Protein AF-0000000083173539 (afdb_homodimer)

pLDDT: mean 79.81, std 21.85, range [19.94, 98.69]

Solvent-accessible surface area (backbone atoms only — not comparable to full-atom values): 77596 Å² total; per-residue (Å²): 113,65,66,59,51,49,50,50,47,49,51,50,47,49,40,50,50,48,42,50,52,50,52,50,51,52,52,49,38,51,60,70,51,43,45,54,23,61,86,67,49,66,32,37,44,67,61,43,60,57,42,42,48,60,46,34,45,69,61,50,52,51,42,48,46,44,49,28,58,72,67,73,41,65,73,86,47,41,65,55,41,50,49,38,33,76,70,43,31,38,59,55,52,53,30,45,66,74,31,22,73,89,51,40,68,67,38,54,46,53,49,56,54,58,53,64,56,63,75,68,78,88,72,77,62,83,71,91,42,47,84,61,59,79,65,49,63,68,54,29,37,67,76,30,69,69,51,11,68,44,32,44,66,48,37,31,34,67,44,43,49,61,46,34,52,75,35,79,40,78,25,52,78,77,51,50,61,29,44,66,45,33,49,38,72,43,81,74,46,73,56,97,79,33,43,31,28,42,32,30,36,39,42,42,29,42,28,26,82,90,72,38,28,23,24,74,44,67,40,67,30,29,35,39,38,20,51,62,94,46,68,46,60,53,24,49,50,49,45,49,53,54,67,67,32,62,53,45,50,73,30,48,62,60,63,45,24,34,40,34,55,64,65,36,29,34,40,30,29,79,59,55,71,43,31,39,42,37,58,45,58,26,69,77,51,72,83,63,72,45,54,83,46,72,66,53,40,44,54,54,52,49,48,52,32,49,41,30,43,35,50,20,41,38,44,64,65,33,51,50,98,70,58,46,56,25,26,41,30,48,78,64,56,42,44,74,33,22,34,25,31,53,69,96,45,96,75,44,46,54,25,43,46,78,46,61,70,36,45,77,40,59,30,43,96,78,66,72,49,66,57,68,40,73,52,72,66,76,60,79,83,78,68,86,75,68,76,81,70,73,86,59,76,72,74,67,74,58,79,61,32,40,54,32,65,42,77,76,38,80,84,21,58,46,39,58,44,38,37,30,23,10,46,35,49,47,52,53,42,50,54,30,23,47,68,46,13,32,64,32,31,48,51,52,50,53,58,28,46,71,40,93,80,33,56,36,61,52,42,70,57,96,86,41,57,37,60,24,66,63,57,56,52,49,49,52,52,52,37,55,52,27,63,69,42,92,48,86,58,43,26,58,48,47,40,56,51,51,48,44,32,56,66,29,32,40,32,48,51,59,92,67,31,52,52,41,55,55,50,22,54,51,48,33,58,52,52,45,57,74,71,60,74,77,70,77,68,72,64,74,68,61,61,66,52,70,66,76,47,93,78,79,68,77,82,72,76,68,62,58,66,79,72,92,54,69,71,76,44,72,50,64,13,71,69,54,45,30,38,36,40,30,27,55,45,36,36,35,39,36,46,43,69,52,49,71,65,38,86,89,60,62,54,69,46,30,36,35,76,43,88,92,50,39,55,51,37,68,26,36,18,61,42,31,31,39,42,28,32,54,48,75,20,28,37,36,30,39,28,67,52,65,81,58,80,73,64,76,65,58,44,70,70,81,55,51,59,33,76,37,79,86,62,10,16,47,64,40,54,44,43,34,40,73,32,54,36,34,34,34,34,24,34,54,58,87,83,56,93,82,50,44,32,32,40,40,41,43,44,37,62,62,52,57,61,58,38,70,56,83,74,80,67,78,71,77,67,76,62,48,50,71,56,46,85,115,66,68,60,52,48,49,52,47,48,52,49,47,50,39,51,49,48,43,51,52,49,52,48,51,52,52,50,38,51,61,71,51,42,46,53,22,62,86,68,49,66,32,37,44,68,61,42,60,59,43,43,48,60,45,34,45,68,62,50,52,51,43,46,47,46,49,26,58,73,67,72,40,65,74,86,48,40,65,54,40,51,50,38,32,74,71,43,31,39,58,54,52,52,30,45,65,72,32,22,74,90,51,40,67,65,39,54,45,52,50,57,54,57,52,64,57,62,75,68,78,89,73,78,62,83,70,90,41,48,84,59,58,77,64,49,62,67,53,28,36,67,77,30,70,68,50,10,67,45,33,41,68,48,38,29,36,67,44,42,49,60,47,34,53,74,35,80,41,77,24,52,77,78,52,49,62,28,44,65,45,33,49,39,72,45,82,74,45,75,56,100,79,32,43,31,28,40,33,31,35,40,43,42,29,43,30,28,80,91,72,38,27,24,23,75,45,66,41,67,30,28,36,37,37,23,52,63,92,44,67,44,61,53,24,49,51,50,45,48,54,54,66,66,31,63,54,43,50,74,29,49,62,59,62,45,26,33,38,34,56,63,65,37,29,33,41,30,29,82,59,55,71,42,30,39,43,36,60,44,57,26,68,76,51,72,84,62,74,42,54,84,46,74,67,52,40,44,54,56,52,49,49,52,32,49,42,30,44,35,50,20,41,37,45,64,66,33,51,52,97,69,57,44,55,24,25,39,30,47,78,65,54,42,43,76,33,22,35,25,30,53,69,95,45,96,74,43,46,54,25,44,44,78,48,62,70,37,45,76,38,59,29,44,96,80,65,71,49,64,58,68,40,73,54,72,66,77,62,77,82,76,68,84,76,68,78,81,67,74,87,60,78,70,72,69,71,61,76,60,33,38,53,32,66,42,76,75,39,82,84,22,58,46,40,57,43,37,36,30,23,9,48,35,49,46,51,51,42,50,54,30,22,47,69,47,14,32,62,34,30,49,51,53,49,55,58,29,48,71,38,94,82,33,56,36,61,51,41,70,58,95,85,42,57,35,61,23,66,62,56,55,51,49,50,51,52,53,38,55,52,27,62,70,41,92,47,85,57,43,28,60,48,46,41,54,50,51,50,46,33,57,66,29,34,41,32,48,51,61,92,68,30,51,52,41,54,53,50,21,53,51,47,34,58,52,52,44,58,75,69,59,74,75,69,75,68,73,63,73,66,63,62,66,51,70,67,72,49,95,75,73,70,76,83,74,71,62,54,59,66,79,72,93,54,71,71,78,44,72,49,63,14,73,70,55,46,29,40,38,41,31,29,55,44,36,35,35,38,37,48,43,68,54,49,71,64,40,87,90,60,62,54,69,46,30,37,36,76,44,88,90,49,39,53,50,37,67,27,36,19,60,42,30,31,39,42,28,32,56,49,77,20,28,36,34,30,38,29,67,53,67,81,60,81,75,64,76,66,58,45,70,69,81,53,51,61,33,77,38,78,85,61,10,16,47,64,41,55,44,43,33,41,74,32,53,36,34,35,35,32,24,32,54,59,86,82,54,92,80,48,43,31,30,40,38,46,42,44,37,63,62,51,58,58,57,40,71,55,82,74,79,68,76,69,76,66,79,65,49,50,71,63,49,94

Sequence (1450 aa):
MSLKDDAVFISVSMTDAAIGSLCERFAIRLKENSSTNSNRHRFFRNGTVKKVFESNQQDLRELLQCLCQANGTPLTRVPDVLRRTLTDLGLTFAILLFARGRQERDVLRQFVGLALETGADHVAPHQFTDIDLPISLELATTRFPLHGVEFYDKQFRFCAVTLMKREEVVYEEHRFQCPLPYLKETKIGEGAFGQVWKVRIEQHHFQSRSEHTANTEALELARKDFQLDGEGRGEQRILNEILDQPLRHKNIMVALASLQYGPTYSLFFPLASCNLWEYLNGVHSEDRFPPSTWEEKKDIYLRGVKLAGALAFLHHEFRDQKLEVLSCYHLDLKPHNILVFDAYSPSETWKITDFGLSRVKGRGLDGEADVELVMPIIGRGHGRQRRPKEPSTLNRRGEGTYLAPECSLPSGRVSSASDVWSFGCIISLVMSYIDSGYSGVVAFARQRRRQDHGDRFYTIRHGKPKLSPVVIAWYEKLKHRARASSFAMEHELVYRTLDFLQKSVLHPIRDQRVTSREVEVTLASISGVFHRRLSETRGKWRLRRPSFSSAYTPSYEKLPIETGVPILGTSFSPGGDVLLFQSQQKVQVFFLDEILSAQEQPPKPRVINIPRTSLECVASSSGFLCACLATGCFECVFYETTSSSESQGNSILQGSRIYYPHMGSIKKVAMSGDGLLTAFVIARNPGSSNSDAFLYLSTTQNLLNNASEGSLKPIKLSGILPRLRMSLKDDAVFISVSMTDAAIGSLCERFAIRLKENSSTNSNRHRFFRNGTVKKVFESNQQDLRELLQCLCQANGTPLTRVPDVLRRTLTDLGLTFAILLFARGRQERDVLRQFVGLALETGADHVAPHQFTDIDLPISLELATTRFPLHGVEFYDKQFRFCAVTLMKREEVVYEEHRFQCPLPYLKETKIGEGAFGQVWKVRIEQHHFQSRSEHTANTEALELARKDFQLDGEGRGEQRILNEILDQPLRHKNIMVALASLQYGPTYSLFFPLASCNLWEYLNGVHSEDRFPPSTWEEKKDIYLRGVKLAGALAFLHHEFRDQKLEVLSCYHLDLKPHNILVFDAYSPSETWKITDFGLSRVKGRGLDGEADVELVMPIIGRGHGRQRRPKEPSTLNRRGEGTYLAPECSLPSGRVSSASDVWSFGCIISLVMSYIDSGYSGVVAFARQRRRQDHGDRFYTIRHGKPKLSPVVIAWYEKLKHRARASSFAMEHELVYRTLDFLQKSVLHPIRDQRVTSREVEVTLASISGVFHRRLSETRGKWRLRRPSFSSAYTPSYEKLPIETGVPILGTSFSPGGDVLLFQSQQKVQVFFLDEILSAQEQPPKPRVINIPRTSLECVASSSGFLCACLATGCFECVFYETTSSSESQGNSILQGSRIYYPHMGSIKKVAMSGDGLLTAFVIARNPGSSNSDAFLYLSTTQNLLNNASEGSLKPIKLSGILPRLR

Nearest PDB structures (foldseek):
  5c03-assembly2_B  TM=6.423E-01  e=9.712E-09  Homo sapiens
  6nzr-assembly1_B  TM=6.337E-01  e=2.919E-08  Homo sapiens
  8tb6-assembly1_A  TM=6.439E-01  e=8.775E-08  Homo sapiens
  8tb6-assembly2_B  TM=6.206E-01  e=2.919E-08  Homo sapiens
  6hxf-assembly1_B  TM=5.355E-01  e=8.359E-09  Homo sapiens

Foldseek 3Di:
DVVVVVVVVVVLVVLVVLLVVLLVVLLVQQQVQWAAAPVRDIAGAPCSLLVSCVVPVVSVLSNLQSLCVNLVHDNVCSVQLSVQCNPFCSLVLNLLSVQCPPVNSVQNNLSVVLSPDDQDDDDRPDRDTNVCPPDDLVVQCVSRVDSSVSSNVSSLSHVAAAWEFPDEDEQDDSSLSRHHQFRDKDWDDDDPAFTKIWTWGAWQRYAYPVVGDTHHGTAIKIKTKDFQPDLVVVQLVVLNQQVPFPDHAPQAWHFGGWYHNDRMIMTIGHDFLAFQVCQQQCVSHVPDFFDDDLVSLLVLLVLLLSVLVVLLCQAFRGADPVRATKHKAQQDDARRQWGWHPPPDPPIHIHGHDSSVIDIGGDPPVSPDFPFDQDQLPPPDPPDPPDCDDPPPNVVPCVCQLFAPLNNPRRRTDGSLRVLSSSLVSVLSSLLRNQGGSVSSVVLQVQLCPDPVGNHQWDADPNAIDGDPSSVVSLVVSLVSQVVDPDPLSNVLSVQSSVCSRQARNGNDRVRHDGSVVVSVSSVVSSVSSVPDPPPPPPPPVCVPVCVPPDPDPPDADAPDDPPFPFPDWDAAPVRQWIWTDGFFKIWIDGVVQQVPDDPHGDHTQMEGRPPFTWQDWEDAPFWIKTFTFDQWGKIWIQTPPPPVPPPDSYSPDTQIFTARQQTGWNDWYADNHRQKIKTWHFHPVPDPPTFTWIAMDTPVVRRVVSPDPDNDPPPSPPTDDTPD/DVVVVVVVVVVLVVLVVLLVVLLVVLVVQQQVQWAAAPVRDIAGAPCSLLVSCVVPVVSVLSNLQSLCVNLVHDNVCSVQLSVQCNPFCSLVLNLLSVQCPPVNSVSNNLSVVLSPDDQDDDDRPDRDTNVCPPDDLVVQCVSRVDSSVSSNVSSLSHVAAAWEFPDEDEQDDSSLSRHHQFRDKDWDDDDPAFTKIWTWGAWQRYAYPVVGDTHHGTAIKIKTKDFQPDLVVVQLVVLVQQVPFPDHAPQAWHFGGWYHNDRMIMTIGHDFLAFQVCQQQCVSHVPDFFDDDLVSLLVLLVLLLSVLVVLLCQAFRGADPVRFTKHKAQQDDARRQWGWHPPPDPPIHIHGHDSSVIDIGGDPPVSPDFPFDQDQLPPPDPPDPDDPDDPPPNVVPCVCQLFAPLSNPRRRTDGSLRVLSSSLVSVLSSLLRNQGNSVSSVVLQVQLCPDPVGNHQWDADPNAIDGDPSSVVSLVVSLVSQVVDPDPLSNVLSVQSSVCSRQARNGNDRVRHDGSVCVSVSSVVSSVSSVPDPPPPPPPPVPVVVCVVVDPDPPDADAPDDPPFPFPDWDAFPVRQWIWTDGFFKIWIDGVVQQVPDDPHGDHTQMEGRPPFTWQEWEDAPFWIKTFTPDQWGKIWIQTPPPPVPPPDSHSPDTQIFTARQQTGWNDKYADNHRQKIKTWHFHPVPDPPGFTWIAMDTPVVRRVVSPDPDNDPPPRPPTDDGPD

Secondary structure (DSSP, 8-state):
-HHHHHHHHHHHHHHHHHHHHHHHHHHHHHHHTEEE-TT--EEEPTTHHHHHHHHTHHHHHHHHHHHHHHHT--GGGHHHHHHHHHHT-HHHHHHHHHH-TT-HHHHHHHHHHHHT----SSS------GGG-S--HHHHHHH-SSSHHHHHHHHGGGS---EETTSEEEE-GGGGGSPP-EEEEEEEEEETTEEEEEEEEPTT-EEETTTTEEESS-EEEEEEEEETTTTHHHHHHHHHHHHTSSEEETTB---SEEEEETTEEEEEEEPPSEEHHHHHTTSS-TTPPPP-SHHHHHHHHHHHHHHHHHHHHHHHSEE-TT--EEEEE-S---GGGEEEESTTSTT-EEEE---TT-EEEE--TTS-----EE------------------GGGGTTTTTT--GGGGSTTPEE-HHHHHHHHHHHHHHHHHHHHHHHHHHHHHHHHHHTSTTTT-SEEEETTEEEE-HHHHHHHHHHHHHHHT-SSTTHHHHHHHHHHHIIIIIT-SSGGGSPPHHHHHHHHHHHHGGGG-----S-S----------S-------------SS-EEEEEE-TTS-EEEEEESSEEEEEEHHHHHH-SSSPPPPEEEE--SS-EEEEEE-SSEEEEEE-SSSEEEEEEE----TT--SSB---EEEEEETTS-EEEEEEE-TTSSEEEEEEES-SSSSS--EEEEEEEHHHHHHTTSS--------TT-EEEE-/-HHHHHHHHHHHHHHHHHHHHHHHHHHHHHHHTEEE-TT--EEEPTTHHHHHHHHTHHHHHHHHHHHHHHHT--GGGHHHHHHHHHHT-HHHHHHHHHH-TT-HHHHHHHHHHHHT----SSS------GGG-S--HHHHHHH-STTHHHHHHHHGGGS---EETTSEEEE-GGGGGSPP-EEEEEEEEEETTEEEEEEEEPTT-EEETTTTEEESS-EEEEEEEEETTTTHHHHHHHHHHHHTSSEEETTB---SEEEEETTEEEEEEEPPSEEHHHHHTTSS-TTPPPP-SHHHHHHHHHHHHHHHHHHHHHHHSEE-TT--EEEEE-S---GGGEEEESTTSTT-EEEE---TT-EEEE--TTS-----EE------------------GGGGTTTTTT--GGGGSTTPEE-HHHHHHHHHHHHHHHHHHHHHHHHHHHHHHHHHHTSTTTT-SEEEETTEEEE-HHHHHHHHHHHHHHHT-SSTTHHHHHHHHHHHIIIIIT-SSGGGSPPHHHHHHHHHHHHGGGG-----TTS----------TT------------SS-EEEEEE-TTS-EEEEEESSEEEEEEHHHHHH-SSSPPPPEEEE--SS-EEEEEE-SSEEEEEE-SSSEEEEEEE----TT--SSB---EEEEEETTS-EEEEEEE-TTSSEEEEEEES-SSSSS--EEEEEEEHHHHHHHHHS--------TT-EEEE-

Structure (mmCIF, N/CA/C/O backbone):
data_AF-0000000083173539-model_v1
#
loop_
_entity.id
_entity.type
_entity.pdbx_description
1 polymer 'Kinase-like domain-containing protein'
#
loop_
_atom_site.group_PDB
_atom_site.id
_atom_site.type_symbol
_atom_site.label_atom_id
_atom_site.label_alt_id
_atom_site.label_comp_id
_atom_site.label_asym_id
_atom_site.label_entity_id
_atom_site.label_seq_id
_atom_site.pdbx_PDB_ins_code
_atom_site.Cartn_x
_atom_site.Cartn_y
_atom_site.Cartn_z
_atom_site.occupancy
_atom_site.B_iso_or_equiv
_atom_site.auth_seq_id
_atom_site.auth_comp_id
_atom_site.auth_asym_id
_atom_site.auth_atom_id
_atom_site.pdbx_PDB_model_num
ATOM 1 N N . MET A 1 1 ? 7.953 -51.375 -53.906 1 35.09 1 MET A N 1
ATOM 2 C CA . MET A 1 1 ? 7.395 -50.031 -53.844 1 35.09 1 MET A CA 1
ATOM 3 C C . MET A 1 1 ? 6.16 -50 -52.969 1 35.09 1 MET A C 1
ATOM 5 O O . MET A 1 1 ? 5.953 -49.031 -52.219 1 35.09 1 MET A O 1
ATOM 9 N N . SER A 1 2 ? 5.445 -51.156 -52.938 1 47.97 2 SER A N 1
ATOM 10 C CA . SER A 1 2 ? 4.168 -51.219 -52.25 1 47.97 2 SER A CA 1
ATOM 11 C C . SER A 1 2 ? 4.363 -51.438 -50.75 1 47.97 2 SER A C 1
ATOM 13 O O . SER A 1 2 ? 3.654 -50.844 -49.938 1 47.97 2 SER A O 1
ATOM 15 N N . LEU A 1 3 ? 5.418 -52.188 -50.438 1 47.88 3 LEU A N 1
ATOM 16 C CA . LEU A 1 3 ? 5.629 -52.438 -49.031 1 47.88 3 LEU A CA 1
ATOM 17 C C . LEU A 1 3 ? 6.199 -51.219 -48.312 1 47.88 3 LEU A C 1
ATOM 19 O O . LEU A 1 3 ? 5.984 -51.031 -47.125 1 47.88 3 LEU A O 1
ATOM 23 N N . LYS A 1 4 ? 6.996 -50.469 -49.156 1 57.88 4 LYS A N 1
ATOM 24 C CA . LYS A 1 4 ? 7.566 -49.25 -48.625 1 57.88 4 LYS A CA 1
ATOM 25 C C . LYS A 1 4 ? 6.492 -48.188 -48.406 1 57.88 4 LYS A C 1
ATOM 27 O O . LYS A 1 4 ? 6.52 -47.469 -47.406 1 57.88 4 LYS A O 1
ATOM 32 N N . ASP A 1 5 ? 5.621 -48.188 -49.188 1 50.34 5 ASP A N 1
ATOM 33 C CA . ASP A 1 5 ? 4.5 -47.281 -49.094 1 50.34 5 ASP A CA 1
ATOM 34 C C . ASP A 1 5 ? 3.59 -47.625 -47.906 1 50.34 5 ASP A C 1
ATOM 36 O O . ASP A 1 5 ? 3.092 -46.75 -47.219 1 50.34 5 ASP A O 1
ATOM 40 N N . ASP A 1 6 ? 3.402 -48.875 -47.625 1 52.59 6 ASP A N 1
ATOM 41 C CA . ASP A 1 6 ? 2.578 -49.344 -46.531 1 52.59 6 ASP A CA 1
ATOM 42 C C . ASP A 1 6 ? 3.25 -49.062 -45.188 1 52.59 6 ASP A C 1
ATOM 44 O O . ASP A 1 6 ? 2.582 -48.688 -44.219 1 52.59 6 ASP A O 1
ATOM 48 N N . ALA A 1 7 ? 4.574 -49.219 -45.125 1 55.25 7 ALA A N 1
ATOM 49 C CA . ALA A 1 7 ? 5.32 -48.938 -43.906 1 55.25 7 ALA A CA 1
ATOM 50 C C . ALA A 1 7 ? 5.301 -47.469 -43.531 1 55.25 7 ALA A C 1
ATOM 52 O O . ALA A 1 7 ? 5.16 -47.094 -42.375 1 55.25 7 ALA A O 1
ATOM 53 N N . VAL A 1 8 ? 5.48 -46.719 -44.531 1 53.88 8 VAL A N 1
ATOM 54 C CA . VAL A 1 8 ? 5.406 -45.281 -44.375 1 53.88 8 VAL A CA 1
ATOM 55 C C . VAL A 1 8 ? 3.998 -44.875 -43.938 1 53.88 8 VAL A C 1
ATOM 57 O O . VAL A 1 8 ? 3.828 -44.031 -43.062 1 53.88 8 VAL A O 1
ATOM 60 N N . PHE A 1 9 ? 3.064 -45.531 -44.469 1 55.16 9 PHE A N 1
ATOM 61 C CA . PHE A 1 9 ? 1.677 -45.25 -44.094 1 55.16 9 PHE A CA 1
ATOM 62 C C . PHE A 1 9 ? 1.401 -45.688 -42.656 1 55.16 9 PHE A C 1
ATOM 64 O O . PHE A 1 9 ? 0.707 -45 -41.938 1 55.16 9 PHE A O 1
ATOM 71 N N . ILE A 1 10 ? 1.915 -46.781 -42.281 1 57.28 10 ILE A N 1
ATOM 72 C CA . ILE A 1 10 ? 1.726 -47.281 -40.906 1 57.28 10 ILE A CA 1
ATOM 73 C C . ILE A 1 10 ? 2.451 -46.375 -39.938 1 57.28 10 ILE A C 1
ATOM 75 O O . ILE A 1 10 ? 1.919 -46.062 -38.875 1 57.28 10 ILE A O 1
ATOM 79 N N . SER A 1 11 ? 3.619 -46.031 -40.344 1 64.94 11 SER A N 1
ATOM 80 C CA . SER A 1 11 ? 4.391 -45.125 -39.469 1 64.94 11 SER A CA 1
ATOM 81 C C . SER A 1 11 ? 3.713 -43.781 -39.312 1 64.94 11 SER A C 1
ATOM 83 O O . SER A 1 11 ? 3.66 -43.219 -38.219 1 64.94 11 SER A O 1
ATOM 85 N N . VAL A 1 12 ? 3.186 -43.375 -40.469 1 69.38 12 VAL A N 1
ATOM 86 C CA . VAL A 1 12 ? 2.471 -42.094 -40.438 1 69.38 12 VAL A CA 1
ATOM 87 C C . VAL A 1 12 ? 1.191 -42.219 -39.625 1 69.38 12 VAL A C 1
ATOM 89 O O . VAL A 1 12 ? 0.839 -41.344 -38.844 1 69.38 12 VAL A O 1
ATOM 92 N N . SER A 1 13 ? 0.591 -43.344 -39.75 1 72.31 13 SER A N 1
ATOM 93 C CA . SER A 1 13 ? -0.642 -43.625 -39.031 1 72.31 13 SER A CA 1
ATOM 94 C C . SER A 1 13 ? -0.377 -43.719 -37.531 1 72.31 13 SER A C 1
ATOM 96 O O . SER A 1 13 ? -1.155 -43.219 -36.719 1 72.31 13 SER A O 1
ATOM 98 N N . MET A 1 14 ? 0.733 -44.25 -37.281 1 72.81 14 MET A N 1
ATOM 99 C CA . MET A 1 14 ? 1.1 -44.406 -35.875 1 72.81 14 MET A CA 1
ATOM 100 C C . MET A 1 14 ? 1.455 -43.062 -35.281 1 72.81 14 MET A C 1
ATOM 102 O O . MET A 1 14 ? 1.108 -42.781 -34.125 1 72.81 14 MET A O 1
ATOM 106 N N . THR A 1 15 ? 2.004 -42.312 -36.094 1 84.5 15 THR A N 1
ATOM 107 C CA . THR A 1 15 ? 2.365 -40.969 -35.656 1 84.5 15 THR A CA 1
ATOM 108 C C . THR A 1 15 ? 1.12 -40.094 -35.469 1 84.5 15 THR A C 1
ATOM 110 O O . THR A 1 15 ? 1.01 -39.375 -34.469 1 84.5 15 THR A O 1
ATOM 113 N N . ASP A 1 16 ? 0.17 -40.312 -36.344 1 87.12 16 ASP A N 1
ATOM 114 C CA . ASP A 1 16 ? -1.072 -39.562 -36.25 1 87.12 16 ASP A CA 1
ATOM 115 C C . ASP A 1 16 ? -1.881 -39.969 -35.031 1 87.12 16 ASP A C 1
ATOM 117 O O . ASP A 1 16 ? -2.498 -39.156 -34.375 1 87.12 16 ASP A O 1
ATOM 121 N N . ALA A 1 17 ? -1.805 -41.25 -34.812 1 89.62 17 ALA A N 1
ATOM 122 C CA . ALA A 1 17 ? -2.514 -41.75 -33.656 1 89.62 17 ALA A CA 1
ATOM 123 C C . ALA A 1 17 ? -1.879 -41.219 -32.344 1 89.62 17 ALA A C 1
ATOM 125 O O . ALA A 1 17 ? -2.582 -40.906 -31.391 1 89.62 17 ALA A O 1
ATOM 126 N N . ALA A 1 18 ? -0.626 -41.188 -32.438 1 91.44 18 ALA A N 1
ATOM 127 C CA . ALA A 1 18 ? 0.095 -40.688 -31.266 1 91.44 18 ALA A CA 1
ATOM 128 C C . ALA A 1 18 ? -0.208 -39.188 -31.031 1 91.44 18 ALA A C 1
ATOM 130 O O . ALA A 1 18 ? -0.413 -38.781 -29.891 1 91.44 18 ALA A O 1
ATOM 131 N N . ILE A 1 19 ? -0.207 -38.438 -32.125 1 93.38 19 ILE A N 1
ATOM 132 C CA . ILE A 1 19 ? -0.527 -37.031 -32.031 1 93.38 19 ILE A CA 1
ATOM 133 C C . ILE A 1 19 ? -1.937 -36.844 -31.484 1 93.38 19 ILE A C 1
ATOM 135 O O . ILE A 1 19 ? -2.145 -36.062 -30.547 1 93.38 19 ILE A O 1
ATOM 139 N N . GLY A 1 20 ? -2.863 -37.562 -31.969 1 93.38 20 GLY A N 1
ATOM 140 C CA . GLY A 1 20 ? -4.242 -37.469 -31.516 1 93.38 20 GLY A CA 1
ATOM 141 C C . GLY A 1 20 ? -4.41 -37.812 -30.047 1 93.38 20 GLY A C 1
ATOM 142 O O . GLY A 1 20 ? -5.125 -37.094 -29.328 1 93.38 20 GLY A O 1
ATOM 143 N N . SER A 1 21 ? -3.795 -38.875 -29.656 1 94.19 21 SER A N 1
ATOM 144 C CA . SER A 1 21 ? -3.889 -39.312 -28.266 1 94.19 21 SER A CA 1
ATOM 145 C C . SER A 1 21 ? -3.291 -38.281 -27.312 1 94.19 21 SER A C 1
ATOM 147 O O . SER A 1 21 ? -3.881 -37.969 -26.281 1 94.19 21 SER A O 1
ATOM 149 N N . LEU A 1 22 ? -2.131 -37.75 -27.641 1 94.88 22 LEU A N 1
ATOM 150 C CA . LEU A 1 22 ? -1.465 -36.75 -26.812 1 94.88 22 LEU A CA 1
ATOM 151 C C . LEU A 1 22 ? -2.264 -35.469 -26.766 1 94.88 22 LEU A C 1
ATOM 153 O O . LEU A 1 22 ? -2.406 -34.844 -25.703 1 94.88 22 LEU A O 1
ATOM 157 N N . CYS A 1 23 ? -2.752 -35.062 -27.922 1 95.81 23 CYS A N 1
ATOM 158 C CA . CYS A 1 23 ? -3.572 -33.844 -27.984 1 95.81 23 CYS A CA 1
ATOM 159 C C . CYS A 1 23 ? -4.812 -34 -27.109 1 95.81 23 CYS A C 1
ATOM 161 O O . CYS A 1 23 ? -5.176 -33.062 -26.391 1 95.81 23 CYS A O 1
ATOM 163 N N . GLU A 1 24 ? -5.43 -35.125 -27.156 1 95.06 24 GLU A N 1
ATOM 164 C CA . GLU A 1 24 ? -6.617 -35.375 -26.328 1 95.06 24 GLU A CA 1
ATOM 165 C C . GLU A 1 24 ? -6.277 -35.344 -24.844 1 95.06 24 GLU A C 1
ATOM 167 O O . GLU A 1 24 ? -7.051 -34.844 -24.031 1 95.06 24 GLU A O 1
ATOM 172 N N . ARG A 1 25 ? -5.188 -35.938 -24.516 1 94.81 25 ARG A N 1
ATOM 173 C CA . ARG A 1 25 ? -4.75 -35.906 -23.125 1 94.81 25 ARG A CA 1
ATOM 174 C C . ARG A 1 25 ? -4.562 -34.5 -22.625 1 94.81 25 ARG A C 1
ATOM 176 O O . ARG A 1 25 ? -4.992 -34.156 -21.516 1 94.81 25 ARG A O 1
ATOM 183 N N . PHE A 1 26 ? -3.9 -33.656 -23.406 1 96.69 26 PHE A N 1
ATOM 184 C CA . PHE A 1 26 ? -3.699 -32.281 -23.016 1 96.69 26 PHE A CA 1
ATOM 185 C C . PHE A 1 26 ? -5.031 -31.531 -22.938 1 96.69 26 PHE A C 1
ATOM 187 O O . PHE A 1 26 ? -5.242 -30.703 -22.047 1 96.69 26 PHE A O 1
ATOM 194 N N . ALA A 1 27 ? -5.91 -31.781 -23.875 1 95.81 27 ALA A N 1
ATOM 195 C CA . ALA A 1 27 ? -7.23 -31.156 -23.844 1 95.81 27 ALA A CA 1
ATOM 196 C C . ALA A 1 27 ? -7.98 -31.516 -22.562 1 95.81 27 ALA A C 1
ATOM 198 O O . ALA A 1 27 ? -8.602 -30.641 -21.938 1 95.81 27 ALA A O 1
ATOM 199 N N . ILE A 1 28 ? -7.895 -32.75 -22.188 1 95.12 28 ILE A N 1
ATOM 200 C CA . ILE A 1 28 ? -8.57 -33.219 -20.984 1 95.12 28 ILE A CA 1
ATOM 201 C C . ILE A 1 28 ? -7.949 -32.562 -19.75 1 95.12 28 ILE A C 1
ATOM 203 O O . ILE A 1 28 ? -8.664 -32.094 -18.875 1 95.12 28 ILE A O 1
ATOM 207 N N . ARG A 1 29 ? -6.652 -32.562 -19.672 1 95.94 29 ARG A N 1
ATOM 208 C CA . ARG A 1 29 ? -5.949 -31.922 -18.547 1 95.94 29 ARG A CA 1
ATOM 209 C C . ARG A 1 29 ? -6.328 -30.453 -18.406 1 95.94 29 ARG A C 1
ATOM 211 O O . ARG A 1 29 ? -6.508 -29.969 -17.297 1 95.94 29 ARG A O 1
ATOM 218 N N . LEU A 1 30 ? -6.43 -29.734 -19.531 1 96.94 30 LEU A N 1
ATOM 219 C CA . LEU A 1 30 ? -6.82 -28.328 -19.5 1 96.94 30 LEU A CA 1
ATOM 220 C C . LEU A 1 30 ? -8.273 -28.172 -19.062 1 96.94 30 LEU A C 1
ATOM 222 O O . LEU A 1 30 ? -8.578 -27.344 -18.203 1 96.94 30 LEU A O 1
ATOM 226 N N . LYS A 1 31 ? -9.156 -28.984 -19.547 1 95.31 31 LYS A N 1
ATOM 227 C CA . LYS A 1 31 ? -10.57 -28.906 -19.188 1 95.31 31 LYS A CA 1
ATOM 228 C C . LYS A 1 31 ? -10.781 -29.188 -17.703 1 95.31 31 LYS A C 1
ATOM 230 O O . LYS A 1 31 ? -11.633 -28.562 -17.062 1 95.31 31 LYS A O 1
ATOM 235 N N . GLU A 1 32 ? -9.969 -30.078 -17.188 1 92.19 32 GLU A N 1
ATOM 236 C CA . GLU A 1 32 ? -10.078 -30.422 -15.766 1 92.19 32 GLU A CA 1
ATOM 237 C C . GLU A 1 32 ? -9.617 -29.281 -14.875 1 92.19 32 GLU A C 1
ATOM 239 O O . GLU A 1 32 ? -9.93 -29.25 -13.68 1 92.19 32 GLU A O 1
ATOM 244 N N . ASN A 1 33 ? -8.914 -28.391 -15.438 1 93.56 33 ASN A N 1
ATOM 245 C CA . ASN A 1 33 ? -8.398 -27.25 -14.68 1 93.56 33 ASN A CA 1
ATOM 246 C C . ASN A 1 33 ? -9.078 -25.953 -15.102 1 93.56 33 ASN A C 1
ATOM 248 O O . ASN A 1 33 ? -8.516 -24.875 -14.93 1 93.56 33 ASN A O 1
ATOM 252 N N . SER A 1 34 ? -10.188 -26.016 -15.688 1 95.5 34 SER A N 1
ATOM 253 C CA . SER A 1 34 ? -10.945 -24.844 -16.109 1 95.5 34 SER A CA 1
ATOM 254 C C . SER A 1 34 ? -11.867 -24.344 -15.008 1 95.5 34 SER A C 1
ATOM 256 O O . SER A 1 34 ? -12.062 -25.031 -14 1 95.5 34 SER A O 1
ATOM 258 N N . SER A 1 35 ? -12.32 -23.156 -15.117 1 96.25 35 SER A N 1
ATOM 259 C CA . SER A 1 35 ? -13.281 -22.547 -14.203 1 96.25 35 SER A CA 1
ATOM 260 C C . SER A 1 35 ? -14.539 -22.109 -14.938 1 96.25 35 SER A C 1
ATOM 262 O O . SER A 1 35 ? -14.555 -22.031 -16.172 1 96.25 35 SER A O 1
ATOM 264 N N . THR A 1 36 ? -15.586 -21.953 -14.18 1 97.56 36 THR A N 1
ATOM 265 C CA . THR A 1 36 ? -16.844 -21.453 -14.711 1 97.56 36 THR A CA 1
ATOM 266 C C . THR A 1 36 ? -17.312 -20.219 -13.953 1 97.56 36 THR A C 1
ATOM 268 O O . THR A 1 36 ? -17.328 -20.219 -12.719 1 97.56 36 THR A O 1
ATOM 271 N N . ASN A 1 37 ? -17.656 -19.203 -14.656 1 97.25 37 ASN A N 1
ATOM 272 C CA . ASN A 1 37 ? -18.047 -17.969 -13.977 1 97.25 37 ASN A CA 1
ATOM 273 C C . ASN A 1 37 ? -19.531 -17.953 -13.656 1 97.25 37 ASN A C 1
ATOM 275 O O . ASN A 1 37 ? -20.234 -18.953 -13.875 1 97.25 37 ASN A O 1
ATOM 279 N N . SER A 1 38 ? -20 -16.875 -13.023 1 96.19 38 SER A N 1
ATOM 280 C CA . SER A 1 38 ? -21.375 -16.75 -12.539 1 96.19 38 SER A CA 1
ATOM 281 C C . SER A 1 38 ? -22.375 -16.844 -13.68 1 96.19 38 SER A C 1
ATOM 283 O O . SER A 1 38 ? -23.531 -17.234 -13.477 1 96.19 38 SER A O 1
ATOM 285 N N . ASN A 1 39 ? -22.031 -16.578 -14.93 1 94.44 39 ASN A N 1
ATOM 286 C CA . ASN A 1 39 ? -22.891 -16.656 -16.109 1 94.44 39 ASN A CA 1
ATOM 287 C C . ASN A 1 39 ? -22.75 -18.016 -16.812 1 94.44 39 ASN A C 1
ATOM 289 O O . ASN A 1 39 ? -23.188 -18.172 -17.953 1 94.44 39 ASN A O 1
ATOM 293 N N . ARG A 1 40 ? -21.969 -18.906 -16.266 1 94.69 40 ARG A N 1
ATOM 294 C CA . ARG A 1 40 ? -21.812 -20.281 -16.75 1 94.69 40 ARG A CA 1
ATOM 295 C C . ARG A 1 40 ? -20.906 -20.328 -17.984 1 94.69 40 ARG A C 1
ATOM 297 O O . ARG A 1 40 ? -21.094 -21.188 -18.844 1 94.69 40 ARG A O 1
ATOM 304 N N . HIS A 1 41 ? -20.172 -19.375 -18.141 1 95.81 41 HIS A N 1
ATOM 305 C CA . HIS A 1 41 ? -19.141 -19.422 -19.156 1 95.81 41 HIS A CA 1
ATOM 306 C C . HIS A 1 41 ? -17.875 -20.094 -18.641 1 95.81 41 HIS A C 1
ATOM 308 O O . HIS A 1 41 ? -17.328 -19.688 -17.609 1 95.81 41 HIS A O 1
ATOM 314 N N . ARG A 1 42 ? -17.422 -21.062 -19.359 1 96.56 42 ARG A N 1
ATOM 315 C CA . ARG A 1 42 ? -16.188 -21.75 -19 1 96.56 42 ARG A CA 1
ATOM 316 C C . ARG A 1 42 ? -14.969 -20.984 -19.5 1 96.56 42 ARG A C 1
ATOM 318 O O . ARG A 1 42 ? -14.977 -20.453 -20.609 1 96.56 42 ARG A O 1
ATOM 325 N N . PHE A 1 43 ? -13.961 -20.891 -18.719 1 98.12 43 PHE A N 1
ATOM 326 C CA . PHE A 1 43 ? -12.711 -20.25 -19.109 1 98.12 43 PHE A CA 1
ATOM 327 C C . PHE A 1 43 ? -11.523 -20.906 -18.391 1 98.12 43 PHE A C 1
ATOM 329 O O . PHE A 1 43 ? -11.703 -21.703 -17.469 1 98.12 43 PHE A O 1
ATOM 336 N N . PHE A 1 44 ? -10.344 -20.672 -18.906 1 98 44 PHE A N 1
ATOM 337 C CA . PHE A 1 44 ? -9.102 -21.141 -18.312 1 98 44 PHE A CA 1
ATOM 338 C C . PHE A 1 44 ? -8.406 -20.016 -17.547 1 98 44 PHE A C 1
ATOM 340 O O . PHE A 1 44 ? -8.125 -18.953 -18.109 1 98 44 PHE A O 1
ATOM 347 N N . ARG A 1 45 ? -8.125 -20.281 -16.297 1 96.06 45 ARG A N 1
ATOM 348 C CA . ARG A 1 45 ? -7.496 -19.281 -15.438 1 96.06 45 ARG A CA 1
ATOM 349 C C . ARG A 1 45 ? -6.109 -18.906 -15.953 1 96.06 45 ARG A C 1
ATOM 351 O O . ARG A 1 45 ? -5.434 -19.734 -16.578 1 96.06 45 ARG A O 1
ATOM 358 N N . ASN A 1 46 ? -5.746 -17.688 -15.539 1 96.69 46 ASN A N 1
ATOM 359 C CA . ASN A 1 46 ? -4.367 -17.297 -15.82 1 96.69 46 ASN A CA 1
ATOM 360 C C . ASN A 1 46 ? -3.375 -18.297 -15.242 1 96.69 46 ASN A C 1
ATOM 362 O O . ASN A 1 46 ? -3.504 -18.719 -14.086 1 96.69 46 ASN A O 1
ATOM 366 N N . GLY A 1 47 ? -2.482 -18.781 -16.094 1 94.62 47 GLY A N 1
ATOM 367 C CA . GLY A 1 47 ? -1.444 -19.688 -15.625 1 94.62 47 GLY A CA 1
ATOM 368 C C . GLY A 1 47 ? -1.794 -21.141 -15.828 1 94.62 47 GLY A C 1
ATOM 369 O O . GLY A 1 47 ? -0.937 -22.016 -15.688 1 94.62 47 GLY A O 1
ATOM 370 N N . THR A 1 48 ? -3.023 -21.516 -16.156 1 96.44 48 THR A N 1
ATOM 371 C CA . THR A 1 48 ? -3.469 -22.891 -16.297 1 96.44 48 THR A CA 1
ATOM 372 C C . THR A 1 48 ? -2.662 -23.609 -17.375 1 96.44 48 THR A C 1
ATOM 374 O O . THR A 1 48 ? -2.184 -24.734 -17.156 1 96.44 48 THR A O 1
ATOM 377 N N . VAL A 1 49 ? -2.498 -22.984 -18.516 1 97.56 49 VAL A N 1
ATOM 378 C CA . VAL A 1 49 ? -1.793 -23.594 -19.641 1 97.56 49 VAL A CA 1
ATOM 379 C C . VAL A 1 49 ? -0.335 -23.844 -19.25 1 97.56 49 VAL A C 1
ATOM 381 O O . VAL A 1 49 ? 0.197 -24.938 -19.484 1 97.56 49 VAL A O 1
ATOM 384 N N . LYS A 1 50 ? 0.248 -22.844 -18.688 1 94.88 50 LYS A N 1
ATOM 385 C CA . LYS A 1 50 ? 1.629 -23 -18.234 1 94.88 50 LYS A CA 1
ATOM 386 C C . LYS A 1 50 ? 1.761 -24.125 -17.219 1 94.88 50 LYS A C 1
ATOM 388 O O . LYS A 1 50 ? 2.691 -24.938 -17.297 1 94.88 50 LYS A O 1
ATOM 393 N N . LYS A 1 51 ? 0.852 -24.219 -16.312 1 94.12 51 LYS A N 1
ATOM 394 C CA . LYS A 1 51 ? 0.851 -25.25 -15.297 1 94.12 51 LYS A CA 1
ATOM 395 C C . LYS A 1 51 ? 0.755 -26.641 -15.922 1 94.12 51 LYS A C 1
ATOM 397 O O . LYS A 1 51 ? 1.509 -27.547 -15.555 1 94.12 51 LYS A O 1
ATOM 402 N N . VAL A 1 52 ? -0.099 -26.797 -16.828 1 96.56 52 VAL A N 1
ATOM 403 C CA . VAL A 1 52 ? -0.354 -28.094 -17.438 1 96.56 52 VAL A CA 1
ATOM 404 C C . VAL A 1 52 ? 0.85 -28.5 -18.281 1 96.56 52 VAL A C 1
ATOM 406 O O . VAL A 1 52 ? 1.309 -29.641 -18.188 1 96.56 52 VAL A O 1
ATOM 409 N N . PHE A 1 53 ? 1.409 -27.594 -19.047 1 96.81 53 PHE A N 1
ATOM 410 C CA . PHE A 1 53 ? 2.531 -27.922 -19.906 1 96.81 53 PHE A CA 1
ATOM 411 C C . PHE A 1 53 ? 3.793 -28.172 -19.094 1 96.81 53 PHE A C 1
ATOM 413 O O . PHE A 1 53 ? 4.535 -29.125 -19.359 1 96.81 53 PHE A O 1
ATOM 420 N N . GLU A 1 54 ? 3.984 -27.375 -18.078 1 93.81 54 GLU A N 1
ATOM 421 C CA . GLU A 1 54 ? 5.18 -27.531 -17.266 1 93.81 54 GLU A CA 1
ATOM 422 C C . GLU A 1 54 ? 5.125 -28.828 -16.453 1 93.81 54 GLU A C 1
ATOM 424 O O . GLU A 1 54 ? 6.156 -29.453 -16.203 1 93.81 54 GLU A O 1
ATOM 429 N N . SER A 1 55 ? 3.916 -29.219 -16.078 1 93.56 55 SER A N 1
ATOM 430 C CA . SER A 1 55 ? 3.766 -30.406 -15.266 1 93.56 55 SER A CA 1
ATOM 431 C C . SER A 1 55 ? 3.775 -31.672 -16.125 1 93.56 55 SER A C 1
ATOM 433 O O . SER A 1 55 ? 3.764 -32.781 -15.602 1 93.56 55 SER A O 1
ATOM 435 N N . ASN A 1 56 ? 3.762 -31.5 -17.406 1 95.31 56 ASN A N 1
ATOM 436 C CA . ASN A 1 56 ? 3.74 -32.625 -18.344 1 95.31 56 ASN A CA 1
ATOM 437 C C . ASN A 1 56 ? 4.715 -32.406 -19.5 1 95.31 56 ASN A C 1
ATOM 439 O O . ASN A 1 56 ? 4.344 -32.562 -20.656 1 95.31 56 ASN A O 1
ATOM 443 N N . GLN A 1 57 ? 5.871 -32.125 -19.188 1 93.5 57 GLN A N 1
ATOM 444 C CA . GLN A 1 57 ? 6.871 -31.75 -20.188 1 93.5 57 GLN A CA 1
ATOM 445 C C . GLN A 1 57 ? 7.242 -32.938 -21.062 1 93.5 57 GLN A C 1
ATOM 447 O O . GLN A 1 57 ? 7.5 -32.781 -22.266 1 93.5 57 GLN A O 1
ATOM 452 N N . GLN A 1 58 ? 7.293 -34.125 -20.484 1 92.81 58 GLN A N 1
ATOM 453 C CA . GLN A 1 58 ? 7.621 -35.312 -21.266 1 92.81 58 GLN A CA 1
ATOM 454 C C . GLN A 1 58 ? 6.594 -35.562 -22.359 1 92.81 58 GLN A C 1
ATOM 456 O O . GLN A 1 58 ? 6.953 -35.812 -23.516 1 92.81 58 GLN A O 1
ATOM 461 N N . ASP A 1 59 ? 5.344 -35.438 -21.969 1 94.81 59 ASP A N 1
ATOM 462 C CA . ASP A 1 59 ? 4.277 -35.594 -22.953 1 94.81 59 ASP A CA 1
ATOM 463 C C . ASP A 1 59 ? 4.352 -34.5 -24 1 94.81 59 ASP A C 1
ATOM 465 O O . ASP A 1 59 ? 4.098 -34.75 -25.188 1 94.81 59 ASP A O 1
ATOM 469 N N . LEU A 1 60 ? 4.66 -33.281 -23.578 1 96.38 60 LEU A N 1
ATOM 470 C CA . LEU A 1 60 ? 4.746 -32.156 -24.5 1 96.38 60 LEU A CA 1
ATOM 471 C C . LEU A 1 60 ? 5.891 -32.344 -25.5 1 96.38 60 LEU A C 1
ATOM 473 O O . LEU A 1 60 ? 5.727 -32.094 -26.688 1 96.38 60 LEU A O 1
ATOM 477 N N . ARG A 1 61 ? 7.035 -32.781 -25.031 1 95.81 61 ARG A N 1
ATOM 478 C CA . ARG A 1 61 ? 8.18 -33.062 -25.891 1 95.81 61 ARG A CA 1
ATOM 479 C C . ARG A 1 61 ? 7.852 -34.125 -26.922 1 95.81 61 ARG A C 1
ATOM 481 O O . ARG A 1 61 ? 8.203 -34 -28.094 1 95.81 61 ARG A O 1
ATOM 488 N N . GLU A 1 62 ? 7.211 -35.156 -26.438 1 96 62 GLU A N 1
ATOM 489 C CA . GLU A 1 62 ? 6.809 -36.25 -27.344 1 96 62 GLU A CA 1
ATOM 490 C C . GLU A 1 62 ? 5.852 -35.719 -28.422 1 96 62 GLU A C 1
ATOM 492 O O . GLU A 1 62 ? 5.988 -36.094 -29.594 1 96 62 GLU A O 1
ATOM 497 N N . LEU A 1 63 ? 4.922 -34.969 -28.016 1 96 63 LEU A N 1
ATOM 498 C CA . LEU A 1 63 ? 3.961 -34.406 -28.969 1 96 63 LEU A CA 1
ATOM 499 C C . LEU A 1 63 ? 4.664 -33.562 -30.016 1 96 63 LEU A C 1
ATOM 501 O O . LEU A 1 63 ? 4.41 -33.688 -31.203 1 96 63 LEU A O 1
ATOM 505 N N . LEU A 1 64 ? 5.535 -32.688 -29.594 1 96.06 64 LEU A N 1
ATOM 506 C CA . LEU A 1 64 ? 6.254 -31.797 -30.5 1 96.06 64 LEU A CA 1
ATOM 507 C C . LEU A 1 64 ? 7.18 -32.594 -31.406 1 96.06 64 LEU A C 1
ATOM 509 O O . LEU A 1 64 ? 7.371 -32.219 -32.562 1 96.06 64 LEU A O 1
ATOM 513 N N . GLN A 1 65 ? 7.75 -33.656 -30.891 1 95.69 65 GLN A N 1
ATOM 514 C CA . GLN A 1 65 ? 8.562 -34.562 -31.719 1 95.69 65 GLN A CA 1
ATOM 515 C C . GLN A 1 65 ? 7.734 -35.188 -32.844 1 95.69 65 GLN A C 1
ATOM 517 O O . GLN A 1 65 ? 8.156 -35.219 -34 1 95.69 65 GLN A O 1
ATOM 522 N N . CYS A 1 66 ? 6.566 -35.656 -32.438 1 94.94 66 CYS A N 1
ATOM 523 C CA . CYS A 1 66 ? 5.664 -36.281 -33.406 1 94.94 66 CYS A CA 1
ATOM 524 C C . CYS A 1 66 ? 5.242 -35.25 -34.469 1 94.94 66 CYS A C 1
ATOM 526 O O . CYS A 1 66 ? 5.164 -35.562 -35.656 1 94.94 66 CYS A O 1
ATOM 528 N N . LEU A 1 67 ? 5.031 -34.031 -34.062 1 93.88 67 LEU A N 1
ATOM 529 C CA . LEU A 1 67 ? 4.602 -33 -34.969 1 93.88 67 LEU A CA 1
ATOM 530 C C . LEU A 1 67 ? 5.727 -32.594 -35.938 1 93.88 67 LEU A C 1
ATOM 532 O O . LEU A 1 67 ? 5.492 -32.406 -37.125 1 93.88 67 LEU A O 1
ATOM 536 N N . CYS A 1 68 ? 6.895 -32.5 -35.469 1 93.19 68 CYS A N 1
ATOM 537 C CA . CYS A 1 68 ? 8.039 -32.188 -36.312 1 93.19 68 CYS A CA 1
ATOM 538 C C . CYS A 1 68 ? 8.273 -33.281 -37.312 1 93.19 68 CYS A C 1
ATOM 540 O O . CYS A 1 68 ? 8.531 -33 -38.5 1 93.19 68 CYS A O 1
ATOM 542 N N . GLN A 1 69 ? 8.172 -34.469 -36.844 1 91 69 GLN A N 1
ATOM 543 C CA . GLN A 1 69 ? 8.328 -35.594 -37.719 1 91 69 GLN A CA 1
ATOM 544 C C . GLN A 1 69 ? 7.277 -35.594 -38.844 1 91 69 GLN A C 1
ATOM 546 O O . GLN A 1 69 ? 7.594 -35.812 -40 1 91 69 GLN A O 1
ATOM 551 N N . ALA A 1 70 ? 6.152 -35.312 -38.406 1 88 70 ALA A N 1
ATOM 552 C CA . ALA A 1 70 ? 5.039 -35.312 -39.375 1 88 70 ALA A CA 1
ATOM 553 C C . ALA A 1 70 ? 5.188 -34.156 -40.375 1 88 70 ALA A C 1
ATOM 555 O O . ALA A 1 70 ? 4.734 -34.281 -41.5 1 88 70 ALA A O 1
ATOM 556 N N . ASN A 1 71 ? 5.828 -33.094 -40 1 85.5 71 ASN A N 1
ATOM 557 C CA . ASN A 1 71 ? 5.965 -31.891 -40.844 1 85.5 71 ASN A CA 1
ATOM 558 C C . ASN A 1 71 ? 7.293 -31.891 -41.594 1 85.5 71 ASN A C 1
ATOM 560 O O . ASN A 1 71 ? 7.594 -30.938 -42.312 1 85.5 71 ASN A O 1
ATOM 564 N N . GLY A 1 72 ? 8.125 -32.812 -41.406 1 87.88 72 GLY A N 1
ATOM 565 C CA . GLY A 1 72 ? 9.438 -32.844 -42.062 1 87.88 72 GLY A CA 1
ATOM 566 C C . GLY A 1 72 ? 10.422 -31.875 -41.438 1 87.88 72 GLY A C 1
ATOM 567 O O . GLY A 1 72 ? 11.391 -31.469 -42.062 1 87.88 72 GLY A O 1
ATOM 568 N N . THR A 1 73 ? 10.102 -31.406 -40.25 1 91.44 73 THR A N 1
ATOM 569 C CA . THR A 1 73 ? 11.008 -30.547 -39.5 1 91.44 73 THR A CA 1
ATOM 570 C C . THR A 1 73 ? 12.078 -31.375 -38.781 1 91.44 73 THR A C 1
ATOM 572 O O . THR A 1 73 ? 11.758 -32.344 -38.125 1 91.44 73 THR A O 1
ATOM 575 N N . PRO A 1 74 ? 13.336 -30.969 -38.969 1 93.31 74 PRO A N 1
ATOM 576 C CA . PRO A 1 74 ? 14.398 -31.719 -38.281 1 93.31 74 PRO A CA 1
ATOM 577 C C . PRO A 1 74 ? 14.18 -31.797 -36.75 1 93.31 74 PRO A C 1
ATOM 579 O O . PRO A 1 74 ? 13.828 -30.797 -36.125 1 93.31 74 PRO A O 1
ATOM 582 N N . LEU A 1 75 ? 14.422 -32.938 -36.188 1 94.44 75 LEU A N 1
ATOM 583 C CA . LEU A 1 75 ? 14.188 -33.188 -34.75 1 94.44 75 LEU A CA 1
ATOM 584 C C . LEU A 1 75 ? 15.148 -32.375 -33.906 1 94.44 75 LEU A C 1
ATOM 586 O O . LEU A 1 75 ? 14.906 -32.188 -32.719 1 94.44 75 LEU A O 1
ATOM 590 N N . THR A 1 76 ? 16.203 -31.828 -34.5 1 94.81 76 THR A N 1
ATOM 591 C CA . THR A 1 76 ? 17.156 -31 -33.75 1 94.81 76 THR A CA 1
ATOM 592 C C . THR A 1 76 ? 16.516 -29.672 -33.344 1 94.81 76 THR A C 1
ATOM 594 O O . THR A 1 76 ? 17.047 -28.969 -32.5 1 94.81 76 THR A O 1
ATOM 597 N N . ARG A 1 77 ? 15.375 -29.422 -33.906 1 94.81 77 ARG A N 1
ATOM 598 C CA . ARG A 1 77 ? 14.719 -28.141 -33.656 1 94.81 77 ARG A CA 1
ATOM 599 C C . ARG A 1 77 ? 13.695 -28.281 -32.531 1 94.81 77 ARG A C 1
ATOM 601 O O . ARG A 1 77 ? 13.156 -27.281 -32.031 1 94.81 77 ARG A O 1
ATOM 608 N N . VAL A 1 78 ? 13.453 -29.469 -32.062 1 95.69 78 VAL A N 1
ATOM 609 C CA . VAL A 1 78 ? 12.406 -29.734 -31.062 1 95.69 78 VAL A CA 1
ATOM 610 C C . VAL A 1 78 ? 12.695 -28.969 -29.781 1 95.69 78 VAL A C 1
ATOM 612 O O . VAL A 1 78 ? 11.781 -28.375 -29.188 1 95.69 78 VAL A O 1
ATOM 615 N N . PRO A 1 79 ? 13.945 -28.859 -29.328 1 95.56 79 PRO A N 1
ATOM 616 C CA . PRO A 1 79 ? 14.203 -28.094 -28.094 1 95.56 79 PRO A CA 1
ATOM 617 C C . PRO A 1 79 ? 13.836 -26.625 -28.234 1 95.56 79 PRO A C 1
ATOM 619 O O . PRO A 1 79 ? 13.359 -26.016 -27.266 1 95.56 79 PRO A O 1
ATOM 622 N N . ASP A 1 80 ? 13.984 -26.094 -29.344 1 94.81 80 ASP A N 1
ATOM 623 C CA . ASP A 1 80 ? 13.656 -24.703 -29.578 1 94.81 80 ASP A CA 1
ATOM 624 C C . ASP A 1 80 ? 12.148 -24.484 -29.562 1 94.81 80 ASP A C 1
ATOM 626 O O . ASP A 1 80 ? 11.664 -23.5 -28.984 1 94.81 80 ASP A O 1
ATOM 630 N N . VAL A 1 81 ? 11.453 -25.391 -30.219 1 95.81 81 VAL A N 1
ATOM 631 C CA . VAL A 1 81 ? 9.992 -25.297 -30.25 1 95.81 81 VAL A CA 1
ATOM 632 C C . VAL A 1 81 ? 9.438 -25.438 -28.828 1 95.81 81 VAL A C 1
ATOM 634 O O . VAL A 1 81 ? 8.508 -24.734 -28.438 1 95.81 81 VAL A O 1
ATOM 637 N N . LEU A 1 82 ? 10.008 -26.375 -28.125 1 96.69 82 LEU A N 1
ATOM 638 C CA . LEU A 1 82 ? 9.602 -26.594 -26.75 1 96.69 82 LEU A CA 1
ATOM 639 C C . LEU A 1 82 ? 9.836 -25.344 -25.906 1 96.69 82 LEU A C 1
ATOM 641 O O . LEU A 1 82 ? 8.953 -24.922 -25.141 1 96.69 82 LEU A O 1
ATOM 645 N N . ARG A 1 83 ? 10.969 -24.75 -26.047 1 95.75 83 ARG A N 1
ATOM 646 C CA . ARG A 1 83 ? 11.297 -23.547 -25.297 1 95.75 83 ARG A CA 1
ATOM 647 C C . ARG A 1 83 ? 10.305 -22.422 -25.609 1 95.75 83 ARG A C 1
ATOM 649 O O . ARG A 1 83 ? 9.797 -21.766 -24.6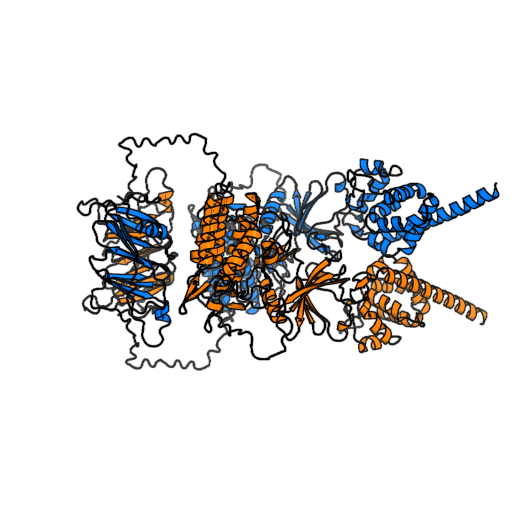88 1 95.75 83 ARG A O 1
ATOM 656 N N . ARG A 1 84 ? 10.016 -22.172 -26.781 1 95.38 84 ARG A N 1
ATOM 657 C CA . ARG A 1 84 ? 9.078 -21.125 -27.188 1 95.38 84 ARG A CA 1
ATOM 658 C C . ARG A 1 84 ? 7.68 -21.406 -26.641 1 95.38 84 ARG A C 1
ATOM 660 O O . ARG A 1 84 ? 6.973 -20.484 -26.234 1 95.38 84 ARG A O 1
ATOM 667 N N . THR A 1 85 ? 7.277 -22.703 -26.703 1 96.81 85 THR A N 1
ATOM 668 C CA . THR A 1 85 ? 5.969 -23.094 -26.188 1 96.81 85 THR A CA 1
ATOM 669 C C . THR A 1 85 ? 5.859 -22.797 -24.703 1 96.81 85 THR A C 1
ATOM 671 O O . THR A 1 85 ? 4.84 -22.281 -24.234 1 96.81 85 THR A O 1
ATOM 674 N N . LEU A 1 86 ? 6.906 -23.031 -24 1 95.06 86 LEU A N 1
ATOM 675 C CA . LEU A 1 86 ? 6.879 -22.891 -22.547 1 95.06 86 LEU A CA 1
ATOM 676 C C . LEU A 1 86 ? 7.066 -21.438 -22.141 1 95.06 86 LEU A C 1
ATOM 678 O O . LEU A 1 86 ? 6.648 -21.031 -21.047 1 95.06 86 LEU A O 1
ATOM 682 N N . THR A 1 87 ? 7.617 -20.578 -23.016 1 93.69 87 THR A N 1
ATOM 683 C CA . THR A 1 87 ? 7.98 -19.234 -22.609 1 93.69 87 THR A CA 1
ATOM 684 C C . THR A 1 87 ? 6.941 -18.219 -23.094 1 93.69 87 THR A C 1
ATOM 686 O O . THR A 1 87 ? 6.449 -17.406 -22.328 1 93.69 87 THR A O 1
ATOM 689 N N . ASP A 1 88 ? 6.559 -18.344 -24.422 1 94.5 88 ASP A N 1
ATOM 690 C CA . ASP A 1 88 ? 5.754 -17.219 -24.859 1 94.5 88 ASP A CA 1
ATOM 691 C C . ASP A 1 88 ? 4.715 -17.656 -25.891 1 94.5 88 ASP A C 1
ATOM 693 O O . ASP A 1 88 ? 4.062 -16.812 -26.516 1 94.5 88 ASP A O 1
ATOM 697 N N . LEU A 1 89 ? 4.52 -19 -26.094 1 97.25 89 LEU A N 1
ATOM 698 C CA . LEU A 1 89 ? 3.537 -19.422 -27.078 1 97.25 89 LEU A CA 1
ATOM 699 C C . LEU A 1 89 ? 2.633 -20.516 -26.531 1 97.25 89 LEU A C 1
ATOM 701 O O . LEU A 1 89 ? 1.958 -21.203 -27.281 1 97.25 89 LEU A O 1
ATOM 705 N N . GLY A 1 90 ? 2.674 -20.719 -25.266 1 98 90 GLY A N 1
ATOM 706 C CA . GLY A 1 90 ? 1.863 -21.75 -24.641 1 98 90 GLY A CA 1
ATOM 707 C C . GLY A 1 90 ? 0.376 -21.578 -24.891 1 98 90 GLY A C 1
ATOM 708 O O . GLY A 1 90 ? -0.329 -22.531 -25.203 1 98 90 GLY A O 1
ATOM 709 N N . LEU A 1 91 ? -0.125 -20.375 -24.719 1 98.31 91 LEU A N 1
ATOM 710 C CA . LEU A 1 91 ? -1.541 -20.094 -24.906 1 98.31 91 LEU A CA 1
ATOM 711 C C . LEU A 1 91 ? -1.948 -20.328 -26.359 1 98.31 91 LEU A C 1
ATOM 713 O O . LEU A 1 91 ? -2.984 -20.938 -26.625 1 98.31 91 LEU A O 1
ATOM 717 N N . THR A 1 92 ? -1.123 -19.812 -27.203 1 98.31 92 THR A N 1
ATOM 718 C CA . THR A 1 92 ? -1.393 -19.984 -28.625 1 98.31 92 THR A CA 1
ATOM 719 C C . THR A 1 92 ? -1.5 -21.469 -28.984 1 98.31 92 THR A C 1
ATOM 721 O O . THR A 1 92 ? -2.414 -21.875 -29.703 1 98.31 92 THR A O 1
ATOM 724 N N . PHE A 1 93 ? -0.559 -22.266 -28.5 1 98.12 93 PHE A N 1
ATOM 725 C CA . PHE A 1 93 ? -0.58 -23.703 -28.75 1 98.12 93 PHE A CA 1
ATOM 726 C C . PHE A 1 93 ? -1.858 -24.328 -28.219 1 98.12 93 PHE A C 1
ATOM 728 O O . PHE A 1 93 ? -2.492 -25.141 -28.891 1 98.12 93 PHE A O 1
ATOM 735 N N . ALA A 1 94 ? -2.221 -23.969 -26.984 1 98.31 94 ALA A N 1
ATOM 736 C CA . ALA A 1 94 ? -3.424 -24.516 -26.344 1 98.31 94 ALA A CA 1
ATOM 737 C C . ALA A 1 94 ? -4.668 -24.156 -27.156 1 98.31 94 ALA A C 1
ATOM 739 O O . ALA A 1 94 ? -5.57 -24.984 -27.312 1 98.31 94 ALA A O 1
ATOM 740 N N . ILE A 1 95 ? -4.738 -22.922 -27.609 1 98.5 95 ILE A N 1
ATOM 741 C CA . ILE A 1 95 ? -5.879 -22.484 -28.406 1 98.5 95 ILE A CA 1
ATOM 742 C C . ILE A 1 95 ? -5.965 -23.312 -29.688 1 98.5 95 ILE A C 1
ATOM 744 O O . ILE A 1 95 ? -7.047 -23.75 -30.078 1 98.5 95 ILE A O 1
ATOM 748 N N . LEU A 1 96 ? -4.848 -23.562 -30.344 1 97.62 96 LEU A N 1
ATOM 749 C CA . LEU A 1 96 ? -4.82 -24.375 -31.547 1 97.62 96 LEU A CA 1
ATOM 750 C C . LEU A 1 96 ? -5.223 -25.812 -31.25 1 97.62 96 LEU A C 1
ATOM 752 O O . LEU A 1 96 ? -5.848 -26.469 -32.094 1 97.62 96 LEU A O 1
ATOM 756 N N . LEU A 1 97 ? -4.816 -26.297 -30.078 1 96.75 97 LEU A N 1
ATOM 757 C CA . LEU A 1 97 ? -5.227 -27.625 -29.656 1 96.75 97 LEU A CA 1
ATOM 758 C C . LEU A 1 97 ? -6.746 -27.734 -29.625 1 96.75 97 LEU A C 1
ATOM 760 O O . LEU A 1 97 ? -7.301 -28.781 -29.969 1 96.75 97 LEU A O 1
ATOM 764 N N . PHE A 1 98 ? -7.375 -26.734 -29.219 1 96.88 98 PHE A N 1
ATOM 765 C CA . PHE A 1 98 ? -8.828 -26.734 -29.125 1 96.88 98 PHE A CA 1
ATOM 766 C C . PHE A 1 98 ? -9.461 -26.422 -30.484 1 96.88 98 PHE A C 1
ATOM 768 O O . PHE A 1 98 ? -10.602 -26.812 -30.75 1 96.88 98 PHE A O 1
ATOM 775 N N . ALA A 1 99 ? -8.719 -25.734 -31.344 1 96.62 99 ALA A N 1
ATOM 776 C CA . ALA A 1 99 ? -9.242 -25.328 -32.656 1 96.62 99 ALA A CA 1
ATOM 777 C C . ALA A 1 99 ? -8.977 -26.391 -33.688 1 96.62 99 ALA A C 1
ATOM 779 O O . ALA A 1 99 ? -9.484 -26.312 -34.812 1 96.62 99 ALA A O 1
ATOM 780 N N . ARG A 1 100 ? -8.258 -27.422 -33.469 1 93 100 ARG A N 1
ATOM 781 C CA . ARG A 1 100 ? -7.668 -28.344 -34.438 1 93 100 ARG A CA 1
ATOM 782 C C . ARG A 1 100 ? -8.75 -29.109 -35.188 1 93 100 ARG A C 1
ATOM 784 O O . ARG A 1 100 ? -8.555 -29.484 -36.344 1 93 100 ARG A O 1
ATOM 791 N N . GLY A 1 101 ? -9.828 -29.391 -34.594 1 89 101 GLY A N 1
ATOM 792 C CA . GLY A 1 101 ? -10.867 -30.156 -35.25 1 89 101 GLY A CA 1
ATOM 793 C C . GLY A 1 101 ? -10.383 -31.5 -35.781 1 89 101 GLY A C 1
ATOM 794 O O . GLY A 1 101 ? -9.641 -32.219 -35.094 1 89 101 GLY A O 1
ATOM 795 N N . ARG A 1 102 ? -10.781 -31.828 -37.062 1 87.12 102 ARG A N 1
ATOM 796 C CA . ARG A 1 102 ? -10.43 -33.125 -37.656 1 87.12 102 ARG A CA 1
ATOM 797 C C . ARG A 1 102 ? -9.078 -33.062 -38.344 1 87.12 102 ARG A C 1
ATOM 799 O O . ARG A 1 102 ? -8.43 -34.062 -38.562 1 87.12 102 ARG A O 1
ATOM 806 N N . GLN A 1 103 ? -8.688 -31.844 -38.719 1 87.38 103 GLN A N 1
ATOM 807 C CA . GLN A 1 103 ? -7.406 -31.656 -39.375 1 87.38 103 GLN A CA 1
ATOM 808 C C . GLN A 1 103 ? -6.305 -31.312 -38.375 1 87.38 103 GLN A C 1
ATOM 810 O O . GLN A 1 103 ? -5.59 -30.328 -38.531 1 87.38 103 GLN A O 1
ATOM 815 N N . GLU A 1 104 ? -6.113 -32.188 -37.438 1 89.25 104 GLU A N 1
ATOM 816 C CA . GLU A 1 104 ? -5.254 -31.922 -36.312 1 89.25 104 GLU A CA 1
ATOM 817 C C . GLU A 1 104 ? -3.814 -31.672 -36.75 1 89.25 104 GLU A C 1
ATOM 819 O O . GLU A 1 104 ? -3.195 -30.688 -36.344 1 89.25 104 GLU A O 1
ATOM 824 N N . ARG A 1 105 ? -3.33 -32.5 -37.594 1 89.25 105 ARG A N 1
ATOM 825 C CA . ARG A 1 105 ? -1.934 -32.406 -38.031 1 89.25 105 ARG A CA 1
ATOM 826 C C . ARG A 1 105 ? -1.651 -31.094 -38.75 1 89.25 105 ARG A C 1
ATOM 828 O O . ARG A 1 105 ? -0.678 -30.406 -38.438 1 89.25 105 ARG A O 1
ATOM 835 N N . ASP A 1 106 ? -2.527 -30.75 -39.625 1 91 106 ASP A N 1
ATOM 836 C CA . ASP A 1 106 ? -2.305 -29.562 -40.469 1 91 106 ASP A CA 1
ATOM 837 C C . ASP A 1 106 ? -2.43 -28.297 -39.625 1 91 106 ASP A C 1
ATOM 839 O O . ASP A 1 106 ? -1.67 -27.344 -39.844 1 91 106 ASP A O 1
ATOM 843 N N . VAL A 1 107 ? -3.355 -28.297 -38.75 1 93.69 107 VAL A N 1
ATOM 844 C CA . VAL A 1 107 ? -3.572 -27.125 -37.906 1 93.69 107 VAL A CA 1
ATOM 845 C C . VAL A 1 107 ? -2.373 -26.922 -37 1 93.69 107 VAL A C 1
ATOM 847 O O . VAL A 1 107 ? -1.855 -25.812 -36.875 1 93.69 107 VAL A O 1
ATOM 850 N N . LEU A 1 108 ? -1.849 -27.984 -36.406 1 94.56 108 LEU A N 1
ATOM 851 C CA . LEU A 1 108 ? -0.762 -27.891 -35.438 1 94.56 108 LEU A CA 1
ATOM 852 C C . LEU A 1 108 ? 0.573 -27.672 -36.125 1 94.56 108 LEU A C 1
ATOM 854 O O . LEU A 1 108 ? 1.526 -27.172 -35.531 1 94.56 108 LEU A O 1
ATOM 858 N N . ARG A 1 109 ? 0.586 -28.031 -37.438 1 92.06 109 ARG A N 1
ATOM 859 C CA . ARG A 1 109 ? 1.77 -27.719 -38.219 1 92.06 109 ARG A CA 1
ATOM 860 C C . ARG A 1 109 ? 2.012 -26.219 -38.312 1 92.06 109 ARG A C 1
ATOM 862 O O . ARG A 1 109 ? 3.158 -25.766 -38.312 1 92.06 109 ARG A O 1
ATOM 869 N N . GLN A 1 110 ? 0.918 -25.516 -38.344 1 93.75 110 GLN A N 1
ATOM 870 C CA . GLN A 1 110 ? 1.018 -24.062 -38.375 1 93.75 110 GLN A CA 1
ATOM 871 C C . GLN A 1 110 ? 1.734 -23.516 -37.156 1 93.75 110 GLN A C 1
ATOM 873 O O . GLN A 1 110 ? 2.459 -22.531 -37.219 1 93.75 110 GLN A O 1
ATOM 878 N N . PHE A 1 111 ? 1.531 -24.188 -36.062 1 95.25 111 PHE A N 1
ATOM 879 C CA . PHE A 1 111 ? 2.17 -23.766 -34.812 1 95.25 111 PHE A CA 1
ATOM 880 C C . PHE A 1 111 ? 3.68 -23.953 -34.906 1 95.25 111 PHE A C 1
ATOM 882 O O . PHE A 1 111 ? 4.441 -23.094 -34.469 1 95.25 111 PHE A O 1
ATOM 889 N N . VAL A 1 112 ? 4.105 -25.109 -35.375 1 94.38 112 VAL A N 1
ATOM 890 C CA . VAL A 1 112 ? 5.535 -25.391 -35.5 1 94.38 112 VAL A CA 1
ATOM 891 C C . VAL A 1 112 ? 6.211 -24.328 -36.344 1 94.38 112 VAL A C 1
ATOM 893 O O . VAL A 1 112 ? 7.301 -23.859 -36.031 1 94.38 112 VAL A O 1
ATOM 896 N N . GLY A 1 113 ? 5.531 -23.969 -37.406 1 91.12 113 GLY A N 1
ATOM 897 C CA . GLY A 1 113 ? 6.047 -22.906 -38.25 1 91.12 113 GLY A CA 1
ATOM 898 C C . GLY A 1 113 ? 6.188 -21.578 -37.5 1 91.12 113 GLY A C 1
ATOM 899 O O . GLY A 1 113 ? 7.199 -20.891 -37.656 1 91.12 113 GLY A O 1
ATOM 900 N N . LEU A 1 114 ? 5.18 -21.266 -36.75 1 93.12 114 LEU A N 1
ATOM 901 C CA . LEU A 1 114 ? 5.184 -20.031 -35.969 1 93.12 114 LEU A CA 1
ATOM 902 C C . LEU A 1 114 ? 6.309 -20.047 -34.938 1 93.12 114 LEU A C 1
ATOM 904 O O . LEU A 1 114 ? 7.004 -19.047 -34.75 1 93.12 114 LEU A O 1
ATOM 908 N N . ALA A 1 115 ? 6.516 -21.125 -34.219 1 94.19 115 ALA A N 1
ATOM 909 C CA . ALA A 1 115 ? 7.508 -21.25 -33.156 1 94.19 115 ALA A CA 1
ATOM 910 C C . ALA A 1 115 ? 8.922 -21.109 -33.719 1 94.19 115 ALA A C 1
ATOM 912 O O . ALA A 1 115 ? 9.836 -20.672 -33 1 94.19 115 ALA A O 1
ATOM 913 N N . LEU A 1 116 ? 9.109 -21.438 -34.938 1 91.5 116 LEU A N 1
ATOM 914 C CA . LEU A 1 116 ? 10.438 -21.422 -35.531 1 91.5 116 LEU A CA 1
ATOM 915 C C . LEU A 1 116 ? 10.695 -20.125 -36.281 1 91.5 116 LEU A C 1
ATOM 917 O O . LEU A 1 116 ? 11.789 -19.906 -36.812 1 91.5 116 LEU A O 1
ATOM 921 N N . GLU A 1 117 ? 9.695 -19.312 -36.344 1 85.69 117 GLU A N 1
ATOM 922 C CA . GLU A 1 117 ? 9.875 -18.016 -37 1 85.69 117 GLU A CA 1
ATOM 923 C C . GLU A 1 117 ? 10.953 -17.188 -36.281 1 85.69 117 GLU A C 1
ATOM 925 O O . GLU A 1 117 ? 10.992 -17.125 -35.062 1 85.69 117 GLU A O 1
ATOM 930 N N . THR A 1 118 ? 12.133 -17.094 -36.781 1 68.44 118 THR A N 1
ATOM 931 C CA . THR A 1 118 ? 13.195 -16.25 -36.25 1 68.44 118 THR A CA 1
ATOM 932 C C . THR A 1 118 ? 12.914 -14.781 -36.562 1 68.44 118 THR A C 1
ATOM 934 O O . THR A 1 118 ? 12.273 -14.461 -37.562 1 68.44 118 THR A O 1
ATOM 937 N N . GLY A 1 119 ? 12.758 -13.953 -35.562 1 55.56 119 GLY A N 1
ATOM 938 C CA . GLY A 1 119 ? 12.625 -12.531 -35.844 1 55.56 119 GLY A CA 1
ATOM 939 C C . GLY A 1 119 ? 13.438 -12.094 -37.062 1 55.56 119 GLY A C 1
ATOM 940 O O . GLY A 1 119 ? 14.656 -12.281 -37.094 1 55.56 119 GLY A O 1
ATOM 941 N N . ALA A 1 120 ? 13.008 -12.289 -38.25 1 44.62 120 ALA A N 1
ATOM 942 C CA . ALA A 1 120 ? 13.75 -11.836 -39.406 1 44.62 120 ALA A CA 1
ATOM 943 C C . ALA A 1 120 ? 14.625 -10.633 -39.062 1 44.62 120 ALA A C 1
ATOM 945 O O . ALA A 1 120 ? 14.422 -9.984 -38.031 1 44.62 120 ALA A O 1
ATOM 946 N N . ASP A 1 121 ? 15.312 -9.922 -40.312 1 42.25 121 ASP A N 1
ATOM 947 C CA . ASP A 1 121 ? 16.297 -8.859 -40.469 1 42.25 121 ASP A CA 1
ATOM 948 C C . ASP A 1 121 ? 16.016 -7.707 -39.5 1 42.25 121 ASP A C 1
ATOM 950 O O . ASP A 1 121 ? 14.945 -7.645 -38.906 1 42.25 121 ASP A O 1
ATOM 954 N N . HIS A 1 122 ? 16.5 -6.293 -40 1 43.03 122 HIS A N 1
ATOM 955 C CA . HIS A 1 122 ? 16.734 -4.949 -39.469 1 43.03 122 HIS A CA 1
ATOM 956 C C . HIS A 1 122 ? 15.531 -4.441 -38.688 1 43.03 122 HIS A C 1
ATOM 958 O O . HIS A 1 122 ? 15.648 -3.508 -37.906 1 43.03 122 HIS A O 1
ATOM 964 N N . VAL A 1 123 ? 14.391 -4.148 -39.5 1 41.44 123 VAL A N 1
ATOM 965 C CA . VAL A 1 123 ? 13.305 -3.383 -38.875 1 41.44 123 VAL A CA 1
ATOM 966 C C . VAL A 1 123 ? 12.602 -4.238 -37.812 1 41.44 123 VAL A C 1
ATOM 968 O O . VAL A 1 123 ? 12.148 -5.348 -38.125 1 41.44 123 VAL A O 1
ATOM 971 N N . ALA A 1 124 ? 12.789 -4.355 -36.625 1 44.34 124 ALA A N 1
ATOM 972 C CA . ALA A 1 124 ? 12.383 -5.055 -35.406 1 44.34 124 ALA A CA 1
ATOM 973 C C . ALA A 1 124 ? 10.953 -5.582 -35.531 1 44.34 124 ALA A C 1
ATOM 975 O O . ALA A 1 124 ? 9.992 -4.871 -35.188 1 44.34 124 ALA A O 1
ATOM 976 N N . PRO A 1 125 ? 10.555 -6.293 -36.531 1 52.78 125 PRO A N 1
ATOM 977 C CA . PRO A 1 125 ? 9.148 -6.684 -36.562 1 52.78 125 PRO A CA 1
ATOM 978 C C . PRO A 1 125 ? 8.688 -7.363 -35.281 1 52.78 125 PRO A C 1
ATOM 980 O O . PRO A 1 125 ? 9.453 -8.102 -34.656 1 52.78 125 PRO A O 1
ATOM 983 N N . HIS A 1 126 ? 7.777 -6.844 -34.656 1 67.25 126 HIS A N 1
ATOM 984 C CA . HIS A 1 126 ? 7.133 -7.344 -33.438 1 67.25 126 HIS A CA 1
ATOM 985 C C . HIS A 1 126 ? 6.809 -8.828 -33.562 1 67.25 126 HIS A C 1
ATOM 987 O O . HIS A 1 126 ? 6.059 -9.234 -34.469 1 67.25 126 HIS A O 1
ATOM 993 N N . GLN A 1 127 ? 7.672 -9.781 -33.062 1 84.94 127 GLN A N 1
ATOM 994 C CA . GLN A 1 127 ? 7.402 -11.219 -33 1 84.94 127 GLN A CA 1
ATOM 995 C C . GLN A 1 127 ? 6.125 -11.508 -32.219 1 84.94 127 GLN A C 1
ATOM 997 O O . GLN A 1 127 ? 5.934 -10.984 -31.109 1 84.94 127 GLN A O 1
ATOM 1002 N N . PHE A 1 128 ? 5.227 -12.336 -32.938 1 91.62 128 PHE A N 1
ATOM 1003 C CA . PHE A 1 128 ? 3.953 -12.703 -32.312 1 91.62 128 PHE A CA 1
ATOM 1004 C C . PHE A 1 128 ? 4.18 -13.57 -31.078 1 91.62 128 PHE A C 1
ATOM 1006 O O . PHE A 1 128 ? 4.945 -14.539 -31.125 1 91.62 128 PHE A O 1
ATOM 1013 N N . THR A 1 129 ? 3.662 -13.188 -29.969 1 95.44 129 THR A N 1
ATOM 1014 C CA . THR A 1 129 ? 3.693 -13.969 -28.734 1 95.44 129 THR A CA 1
ATOM 1015 C C . THR A 1 129 ? 2.33 -13.945 -28.047 1 95.44 129 THR A C 1
ATOM 1017 O O . THR A 1 129 ? 1.402 -13.281 -28.516 1 95.44 129 THR A O 1
ATOM 1020 N N . ASP A 1 130 ? 2.203 -14.68 -27.031 1 97.06 130 ASP A N 1
ATOM 1021 C CA . ASP A 1 130 ? 0.961 -14.781 -26.266 1 97.06 130 ASP A CA 1
ATOM 1022 C C . ASP A 1 130 ? 0.528 -13.422 -25.734 1 97.06 130 ASP A C 1
ATOM 1024 O O . ASP A 1 130 ? -0.641 -13.227 -25.391 1 97.06 130 ASP A O 1
ATOM 1028 N N . ILE A 1 131 ? 1.399 -12.43 -25.562 1 93.88 131 ILE A N 1
ATOM 1029 C CA . ILE A 1 131 ? 1.092 -11.102 -25.047 1 93.88 131 ILE A CA 1
ATOM 1030 C C . ILE A 1 131 ? 0.162 -10.375 -26.016 1 93.88 131 ILE A C 1
ATOM 1032 O O . ILE A 1 131 ? -0.569 -9.469 -25.609 1 93.88 131 ILE A O 1
ATOM 1036 N N . ASP A 1 132 ? 0.157 -10.773 -27.234 1 95.56 132 ASP A N 1
ATOM 1037 C CA . ASP A 1 132 ? -0.647 -10.141 -28.281 1 95.56 132 ASP A CA 1
ATOM 1038 C C . ASP A 1 132 ? -2.109 -10.57 -28.172 1 95.56 132 ASP A C 1
ATOM 1040 O O . ASP A 1 132 ? -2.986 -9.945 -28.781 1 95.56 132 ASP A O 1
ATOM 1044 N N . LEU A 1 133 ? -2.342 -11.68 -27.5 1 97.19 133 LEU A N 1
ATOM 1045 C CA . LEU A 1 133 ? -3.695 -12.219 -27.406 1 97.19 133 LEU A CA 1
ATOM 1046 C C . LEU A 1 133 ? -4.562 -11.352 -26.5 1 97.19 133 LEU A C 1
ATOM 1048 O O . LEU A 1 133 ? -4.062 -10.75 -25.547 1 97.19 133 LEU A O 1
ATOM 1052 N N . PRO A 1 134 ? -5.848 -11.273 -26.797 1 97.69 134 PRO A N 1
ATOM 1053 C CA . PRO A 1 134 ? -6.551 -11.828 -27.953 1 97.69 134 PRO A CA 1
ATOM 1054 C C . PRO A 1 134 ? -6.367 -10.984 -29.219 1 97.69 134 PRO A C 1
ATOM 1056 O O . PRO A 1 134 ? -6.156 -9.766 -29.125 1 97.69 134 PRO A O 1
ATOM 1059 N N . ILE A 1 135 ? -6.43 -11.617 -30.266 1 97.56 135 ILE A N 1
ATOM 1060 C CA . ILE A 1 135 ? -6.215 -10.906 -31.531 1 97.56 135 ILE A CA 1
ATOM 1061 C C . ILE A 1 135 ? -7.531 -10.82 -32.281 1 97.56 135 ILE A C 1
ATOM 1063 O O . ILE A 1 135 ? -8.484 -11.547 -32 1 97.56 135 ILE A O 1
ATOM 1067 N N . SER A 1 136 ? -7.586 -9.938 -33.281 1 97.25 136 SER A N 1
ATOM 1068 C CA . SER A 1 136 ? -8.773 -9.719 -34.094 1 97.25 136 SER A CA 1
ATOM 1069 C C . SER A 1 136 ? -9.008 -10.875 -35.062 1 97.25 136 SER A C 1
ATOM 1071 O O . SER A 1 136 ? -8.117 -11.703 -35.281 1 97.25 136 SER A O 1
ATOM 1073 N N . LEU A 1 137 ? -10.234 -10.969 -35.531 1 97.69 137 LEU A N 1
ATOM 1074 C CA . LEU A 1 137 ? -10.586 -12.008 -36.5 1 97.69 137 LEU A CA 1
ATOM 1075 C C . LEU A 1 137 ? -9.68 -11.938 -37.719 1 97.69 137 LEU A C 1
ATOM 1077 O O . LEU A 1 137 ? -9.242 -12.969 -38.25 1 97.69 137 LEU A O 1
ATOM 1081 N N . GLU A 1 138 ? -9.375 -10.719 -38.156 1 97.19 138 GLU A N 1
ATOM 1082 C CA . GLU A 1 138 ? -8.523 -10.516 -39.312 1 97.19 138 GLU A CA 1
ATOM 1083 C C . GLU A 1 138 ? -7.121 -11.07 -39.094 1 97.19 138 GLU A C 1
ATOM 1085 O O . GLU A 1 138 ? -6.582 -11.797 -39.906 1 97.19 138 GLU A O 1
ATOM 1090 N N . LEU A 1 139 ? -6.59 -10.789 -37.969 1 96.5 139 LEU A N 1
ATOM 1091 C CA . LEU A 1 139 ? -5.246 -11.25 -37.625 1 96.5 139 LEU A CA 1
ATOM 1092 C C . LEU A 1 139 ? -5.223 -12.766 -37.438 1 96.5 139 LEU A C 1
ATOM 1094 O O . LEU A 1 139 ? -4.258 -13.43 -37.812 1 96.5 139 LEU A O 1
ATOM 1098 N N . ALA A 1 140 ? -6.238 -13.312 -36.812 1 97.75 140 ALA A N 1
ATOM 1099 C CA . ALA A 1 140 ? -6.32 -14.75 -36.594 1 97.75 140 ALA A CA 1
ATOM 1100 C C . ALA A 1 140 ? -6.344 -15.516 -37.906 1 97.75 140 ALA A C 1
ATOM 1102 O O . ALA A 1 140 ? -5.656 -16.531 -38.062 1 97.75 140 ALA A O 1
ATOM 1103 N N . THR A 1 141 ? -7.098 -14.992 -38.875 1 97.38 141 THR A N 1
ATOM 1104 C CA . THR A 1 141 ? -7.23 -15.68 -40.156 1 97.38 141 THR A CA 1
ATOM 1105 C C . THR A 1 141 ? -5.973 -15.5 -41 1 97.38 141 THR A C 1
ATOM 1107 O O . THR A 1 141 ? -5.648 -16.359 -41.812 1 97.38 141 THR A O 1
ATOM 1110 N N . THR A 1 142 ? -5.297 -14.406 -40.719 1 95.69 142 THR A N 1
ATOM 1111 C CA . THR A 1 142 ? -4.047 -14.18 -41.438 1 95.69 142 THR A CA 1
ATOM 1112 C C . THR A 1 142 ? -2.926 -15.031 -40.875 1 95.69 142 THR A C 1
ATOM 1114 O O . THR A 1 142 ? -2.15 -15.633 -41.625 1 95.69 142 THR A O 1
ATOM 1117 N N . ARG A 1 143 ? -2.873 -15.141 -39.562 1 94.19 143 ARG A N 1
ATOM 1118 C CA . ARG A 1 143 ? -1.793 -15.844 -38.875 1 94.19 143 ARG A CA 1
ATOM 1119 C C . ARG A 1 143 ? -2.012 -17.359 -38.938 1 94.19 143 ARG A C 1
ATOM 1121 O O . ARG A 1 143 ? -1.05 -18.125 -39 1 94.19 143 ARG A O 1
ATOM 1128 N N . PHE A 1 144 ? -3.25 -17.719 -38.906 1 96.25 144 PHE A N 1
ATOM 1129 C CA . PHE A 1 144 ? -3.623 -19.141 -38.938 1 96.25 144 PHE A CA 1
ATOM 1130 C C . PHE A 1 144 ? -4.656 -19.391 -40.031 1 96.25 144 PHE A C 1
ATOM 1132 O O . PHE A 1 144 ? -5.836 -19.594 -39.75 1 96.25 144 PHE A O 1
ATOM 1139 N N . PRO A 1 145 ? -4.18 -19.547 -41.219 1 94.75 145 PRO A N 1
ATOM 1140 C CA . PRO A 1 145 ? -5.109 -19.672 -42.344 1 94.75 145 PRO A CA 1
ATOM 1141 C C . PRO A 1 145 ? -6.008 -20.906 -42.219 1 94.75 145 PRO A C 1
ATOM 1143 O O . PRO A 1 145 ? -7.156 -20.891 -42.688 1 94.75 145 PRO A O 1
ATOM 1146 N N . LEU A 1 146 ? -5.41 -22 -41.719 1 95.44 146 LEU A N 1
ATOM 1147 C CA . LEU A 1 146 ? -6.246 -23.156 -41.438 1 95.44 146 LEU A CA 1
ATOM 1148 C C . LEU A 1 146 ? -6.91 -23.062 -40.094 1 95.44 146 LEU A C 1
ATOM 1150 O O . LEU A 1 146 ? -6.234 -23.094 -39.062 1 95.44 146 LEU A O 1
ATOM 1154 N N . HIS A 1 147 ? -8.258 -22.891 -40 1 96.25 147 HIS A N 1
ATOM 1155 C CA . HIS A 1 147 ? -9.07 -22.828 -38.781 1 96.25 147 HIS A CA 1
ATOM 1156 C C . HIS A 1 147 ? -8.852 -21.516 -38.031 1 96.25 147 HIS A C 1
ATOM 1158 O O . HIS A 1 147 ? -8.875 -21.484 -36.812 1 96.25 147 HIS A O 1
ATOM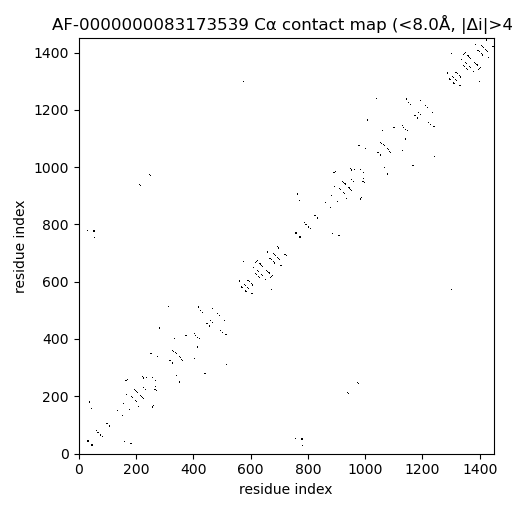 1164 N N . GLY A 1 148 ? -8.586 -20.484 -38.75 1 96.69 148 GLY A N 1
ATOM 1165 C CA . GLY A 1 148 ? -8.398 -19.172 -38.156 1 96.69 148 GLY A CA 1
ATOM 1166 C C . GLY A 1 148 ? -9.641 -18.656 -37.438 1 96.69 148 GLY A C 1
ATOM 1167 O O . GLY A 1 148 ? -9.539 -18.016 -36.406 1 96.69 148 GLY A O 1
ATOM 1168 N N . VAL A 1 149 ? -10.812 -18.922 -37.969 1 97.44 149 VAL A N 1
ATOM 1169 C CA . VAL A 1 149 ? -12.07 -18.516 -37.375 1 97.44 149 VAL A CA 1
ATOM 1170 C C . VAL A 1 149 ? -12.273 -19.266 -36.062 1 97.44 149 VAL A C 1
ATOM 1172 O O . VAL A 1 149 ? -12.703 -18.688 -35.062 1 97.44 149 VAL A O 1
ATOM 1175 N N . GLU A 1 150 ? -11.938 -20.562 -36.094 1 97.56 150 GLU A N 1
ATOM 1176 C CA . GLU A 1 150 ? -12.039 -21.344 -34.875 1 97.56 150 GLU A CA 1
ATOM 1177 C C . GLU A 1 150 ? -11.062 -20.859 -33.812 1 97.56 150 GLU A C 1
ATOM 1179 O O . GLU A 1 150 ? -11.406 -20.797 -32.625 1 97.56 150 GLU A O 1
ATOM 1184 N N . PHE A 1 151 ? -9.875 -20.547 -34.281 1 98.19 151 PHE A N 1
ATOM 1185 C CA . PHE A 1 151 ? -8.898 -19.969 -33.375 1 98.19 151 PHE A CA 1
ATOM 1186 C C . PHE A 1 151 ? -9.461 -18.703 -32.719 1 98.19 151 PHE A C 1
ATOM 1188 O O . PHE A 1 151 ? -9.375 -18.547 -31.5 1 98.19 151 PHE A O 1
ATOM 1195 N N . TYR A 1 152 ? -10.016 -17.844 -33.531 1 98.25 152 TYR A N 1
ATOM 1196 C CA . TYR A 1 152 ? -10.602 -16.609 -33.031 1 98.25 152 TYR A CA 1
ATOM 1197 C C . TYR A 1 152 ? -11.68 -16.875 -32 1 98.25 152 TYR A C 1
ATOM 1199 O O . TYR A 1 152 ? -11.703 -16.25 -30.938 1 98.25 152 TYR A O 1
ATOM 1207 N N . ASP A 1 153 ? -12.469 -17.812 -32.219 1 97.75 153 ASP A N 1
ATOM 1208 C CA . ASP A 1 153 ? -13.586 -18.109 -31.328 1 97.75 153 ASP A CA 1
ATOM 1209 C C . ASP A 1 153 ? -13.094 -18.719 -30.016 1 97.75 153 ASP A C 1
ATOM 1211 O O . ASP A 1 153 ? -13.625 -18.422 -28.953 1 97.75 153 ASP A O 1
ATOM 1215 N N . LYS A 1 154 ? -12.07 -19.578 -30.094 1 97.94 154 LYS A N 1
ATOM 1216 C CA . LYS A 1 154 ? -11.617 -20.328 -28.922 1 97.94 154 LYS A CA 1
ATOM 1217 C C . LYS A 1 154 ? -10.711 -19.484 -28.031 1 97.94 154 LYS A C 1
ATOM 1219 O O . LYS A 1 154 ? -10.625 -19.719 -26.828 1 97.94 154 LYS A O 1
ATOM 1224 N N . GLN A 1 155 ? -10.102 -18.453 -28.594 1 98.38 155 GLN A N 1
ATOM 1225 C CA . GLN A 1 155 ? -9.047 -17.75 -27.891 1 98.38 155 GLN A CA 1
ATOM 1226 C C . GLN A 1 155 ? -9.586 -17.062 -26.641 1 98.38 155 GLN A C 1
ATOM 1228 O O . GLN A 1 155 ? -8.875 -16.922 -25.641 1 98.38 155 GLN A O 1
ATOM 1233 N N . PHE A 1 156 ? -10.789 -16.656 -26.641 1 98.31 156 PHE A N 1
ATOM 1234 C CA . PHE A 1 156 ? -11.32 -15.82 -25.578 1 98.31 156 PHE A CA 1
ATOM 1235 C C . PHE A 1 156 ? -11.422 -16.594 -24.266 1 98.31 156 PHE A C 1
ATOM 1237 O O . PHE A 1 156 ? -11.281 -16.031 -23.188 1 98.31 156 PHE A O 1
ATOM 1244 N N . ARG A 1 157 ? -11.617 -17.875 -24.297 1 97.88 157 ARG A N 1
ATOM 1245 C CA . ARG A 1 157 ? -11.672 -18.703 -23.094 1 97.88 157 ARG A CA 1
ATOM 1246 C C . ARG A 1 157 ? -10.312 -18.734 -22.406 1 97.88 157 ARG A C 1
ATOM 1248 O O . ARG A 1 157 ? -10.227 -19.062 -21.219 1 97.88 157 ARG A O 1
ATOM 1255 N N . PHE A 1 158 ? -9.281 -18.438 -23.156 1 98.38 158 PHE A N 1
ATOM 1256 C CA . PHE A 1 158 ? -7.918 -18.453 -22.625 1 98.38 158 PHE A CA 1
ATOM 1257 C C . PHE A 1 158 ? -7.48 -17.047 -22.25 1 98.38 158 PHE A C 1
ATOM 1259 O O . PHE A 1 158 ? -6.344 -16.844 -21.812 1 98.38 158 PHE A O 1
ATOM 1266 N N . CYS A 1 159 ? -8.352 -16.031 -22.438 1 98.06 159 CYS A N 1
ATOM 1267 C CA . CYS A 1 159 ? -8.008 -14.633 -22.203 1 98.06 159 CYS A CA 1
ATOM 1268 C C . CYS A 1 159 ? -9.047 -13.969 -21.297 1 98.06 159 CYS A C 1
ATOM 1270 O O . CYS A 1 159 ? -9.492 -12.852 -21.578 1 98.06 159 CYS A O 1
ATOM 1272 N N . ALA A 1 160 ? -9.398 -14.664 -20.297 1 98.25 160 ALA A N 1
ATOM 1273 C CA . ALA A 1 160 ? -10.375 -14.078 -19.375 1 98.25 160 ALA A CA 1
ATOM 1274 C C . ALA A 1 160 ? -9.875 -12.742 -18.828 1 98.25 160 ALA A C 1
ATOM 1276 O O . ALA A 1 160 ? -8.672 -12.531 -18.703 1 98.25 160 ALA A O 1
ATOM 1277 N N . VAL A 1 161 ? -10.828 -11.875 -18.453 1 98.5 161 VAL A N 1
ATOM 1278 C CA . VAL A 1 161 ? -10.539 -10.539 -17.938 1 98.5 161 VAL A CA 1
ATOM 1279 C C . VAL A 1 161 ? -9.625 -10.641 -16.719 1 98.5 161 VAL A C 1
ATOM 1281 O O . VAL A 1 161 ? -9.82 -11.5 -15.859 1 98.5 161 VAL A O 1
ATOM 1284 N N . THR A 1 162 ? -8.617 -9.82 -16.672 1 98.5 162 THR A N 1
ATOM 1285 C CA . THR A 1 162 ? -7.711 -9.703 -15.539 1 98.5 162 THR A CA 1
ATOM 1286 C C . THR A 1 162 ? -7.734 -8.281 -14.977 1 98.5 162 THR A C 1
ATOM 1288 O O . THR A 1 162 ? -7.5 -7.316 -15.703 1 98.5 162 THR A O 1
ATOM 1291 N N . LEU A 1 163 ? -8.062 -8.148 -13.688 1 98.44 163 LEU A N 1
ATOM 1292 C CA . LEU A 1 163 ? -8 -6.863 -13.008 1 98.44 163 LEU A CA 1
ATOM 1293 C C . LEU A 1 163 ? -6.566 -6.52 -12.625 1 98.44 163 LEU A C 1
ATOM 1295 O O . LEU A 1 163 ? -5.812 -7.391 -12.18 1 98.44 163 LEU A O 1
ATOM 1299 N N . MET A 1 164 ? -6.219 -5.285 -12.883 1 97.94 164 MET A N 1
ATOM 1300 C CA . MET A 1 164 ? -4.883 -4.805 -12.555 1 97.94 164 MET A CA 1
ATOM 1301 C C . MET A 1 164 ? -4.93 -3.797 -11.406 1 97.94 164 MET A C 1
ATOM 1303 O O . MET A 1 164 ? -5.684 -2.824 -11.461 1 97.94 164 MET A O 1
ATOM 1307 N N . LYS A 1 165 ? -4.133 -4.082 -10.406 1 96.5 165 LYS A N 1
ATOM 1308 C CA . LYS A 1 165 ? -4.121 -3.23 -9.219 1 96.5 165 LYS A CA 1
ATOM 1309 C C . LYS A 1 165 ? -3.736 -1.797 -9.57 1 96.5 165 LYS A C 1
ATOM 1311 O O . LYS A 1 165 ? -2.684 -1.56 -10.164 1 96.5 165 LYS A O 1
ATOM 1316 N N . ARG A 1 166 ? -4.559 -0.813 -9.266 1 92.81 166 ARG A N 1
ATOM 1317 C CA . ARG A 1 166 ? -4.363 0.628 -9.383 1 92.81 166 ARG A CA 1
ATOM 1318 C C . ARG A 1 166 ? -4.203 1.042 -10.836 1 92.81 166 ARG A C 1
ATOM 1320 O O . ARG A 1 166 ? -3.551 2.045 -11.141 1 92.81 166 ARG A O 1
ATOM 1327 N N . GLU A 1 167 ? -4.664 0.223 -11.766 1 93.5 167 GLU A N 1
ATOM 1328 C CA . GLU A 1 167 ? -4.652 0.529 -13.195 1 93.5 167 GLU A CA 1
ATOM 1329 C C . GLU A 1 167 ? -6.023 0.295 -13.82 1 93.5 167 GLU A C 1
ATOM 1331 O O . GLU A 1 167 ? -6.762 -0.596 -13.391 1 93.5 167 GLU A O 1
ATOM 1336 N N . GLU A 1 168 ? -6.301 1.069 -14.773 1 92.69 168 GLU A N 1
ATOM 1337 C CA . GLU A 1 168 ? -7.527 0.868 -15.547 1 92.69 168 GLU A CA 1
ATOM 1338 C C . GLU A 1 168 ? -7.305 -0.121 -16.688 1 92.69 168 GLU A C 1
ATOM 1340 O O . GLU A 1 168 ? -6.32 -0.015 -17.422 1 92.69 168 GLU A O 1
ATOM 1345 N N . VAL A 1 169 ? -8.172 -1.082 -16.766 1 96.38 169 VAL A N 1
ATOM 1346 C CA . VAL A 1 169 ? -8.133 -2.023 -17.891 1 96.38 169 VAL A CA 1
ATOM 1347 C C . VAL A 1 169 ? -9.391 -1.865 -18.734 1 96.38 169 VAL A C 1
ATOM 1349 O O . VAL A 1 169 ? -10.484 -1.671 -18.203 1 96.38 169 VAL A O 1
ATOM 1352 N N . VAL A 1 170 ? -9.18 -1.868 -20.016 1 95.69 170 VAL A N 1
ATOM 1353 C CA . VAL A 1 170 ? -10.281 -1.609 -20.938 1 95.69 170 VAL A CA 1
ATOM 1354 C C . VAL A 1 170 ? -10.492 -2.822 -21.844 1 95.69 170 VAL A C 1
ATOM 1356 O O . VAL A 1 170 ? -9.562 -3.285 -22.5 1 95.69 170 VAL A O 1
ATOM 1359 N N . TYR A 1 171 ? -11.672 -3.375 -21.891 1 96.88 171 TYR A N 1
ATOM 1360 C CA . TYR A 1 171 ? -12.094 -4.449 -22.781 1 96.88 171 TYR A CA 1
ATOM 1361 C C . TYR A 1 171 ? -13.188 -3.979 -23.734 1 96.88 171 TYR A C 1
ATOM 1363 O O . TYR A 1 171 ? -14.367 -3.959 -23.375 1 96.88 171 TYR A O 1
ATOM 1371 N N . GLU A 1 172 ? -12.75 -3.627 -24.922 1 94.25 172 GLU A N 1
ATOM 1372 C CA . GLU A 1 172 ? -13.648 -3.162 -25.984 1 94.25 172 GLU A CA 1
ATOM 1373 C C . GLU A 1 172 ? -13.477 -3.98 -27.25 1 94.25 172 GLU A C 1
ATOM 1375 O O . GLU A 1 172 ? -12.594 -4.844 -27.328 1 94.25 172 GLU A O 1
ATOM 1380 N N . GLU A 1 173 ? -14.375 -3.824 -28.203 1 93.81 173 GLU A N 1
ATOM 1381 C CA . GLU A 1 173 ? -14.328 -4.535 -29.484 1 93.81 173 GLU A CA 1
ATOM 1382 C C . GLU A 1 173 ? -14.242 -6.043 -29.266 1 93.81 173 GLU A C 1
ATOM 1384 O O . GLU A 1 173 ? -15.023 -6.613 -28.516 1 93.81 173 GLU A O 1
ATOM 1389 N N . HIS A 1 174 ? -13.227 -6.691 -29.906 1 94.69 174 HIS A N 1
ATOM 1390 C CA . HIS A 1 174 ? -13.18 -8.141 -29.812 1 94.69 174 HIS A CA 1
ATOM 1391 C C . HIS A 1 174 ? -12.773 -8.586 -28.406 1 94.69 174 HIS A C 1
ATOM 1393 O O . HIS A 1 174 ? -13.109 -9.695 -27.984 1 94.69 174 HIS A O 1
ATOM 1399 N N . ARG A 1 175 ? -12.133 -7.723 -27.656 1 96.25 175 ARG A N 1
ATOM 1400 C CA . ARG A 1 175 ? -11.742 -8.062 -26.297 1 96.25 175 ARG A CA 1
ATOM 1401 C C . ARG A 1 175 ? -12.953 -8.164 -25.375 1 96.25 175 ARG A C 1
ATOM 1403 O O . ARG A 1 175 ? -12.883 -8.766 -24.297 1 96.25 175 ARG A O 1
ATOM 1410 N N . PHE A 1 176 ? -14.023 -7.484 -25.766 1 96.19 176 PHE A N 1
ATOM 1411 C CA . PHE A 1 176 ? -15.258 -7.527 -25 1 96.19 176 PHE A CA 1
ATOM 1412 C C . PHE A 1 176 ? -15.852 -8.93 -24.984 1 96.19 176 PHE A C 1
ATOM 1414 O O . PHE A 1 176 ? -16.766 -9.227 -24.219 1 96.19 176 PHE A O 1
ATOM 1421 N N . GLN A 1 177 ? -15.25 -9.844 -25.688 1 96.31 177 GLN A N 1
ATOM 1422 C CA . GLN A 1 177 ? -15.695 -11.234 -25.719 1 96.31 177 GLN A CA 1
ATOM 1423 C C . GLN A 1 177 ? -15 -12.055 -24.625 1 96.31 177 GLN A C 1
ATOM 1425 O O . GLN A 1 177 ? -15.383 -13.195 -24.359 1 96.31 177 GLN A O 1
ATOM 1430 N N . CYS A 1 178 ? -14.008 -11.516 -24 1 98.12 178 CYS A N 1
ATOM 1431 C CA . CYS A 1 178 ? -13.305 -12.211 -22.922 1 98.12 178 CYS A CA 1
ATOM 1432 C C . CYS A 1 178 ? -14.211 -12.414 -21.719 1 98.12 178 CYS A C 1
ATOM 1434 O O . CYS A 1 178 ? -14.883 -11.484 -21.281 1 98.12 178 CYS A O 1
ATOM 1436 N N . PRO A 1 179 ? -14.273 -13.586 -21.234 1 98 179 PRO A N 1
ATOM 1437 C CA . PRO A 1 179 ? -15.164 -13.844 -20.094 1 98 179 PRO A CA 1
ATOM 1438 C C . PRO A 1 179 ? -14.719 -13.125 -18.828 1 98 179 PRO A C 1
ATOM 1440 O O . PRO A 1 179 ? -13.523 -12.969 -18.578 1 98 179 PRO A O 1
ATOM 1443 N N . LEU A 1 180 ? -15.68 -12.695 -18.016 1 97.81 180 LEU A N 1
ATOM 1444 C CA . LEU A 1 180 ? -15.414 -12.117 -16.703 1 97.81 180 LEU A CA 1
ATOM 1445 C C . LEU A 1 180 ? -15.008 -13.203 -15.703 1 97.81 180 LEU A C 1
ATOM 1447 O O . LEU A 1 180 ? -15.578 -14.297 -15.703 1 97.81 180 LEU A O 1
ATOM 1451 N N . PRO A 1 181 ? -14.125 -12.938 -14.875 1 97.81 181 PRO A N 1
ATOM 1452 C CA . PRO A 1 181 ? -13.602 -13.961 -13.969 1 97.81 181 PRO A CA 1
ATOM 1453 C C . PRO A 1 181 ? -14.398 -14.055 -12.664 1 97.81 181 PRO A C 1
ATOM 1455 O O . PRO A 1 181 ? -13.852 -14.43 -11.625 1 97.81 181 PRO A O 1
ATOM 1458 N N . TYR A 1 182 ? -15.664 -13.648 -12.617 1 98.19 182 TYR A N 1
ATOM 1459 C CA . TYR A 1 182 ? -16.5 -13.672 -11.422 1 98.19 182 TYR A CA 1
ATOM 1460 C C . TYR A 1 182 ? -17.094 -15.062 -11.203 1 98.19 182 TYR A C 1
ATOM 1462 O O . TYR A 1 182 ? -17.984 -15.484 -11.945 1 98.19 182 TYR A O 1
ATOM 1470 N N . LEU A 1 183 ? -16.641 -15.703 -10.188 1 98.19 183 LEU A N 1
ATOM 1471 C CA . LEU A 1 183 ? -17.203 -17.016 -9.875 1 98.19 183 LEU A CA 1
ATOM 1472 C C . LEU A 1 183 ? -18.625 -16.875 -9.328 1 98.19 183 LEU A C 1
ATOM 1474 O O . LEU A 1 183 ? -19.453 -17.766 -9.508 1 98.19 183 LEU A O 1
ATOM 1478 N N . LYS A 1 184 ? -18.844 -15.844 -8.562 1 97.56 184 LYS A N 1
ATOM 1479 C CA . LYS A 1 184 ? -20.125 -15.484 -7.965 1 97.56 184 LYS A CA 1
ATOM 1480 C C . LYS A 1 184 ? -20.328 -13.977 -7.961 1 97.56 184 LYS A C 1
ATOM 1482 O O . LYS A 1 184 ? -19.359 -13.211 -7.887 1 97.56 184 LYS A O 1
ATOM 1487 N N . GLU A 1 185 ? -21.531 -13.539 -8.078 1 96.25 185 GLU A N 1
ATOM 1488 C CA . GLU A 1 185 ? -21.891 -12.133 -7.969 1 96.25 185 GLU A CA 1
ATOM 1489 C C . GLU A 1 185 ? -23.234 -11.953 -7.27 1 96.25 185 GLU A C 1
ATOM 1491 O O . GLU A 1 185 ? -24.203 -12.648 -7.598 1 96.25 185 GLU A O 1
ATOM 1496 N N . THR A 1 186 ? -23.266 -11.148 -6.273 1 95.69 186 THR A N 1
ATOM 1497 C CA . THR A 1 186 ? -24.484 -10.844 -5.535 1 95.69 186 THR A CA 1
ATOM 1498 C C . THR A 1 186 ? -24.641 -9.336 -5.359 1 95.69 186 THR A C 1
ATOM 1500 O O . THR A 1 186 ? -23.703 -8.656 -4.926 1 95.69 186 THR A O 1
ATOM 1503 N N . LYS A 1 187 ? -25.797 -8.859 -5.676 1 93.25 187 LYS A N 1
ATOM 1504 C CA . LYS A 1 187 ? -26.062 -7.434 -5.48 1 93.25 187 LYS A CA 1
ATOM 1505 C C . LYS A 1 187 ? -26.188 -7.094 -3.998 1 93.25 187 LYS A C 1
ATOM 1507 O O . LYS A 1 187 ? -26.922 -7.762 -3.262 1 93.25 187 LYS A O 1
ATOM 1512 N N . ILE A 1 188 ? -25.516 -6.109 -3.549 1 90.19 188 ILE A N 1
ATOM 1513 C CA . ILE A 1 188 ? -25.547 -5.801 -2.123 1 90.19 188 ILE A CA 1
ATOM 1514 C C . ILE A 1 188 ? -26.016 -4.367 -1.915 1 90.19 188 ILE A C 1
ATOM 1516 O O . ILE A 1 188 ? -26.234 -3.938 -0.779 1 90.19 188 ILE A O 1
ATOM 1520 N N . GLY A 1 189 ? -26.078 -3.613 -2.885 1 82.56 189 GLY A N 1
ATOM 1521 C CA . GLY A 1 189 ? -26.562 -2.25 -2.725 1 82.56 189 GLY A CA 1
ATOM 1522 C C . GLY A 1 189 ? -26.906 -1.582 -4.043 1 82.56 189 GLY A C 1
ATOM 1523 O O . GLY A 1 189 ? -26.484 -2.039 -5.105 1 82.56 189 GLY A O 1
ATOM 1524 N N . GLU A 1 190 ? -27.844 -0.648 -3.967 1 78.06 190 GLU A N 1
ATOM 1525 C CA . GLU A 1 190 ? -28.219 0.156 -5.129 1 78.06 190 GLU A CA 1
ATOM 1526 C C . GLU A 1 190 ? -28.531 1.593 -4.723 1 78.06 190 GLU A C 1
ATOM 1528 O O . GLU A 1 190 ? -29.125 1.83 -3.67 1 78.06 190 GLU A O 1
ATOM 1533 N N . GLY A 1 191 ? -27.844 2.521 -5.355 1 63.5 191 GLY A N 1
ATOM 1534 C CA . GLY A 1 191 ? -28.188 3.918 -5.129 1 63.5 191 GLY A CA 1
ATOM 1535 C C . GLY A 1 191 ? -28.141 4.754 -6.395 1 63.5 191 GLY A C 1
ATOM 1536 O O . GLY A 1 191 ? -28.094 4.211 -7.504 1 63.5 191 GLY A O 1
ATOM 1537 N N . ALA A 1 192 ? -28.328 6.051 -6.215 1 56.88 192 ALA A N 1
ATOM 1538 C CA . ALA A 1 192 ? -28.391 7.016 -7.309 1 56.88 192 ALA A CA 1
ATOM 1539 C C . ALA A 1 192 ? -27.109 6.977 -8.148 1 56.88 192 ALA A C 1
ATOM 1541 O O . ALA A 1 192 ? -27.141 7.262 -9.352 1 56.88 192 ALA A O 1
ATOM 1542 N N . PHE A 1 193 ? -26.078 6.492 -7.562 1 62.91 193 PHE A N 1
ATOM 1543 C CA . PHE A 1 193 ? -24.797 6.602 -8.266 1 62.91 193 PHE A CA 1
ATOM 1544 C C . PHE A 1 193 ? -24.359 5.246 -8.812 1 62.91 193 PHE A C 1
ATOM 1546 O O . PHE A 1 193 ? -23.266 5.117 -9.359 1 62.91 193 PHE A O 1
ATOM 1553 N N . GLY A 1 194 ? -25.156 4.266 -8.641 1 74.12 194 GLY A N 1
ATOM 1554 C CA . GLY A 1 194 ? -24.75 3.004 -9.25 1 74.12 194 GLY A CA 1
ATOM 1555 C C . GLY A 1 194 ? -25.141 1.795 -8.422 1 74.12 194 GLY A C 1
ATOM 1556 O O . GLY A 1 194 ? -25.906 1.913 -7.461 1 74.12 194 GLY A O 1
ATOM 1557 N N . GLN A 1 195 ? -24.844 0.687 -9.008 1 88 195 GLN A N 1
ATOM 1558 C CA . GLN A 1 195 ? -25.094 -0.59 -8.352 1 88 195 GLN A CA 1
ATOM 1559 C C . GLN A 1 195 ? -23.812 -1.14 -7.715 1 88 195 GLN A C 1
ATOM 1561 O O . GLN A 1 195 ? -22.734 -1.018 -8.281 1 88 195 GLN A O 1
ATOM 1566 N N . VAL A 1 196 ? -23.984 -1.642 -6.496 1 92.69 196 VAL A N 1
ATOM 1567 C CA . VAL A 1 196 ? -22.844 -2.229 -5.801 1 92.69 196 VAL A CA 1
ATOM 1568 C C . VAL A 1 196 ? -23.031 -3.74 -5.676 1 92.69 196 VAL A C 1
ATOM 1570 O O . VAL A 1 196 ? -24.109 -4.207 -5.289 1 92.69 196 VAL A O 1
ATOM 1573 N N . TRP A 1 197 ? -22.016 -4.469 -6.086 1 96.12 197 TRP A N 1
ATOM 1574 C CA . TRP A 1 197 ? -22.047 -5.926 -6.094 1 96.12 197 TRP A CA 1
ATOM 1575 C C . TRP A 1 197 ? -20.938 -6.5 -5.227 1 96.12 197 TRP A C 1
ATOM 1577 O O . TRP A 1 197 ? -19.859 -5.914 -5.121 1 96.12 197 TRP A O 1
ATOM 1587 N N . LYS A 1 198 ? -21.25 -7.59 -4.578 1 97.31 198 LYS A N 1
ATOM 1588 C CA . LYS A 1 198 ? -20.203 -8.484 -4.07 1 97.31 198 LYS A CA 1
ATOM 1589 C C . LYS A 1 198 ? -19.797 -9.508 -5.125 1 97.31 198 LYS A C 1
ATOM 1591 O O . LYS A 1 198 ? -20.641 -10.242 -5.652 1 97.31 198 LYS A O 1
ATOM 1596 N N . VAL A 1 199 ? -18.547 -9.547 -5.441 1 98.12 199 VAL A N 1
ATOM 1597 C CA . VAL A 1 199 ? -18.094 -10.469 -6.473 1 98.12 199 VAL A CA 1
ATOM 1598 C C . VAL A 1 199 ? -16.938 -11.305 -5.93 1 98.12 199 VAL A C 1
ATOM 1600 O O . VAL A 1 199 ? -16.156 -10.844 -5.09 1 98.12 199 VAL A O 1
ATOM 1603 N N . ARG A 1 200 ? -16.891 -12.523 -6.359 1 98.5 200 ARG A N 1
ATOM 1604 C CA . ARG A 1 200 ? -15.781 -13.422 -6.062 1 98.5 200 ARG A CA 1
ATOM 1605 C C . ARG A 1 200 ? -14.891 -13.617 -7.285 1 98.5 200 ARG A C 1
ATOM 1607 O O . ARG A 1 200 ? -15.273 -14.305 -8.234 1 98.5 200 ARG A O 1
ATOM 1614 N N . ILE A 1 201 ? -13.727 -13.008 -7.277 1 98.38 201 ILE A N 1
ATOM 1615 C CA . ILE A 1 201 ? -12.805 -13 -8.414 1 98.38 201 ILE A CA 1
ATOM 1616 C C . ILE A 1 201 ? -11.953 -14.266 -8.398 1 98.38 201 ILE A C 1
ATOM 1618 O O . ILE A 1 201 ? -11.344 -14.594 -7.379 1 98.38 201 ILE A O 1
ATOM 1622 N N . GLU A 1 202 ? -11.875 -14.914 -9.5 1 98.31 202 GLU A N 1
ATOM 1623 C CA . GLU A 1 202 ? -11.125 -16.156 -9.609 1 98.31 202 GLU A CA 1
ATOM 1624 C C . GLU A 1 202 ? -9.641 -15.945 -9.328 1 98.31 202 GLU A C 1
ATOM 1626 O O . GLU A 1 202 ? -9.133 -14.836 -9.492 1 98.31 202 GLU A O 1
ATOM 1631 N N . GLN A 1 203 ? -9.008 -17 -8.906 1 96.69 203 GLN A N 1
ATOM 1632 C CA . GLN A 1 203 ? -7.574 -17.016 -8.625 1 96.69 203 GLN A CA 1
ATOM 1633 C C . GLN A 1 203 ? -6.773 -16.531 -9.828 1 96.69 203 GLN A C 1
ATOM 1635 O O . GLN A 1 203 ? -7.102 -16.875 -10.969 1 96.69 203 GLN A O 1
ATOM 1640 N N . HIS A 1 204 ? -5.762 -15.609 -9.617 1 97.5 204 HIS A N 1
ATOM 1641 C CA . HIS A 1 204 ? -4.781 -15.125 -10.586 1 97.5 204 HIS A CA 1
ATOM 1642 C C . HIS A 1 204 ? -5.391 -14.07 -11.5 1 97.5 204 HIS A C 1
ATOM 1644 O O . HIS A 1 204 ? -4.785 -13.695 -12.508 1 97.5 204 HIS A O 1
ATOM 1650 N N . HIS A 1 205 ? -6.562 -13.641 -11.211 1 98.56 205 HIS A N 1
ATOM 1651 C CA . HIS A 1 205 ? -7.176 -12.672 -12.117 1 98.56 205 HIS A CA 1
ATOM 1652 C C . HIS A 1 205 ? -7.223 -11.281 -11.492 1 98.56 205 HIS A C 1
ATOM 1654 O O . HIS A 1 205 ? -7.816 -10.367 -12.062 1 98.56 205 HIS A O 1
ATOM 1660 N N . PHE A 1 206 ? -6.68 -11.117 -10.359 1 98.25 206 PHE A N 1
ATOM 1661 C CA . PHE A 1 206 ? -6.27 -9.844 -9.773 1 98.25 206 PHE A CA 1
ATOM 1662 C C . PHE A 1 206 ? -4.754 -9.766 -9.656 1 98.25 206 PHE A C 1
ATOM 1664 O O . PHE A 1 206 ? -4.152 -10.492 -8.859 1 98.25 206 PHE A O 1
ATOM 1671 N N . GLN A 1 207 ? -4.164 -8.828 -10.43 1 98.12 207 GLN A N 1
ATOM 1672 C CA . GLN A 1 207 ? -2.707 -8.812 -10.523 1 98.12 207 GLN A CA 1
ATOM 1673 C C . GLN A 1 207 ? -2.162 -7.398 -10.32 1 98.12 207 GLN A C 1
ATOM 1675 O O . GLN A 1 207 ? -2.908 -6.422 -10.414 1 98.12 207 GLN A O 1
ATOM 1680 N N . SER A 1 208 ? -0.924 -7.324 -9.93 1 96.94 208 SER A N 1
ATOM 1681 C CA . SER A 1 208 ? -0.19 -6.066 -9.852 1 96.94 208 SER A CA 1
ATOM 1682 C C . SER A 1 208 ? 1.065 -6.105 -10.719 1 96.94 208 SER A C 1
ATOM 1684 O O . SER A 1 208 ? 1.931 -6.961 -10.531 1 96.94 208 SER A O 1
ATOM 1686 N N . ARG A 1 209 ? 1.193 -5.207 -11.625 1 93.12 209 ARG A N 1
ATOM 1687 C CA . ARG A 1 209 ? 2.367 -5.133 -12.484 1 93.12 209 ARG A CA 1
ATOM 1688 C C . ARG A 1 209 ? 3.588 -4.648 -11.711 1 93.12 209 ARG A C 1
ATOM 1690 O O . ARG A 1 209 ? 4.688 -5.18 -11.883 1 93.12 209 ARG A O 1
ATOM 1697 N N . SER A 1 210 ? 3.416 -3.676 -10.891 1 89.25 210 SER A N 1
ATOM 1698 C CA . SER A 1 210 ? 4.516 -3.062 -10.156 1 89.25 210 SER A CA 1
ATOM 1699 C C . SER A 1 210 ? 5.062 -4.004 -9.086 1 89.25 210 SER A C 1
ATOM 1701 O O . SER A 1 210 ? 6.27 -4.035 -8.836 1 89.25 210 SER A O 1
ATOM 1703 N N . GLU A 1 211 ? 4.188 -4.773 -8.531 1 92.88 211 GLU A N 1
ATOM 1704 C CA . GLU A 1 211 ? 4.602 -5.652 -7.441 1 92.88 211 GLU A CA 1
ATOM 1705 C C . GLU A 1 211 ? 4.879 -7.066 -7.949 1 92.88 211 GLU A C 1
ATOM 1707 O O . GLU A 1 211 ? 5.43 -7.895 -7.223 1 92.88 211 GLU A O 1
ATOM 1712 N N . HIS A 1 212 ? 4.488 -7.383 -9.141 1 95.81 212 HIS A N 1
ATOM 1713 C CA . HIS A 1 212 ? 4.637 -8.711 -9.734 1 95.81 212 HIS A CA 1
ATOM 1714 C C . HIS A 1 212 ? 3.936 -9.766 -8.891 1 95.81 212 HIS A C 1
ATOM 1716 O O . HIS A 1 212 ? 4.527 -10.797 -8.555 1 95.81 212 HIS A O 1
ATOM 1722 N N . THR A 1 213 ? 2.705 -9.422 -8.516 1 97.31 213 THR A N 1
ATOM 1723 C CA . THR A 1 213 ? 1.945 -10.336 -7.676 1 97.31 213 THR A CA 1
ATOM 1724 C C . THR A 1 213 ? 0.579 -10.633 -8.289 1 97.31 213 THR A C 1
ATOM 1726 O O . THR A 1 213 ? 0.133 -9.922 -9.195 1 97.31 213 THR A O 1
ATOM 1729 N N . ALA A 1 214 ? -0.048 -11.68 -7.875 1 97.69 214 ALA A N 1
ATOM 1730 C CA . ALA A 1 214 ? -1.421 -12.07 -8.195 1 97.69 214 ALA A CA 1
ATOM 1731 C C . ALA A 1 214 ? -2.092 -12.742 -7 1 97.69 214 ALA A C 1
ATOM 1733 O O . ALA A 1 214 ? -1.413 -13.234 -6.094 1 97.69 214 ALA A O 1
ATOM 1734 N N . ASN A 1 215 ? -3.461 -12.664 -7.023 1 97.56 215 ASN A N 1
ATOM 1735 C CA . ASN A 1 215 ? -4.172 -13.344 -5.941 1 97.56 215 ASN A CA 1
ATOM 1736 C C . ASN A 1 215 ? -4.004 -14.859 -6.027 1 97.56 215 ASN A C 1
ATOM 1738 O O . ASN A 1 215 ? -4.098 -15.438 -7.109 1 97.56 215 ASN A O 1
ATOM 1742 N N . THR A 1 216 ? -3.785 -15.547 -4.891 1 95.62 216 THR A N 1
ATOM 1743 C CA . THR A 1 216 ? -3.492 -16.969 -4.836 1 95.62 216 THR A CA 1
ATOM 1744 C C . THR A 1 216 ? -4.77 -17.781 -4.625 1 95.62 216 THR A C 1
ATOM 1746 O O . THR A 1 216 ? -4.766 -19 -4.762 1 95.62 216 THR A O 1
ATOM 1749 N N . GLU A 1 217 ? -5.773 -17.188 -4.219 1 95.44 217 GLU A N 1
ATOM 1750 C CA . GLU A 1 217 ? -7.102 -17.766 -4.043 1 95.44 217 GLU A CA 1
ATOM 1751 C C . GLU A 1 217 ? -8.188 -16.812 -4.539 1 95.44 217 GLU A C 1
ATOM 1753 O O . GLU A 1 217 ? -7.906 -15.664 -4.867 1 95.44 217 GLU A O 1
ATOM 1758 N N . ALA A 1 218 ? -9.32 -17.375 -4.691 1 97.06 218 ALA A N 1
ATOM 1759 C CA . ALA A 1 218 ? -10.43 -16.5 -5.086 1 97.06 218 ALA A CA 1
ATOM 1760 C C . ALA A 1 218 ? -10.609 -15.359 -4.094 1 97.06 218 ALA A C 1
ATOM 1762 O O . ALA A 1 218 ? -10.5 -15.555 -2.879 1 97.06 218 ALA A O 1
ATOM 1763 N N . LEU A 1 219 ? -10.812 -14.188 -4.562 1 97.19 219 LEU A N 1
ATOM 1764 C CA . LEU A 1 219 ? -10.883 -12.977 -3.744 1 97.19 219 LEU A CA 1
ATOM 1765 C C . LEU A 1 219 ? -12.273 -12.367 -3.795 1 97.19 219 LEU A C 1
ATOM 1767 O O . LEU A 1 219 ? -12.844 -12.188 -4.875 1 97.19 219 LEU A O 1
ATOM 1771 N N . GLU A 1 220 ? -12.812 -12.078 -2.678 1 97.44 220 GLU A N 1
ATOM 1772 C CA . GLU A 1 220 ? -14.086 -11.375 -2.625 1 97.44 220 GLU A CA 1
ATOM 1773 C C . GLU A 1 220 ? -13.875 -9.859 -2.596 1 97.44 220 GLU A C 1
ATOM 1775 O O . GLU A 1 220 ? -13.125 -9.352 -1.762 1 97.44 220 GLU A O 1
ATOM 1780 N N . LEU A 1 221 ? -14.523 -9.125 -3.49 1 97.94 221 LEU A N 1
ATOM 1781 C CA . LEU A 1 221 ? -14.414 -7.676 -3.619 1 97.94 221 LEU A CA 1
ATOM 1782 C C . LEU A 1 221 ? -15.789 -7.039 -3.754 1 97.94 221 LEU A C 1
ATOM 1784 O O . LEU A 1 221 ? -16.766 -7.727 -4.055 1 97.94 221 LEU A O 1
ATOM 1788 N N . ALA A 1 222 ? -15.875 -5.77 -3.424 1 97.06 222 ALA A N 1
ATOM 1789 C CA . ALA A 1 222 ? -17.031 -4.949 -3.777 1 97.06 222 ALA A CA 1
ATOM 1790 C C . ALA A 1 222 ? -16.828 -4.273 -5.133 1 97.06 222 ALA A C 1
ATOM 1792 O O . ALA A 1 222 ? -15.781 -3.684 -5.391 1 97.06 222 ALA A O 1
ATOM 1793 N N . ARG A 1 223 ? -17.797 -4.406 -5.988 1 96.56 223 ARG A N 1
ATOM 1794 C CA . ARG A 1 223 ? -17.766 -3.793 -7.316 1 96.56 223 ARG A CA 1
ATOM 1795 C C . ARG A 1 223 ? -18.875 -2.75 -7.461 1 96.56 223 ARG A C 1
ATOM 1797 O O . ARG A 1 223 ? -20.047 -3.047 -7.234 1 96.56 223 ARG A O 1
ATOM 1804 N N . LYS A 1 224 ? -18.484 -1.567 -7.766 1 92.75 224 LYS A N 1
ATOM 1805 C CA . LYS A 1 224 ? -19.422 -0.496 -8.078 1 92.75 224 LYS A CA 1
ATOM 1806 C C . LYS A 1 224 ? -19.484 -0.234 -9.578 1 92.75 224 LYS A C 1
ATOM 1808 O O . LYS A 1 224 ? -18.453 0.044 -10.211 1 92.75 224 LYS A O 1
ATOM 1813 N N . ASP A 1 225 ? -20.672 -0.3 -10.133 1 92.5 225 ASP A N 1
ATOM 1814 C CA . ASP A 1 225 ? -20.844 -0.16 -11.57 1 92.5 225 ASP A CA 1
ATOM 1815 C C . ASP A 1 225 ? -21.422 1.208 -11.93 1 92.5 225 ASP A C 1
ATOM 1817 O O . ASP A 1 225 ? -22.297 1.723 -11.219 1 92.5 225 ASP A O 1
ATOM 1821 N N . PHE A 1 226 ? -20.875 1.688 -13.023 1 85.69 226 PHE A N 1
ATOM 1822 C CA . PHE A 1 226 ? -21.359 2.924 -13.625 1 85.69 226 PHE A CA 1
ATOM 1823 C C . PHE A 1 226 ? -21.594 2.748 -15.117 1 85.69 226 PHE A C 1
ATOM 1825 O O . PHE A 1 226 ? -21.016 1.86 -15.742 1 85.69 226 PHE A O 1
ATOM 1832 N N . GLN A 1 227 ? -22.469 3.637 -15.578 1 82.31 227 GLN A N 1
ATOM 1833 C CA . GLN A 1 227 ? -22.547 3.73 -17.031 1 82.31 227 GLN A CA 1
ATOM 1834 C C . GLN A 1 227 ? -21.438 4.617 -17.594 1 82.31 227 GLN A C 1
ATOM 1836 O O . GLN A 1 227 ? -21.078 5.629 -16.984 1 82.31 227 GLN A O 1
ATOM 1841 N N . LEU A 1 228 ? -20.766 4.227 -18.594 1 72.69 228 LEU A N 1
ATOM 1842 C CA . LEU A 1 228 ? -19.609 4.906 -19.172 1 72.69 228 LEU A CA 1
ATOM 1843 C C . LEU A 1 228 ? -19.891 6.398 -19.328 1 72.69 228 LEU A C 1
ATOM 1845 O O . LEU A 1 228 ? -19 7.227 -19.094 1 72.69 228 LEU A O 1
ATOM 1849 N N . ASP A 1 229 ? -20.922 6.844 -19.828 1 65.12 229 ASP A N 1
ATOM 1850 C CA . ASP A 1 229 ? -21.234 8.25 -20.062 1 65.12 229 ASP A CA 1
ATOM 1851 C C . ASP A 1 229 ? -21.719 8.922 -18.781 1 65.12 229 ASP A C 1
ATOM 1853 O O . ASP A 1 229 ? -22.047 10.109 -18.781 1 65.12 229 ASP A O 1
ATOM 1857 N N . GLY A 1 230 ? -21.5 8.219 -17.703 1 62.56 230 GLY A N 1
ATOM 1858 C CA . GLY A 1 230 ? -22.094 8.75 -16.484 1 62.56 230 GLY A CA 1
ATOM 1859 C C . GLY A 1 230 ? -21.047 9.266 -15.508 1 62.56 230 GLY A C 1
ATOM 1860 O O . GLY A 1 230 ? -19.969 9.711 -15.914 1 62.56 230 GLY A O 1
ATOM 1861 N N . GLU A 1 231 ? -21.422 9.375 -14.219 1 62.53 231 GLU A N 1
ATOM 1862 C CA . GLU A 1 231 ? -20.75 9.953 -13.055 1 62.53 231 GLU A CA 1
ATOM 1863 C C . GLU A 1 231 ? -19.547 9.117 -12.633 1 62.53 231 GLU A C 1
ATOM 1865 O O . GLU A 1 231 ? -18.719 9.57 -11.844 1 62.53 231 GLU A O 1
ATOM 1870 N N . GLY A 1 232 ? -19.297 7.945 -13.242 1 68.62 232 GLY A N 1
ATOM 1871 C CA . GLY A 1 232 ? -18.25 7.039 -12.805 1 68.62 232 GLY A CA 1
ATOM 1872 C C . GLY A 1 232 ? -16.859 7.582 -13.047 1 68.62 232 GLY A C 1
ATOM 1873 O O . GLY A 1 232 ? -15.969 7.434 -12.203 1 68.62 232 GLY A O 1
ATOM 1874 N N . ARG A 1 233 ? -16.719 8.289 -14.023 1 76.25 233 ARG A N 1
ATOM 1875 C CA . ARG A 1 233 ? -15.406 8.828 -14.367 1 76.25 233 ARG A CA 1
ATOM 1876 C C . ARG A 1 233 ? -15.008 9.953 -13.422 1 76.25 233 ARG A C 1
ATOM 1878 O O . ARG A 1 233 ? -13.828 10.148 -13.133 1 76.25 233 ARG A O 1
ATOM 1885 N N . GLY A 1 234 ? -16.047 10.562 -12.891 1 78.5 234 GLY A N 1
ATOM 1886 C CA . GLY A 1 234 ? -15.766 11.617 -11.922 1 78.5 234 GLY A CA 1
ATOM 1887 C C . GLY A 1 234 ? -15.203 11.094 -10.617 1 78.5 234 GLY A C 1
ATOM 1888 O O . GLY A 1 234 ? -14.211 11.625 -10.109 1 78.5 234 GLY A O 1
ATOM 1889 N N . GLU A 1 235 ? -15.805 10.016 -10.141 1 83.38 235 GLU A N 1
ATOM 1890 C CA . GLU A 1 235 ? -15.32 9.422 -8.898 1 83.38 235 GLU A CA 1
ATOM 1891 C C . GLU A 1 235 ? -13.922 8.844 -9.07 1 83.38 235 GLU A C 1
ATOM 1893 O O . GLU A 1 235 ? -13.062 9.008 -8.203 1 83.38 235 GLU A O 1
ATOM 1898 N N . GLN A 1 236 ? -13.734 8.203 -10.211 1 83.94 236 GLN A N 1
ATOM 1899 C CA . GLN A 1 236 ? -12.414 7.652 -10.5 1 83.94 236 GLN A CA 1
ATOM 1900 C C . GLN A 1 236 ? -11.352 8.742 -10.508 1 83.94 236 GLN A C 1
ATOM 1902 O O . GLN A 1 236 ? -10.234 8.531 -10.031 1 83.94 236 GLN A O 1
ATOM 1907 N N . ARG A 1 237 ? -11.695 9.82 -11.062 1 85.12 237 ARG A N 1
ATOM 1908 C CA . ARG A 1 237 ? -10.75 10.93 -11.125 1 85.12 237 ARG A CA 1
ATOM 1909 C C . ARG A 1 237 ? -10.336 11.375 -9.727 1 85.12 237 ARG A C 1
ATOM 1911 O O . ARG A 1 237 ? -9.148 11.586 -9.461 1 85.12 237 ARG A O 1
ATOM 1918 N N . ILE A 1 238 ? -11.305 11.492 -8.859 1 85.62 238 ILE A N 1
ATOM 1919 C CA . ILE A 1 238 ? -11.023 11.906 -7.488 1 85.62 238 ILE A CA 1
ATOM 1920 C C . ILE A 1 238 ? -10.156 10.852 -6.797 1 85.62 238 ILE A C 1
ATOM 1922 O O . ILE A 1 238 ? -9.188 11.188 -6.109 1 85.62 238 ILE A O 1
ATOM 1926 N N . LEU A 1 239 ? -10.547 9.633 -6.973 1 88.62 239 LEU A N 1
ATOM 1927 C CA . LEU A 1 239 ? -9.797 8.547 -6.352 1 88.62 239 LEU A CA 1
ATOM 1928 C C . LEU A 1 239 ? -8.359 8.516 -6.859 1 88.62 239 LEU A C 1
ATOM 1930 O O . LEU A 1 239 ? -7.43 8.266 -6.09 1 88.62 239 LEU A O 1
ATOM 1934 N N . ASN A 1 240 ? -8.172 8.789 -8.133 1 86.88 240 ASN A N 1
ATOM 1935 C CA . ASN A 1 240 ? -6.828 8.875 -8.688 1 86.88 240 ASN A CA 1
ATOM 1936 C C . ASN A 1 240 ? -6.051 10.047 -8.086 1 86.88 240 ASN A C 1
ATOM 1938 O O . ASN A 1 240 ? -4.848 9.938 -7.84 1 86.88 240 ASN A O 1
ATOM 1942 N N . GLU A 1 241 ? -6.727 11.109 -7.902 1 86.94 241 GLU A N 1
ATOM 1943 C CA . GLU A 1 241 ? -6.086 12.258 -7.258 1 86.94 241 GLU A CA 1
ATOM 1944 C C . GLU A 1 241 ? -5.629 11.906 -5.844 1 86.94 241 GLU A C 1
ATOM 1946 O O . GLU A 1 241 ? -4.555 12.328 -5.414 1 86.94 241 GLU A O 1
ATOM 1951 N N . ILE A 1 242 ? -6.469 11.203 -5.172 1 87.88 242 ILE A N 1
ATOM 1952 C CA . ILE A 1 242 ? -6.113 10.75 -3.832 1 87.88 242 ILE A CA 1
ATOM 1953 C C . ILE A 1 242 ? -4.871 9.867 -3.895 1 87.88 242 ILE A C 1
ATOM 1955 O O . ILE A 1 242 ? -3.928 10.055 -3.121 1 87.88 242 ILE A O 1
ATOM 1959 N N . LEU A 1 243 ? -4.824 8.961 -4.84 1 86.19 243 LEU A N 1
ATOM 1960 C CA . LEU 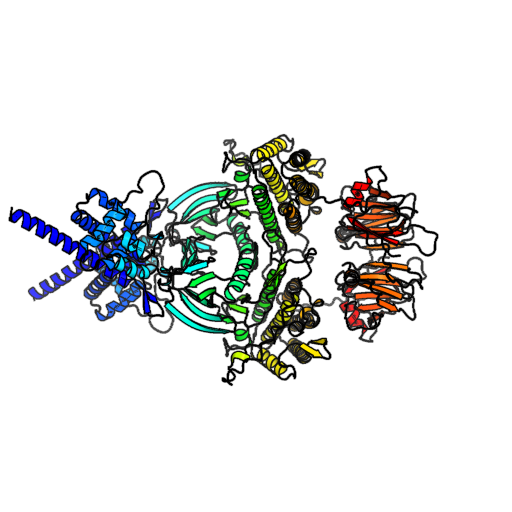A 1 243 ? -3.734 7.996 -4.98 1 86.19 243 LEU A CA 1
ATOM 1961 C C . LEU A 1 243 ? -2.445 8.695 -5.402 1 86.19 243 LEU A C 1
ATOM 1963 O O . LEU A 1 243 ? -1.349 8.203 -5.117 1 86.19 243 LEU A O 1
ATOM 1967 N N . ASP A 1 244 ? -2.574 9.781 -6.043 1 85.69 244 ASP A N 1
ATOM 1968 C CA . ASP A 1 244 ? -1.413 10.477 -6.594 1 85.69 244 ASP A CA 1
ATOM 1969 C C . ASP A 1 244 ? -0.749 11.352 -5.535 1 85.69 244 ASP A C 1
ATOM 1971 O O . ASP A 1 244 ? 0.339 11.883 -5.758 1 85.69 244 ASP A O 1
ATOM 1975 N N . GLN A 1 245 ? -1.385 11.438 -4.43 1 87.44 245 GLN A N 1
ATOM 1976 C CA . GLN A 1 245 ? -0.793 12.234 -3.363 1 87.44 245 GLN A CA 1
ATOM 1977 C C . GLN A 1 245 ? 0.447 11.562 -2.789 1 87.44 245 GLN A C 1
ATOM 1979 O O . GLN A 1 245 ? 0.526 10.328 -2.746 1 87.44 245 GLN A O 1
ATOM 1984 N N . PRO A 1 246 ? 1.434 12.367 -2.316 1 86.12 246 PRO A N 1
ATOM 1985 C CA . PRO A 1 246 ? 2.602 11.766 -1.662 1 86.12 246 PRO A CA 1
ATOM 1986 C C . PRO A 1 246 ? 2.25 11.07 -0.35 1 86.12 246 PRO A C 1
ATOM 1988 O O . PRO A 1 246 ? 2.914 10.109 0.037 1 86.12 246 PRO A O 1
ATOM 1991 N N . LEU A 1 247 ? 1.25 11.586 0.275 1 90.62 247 LEU A N 1
ATOM 1992 C CA . LEU A 1 247 ? 0.767 11.008 1.523 1 90.62 247 LEU A CA 1
ATOM 1993 C C . LEU A 1 247 ? -0.467 10.148 1.282 1 90.62 247 LEU A C 1
ATOM 1995 O O . LEU A 1 247 ? -1.272 10.438 0.396 1 90.62 247 LEU A O 1
ATOM 1999 N N . ARG A 1 248 ? -0.527 9.109 2.055 1 91.69 248 ARG A N 1
ATOM 2000 C CA . ARG A 1 248 ? -1.706 8.242 2.055 1 91.69 248 ARG A CA 1
ATOM 2001 C C . ARG A 1 248 ? -2.266 8.086 3.465 1 91.69 248 ARG A C 1
ATOM 2003 O O . ARG A 1 248 ? -1.511 8.062 4.438 1 91.69 248 ARG A O 1
ATOM 2010 N N . HIS A 1 249 ? -3.584 8 3.533 1 93.94 249 HIS A N 1
ATOM 2011 C CA . HIS A 1 249 ? -4.219 7.816 4.832 1 93.94 249 HIS A CA 1
ATOM 2012 C C . HIS A 1 249 ? -4.949 6.477 4.906 1 93.94 249 HIS A C 1
ATOM 2014 O O . HIS A 1 249 ? -5.773 6.168 4.047 1 93.94 249 HIS A O 1
ATOM 2020 N N . LYS A 1 250 ? -4.77 5.734 5.949 1 93.56 250 LYS A N 1
ATOM 2021 C CA . LYS A 1 250 ? -5.273 4.371 6.109 1 93.56 250 LYS A CA 1
ATOM 2022 C C . LYS A 1 250 ? -6.797 4.352 6.176 1 93.56 250 LYS A C 1
ATOM 2024 O O . LYS A 1 250 ? -7.426 3.336 5.871 1 93.56 250 LYS A O 1
ATOM 2029 N N . ASN A 1 251 ? -7.461 5.434 6.609 1 96.94 251 ASN A N 1
ATOM 2030 C CA . ASN A 1 251 ? -8.898 5.465 6.832 1 96.94 251 ASN A CA 1
ATOM 2031 C C . ASN A 1 251 ? -9.641 6.086 5.652 1 96.94 251 ASN A C 1
ATOM 2033 O O . ASN A 1 251 ? -10.766 6.559 5.797 1 96.94 251 ASN A O 1
ATOM 2037 N N . ILE A 1 252 ? -8.969 6.176 4.516 1 96.56 252 ILE A N 1
ATOM 2038 C CA . ILE A 1 252 ? -9.578 6.578 3.254 1 96.56 252 ILE A CA 1
ATOM 2039 C C . ILE A 1 252 ? -9.609 5.391 2.295 1 96.56 252 ILE A C 1
ATOM 2041 O O . ILE A 1 252 ? -8.586 4.746 2.055 1 96.56 252 ILE A O 1
ATOM 2045 N N . MET A 1 253 ? -10.766 5.121 1.802 1 95.12 253 MET A N 1
ATOM 2046 C CA . MET A 1 253 ? -10.922 4.012 0.865 1 95.12 253 MET A CA 1
ATOM 2047 C C . MET A 1 253 ? -10.477 4.414 -0.536 1 95.12 253 MET A C 1
ATOM 2049 O O . MET A 1 253 ? -10.852 5.477 -1.03 1 95.12 253 MET A O 1
ATOM 2053 N N . VAL A 1 254 ? -9.688 3.623 -1.133 1 93.25 254 VAL A N 1
ATOM 2054 C CA . VAL A 1 254 ? -9.297 3.838 -2.523 1 93.25 254 VAL A CA 1
ATOM 2055 C C . VAL A 1 254 ? -9.625 2.596 -3.35 1 93.25 254 VAL A C 1
ATOM 2057 O O . VAL A 1 254 ? -9.719 1.489 -2.811 1 93.25 254 VAL A O 1
ATOM 2060 N N . ALA A 1 255 ? -9.82 2.842 -4.629 1 94.5 255 ALA A N 1
ATOM 2061 C CA . ALA A 1 255 ? -10.133 1.725 -5.516 1 94.5 255 ALA A CA 1
ATOM 2062 C C . ALA A 1 255 ? -8.914 0.825 -5.711 1 94.5 255 ALA A C 1
ATOM 2064 O O . ALA A 1 255 ? -7.789 1.312 -5.828 1 94.5 255 ALA A O 1
ATOM 2065 N N . LEU A 1 256 ? -9.164 -0.464 -5.766 1 96.25 256 LEU A N 1
ATOM 2066 C CA . LEU A 1 256 ? -8.102 -1.436 -6.031 1 96.25 256 LEU A CA 1
ATOM 2067 C C . LEU A 1 256 ? -7.84 -1.555 -7.527 1 96.25 256 LEU A C 1
ATOM 2069 O O . LEU A 1 256 ? -6.711 -1.833 -7.941 1 96.25 256 LEU A O 1
ATOM 2073 N N . ALA A 1 257 ? -8.938 -1.432 -8.266 1 96.56 257 ALA A N 1
ATOM 2074 C CA . ALA A 1 257 ? -8.859 -1.601 -9.711 1 96.56 257 ALA A CA 1
ATOM 2075 C C . ALA A 1 257 ? -10.062 -0.963 -10.398 1 96.56 257 ALA A C 1
ATOM 2077 O O . ALA A 1 257 ? -11.07 -0.653 -9.75 1 96.56 257 ALA A O 1
ATOM 2078 N N . SER A 1 258 ? -9.938 -0.667 -11.672 1 95.12 258 SER A N 1
ATOM 2079 C CA . SER A 1 258 ? -11.039 -0.199 -12.516 1 95.12 258 SER A CA 1
ATOM 2080 C C . SER A 1 258 ? -11.109 -0.975 -13.82 1 95.12 258 SER A C 1
ATOM 2082 O O . SER A 1 258 ? -10.078 -1.376 -14.367 1 95.12 258 SER A O 1
ATOM 2084 N N . LEU A 1 259 ? -12.312 -1.256 -14.258 1 96.69 259 LEU A N 1
ATOM 2085 C CA . LEU A 1 259 ? -12.547 -2.057 -15.461 1 96.69 259 LEU A CA 1
ATOM 2086 C C . LEU A 1 259 ? -13.625 -1.422 -16.328 1 96.69 259 LEU A C 1
ATOM 2088 O O . LEU A 1 259 ? -14.727 -1.133 -15.859 1 96.69 259 LEU A O 1
ATOM 2092 N N . GLN A 1 260 ? -13.219 -1.075 -17.516 1 94.94 260 GLN A N 1
ATOM 2093 C CA . GLN A 1 260 ? -14.234 -0.809 -18.531 1 94.94 260 GLN A CA 1
ATOM 2094 C C . GLN A 1 260 ? -14.547 -2.064 -19.344 1 94.94 260 GLN A C 1
ATOM 2096 O O . GLN A 1 260 ? -13.688 -2.574 -20.062 1 94.94 260 GLN A O 1
ATOM 2101 N N . TYR A 1 261 ? -15.672 -2.576 -19.234 1 96.25 261 TYR A N 1
ATOM 2102 C CA . TYR A 1 261 ? -16.125 -3.76 -19.953 1 96.25 261 TYR A CA 1
ATOM 2103 C C . TYR A 1 261 ? -17.344 -3.439 -20.812 1 96.25 261 TYR A C 1
ATOM 2105 O O . TYR A 1 261 ? -18.484 -3.504 -20.328 1 96.25 261 TYR A O 1
ATOM 2113 N N . GLY A 1 262 ? -17.047 -3.107 -22.078 1 93.25 262 GLY A N 1
ATOM 2114 C CA . GLY A 1 262 ? -18.109 -2.582 -22.922 1 93.25 262 GLY A CA 1
ATOM 2115 C C . GLY A 1 262 ? -18.656 -1.254 -22.438 1 93.25 262 GLY A C 1
ATOM 2116 O O . GLY A 1 262 ? -17.906 -0.296 -22.25 1 93.25 262 GLY A O 1
ATOM 2117 N N . PRO A 1 263 ? -19.938 -1.205 -22.188 1 89.19 263 PRO A N 1
ATOM 2118 C CA . PRO A 1 263 ? -20.547 0.052 -21.75 1 89.19 263 PRO A CA 1
ATOM 2119 C C . PRO A 1 263 ? -20.516 0.239 -20.234 1 89.19 263 PRO A C 1
ATOM 2121 O O . PRO A 1 263 ? -20.969 1.269 -19.734 1 89.19 263 PRO A O 1
ATOM 2124 N N . THR A 1 264 ? -20.016 -0.715 -19.578 1 91.19 264 THR A N 1
ATOM 2125 C CA . THR A 1 264 ? -20.031 -0.666 -18.125 1 91.19 264 THR A CA 1
ATOM 2126 C C . THR A 1 264 ? -18.641 -0.3 -17.578 1 91.19 264 THR A C 1
ATOM 2128 O O . THR A 1 264 ? -17.641 -0.847 -18.031 1 91.19 264 THR A O 1
ATOM 2131 N N . TYR A 1 265 ? -18.641 0.673 -16.719 1 91.94 265 TYR A N 1
ATOM 2132 C CA . TYR A 1 265 ? -17.453 1.041 -15.977 1 91.94 265 TYR A CA 1
ATOM 2133 C C . TYR A 1 265 ? -17.562 0.626 -14.516 1 91.94 265 TYR A C 1
ATOM 2135 O O . TYR A 1 265 ? -18.547 0.941 -13.852 1 91.94 265 TYR A O 1
ATOM 2143 N N . SER A 1 266 ? -16.531 -0.126 -14.086 1 94.56 266 SER A N 1
ATOM 2144 C CA . SER A 1 266 ? -16.609 -0.674 -12.734 1 94.56 266 SER A CA 1
ATOM 2145 C C . SER A 1 266 ? -15.391 -0.268 -11.914 1 94.56 266 SER A C 1
ATOM 2147 O O . SER A 1 266 ? -14.273 -0.226 -12.422 1 94.56 266 SER A O 1
ATOM 2149 N N . LEU A 1 267 ? -15.625 0.091 -10.656 1 93.94 267 LEU A N 1
ATOM 2150 C CA . LEU A 1 267 ? -14.594 0.26 -9.648 1 93.94 267 LEU A CA 1
ATOM 2151 C C . LEU A 1 267 ? -14.625 -0.881 -8.633 1 93.94 267 LEU A C 1
ATOM 2153 O O . LEU A 1 267 ? -15.703 -1.322 -8.234 1 93.94 267 LEU A O 1
ATOM 2157 N N . PHE A 1 268 ? -13.477 -1.386 -8.25 1 96.94 268 PHE A N 1
ATOM 2158 C CA . PHE A 1 268 ? -13.391 -2.5 -7.312 1 96.94 268 PHE A CA 1
ATOM 2159 C C . PHE A 1 268 ? -12.766 -2.051 -5.996 1 96.94 268 PHE A C 1
ATOM 2161 O O . PHE A 1 268 ? -11.773 -1.315 -5.992 1 96.94 268 PHE A O 1
ATOM 2168 N N . PHE A 1 269 ? -13.328 -2.52 -4.879 1 96.62 269 PHE A N 1
ATOM 2169 C CA . PHE A 1 269 ? -12.891 -2.166 -3.533 1 96.62 269 PHE A CA 1
ATOM 2170 C C . PHE A 1 269 ? -12.805 -3.404 -2.65 1 96.62 269 PHE A C 1
ATOM 2172 O O . PHE A 1 269 ? -13.438 -4.422 -2.936 1 96.62 269 PHE A O 1
ATOM 2179 N N . PRO A 1 270 ? -11.945 -3.322 -1.592 1 96.44 270 PRO A N 1
ATOM 2180 C CA . PRO A 1 270 ? -12.086 -4.367 -0.576 1 96.44 270 PRO A CA 1
ATOM 2181 C C . PRO A 1 270 ? -13.508 -4.488 -0.04 1 96.44 270 PRO A C 1
ATOM 2183 O O . PRO A 1 270 ? -14.211 -3.48 0.09 1 96.44 270 PRO A O 1
ATOM 2186 N N . LEU A 1 271 ? -13.875 -5.664 0.303 1 96.75 271 LEU A N 1
ATOM 2187 C CA . LEU A 1 271 ? -15.219 -5.891 0.821 1 96.75 271 LEU A CA 1
ATOM 2188 C C . LEU A 1 271 ? -15.273 -5.609 2.318 1 96.75 271 LEU A C 1
ATOM 2190 O O . LEU A 1 271 ? -14.562 -6.242 3.104 1 96.75 271 LEU A O 1
ATOM 2194 N N . ALA A 1 272 ? -16.109 -4.68 2.717 1 96.75 272 ALA A N 1
ATOM 2195 C CA . ALA A 1 272 ? -16.281 -4.316 4.121 1 96.75 272 ALA A CA 1
ATOM 2196 C C . ALA A 1 272 ? -17.297 -5.238 4.801 1 96.75 272 ALA A C 1
ATOM 2198 O O . ALA A 1 272 ? -18.062 -5.918 4.129 1 96.75 272 ALA A O 1
ATOM 2199 N N . SER A 1 273 ? -17.25 -5.309 6.125 1 96.38 273 SER A N 1
ATOM 2200 C CA . SER A 1 273 ? -18.266 -6.012 6.895 1 96.38 273 SER A CA 1
ATOM 2201 C C . SER A 1 273 ? -19.641 -5.348 6.746 1 96.38 273 SER A C 1
ATOM 2203 O O . SER A 1 273 ? -20.641 -6.031 6.566 1 96.38 273 SER A O 1
ATOM 2205 N N . CYS A 1 274 ? -19.688 -4.117 6.848 1 95.81 274 CYS A N 1
ATOM 2206 C CA . CYS A 1 274 ? -20.891 -3.297 6.73 1 95.81 274 CYS A CA 1
ATOM 2207 C C . CYS A 1 274 ? -20.531 -1.817 6.648 1 95.81 274 CYS A C 1
ATOM 2209 O O . CYS A 1 274 ? -19.344 -1.461 6.59 1 95.81 274 CYS A O 1
ATOM 2211 N N . ASN A 1 275 ? -21.5 -0.972 6.418 1 94.94 275 ASN A N 1
ATOM 2212 C CA . ASN A 1 275 ? -21.281 0.459 6.586 1 94.94 275 ASN A CA 1
ATOM 2213 C C . ASN A 1 275 ? -21.594 0.917 8.008 1 94.94 275 ASN A C 1
ATOM 2215 O O . ASN A 1 275 ? -22.156 0.157 8.797 1 94.94 275 ASN A O 1
ATOM 2219 N N . LEU A 1 276 ? -21.203 2.123 8.336 1 97.69 276 LEU A N 1
ATOM 2220 C CA . LEU A 1 276 ? -21.281 2.605 9.711 1 97.69 276 LEU A CA 1
ATOM 2221 C C . LEU A 1 276 ? -22.75 2.793 10.133 1 97.69 276 LEU A C 1
ATOM 2223 O O . LEU A 1 276 ? -23.078 2.641 11.312 1 97.69 276 LEU A O 1
ATOM 2227 N N . TRP A 1 277 ? -23.672 3.135 9.188 1 96.38 277 TRP A N 1
ATOM 2228 C CA . TRP A 1 277 ? -25.078 3.234 9.531 1 96.38 277 TRP A CA 1
ATOM 2229 C C . TRP A 1 277 ? -25.625 1.894 10.016 1 96.38 277 TRP A C 1
ATOM 2231 O O . TRP A 1 277 ? -26.281 1.824 11.055 1 96.38 277 TRP A O 1
ATOM 2241 N N . GLU A 1 278 ? -25.312 0.833 9.305 1 95.56 278 GLU A N 1
ATOM 2242 C CA . GLU A 1 278 ? -25.734 -0.509 9.695 1 95.56 278 GLU A CA 1
ATOM 2243 C C . GLU A 1 278 ? -25.141 -0.896 11.055 1 95.56 278 GLU A C 1
ATOM 2245 O O . GLU A 1 278 ? -25.812 -1.522 11.875 1 95.56 278 GLU A O 1
ATOM 2250 N N . TYR A 1 279 ? -23.859 -0.571 11.211 1 96.62 279 TYR A N 1
ATOM 2251 C CA . TYR A 1 279 ? -23.141 -0.845 12.445 1 96.62 279 TYR A CA 1
ATOM 2252 C C . TYR A 1 279 ? -23.797 -0.16 13.633 1 96.62 279 TYR A C 1
ATOM 2254 O O . TYR A 1 279 ? -24.094 -0.802 14.641 1 96.62 279 TYR A O 1
ATOM 2262 N N . LEU A 1 280 ? -24.156 1.123 13.508 1 97.06 280 LEU A N 1
ATOM 2263 C CA . LEU A 1 280 ? -24.656 1.938 14.609 1 97.06 280 LEU A CA 1
ATOM 2264 C C . LEU A 1 280 ? -26.141 1.646 14.875 1 97.06 280 LEU A C 1
ATOM 2266 O O . LEU A 1 280 ? -26.609 1.797 16 1 97.06 280 LEU A O 1
ATOM 2270 N N . ASN A 1 281 ? -26.875 1.185 13.891 1 94.69 281 ASN A N 1
ATOM 2271 C CA . ASN A 1 281 ? -28.312 0.978 14.031 1 94.69 281 ASN A CA 1
ATOM 2272 C C . ASN A 1 281 ? -28.641 -0.489 14.289 1 94.69 281 ASN A C 1
ATOM 2274 O O . ASN A 1 281 ? -29.812 -0.875 14.281 1 94.69 281 ASN A O 1
ATOM 2278 N N . GLY A 1 282 ? -27.688 -1.334 14.406 1 91.56 282 GLY A N 1
ATOM 2279 C CA . GLY A 1 282 ? -27.875 -2.721 14.797 1 91.56 282 GLY A CA 1
ATOM 2280 C C . GLY A 1 282 ? -28.328 -3.605 13.648 1 91.56 282 GLY A C 1
ATOM 2281 O O . GLY A 1 282 ? -28.875 -4.684 13.867 1 91.56 282 GLY A O 1
ATOM 2282 N N . VAL A 1 283 ? -28.125 -3.178 12.5 1 87.38 283 VAL A N 1
ATOM 2283 C CA . VAL A 1 283 ? -28.531 -3.949 11.336 1 87.38 283 VAL A CA 1
ATOM 2284 C C . VAL A 1 283 ? -27.547 -5.078 11.078 1 87.38 283 VAL A C 1
ATOM 2286 O O . VAL A 1 283 ? -27.938 -6.195 10.742 1 87.38 283 VAL A O 1
ATOM 2289 N N . HIS A 1 284 ? -26.25 -4.836 11.289 1 86.25 284 HIS A N 1
ATOM 2290 C CA . HIS A 1 284 ? -25.203 -5.828 11.062 1 86.25 284 HIS A CA 1
ATOM 2291 C C . HIS A 1 284 ? -25.203 -6.887 12.164 1 86.25 284 HIS A C 1
ATOM 2293 O O . HIS A 1 284 ? -24.891 -8.047 11.906 1 86.25 284 HIS A O 1
ATOM 2299 N N . SER A 1 285 ? -25.5 -6.477 13.367 1 84.81 285 SER A N 1
ATOM 2300 C CA . SER A 1 285 ? -25.594 -7.375 14.516 1 84.81 285 SER A CA 1
ATOM 2301 C C . SER A 1 285 ? -26.656 -6.91 15.492 1 84.81 285 SER A C 1
ATOM 2303 O O . SER A 1 285 ? -26.422 -6.016 16.297 1 84.81 285 SER A O 1
ATOM 2305 N N . GLU A 1 286 ? -27.781 -7.594 15.516 1 78.06 286 GLU A N 1
ATOM 2306 C CA . GLU A 1 286 ? -28.938 -7.176 16.297 1 78.06 286 GLU A CA 1
ATOM 2307 C C . GLU A 1 286 ? -28.797 -7.59 17.766 1 78.06 286 GLU A C 1
ATOM 2309 O O . GLU A 1 286 ? -29.375 -6.977 18.656 1 78.06 286 GLU A O 1
ATOM 2314 N N . ASP A 1 287 ? -27.984 -8.516 18 1 83.56 287 ASP A N 1
ATOM 2315 C CA . ASP A 1 287 ? -27.922 -9.078 19.359 1 83.56 287 ASP A CA 1
ATOM 2316 C C . ASP A 1 287 ? -26.734 -8.539 20.125 1 83.56 287 ASP A C 1
ATOM 2318 O O . ASP A 1 287 ? -26.422 -9.039 21.219 1 83.56 287 ASP A O 1
ATOM 2322 N N . ARG A 1 288 ? -26.234 -7.473 19.656 1 87.31 288 ARG A N 1
ATOM 2323 C CA . ARG A 1 288 ? -25.031 -6.984 20.344 1 87.31 288 ARG A CA 1
ATOM 2324 C C . ARG A 1 288 ? -25.406 -6.066 21.5 1 87.31 288 ARG A C 1
ATOM 2326 O O . ARG A 1 288 ? -26.281 -5.199 21.359 1 87.31 288 ARG A O 1
ATOM 2333 N N . PHE A 1 289 ? -24.781 -6.23 22.578 1 89.69 289 PHE A N 1
ATOM 2334 C CA . PHE A 1 289 ? -24.984 -5.383 23.734 1 89.69 289 PHE A CA 1
ATOM 2335 C C . PHE A 1 289 ? -24.234 -4.062 23.578 1 89.69 289 PHE A C 1
ATOM 2337 O O . PHE A 1 289 ? -23.25 -3.982 22.844 1 89.69 289 PHE A O 1
ATOM 2344 N N . PRO A 1 290 ? -24.75 -3.043 24.312 1 91.81 290 PRO A N 1
ATOM 2345 C CA . PRO A 1 290 ? -24 -1.788 24.312 1 91.81 290 PRO A CA 1
ATOM 2346 C C . PRO A 1 290 ? -22.562 -1.955 24.828 1 91.81 290 PRO A C 1
ATOM 2348 O O . PRO A 1 290 ? -22.281 -2.891 25.578 1 91.81 290 PRO A O 1
ATOM 2351 N N . PRO A 1 291 ? -21.688 -1.051 24.328 1 93.31 291 PRO A N 1
ATOM 2352 C CA . PRO A 1 291 ? -20.344 -1.123 24.891 1 93.31 291 PRO A CA 1
ATOM 2353 C C . PRO A 1 291 ? -20.312 -1.067 26.406 1 93.31 291 PRO A C 1
ATOM 2355 O O . PRO A 1 291 ? -20.906 -0.158 27.016 1 93.31 291 PRO A O 1
ATOM 2358 N N . SER A 1 292 ? -19.609 -2.07 27.047 1 89 292 SER A N 1
ATOM 2359 C CA . SER A 1 292 ? -19.75 -2.225 28.484 1 89 292 SER A CA 1
ATOM 2360 C C . SER A 1 292 ? -18.406 -1.993 29.188 1 89 292 SER A C 1
ATOM 2362 O O . SER A 1 292 ? -18.375 -1.76 30.391 1 89 292 SER A O 1
ATOM 2364 N N . THR A 1 293 ? -17.312 -2.057 28.469 1 92.38 293 THR A N 1
ATOM 2365 C CA . THR A 1 293 ? -16.016 -1.857 29.094 1 92.38 293 THR A CA 1
ATOM 2366 C C . THR A 1 293 ? -15.398 -0.525 28.672 1 92.38 293 THR A C 1
ATOM 2368 O O . THR A 1 293 ? -15.766 0.023 27.625 1 92.38 293 THR A O 1
ATOM 2371 N N . TRP A 1 294 ? -14.578 0.001 29.531 1 93.25 294 TRP A N 1
ATOM 2372 C CA . TRP A 1 294 ? -13.867 1.246 29.25 1 93.25 294 TRP A CA 1
ATOM 2373 C C . TRP A 1 294 ? -13.008 1.109 28 1 93.25 294 TRP A C 1
ATOM 2375 O O . TRP A 1 294 ? -12.922 2.035 27.188 1 93.25 294 TRP A O 1
ATOM 2385 N N . GLU A 1 295 ? -12.438 -0.104 27.797 1 93.25 295 GLU A N 1
ATOM 2386 C CA . GLU A 1 295 ? -11.586 -0.385 26.656 1 93.25 295 GLU A CA 1
ATOM 2387 C C . GLU A 1 295 ? -12.398 -0.398 25.359 1 93.25 295 GLU A C 1
ATOM 2389 O O . GLU A 1 295 ? -11.938 0.099 24.328 1 93.25 295 GLU A O 1
ATOM 2394 N N . GLU A 1 296 ? -13.531 -0.932 25.422 1 94.5 296 GLU A N 1
ATOM 2395 C CA . GLU A 1 296 ? -14.414 -0.953 24.25 1 94.5 296 GLU A CA 1
ATOM 2396 C C . GLU A 1 296 ? -14.836 0.458 23.859 1 94.5 296 GLU A C 1
ATOM 2398 O O . GLU A 1 296 ? -14.836 0.8 22.672 1 94.5 296 GLU A O 1
ATOM 2403 N N . LYS A 1 297 ? -15.266 1.248 24.844 1 96.12 297 LYS A N 1
ATOM 2404 C CA . LYS A 1 297 ? -15.641 2.637 24.594 1 96.12 297 LYS A CA 1
ATOM 2405 C C . LYS A 1 297 ? -14.484 3.43 24 1 96.12 297 LYS A C 1
ATOM 2407 O O . LYS A 1 297 ? -14.672 4.215 23.078 1 96.12 297 LYS A O 1
ATOM 2412 N N . LYS A 1 298 ? -13.305 3.16 24.531 1 95.81 298 LYS A N 1
ATOM 2413 C CA . LYS A 1 298 ? -12.086 3.793 24.031 1 95.81 298 LYS A CA 1
ATOM 2414 C C . LYS A 1 298 ? -11.859 3.463 22.562 1 95.81 298 LYS A C 1
ATOM 2416 O O . LYS A 1 298 ? -11.633 4.359 21.75 1 95.81 298 LYS A O 1
ATOM 2421 N N . ASP A 1 299 ? -11.922 2.217 22.234 1 95.94 299 ASP A N 1
ATOM 2422 C CA . ASP A 1 299 ? -11.648 1.769 20.859 1 95.94 299 ASP A CA 1
ATOM 2423 C C . ASP A 1 299 ? -12.609 2.424 19.875 1 95.94 299 ASP A C 1
ATOM 2425 O O . ASP A 1 299 ? -12.188 2.865 18.797 1 95.94 299 ASP A O 1
ATOM 2429 N N . ILE A 1 300 ? -13.82 2.494 20.234 1 97.56 300 ILE A N 1
ATOM 2430 C CA . ILE A 1 300 ? -14.828 3.078 19.359 1 97.56 300 ILE A CA 1
ATOM 2431 C C . ILE A 1 300 ? -14.562 4.574 19.203 1 97.56 300 ILE A C 1
ATOM 2433 O O . ILE A 1 300 ? -14.609 5.105 18.094 1 97.56 300 ILE A O 1
ATOM 2437 N N . TYR A 1 301 ? -14.336 5.262 20.297 1 97.56 301 TYR A N 1
ATOM 2438 C CA . TYR A 1 301 ? -14.047 6.691 20.266 1 97.56 301 TYR A CA 1
ATOM 2439 C C . TYR A 1 301 ? -12.844 6.984 19.375 1 97.56 301 TYR A C 1
ATOM 2441 O O . TYR A 1 301 ? -12.875 7.91 18.562 1 97.56 301 TYR A O 1
ATOM 2449 N N . LEU A 1 302 ? -11.797 6.168 19.547 1 96.19 302 LEU A N 1
ATOM 2450 C CA . LEU A 1 302 ? -10.562 6.375 18.797 1 96.19 302 LEU A CA 1
ATOM 2451 C C . LEU A 1 302 ? -10.789 6.164 17.297 1 96.19 302 LEU A C 1
ATOM 2453 O O . LEU A 1 302 ? -10.148 6.82 16.469 1 96.19 302 LEU A O 1
ATOM 2457 N N . ARG A 1 303 ? -11.656 5.301 16.922 1 97 303 ARG A N 1
ATOM 2458 C CA . ARG A 1 303 ? -12 5.141 15.516 1 97 303 ARG A CA 1
ATOM 2459 C C . ARG A 1 303 ? -12.617 6.414 14.953 1 97 303 ARG A C 1
ATOM 2461 O O . ARG A 1 303 ? -12.391 6.762 13.797 1 97 303 ARG A O 1
ATOM 2468 N N . GLY A 1 304 ? -13.375 7.082 15.781 1 97.69 304 GLY A N 1
ATOM 2469 C CA . GLY A 1 304 ? -13.891 8.391 15.398 1 97.69 304 GLY A CA 1
ATOM 2470 C C . GLY A 1 304 ? -12.797 9.422 15.195 1 97.69 304 GLY A C 1
ATOM 2471 O O . GLY A 1 304 ? -12.844 10.203 14.242 1 97.69 304 GLY A O 1
ATOM 2472 N N . VAL A 1 305 ? -11.875 9.398 16.094 1 96.94 305 VAL A N 1
ATOM 2473 C CA . VAL A 1 305 ? -10.758 10.328 15.992 1 96.94 305 VAL A CA 1
ATOM 2474 C C . VAL A 1 305 ? -9.977 10.062 14.711 1 96.94 305 VAL A C 1
ATOM 2476 O O . VAL A 1 305 ? -9.602 11 14 1 96.94 305 VAL A O 1
ATOM 2479 N N . LYS A 1 306 ? -9.742 8.812 14.43 1 95.69 306 LYS A N 1
ATOM 2480 C CA . LYS A 1 306 ? -9.023 8.445 13.219 1 95.69 306 LYS A CA 1
ATOM 2481 C C . LYS A 1 306 ? -9.781 8.891 11.969 1 95.69 306 LYS A C 1
ATOM 2483 O O . LYS A 1 306 ? -9.172 9.297 10.977 1 95.69 306 LYS A O 1
ATOM 2488 N N . LEU A 1 307 ? -11.055 8.844 12.023 1 97.62 307 LEU A N 1
ATOM 2489 C CA . LEU A 1 307 ? -11.875 9.352 10.93 1 97.62 307 LEU A CA 1
ATOM 2490 C C . LEU A 1 307 ? -11.695 10.859 10.766 1 97.62 307 LEU A C 1
ATOM 2492 O O . LEU A 1 307 ? -11.695 11.367 9.648 1 97.62 307 LEU A O 1
ATOM 2496 N N . ALA A 1 308 ? -11.68 11.531 11.891 1 97.94 308 ALA A N 1
ATOM 2497 C CA . ALA A 1 308 ? -11.406 12.961 11.836 1 97.94 308 ALA A CA 1
ATOM 2498 C C . ALA A 1 308 ? -10.078 13.242 11.141 1 97.94 308 ALA A C 1
ATOM 2500 O O . ALA A 1 308 ? -9.969 14.188 10.352 1 97.94 308 ALA A O 1
ATOM 2501 N N . GLY A 1 309 ? -9.133 12.422 11.469 1 96.06 309 GLY A N 1
ATOM 2502 C CA . GLY A 1 309 ? -7.844 12.539 10.805 1 96.06 309 GLY A CA 1
ATOM 2503 C C . GLY A 1 309 ? -7.926 12.328 9.305 1 96.06 309 GLY A C 1
ATOM 2504 O O . GLY A 1 309 ? -7.254 13.023 8.539 1 96.06 309 GLY A O 1
ATOM 2505 N N . ALA A 1 310 ? -8.703 11.422 8.875 1 97.25 310 ALA A N 1
ATOM 2506 C CA . ALA A 1 310 ? -8.914 11.172 7.449 1 97.25 310 ALA A CA 1
ATOM 2507 C C . ALA A 1 310 ? -9.531 12.391 6.766 1 97.25 310 ALA A C 1
ATOM 2509 O O . ALA A 1 310 ? -9.133 12.758 5.66 1 97.25 310 ALA A O 1
ATOM 2510 N N . LEU A 1 311 ? -10.484 12.938 7.422 1 97.44 311 LEU A N 1
ATOM 2511 C CA . LEU A 1 311 ? -11.125 14.133 6.883 1 97.44 311 LEU A CA 1
ATOM 2512 C C . LEU A 1 311 ? -10.125 15.281 6.777 1 97.44 311 LEU A C 1
ATOM 2514 O O . LEU A 1 311 ? -10.109 16 5.781 1 97.44 311 LEU A O 1
ATOM 2518 N N . ALA A 1 312 ? -9.352 15.461 7.824 1 96 312 ALA A N 1
ATOM 2519 C CA . ALA A 1 312 ? -8.312 16.5 7.82 1 96 312 ALA A CA 1
ATOM 2520 C C . ALA A 1 312 ? -7.332 16.281 6.672 1 96 312 ALA A C 1
ATOM 2522 O O . ALA A 1 312 ? -6.91 17.234 6.02 1 96 312 ALA A O 1
ATOM 2523 N N . PHE A 1 313 ? -6.996 15.125 6.406 1 94.44 313 PHE A N 1
ATOM 2524 C CA . PHE A 1 313 ? -6.121 14.781 5.297 1 94.44 313 PHE A CA 1
ATOM 2525 C C . PHE A 1 313 ? -6.715 15.242 3.971 1 94.44 313 PHE A C 1
ATOM 2527 O O . PHE A 1 313 ? -6.035 15.891 3.17 1 94.44 313 PHE A O 1
ATOM 2534 N N . LEU A 1 314 ? -7.938 14.898 3.771 1 95.06 314 LEU A N 1
ATOM 2535 C CA . LEU A 1 314 ? -8.609 15.281 2.539 1 95.06 314 LEU A CA 1
ATOM 2536 C C . LEU A 1 314 ? -8.617 16.797 2.375 1 95.06 314 LEU A C 1
ATOM 2538 O O . LEU A 1 314 ? -8.398 17.312 1.274 1 95.06 314 LEU A O 1
ATOM 2542 N N . HIS A 1 315 ? -8.797 17.453 3.428 1 94.31 315 HIS A N 1
ATOM 2543 C CA . HIS A 1 315 ? -9.031 18.891 3.369 1 94.31 315 HIS A CA 1
ATOM 2544 C C . HIS A 1 315 ? -7.715 19.672 3.289 1 94.31 315 HIS A C 1
ATOM 2546 O O . HIS A 1 315 ? -7.668 20.766 2.744 1 94.31 315 HIS A O 1
ATOM 2552 N N . HIS A 1 316 ? -6.594 19.016 3.812 1 91.12 316 HIS A N 1
ATOM 2553 C CA . HIS A 1 316 ? -5.453 19.891 4.055 1 91.12 316 HIS A CA 1
ATOM 2554 C C . HIS A 1 316 ? -4.18 19.312 3.449 1 91.12 316 HIS A C 1
ATOM 2556 O O . HIS A 1 316 ? -3.148 19.984 3.4 1 91.12 316 HIS A O 1
ATOM 2562 N N . GLU A 1 317 ? -4.203 18.109 2.979 1 88.44 317 GLU A N 1
ATOM 2563 C CA . GLU A 1 317 ? -2.932 17.484 2.648 1 88.44 317 GLU A CA 1
ATOM 2564 C C . GLU A 1 317 ? -2.803 17.25 1.146 1 88.44 317 GLU A C 1
ATOM 2566 O O . GLU A 1 317 ? -1.811 16.688 0.68 1 88.44 317 GLU A O 1
ATOM 2571 N N . PHE A 1 318 ? -3.732 17.688 0.359 1 87.25 318 PHE A N 1
ATOM 2572 C CA . PHE A 1 318 ? -3.697 17.469 -1.084 1 87.25 318 PHE A CA 1
ATOM 2573 C C . PHE A 1 318 ? -2.771 18.484 -1.755 1 87.25 318 PHE A C 1
ATOM 2575 O O . PHE A 1 318 ? -2.771 19.656 -1.403 1 87.25 318 PHE A O 1
ATOM 2582 N N . ARG A 1 319 ? -1.96 17.891 -2.674 1 85.25 319 ARG A N 1
ATOM 2583 C CA . ARG A 1 319 ? -1.085 18.719 -3.49 1 85.25 319 ARG A CA 1
ATOM 2584 C C . ARG A 1 319 ? -1.251 18.406 -4.973 1 85.25 319 ARG A C 1
ATOM 2586 O O . ARG A 1 319 ? -1.505 17.25 -5.344 1 85.25 319 ARG A O 1
ATOM 2593 N N . ASP A 1 320 ? -1.125 19.406 -5.824 1 82.06 320 ASP A N 1
ATOM 2594 C CA . ASP A 1 320 ? -1.114 19.141 -7.262 1 82.06 320 ASP A CA 1
ATOM 2595 C C . ASP A 1 320 ? 0.309 18.922 -7.77 1 82.06 320 ASP A C 1
ATOM 2597 O O . ASP A 1 320 ? 1.24 18.766 -6.977 1 82.06 320 ASP A O 1
ATOM 2601 N N . GLN A 1 321 ? 0.447 18.844 -9.047 1 75.56 321 GLN A N 1
ATOM 2602 C CA . GLN A 1 321 ? 1.738 18.578 -9.672 1 75.56 321 GLN A CA 1
ATOM 2603 C C . GLN A 1 321 ? 2.709 19.719 -9.438 1 75.56 321 GLN A C 1
ATOM 2605 O O . GLN A 1 321 ? 3.928 19.531 -9.453 1 75.56 321 GLN A O 1
ATOM 2610 N N . LYS A 1 322 ? 2.139 20.938 -9.18 1 74.38 322 LYS A N 1
ATOM 2611 C CA . LYS A 1 322 ? 2.959 22.109 -8.914 1 74.38 322 LYS A CA 1
ATOM 2612 C C . LYS A 1 322 ? 3.201 22.281 -7.422 1 74.38 322 LYS A C 1
ATOM 2614 O O . LYS A 1 322 ? 3.773 23.297 -6.992 1 74.38 322 LYS A O 1
ATOM 2619 N N . LEU A 1 323 ? 2.703 21.281 -6.598 1 77.56 323 LEU A N 1
ATOM 2620 C CA . LEU A 1 323 ? 2.863 21.219 -5.148 1 77.56 323 LEU A CA 1
ATOM 2621 C C . LEU A 1 323 ? 2.064 22.312 -4.457 1 77.56 323 LEU A C 1
ATOM 2623 O O . LEU A 1 323 ? 2.377 22.688 -3.326 1 77.56 323 LEU A O 1
ATOM 2627 N N . GLU A 1 324 ? 1.079 22.797 -5.25 1 79.44 324 GLU A N 1
ATOM 2628 C CA . GLU A 1 324 ? 0.136 23.719 -4.617 1 79.44 324 GLU A CA 1
ATOM 2629 C C . GLU A 1 324 ? -0.854 22.969 -3.73 1 79.44 324 GLU A C 1
ATOM 2631 O O . GLU A 1 324 ? -1.246 21.844 -4.047 1 79.44 324 GLU A O 1
ATOM 2636 N N . VAL A 1 325 ? -1.201 23.625 -2.67 1 80.88 325 VAL A N 1
ATOM 2637 C CA . VAL A 1 325 ? -2.096 22.984 -1.713 1 80.88 325 VAL A CA 1
ATOM 2638 C C . VAL A 1 325 ? -3.521 22.984 -2.262 1 80.88 325 VAL A C 1
ATOM 2640 O O . VAL A 1 325 ? -4.02 24 -2.732 1 80.88 325 VAL A O 1
ATOM 2643 N N . LEU A 1 326 ? -4.129 21.844 -2.301 1 85.19 326 LEU A N 1
ATOM 2644 C CA . LEU A 1 326 ? -5.516 21.641 -2.707 1 85.19 326 LEU A CA 1
ATOM 2645 C C . LEU A 1 326 ? -6.352 21.125 -1.545 1 85.19 326 LEU A C 1
ATOM 2647 O O . LEU A 1 326 ? -5.809 20.734 -0.507 1 85.19 326 LEU A O 1
ATOM 2651 N N . SER A 1 327 ? -7.664 21.281 -1.661 1 89.44 327 SER A N 1
ATOM 2652 C CA . SER A 1 327 ? -8.617 20.703 -0.721 1 89.44 327 SER A CA 1
ATOM 2653 C C . SER A 1 327 ? -9.625 19.812 -1.437 1 89.44 327 SER A C 1
ATOM 2655 O O . SER A 1 327 ? -10.141 20.172 -2.498 1 89.44 327 SER A O 1
ATOM 2657 N N . CYS A 1 328 ? -9.789 18.688 -0.902 1 91.56 328 CYS A N 1
ATOM 2658 C CA . CYS A 1 328 ? -10.805 17.781 -1.415 1 91.56 328 CYS A CA 1
ATOM 2659 C C . CYS A 1 328 ? -12.039 17.781 -0.518 1 91.56 328 CYS A C 1
ATOM 2661 O O . CYS A 1 328 ? -11.969 17.344 0.633 1 91.56 328 CYS A O 1
ATOM 2663 N N . TYR A 1 329 ? -13.148 18.281 -1.02 1 91.5 329 TYR A N 1
ATOM 2664 C CA . TYR A 1 329 ? -14.422 18.25 -0.307 1 91.5 329 TYR A CA 1
ATOM 2665 C C . TYR A 1 329 ? -15.195 16.984 -0.625 1 91.5 329 TYR A C 1
ATOM 2667 O O . TYR A 1 329 ? -15.398 16.641 -1.795 1 91.5 329 TYR A O 1
ATOM 2675 N N . HIS A 1 330 ? -15.57 16.25 0.384 1 92.94 330 HIS A N 1
ATOM 2676 C CA . HIS A 1 330 ? -16.359 15.055 0.154 1 92.94 330 HIS A CA 1
ATOM 2677 C C . HIS A 1 330 ? -17.781 15.398 -0.315 1 92.94 330 HIS A C 1
ATOM 2679 O O . HIS A 1 330 ? -18.25 14.875 -1.325 1 92.94 330 HIS A O 1
ATOM 2685 N N . LEU A 1 331 ? -18.516 16.234 0.484 1 89.25 331 LEU A N 1
ATOM 2686 C CA . LEU A 1 331 ? -19.781 16.891 0.179 1 89.25 331 LEU A CA 1
ATOM 2687 C C . LEU A 1 331 ? -20.953 15.93 0.355 1 89.25 331 LEU A C 1
ATOM 2689 O O . LEU A 1 331 ? -22.109 16.328 0.216 1 89.25 331 LEU A O 1
ATOM 2693 N N . ASP A 1 332 ? -20.688 14.688 0.735 1 89.19 332 ASP A N 1
ATOM 2694 C CA . ASP A 1 332 ? -21.75 13.727 1.038 1 89.19 332 ASP A CA 1
ATOM 2695 C C . ASP A 1 332 ? -21.344 12.789 2.172 1 89.19 332 ASP A C 1
ATOM 2697 O O . ASP A 1 332 ? -21.562 11.586 2.098 1 89.19 332 ASP A O 1
ATOM 2701 N N . LEU A 1 333 ? -20.688 13.32 3.129 1 95.12 333 LEU A N 1
ATOM 2702 C CA . LEU A 1 333 ? -20.266 12.531 4.277 1 95.12 333 LEU A CA 1
ATOM 2703 C C . LEU A 1 333 ? -21.469 12.148 5.148 1 95.12 333 LEU A C 1
ATOM 2705 O O . LEU A 1 333 ? -22.234 13.016 5.562 1 95.12 333 LEU A O 1
ATOM 2709 N N . LYS A 1 334 ? -21.703 10.906 5.297 1 95.5 334 LYS A N 1
ATOM 2710 C CA . LYS A 1 334 ? -22.766 10.305 6.094 1 95.5 334 LYS A CA 1
ATOM 2711 C C . LYS A 1 334 ? -22.391 8.898 6.543 1 95.5 334 LYS A C 1
ATOM 2713 O O . LYS A 1 334 ? -21.453 8.305 6.016 1 95.5 334 LYS A O 1
ATOM 2718 N N . PRO A 1 335 ? -23.031 8.375 7.539 1 97.06 335 PRO A N 1
ATOM 2719 C CA . PRO A 1 335 ? -22.656 7.047 8.047 1 97.06 335 PRO A CA 1
ATOM 2720 C C . PRO A 1 335 ? -22.672 5.973 6.961 1 97.06 335 PRO A C 1
ATOM 2722 O O . PRO A 1 335 ? -21.875 5.039 6.996 1 97.06 335 PRO A O 1
ATOM 2725 N N . HIS A 1 336 ? -23.547 6.133 5.957 1 93.56 336 HIS A N 1
ATOM 2726 C CA . HIS A 1 336 ? -23.641 5.168 4.867 1 93.56 336 HIS A CA 1
ATOM 2727 C C . HIS A 1 336 ? -22.359 5.156 4.031 1 93.56 336 HIS A C 1
ATOM 2729 O O . HIS A 1 336 ? -22.062 4.172 3.354 1 93.56 336 HIS A O 1
ATOM 2735 N N . ASN A 1 337 ? -21.625 6.258 4.062 1 94.38 337 ASN A N 1
ATOM 2736 C CA . ASN A 1 337 ? -20.406 6.402 3.256 1 94.38 337 ASN A CA 1
ATOM 2737 C C . ASN A 1 337 ? -19.156 6.211 4.094 1 94.38 337 ASN A C 1
ATOM 2739 O O . ASN A 1 337 ? -18.078 6.703 3.73 1 94.38 337 ASN A O 1
ATOM 2743 N N . ILE A 1 338 ? -19.297 5.59 5.211 1 97.88 338 ILE A N 1
ATOM 2744 C CA . ILE A 1 338 ? -18.188 5.094 6.031 1 97.88 338 ILE A CA 1
ATOM 2745 C C . ILE A 1 338 ? -18.281 3.574 6.152 1 97.88 338 ILE A C 1
ATOM 2747 O O . ILE A 1 338 ? -19.266 3.043 6.664 1 97.88 338 ILE A O 1
ATOM 2751 N N . LEU A 1 339 ? -17.281 2.893 5.691 1 97.62 339 LEU A N 1
ATOM 2752 C CA . LEU A 1 339 ? -17.281 1.434 5.719 1 97.62 339 LEU A CA 1
ATOM 2753 C C . LEU A 1 339 ? -16.547 0.911 6.953 1 97.62 339 LEU A C 1
ATOM 2755 O O . LEU A 1 339 ? -15.539 1.474 7.371 1 97.62 339 LEU A O 1
ATOM 2759 N N . VAL A 1 340 ? -17.078 -0.11 7.516 1 98.19 340 VAL A N 1
ATOM 2760 C CA . VAL A 1 340 ? -16.5 -0.763 8.688 1 98.19 340 VAL A CA 1
ATOM 2761 C C . VAL A 1 340 ? -15.844 -2.08 8.281 1 98.19 340 VAL A C 1
ATOM 2763 O O . VAL A 1 340 ? -16.5 -2.973 7.75 1 98.19 340 VAL A O 1
ATOM 2766 N N . PHE A 1 341 ? -14.578 -2.158 8.57 1 97.25 341 PHE A N 1
ATOM 2767 C CA . PHE A 1 341 ? -13.836 -3.377 8.266 1 97.25 341 PHE A CA 1
ATOM 2768 C C . PHE A 1 341 ? -13.547 -4.164 9.539 1 97.25 341 PHE A C 1
ATOM 2770 O O . PHE A 1 341 ? -13.234 -3.58 10.586 1 97.25 341 PHE A O 1
ATOM 2777 N N . ASP A 1 342 ? -13.656 -5.535 9.445 1 95.94 342 ASP A N 1
ATOM 2778 C CA . ASP A 1 342 ? -13.391 -6.426 10.57 1 95.94 342 ASP A CA 1
ATOM 2779 C C . ASP A 1 342 ? -14.203 -6.023 11.797 1 95.94 342 ASP A C 1
ATOM 2781 O O . ASP A 1 342 ? -13.656 -5.867 12.891 1 95.94 342 ASP A O 1
ATOM 2785 N N . ALA A 1 343 ? -15.477 -5.812 11.586 1 96.12 343 ALA A N 1
ATOM 2786 C CA . ALA A 1 343 ? -16.375 -5.301 12.609 1 96.12 343 ALA A CA 1
ATOM 2787 C C . ALA A 1 343 ? -16.281 -6.141 13.883 1 96.12 343 ALA A C 1
ATOM 2789 O O . ALA A 1 343 ? -16.219 -7.371 13.82 1 96.12 343 ALA A O 1
ATOM 2790 N N . TYR A 1 344 ? -16.141 -5.5 15.023 1 92.44 344 TYR A N 1
ATOM 2791 C CA . TYR A 1 344 ? -16.234 -6.043 16.375 1 92.44 344 TYR A CA 1
ATOM 2792 C C . TYR A 1 344 ? -15.023 -6.902 16.703 1 92.44 344 TYR A C 1
ATOM 2794 O O . TYR A 1 344 ? -15.086 -7.773 17.578 1 92.44 344 TYR A O 1
ATOM 2802 N N . SER A 1 345 ? -13.992 -6.77 15.93 1 92.25 345 SER A N 1
ATOM 2803 C CA . SER A 1 345 ? -12.711 -7.406 16.203 1 92.25 345 SER A CA 1
ATOM 2804 C C . SER A 1 345 ? -11.656 -6.379 16.609 1 92.25 345 SER A C 1
ATOM 2806 O O . SER A 1 345 ? -11.883 -5.172 16.484 1 92.25 345 SER A O 1
ATOM 2808 N N . PRO A 1 346 ? -10.523 -6.855 17.109 1 90 346 PRO A N 1
ATOM 2809 C CA . PRO A 1 346 ? -9.461 -5.922 17.484 1 90 346 PRO A CA 1
ATOM 2810 C C . PRO A 1 346 ? -8.891 -5.16 16.297 1 90 346 PRO A C 1
ATOM 2812 O O . PRO A 1 346 ? -8.312 -4.086 16.453 1 90 346 PRO A O 1
ATOM 2815 N N . SER A 1 347 ? -9.094 -5.656 15.102 1 92.19 347 SER A N 1
ATOM 2816 C CA . SER A 1 347 ? -8.539 -5.031 13.906 1 92.19 347 SER A CA 1
ATOM 2817 C C . SER A 1 347 ? -9.57 -4.156 13.203 1 92.19 347 SER A C 1
ATOM 2819 O O . SER A 1 347 ? -9.359 -3.713 12.078 1 92.19 347 SER A O 1
ATOM 2821 N N . GLU A 1 348 ? -10.664 -3.896 13.867 1 96.31 348 GLU A N 1
ATOM 2822 C CA . GLU A 1 348 ? -11.734 -3.098 13.281 1 96.31 348 GLU A CA 1
ATOM 2823 C C . GLU A 1 348 ? -11.227 -1.731 12.836 1 96.31 348 GLU A C 1
ATOM 2825 O O . GLU A 1 348 ? -10.469 -1.079 13.562 1 96.31 348 GLU A O 1
ATOM 2830 N N . THR A 1 349 ? -11.594 -1.288 11.625 1 96.31 349 THR A N 1
ATOM 2831 C CA . THR A 1 349 ? -11.227 0.02 11.094 1 96.31 349 THR A CA 1
ATOM 2832 C C . THR A 1 349 ? -12.391 0.628 10.312 1 96.31 349 THR A C 1
ATOM 2834 O O . THR A 1 349 ? -13.164 -0.092 9.68 1 96.31 349 THR A O 1
ATOM 2837 N N . TRP A 1 350 ? -12.531 1.927 10.406 1 98.44 350 TRP A N 1
ATOM 2838 C CA . TRP A 1 350 ? -13.531 2.684 9.664 1 98.44 350 TRP A CA 1
ATOM 2839 C C . TRP A 1 350 ? -12.891 3.488 8.539 1 98.44 350 TRP A C 1
ATOM 2841 O O . TRP A 1 350 ? -11.859 4.137 8.75 1 98.44 350 TRP A O 1
ATOM 2851 N N . LYS A 1 351 ? -13.469 3.447 7.332 1 98.25 351 LYS A N 1
ATOM 2852 C CA . LYS A 1 351 ? -12.883 4.156 6.199 1 98.25 351 LYS A CA 1
ATOM 2853 C C . LYS A 1 351 ? -13.93 4.996 5.469 1 98.25 351 LYS A C 1
ATOM 2855 O O . LYS A 1 351 ? -15.062 4.547 5.262 1 98.25 351 LYS A O 1
ATOM 2860 N N . ILE A 1 352 ? -13.539 6.223 5.094 1 97.81 352 ILE A N 1
ATOM 2861 C CA . ILE A 1 352 ? -14.398 7.094 4.293 1 97.81 352 ILE A CA 1
ATOM 2862 C C . ILE A 1 352 ? -14.406 6.613 2.844 1 97.81 352 ILE A C 1
ATOM 2864 O O . ILE A 1 352 ? -13.367 6.254 2.293 1 97.81 352 ILE A O 1
ATOM 2868 N N . THR A 1 353 ? -15.562 6.512 2.262 1 94.88 353 THR A N 1
ATOM 2869 C CA . THR A 1 353 ? -15.711 6.082 0.875 1 94.88 353 THR A CA 1
ATOM 2870 C C . THR A 1 353 ? -16.719 6.957 0.139 1 94.88 353 THR A C 1
ATOM 2872 O O . THR A 1 353 ? -17.172 7.973 0.669 1 94.88 353 THR A O 1
ATOM 2875 N N . ASP A 1 354 ? -17.016 6.656 -1.179 1 89.56 354 ASP A N 1
ATOM 2876 C CA . ASP A 1 354 ? -18.016 7.273 -2.047 1 89.56 354 ASP A CA 1
ATOM 2877 C C . ASP A 1 354 ? -17.688 8.742 -2.305 1 89.56 354 ASP A C 1
ATOM 2879 O O . ASP A 1 354 ? -18.406 9.633 -1.836 1 89.56 354 ASP A O 1
ATOM 2883 N N . PHE A 1 355 ? -16.734 8.977 -3.15 1 89.75 355 PHE A N 1
ATOM 2884 C CA . PHE A 1 355 ? -16.25 10.305 -3.502 1 89.75 355 PHE A CA 1
ATOM 2885 C C . PHE A 1 355 ? -16.922 10.805 -4.777 1 89.75 355 PHE A C 1
ATOM 2887 O O . PHE A 1 355 ? -16.328 11.609 -5.512 1 89.75 355 PHE A O 1
ATOM 2894 N N . GLY A 1 356 ? -18.078 10.359 -5.086 1 81.81 356 GLY A N 1
ATOM 2895 C CA . GLY A 1 356 ? -18.797 10.688 -6.316 1 81.81 356 GLY A CA 1
ATOM 2896 C C . GLY A 1 356 ? -19.109 12.164 -6.441 1 81.81 356 GLY A C 1
ATOM 2897 O O . GLY A 1 356 ? -19.125 12.711 -7.547 1 81.81 356 GLY A O 1
ATOM 2898 N N . LEU A 1 357 ? -19.344 12.82 -5.324 1 75.94 357 LEU A N 1
ATOM 2899 C CA . LEU A 1 357 ? -19.703 14.234 -5.34 1 75.94 357 LEU A CA 1
ATOM 2900 C C . LEU A 1 357 ? -18.531 15.109 -4.938 1 75.94 357 LEU A C 1
ATOM 2902 O O . LEU A 1 357 ? -18.656 16.328 -4.863 1 75.94 357 LEU A O 1
ATOM 2906 N N . SER A 1 358 ? -17.453 14.422 -4.719 1 83.56 358 SER A N 1
ATOM 2907 C CA . SER A 1 358 ? -16.297 15.141 -4.184 1 83.56 358 SER A CA 1
ATOM 2908 C C . SER A 1 358 ? -15.727 16.109 -5.211 1 83.56 358 SER A C 1
ATOM 2910 O O . SER A 1 358 ? -15.891 15.914 -6.418 1 83.56 358 SER A O 1
ATOM 2912 N N . ARG A 1 359 ? -15.125 17.109 -4.711 1 79.62 359 ARG A N 1
ATOM 2913 C CA . ARG A 1 359 ? -14.477 18.125 -5.527 1 79.62 359 ARG A CA 1
ATOM 2914 C C . ARG A 1 359 ? -13.117 18.5 -4.953 1 79.62 359 ARG A C 1
ATOM 2916 O O . ARG A 1 359 ? -12.953 18.578 -3.732 1 79.62 359 ARG A O 1
ATOM 2923 N N . VAL A 1 360 ? -12.227 18.672 -5.883 1 81.19 360 VAL A N 1
ATOM 2924 C CA . VAL A 1 360 ? -10.906 19.141 -5.492 1 81.19 360 VAL A CA 1
ATOM 2925 C C . VAL A 1 360 ? -10.719 20.594 -5.945 1 81.19 360 VAL A C 1
ATOM 2927 O O . VAL A 1 360 ? -10.93 20.906 -7.121 1 81.19 360 VAL A O 1
ATOM 2930 N N . LYS A 1 361 ? -10.367 21.406 -5.082 1 78.31 361 LYS A N 1
ATOM 2931 C CA . LYS A 1 361 ? -10.25 22.828 -5.387 1 78.31 361 LYS A CA 1
ATOM 2932 C C . LYS A 1 361 ? -8.945 23.391 -4.824 1 78.31 361 LYS A C 1
ATOM 2934 O O . LYS A 1 361 ? -8.398 22.875 -3.857 1 78.31 361 LYS A O 1
ATOM 2939 N N . GLY A 1 362 ? -8.375 24.359 -5.621 1 74.19 362 GLY A N 1
ATOM 2940 C CA . GLY A 1 362 ? -7.207 25.062 -5.133 1 74.19 362 GLY A CA 1
ATOM 2941 C C . GLY A 1 362 ? -7.504 25.938 -3.92 1 74.19 362 GLY A C 1
ATOM 2942 O O . GLY A 1 362 ? -8.625 26.406 -3.744 1 74.19 362 GLY A O 1
ATOM 2943 N N . ARG A 1 363 ? -6.605 25.844 -3.062 1 61.59 363 ARG A N 1
ATOM 2944 C CA . ARG A 1 363 ? -6.77 26.734 -1.92 1 61.59 363 ARG A CA 1
ATOM 2945 C C . ARG A 1 363 ? -6.285 28.141 -2.252 1 61.59 363 ARG A C 1
ATOM 2947 O O . ARG A 1 363 ? -5.348 28.312 -3.035 1 61.59 363 ARG A O 1
ATOM 2954 N N . GLY A 1 364 ? -7.184 29.031 -2.508 1 48.16 364 GLY A N 1
ATOM 2955 C CA . GLY A 1 364 ? -6.773 30.391 -2.826 1 48.16 364 GLY A CA 1
ATOM 2956 C C . GLY A 1 364 ? -5.426 30.75 -2.24 1 48.16 364 GLY A C 1
ATOM 2957 O O . GLY A 1 364 ? -4.871 30.016 -1.429 1 48.16 364 GLY A O 1
ATOM 2958 N N . LEU A 1 365 ? -4.668 31.672 -2.965 1 39.53 365 LEU A N 1
ATOM 2959 C CA . LEU A 1 365 ? -3.334 32.188 -2.668 1 39.53 365 LEU A CA 1
ATOM 2960 C C . LEU A 1 365 ? -3.053 32.125 -1.17 1 39.53 365 LEU A C 1
ATOM 2962 O O . LEU A 1 365 ? -1.894 32.125 -0.75 1 39.53 365 LEU A O 1
ATOM 2966 N N . ASP A 1 366 ? -4.043 32.438 -0.351 1 34.81 366 ASP A N 1
ATOM 2967 C CA . ASP A 1 366 ? -3.711 32.5 1.068 1 34.81 366 ASP A CA 1
ATOM 2968 C C . ASP A 1 366 ? -3.762 31.125 1.707 1 34.81 366 ASP A C 1
ATOM 2970 O O . ASP A 1 366 ? -3.512 30.984 2.906 1 34.81 366 ASP A O 1
ATOM 2974 N N . GLY A 1 367 ? -3.783 30.031 0.994 1 40.44 367 GLY A N 1
ATOM 2975 C CA . GLY A 1 367 ? -3.693 28.641 1.441 1 40.44 367 GLY A CA 1
ATOM 2976 C C . GLY A 1 367 ? -4.914 28.188 2.219 1 40.44 367 GLY A C 1
ATOM 2977 O O . GLY A 1 367 ? -5.031 27.016 2.564 1 40.44 367 GLY A O 1
ATOM 2978 N N . GLU A 1 368 ? -5.582 29.078 2.945 1 40.22 368 GLU A N 1
ATOM 2979 C CA . GLU A 1 368 ? -6.598 28.812 3.955 1 40.22 368 GLU A CA 1
ATOM 2980 C C . GLU A 1 368 ? -7.992 28.75 3.334 1 40.22 368 GLU A C 1
ATOM 2982 O O . GLU A 1 368 ? -8.898 28.141 3.896 1 40.22 368 GLU A O 1
ATOM 2987 N N . ALA A 1 369 ? -8.328 29.625 2.295 1 42.78 369 ALA A N 1
ATOM 2988 C CA . ALA A 1 369 ? -9.75 29.844 2.031 1 42.78 369 ALA A CA 1
ATOM 2989 C C . ALA A 1 369 ? -10.289 28.797 1.064 1 42.78 369 ALA A C 1
ATOM 2991 O O . ALA A 1 369 ? -9.695 28.531 0.016 1 42.78 369 ALA A O 1
ATOM 2992 N N . ASP A 1 370 ? -11.148 27.969 1.509 1 51.19 370 ASP A N 1
ATOM 2993 C CA . ASP A 1 370 ? -11.984 27.031 0.748 1 51.19 370 ASP A CA 1
ATOM 2994 C C . ASP A 1 370 ? -12.633 27.734 -0.444 1 51.19 370 ASP A C 1
ATOM 2996 O O . ASP A 1 370 ? -13.094 28.875 -0.326 1 51.19 370 ASP A O 1
ATOM 3000 N N . VAL A 1 371 ? -12.25 27.375 -1.724 1 42.97 371 VAL A N 1
ATOM 3001 C CA . VAL A 1 371 ? -13.047 27.844 -2.85 1 42.97 371 VAL A CA 1
ATOM 3002 C C . VAL A 1 371 ? -14.5 27.406 -2.68 1 42.97 371 VAL A C 1
ATOM 3004 O O . VAL A 1 371 ? -14.766 26.219 -2.484 1 42.97 371 VAL A O 1
ATOM 3007 N N . GLU A 1 372 ? -15.297 28.5 -2.449 1 44.06 372 GLU A N 1
ATOM 3008 C CA . GLU A 1 372 ? -16.719 28.25 -2.293 1 44.06 372 GLU A CA 1
ATOM 3009 C C . GLU A 1 372 ? -17.344 27.75 -3.594 1 44.06 372 GLU A C 1
ATOM 3011 O O . GLU A 1 372 ? -16.969 28.188 -4.68 1 44.06 372 GLU A O 1
ATOM 3016 N N . LEU A 1 373 ? -17.812 26.547 -3.572 1 45.75 373 LEU A N 1
ATOM 3017 C CA . LEU A 1 373 ? -18.531 26.016 -4.73 1 45.75 373 LEU A CA 1
ATOM 3018 C C . LEU A 1 373 ? -20.031 26.234 -4.59 1 45.75 373 LEU A C 1
ATOM 3020 O O . LEU A 1 373 ? -20.594 26.047 -3.508 1 45.75 373 LEU A O 1
ATOM 3024 N N . VAL A 1 374 ? -20.641 27.109 -5.57 1 36.84 374 VAL A N 1
ATOM 3025 C CA . VAL A 1 374 ? -22.094 27.172 -5.633 1 36.84 374 VAL A CA 1
ATOM 3026 C C . VAL A 1 374 ? -22.656 25.844 -6.125 1 36.84 374 VAL A C 1
ATOM 3028 O O . VAL A 1 374 ? -22.25 25.344 -7.172 1 36.84 374 VAL A O 1
ATOM 3031 N N . MET A 1 375 ? -22.953 25.094 -5.402 1 39.81 375 MET A N 1
ATOM 3032 C CA . MET A 1 375 ? -23.641 23.875 -5.859 1 39.81 375 MET A CA 1
ATOM 3033 C C . MET A 1 375 ? -25.016 24.203 -6.414 1 39.81 375 MET A C 1
ATOM 3035 O O . MET A 1 375 ? -25.797 24.906 -5.766 1 39.81 375 MET A O 1
ATOM 3039 N N . PRO A 1 376 ? -25.266 24.25 -7.766 1 36.16 376 PRO A N 1
ATOM 3040 C CA . PRO A 1 376 ? -26.688 24.375 -8.117 1 36.16 376 PRO A CA 1
ATOM 3041 C C . PRO A 1 376 ? -27.594 23.578 -7.184 1 36.16 376 PRO A C 1
ATOM 3043 O O . PRO A 1 376 ? -27.156 22.594 -6.59 1 36.16 376 PRO A O 1
ATOM 3046 N N . ILE A 1 377 ? -28.562 24.203 -6.797 1 33.25 377 ILE A N 1
ATOM 3047 C CA . ILE A 1 377 ? -29.609 23.516 -6.055 1 33.25 377 ILE A CA 1
ATOM 3048 C C . ILE A 1 377 ? -29.844 22.125 -6.648 1 33.25 377 ILE A C 1
ATOM 3050 O O . ILE A 1 377 ? -30.219 22 -7.812 1 33.25 377 ILE A O 1
ATOM 3054 N N . ILE A 1 378 ? -29.078 21.281 -6.617 1 34.16 378 ILE A N 1
ATOM 3055 C CA . ILE A 1 378 ? -29.625 19.984 -6.969 1 34.16 378 ILE A CA 1
ATOM 3056 C C . ILE A 1 378 ? -31.078 19.891 -6.531 1 34.16 378 ILE A C 1
ATOM 3058 O O . ILE A 1 378 ? -31.375 19.719 -5.344 1 34.16 378 ILE A O 1
ATOM 3062 N N . GLY A 1 379 ? -31.906 20.828 -6.801 1 30.86 379 GLY A N 1
ATOM 3063 C CA . GLY A 1 379 ? -33.312 20.469 -6.738 1 30.86 379 GLY A CA 1
ATOM 3064 C C . GLY A 1 379 ? -33.625 19.125 -7.371 1 30.86 379 GLY A C 1
ATOM 3065 O O . GLY A 1 379 ? -33.188 18.859 -8.5 1 30.86 379 GLY A O 1
ATOM 3066 N N . ARG A 1 380 ? -33.844 18.125 -6.699 1 31.47 380 ARG A N 1
ATOM 3067 C CA . ARG A 1 380 ? -34.562 16.969 -7.211 1 31.47 380 ARG A CA 1
ATOM 3068 C C . ARG A 1 380 ? -35.656 17.391 -8.172 1 31.47 380 ARG A C 1
ATOM 3070 O O . ARG A 1 380 ? -36.5 18.219 -7.832 1 31.47 380 ARG A O 1
ATOM 3077 N N . GLY A 1 381 ? -35.531 17.562 -9.445 1 29.09 381 GLY A N 1
ATOM 3078 C CA . GLY A 1 381 ? -36.594 17.688 -10.453 1 29.09 381 GLY A CA 1
ATOM 3079 C C . GLY A 1 381 ? -37.906 17.031 -10.039 1 29.09 381 GLY A C 1
ATOM 3080 O O . GLY A 1 381 ? -37.938 15.828 -9.781 1 29.09 381 GLY A O 1
ATOM 3081 N N . HIS A 1 382 ? -38.969 17.703 -9.594 1 26.81 382 HIS A N 1
ATOM 3082 C CA . HIS A 1 382 ? -40.406 17.438 -9.57 1 26.81 382 HIS A CA 1
ATOM 3083 C C . HIS A 1 382 ? -40.906 17.016 -10.953 1 26.81 382 HIS A C 1
ATOM 3085 O O . HIS A 1 382 ? -42.094 16.75 -11.133 1 26.81 382 HIS A O 1
ATOM 3091 N N . GLY A 1 383 ? -40.594 17.516 -12.164 1 27.83 383 GLY A N 1
ATOM 3092 C CA . GLY A 1 383 ? -41.531 17.406 -13.25 1 27.83 383 GLY A CA 1
ATOM 3093 C C . GLY A 1 383 ? -41.844 15.969 -13.641 1 27.83 383 GLY A C 1
ATOM 3094 O O . GLY A 1 383 ? -42.906 15.664 -14.141 1 27.83 383 GLY A O 1
ATOM 3095 N N . ARG A 1 384 ? -41.156 15.156 -14.375 1 26.89 384 ARG A N 1
ATOM 3096 C CA . ARG A 1 384 ? -41.969 14.141 -15.047 1 26.89 384 ARG A CA 1
ATOM 3097 C C . ARG A 1 384 ? -42.656 13.227 -14.039 1 26.89 384 ARG A C 1
ATOM 3099 O O . ARG A 1 384 ? -42.031 12.797 -13.062 1 26.89 384 ARG A O 1
ATOM 3106 N N . GLN A 1 385 ? -44.094 13.234 -14 1 26.61 385 GLN A N 1
ATOM 3107 C CA . GLN A 1 385 ? -45.125 12.328 -13.484 1 26.61 385 GLN A CA 1
ATOM 3108 C C . GLN A 1 385 ? -44.656 10.875 -13.609 1 26.61 385 GLN A C 1
ATOM 3110 O O . GLN A 1 385 ? -44.906 10.227 -14.633 1 26.61 385 GLN A O 1
ATOM 3115 N N . ARG A 1 386 ? -43.594 10.32 -13.766 1 25.86 386 ARG A N 1
ATOM 3116 C CA . ARG A 1 386 ? -43.844 8.883 -13.859 1 25.86 386 ARG A CA 1
ATOM 3117 C C . ARG A 1 386 ? -44.812 8.422 -12.766 1 25.86 386 ARG A C 1
ATOM 3119 O O . ARG A 1 386 ? -44.906 9.055 -11.711 1 25.86 386 ARG A O 1
ATOM 3126 N N . ARG A 1 387 ? -45.812 7.5 -13.117 1 26.72 387 ARG A N 1
ATOM 3127 C CA . ARG A 1 387 ? -46.812 6.84 -12.281 1 26.72 387 ARG A CA 1
ATOM 3128 C C . ARG A 1 387 ? -46.281 6.605 -10.867 1 26.72 387 ARG A C 1
ATOM 3130 O O . ARG A 1 387 ? -45.062 6.496 -10.672 1 26.72 387 ARG A O 1
ATOM 3137 N N . PRO A 1 388 ? -47.219 6.543 -9.82 1 26.58 388 PRO A N 1
ATOM 3138 C CA . PRO A 1 388 ? -47.156 6.227 -8.391 1 26.58 388 PRO A CA 1
ATOM 3139 C C . PRO A 1 388 ? -46.188 5.082 -8.102 1 26.58 388 PRO A C 1
ATOM 3141 O O . PRO A 1 388 ? -46.312 4.391 -7.09 1 26.58 388 PRO A O 1
ATOM 3144 N N . LYS A 1 389 ? -45.281 4.762 -8.977 1 24.3 389 LYS A N 1
ATOM 3145 C CA . LYS A 1 389 ? -44.844 3.473 -8.453 1 24.3 389 LYS A CA 1
ATOM 3146 C C . LYS A 1 389 ? -44.594 3.545 -6.953 1 24.3 389 LYS A C 1
ATOM 3148 O O . LYS A 1 389 ? -44.312 4.621 -6.414 1 24.3 389 LYS A O 1
ATOM 3153 N N . GLU A 1 390 ? -44.719 2.404 -6.152 1 25.72 390 GLU A N 1
ATOM 3154 C CA . GLU A 1 390 ? -44.719 2.131 -4.719 1 25.72 390 GLU A CA 1
ATOM 3155 C C . GLU A 1 390 ? -43.562 2.852 -4.023 1 25.72 390 GLU A C 1
ATOM 3157 O O . GLU A 1 390 ? -42.531 3.111 -4.637 1 25.72 390 GLU A O 1
ATOM 3162 N N . PRO A 1 391 ? -43.844 3.582 -2.84 1 28.09 391 PRO A N 1
ATOM 3163 C CA . PRO A 1 391 ? -42.938 4.215 -1.868 1 28.09 391 PRO A CA 1
ATOM 3164 C C . PRO A 1 391 ? -41.625 3.48 -1.726 1 28.09 391 PRO A C 1
ATOM 3166 O O . PRO A 1 391 ? -41.594 2.367 -1.197 1 28.09 391 PRO A O 1
ATOM 3169 N N . SER A 1 392 ? -41.062 3.17 -2.777 1 25.41 392 SER A N 1
ATOM 3170 C CA . SER A 1 392 ? -39.875 2.357 -2.611 1 25.41 392 SER A CA 1
ATOM 3171 C C . SER A 1 392 ? -39 2.871 -1.464 1 25.41 392 SER A C 1
ATOM 3173 O O . SER A 1 392 ? -39 4.066 -1.171 1 25.41 392 SER A O 1
ATOM 3175 N N . THR A 1 393 ? -38.688 2 -0.446 1 28.3 393 THR A N 1
ATOM 3176 C CA . THR A 1 393 ? -37.844 2.021 0.743 1 28.3 393 THR A CA 1
ATOM 3177 C C . THR A 1 393 ? -36.594 2.859 0.502 1 28.3 393 THR A C 1
ATOM 3179 O O . THR A 1 393 ? -35.75 2.969 1.38 1 28.3 393 THR A O 1
ATOM 3182 N N . LEU A 1 394 ? -36.375 3.338 -0.575 1 29.67 394 LEU A N 1
ATOM 3183 C CA . LEU A 1 394 ? -35.125 4.02 -0.94 1 29.67 394 LEU A CA 1
ATOM 3184 C C . LEU A 1 394 ? -35.094 5.41 -0.315 1 29.67 394 LEU A C 1
ATOM 3186 O O . LEU A 1 394 ? -34.094 6.145 -0.517 1 29.67 394 LEU A O 1
ATOM 3190 N N . ASN A 1 395 ? -36.188 6.012 0.058 1 32.91 395 ASN A N 1
ATOM 3191 C CA . ASN A 1 395 ? -36.25 7.293 0.752 1 32.91 395 ASN A CA 1
ATOM 3192 C C . ASN A 1 395 ? -35.5 7.258 2.084 1 32.91 395 ASN A C 1
ATOM 3194 O O . ASN A 1 395 ? -35.375 8.289 2.742 1 32.91 395 ASN A O 1
ATOM 3198 N N . ARG A 1 396 ? -35.406 6.09 2.645 1 33.53 396 ARG A N 1
ATOM 3199 C CA . ARG A 1 396 ? -34.875 5.879 3.994 1 33.53 396 ARG A CA 1
ATOM 3200 C C . ARG A 1 396 ? -33.375 6.145 4.059 1 33.53 396 ARG A C 1
ATOM 3202 O O . ARG A 1 396 ? -32.781 6.027 5.121 1 33.53 396 ARG A O 1
ATOM 3209 N N . ARG A 1 397 ? -32.719 6.133 3.037 1 37.38 397 ARG A N 1
ATOM 3210 C CA . ARG A 1 397 ? -31.266 6.227 3.137 1 37.38 397 ARG A CA 1
ATOM 3211 C C . ARG A 1 397 ? -30.828 7.621 3.572 1 37.38 397 ARG A C 1
ATOM 3213 O O . ARG A 1 397 ? -29.844 8.156 3.064 1 37.38 397 ARG A O 1
ATOM 3220 N N . GLY A 1 398 ? -31.578 8.359 4.57 1 45 398 GLY A N 1
ATOM 3221 C CA . GLY A 1 398 ? -31.109 9.531 5.301 1 45 398 GLY A CA 1
ATOM 3222 C C . GLY A 1 398 ? -30.719 10.68 4.398 1 45 398 GLY A C 1
ATOM 3223 O O . GLY A 1 398 ? -29.641 11.281 4.578 1 45 398 GLY A O 1
ATOM 3224 N N . GLU A 1 399 ? -31.547 10.945 3.408 1 58.47 399 GLU A N 1
ATOM 3225 C CA . GLU A 1 399 ? -31.281 12.016 2.461 1 58.47 399 GLU A CA 1
ATOM 3226 C C . GLU A 1 399 ? -31.312 13.383 3.148 1 58.47 399 GLU A C 1
ATOM 3228 O O . GLU A 1 399 ? -32.312 13.758 3.744 1 58.47 399 GLU A O 1
ATOM 3233 N N . GLY A 1 400 ? -30.344 13.93 3.418 1 80.88 400 GLY A N 1
ATOM 3234 C CA . GLY A 1 400 ? -30.047 15.297 3.816 1 80.88 400 GLY A CA 1
ATOM 3235 C C . GLY A 1 400 ? -29.875 15.453 5.316 1 80.88 400 GLY A C 1
ATOM 3236 O O . GLY A 1 400 ? -29.594 16.562 5.801 1 80.88 400 GLY A O 1
ATOM 3237 N N . THR A 1 401 ? -30.156 14.266 6.098 1 90.62 401 THR A N 1
ATOM 3238 C CA . THR A 1 401 ? -30.109 14.297 7.559 1 90.62 401 THR A CA 1
ATOM 3239 C C . THR A 1 401 ? -28.797 14.891 8.047 1 90.62 401 THR A C 1
ATOM 3241 O O . THR A 1 401 ? -28.781 15.68 9 1 90.62 401 THR A O 1
ATOM 3244 N N . TYR A 1 402 ? -27.781 14.578 7.387 1 95 402 TYR A N 1
ATOM 3245 C CA . TYR A 1 402 ? -26.469 14.891 7.926 1 95 402 TYR A CA 1
ATOM 3246 C C . TYR A 1 402 ? -25.828 16.047 7.172 1 95 402 TYR A C 1
ATOM 3248 O O . TYR A 1 402 ? -24.672 16.391 7.414 1 95 402 TYR A O 1
ATOM 3256 N N . LEU A 1 403 ? -26.594 16.672 6.277 1 92.44 403 LEU A N 1
ATOM 3257 C CA . LEU A 1 403 ? -26.078 17.781 5.488 1 92.44 403 LEU A CA 1
ATOM 3258 C C . LEU A 1 403 ? -26.094 19.078 6.301 1 92.44 403 LEU A C 1
ATOM 3260 O O . LEU A 1 403 ? -26.969 19.281 7.129 1 92.44 403 LEU A O 1
ATOM 3264 N N . ALA A 1 404 ? -25.141 19.859 5.984 1 93.75 404 ALA A N 1
ATOM 3265 C CA . ALA A 1 404 ? -25.031 21.156 6.652 1 93.75 404 ALA A CA 1
ATOM 3266 C C . ALA A 1 404 ? -26.156 22.094 6.238 1 93.75 404 ALA A C 1
ATOM 3268 O O . ALA A 1 404 ? -26.75 21.938 5.168 1 93.75 404 ALA A O 1
ATOM 3269 N N . PRO A 1 405 ? -26.484 23.062 7.055 1 90.88 405 PRO A N 1
ATOM 3270 C CA . PRO A 1 405 ? -27.578 23.984 6.762 1 90.88 405 PRO A CA 1
ATOM 3271 C C . PRO A 1 405 ? -27.406 24.703 5.43 1 90.88 405 PRO A C 1
ATOM 3273 O O . PRO A 1 405 ? -28.391 24.953 4.723 1 90.88 405 PRO A O 1
ATOM 3276 N N . GLU A 1 406 ? -26.188 25.062 5.004 1 86.88 406 GLU A N 1
ATOM 3277 C CA . GLU A 1 406 ? -25.953 25.828 3.783 1 86.88 406 GLU A CA 1
ATOM 3278 C C . GLU A 1 406 ? -26.266 25 2.541 1 86.88 406 GLU A C 1
ATOM 3280 O O . GLU A 1 406 ? -26.438 25.547 1.449 1 86.88 406 GLU A O 1
ATOM 3285 N N . CYS A 1 407 ? -26.297 23.719 2.729 1 83.06 407 CYS A N 1
ATOM 3286 C CA . CYS A 1 407 ? -26.625 22.844 1.598 1 83.06 407 CYS A CA 1
ATOM 3287 C C . CYS A 1 407 ? -28.078 23 1.204 1 83.06 407 CYS A C 1
ATOM 3289 O O . CYS A 1 407 ? -28.469 22.609 0.1 1 83.06 407 CYS A O 1
ATOM 3291 N N . SER A 1 408 ? -28.938 23.453 2.07 1 75 408 SER A N 1
ATOM 3292 C CA . SER A 1 408 ? -30.375 23.578 1.814 1 75 408 SER A CA 1
ATOM 3293 C C . SER A 1 408 ? -30.719 25 1.389 1 75 408 SER A C 1
ATOM 3295 O O . SER A 1 408 ? -31.875 25.281 1.019 1 75 408 SER A O 1
ATOM 3297 N N . LEU A 1 409 ? -29.75 25.828 1.424 1 71.5 409 LEU A N 1
ATOM 3298 C CA . LEU A 1 409 ? -30.031 27.219 1.07 1 71.5 409 LEU A CA 1
ATOM 3299 C C . LEU A 1 409 ? -29.75 27.469 -0.407 1 71.5 409 LEU A C 1
ATOM 3301 O O . LEU A 1 409 ? -28.766 26.953 -0.952 1 71.5 409 LEU A O 1
ATOM 3305 N N . PRO A 1 410 ? -30.688 28.047 -1.133 1 60.25 410 PRO A N 1
ATOM 3306 C CA . PRO A 1 410 ? -30.516 28.297 -2.566 1 60.25 410 PRO A CA 1
ATOM 3307 C C . PRO A 1 410 ? -29.172 28.922 -2.908 1 60.25 410 PRO A C 1
ATOM 3309 O O . PRO A 1 410 ? -28.562 28.594 -3.932 1 60.25 410 PRO A O 1
ATOM 3312 N N . SER A 1 411 ? -28.578 29.812 -2.131 1 61.28 411 SER A N 1
ATOM 3313 C CA . SER A 1 411 ? -27.312 30.469 -2.395 1 61.28 411 SER A CA 1
ATOM 3314 C C . SER A 1 411 ? -26.219 29.938 -1.478 1 61.28 411 SER A C 1
ATOM 3316 O O . SER A 1 411 ? -25.188 30.609 -1.273 1 61.28 411 SER A O 1
ATOM 3318 N N . GLY A 1 412 ? -26.484 28.734 -1.086 1 67.62 412 GLY A N 1
ATOM 3319 C CA . GLY A 1 412 ? -25.516 28.266 -0.104 1 67.62 412 GLY A CA 1
ATOM 3320 C C . GLY A 1 412 ? -24.219 27.797 -0.723 1 67.62 412 GLY A C 1
ATOM 3321 O O . GLY A 1 412 ? -24.219 27.141 -1.766 1 67.62 412 GLY A O 1
ATOM 3322 N N . ARG A 1 413 ? -23.141 28.266 -0.201 1 78.44 413 ARG A N 1
ATOM 3323 C CA . ARG A 1 413 ? -21.797 27.891 -0.62 1 78.44 413 ARG A CA 1
ATOM 3324 C C . ARG A 1 413 ? -21.25 26.75 0.239 1 78.44 413 ARG A C 1
ATOM 3326 O O . ARG A 1 413 ? -21.297 26.828 1.47 1 78.44 413 ARG A O 1
ATOM 3333 N N . VAL A 1 414 ? -20.906 25.656 -0.449 1 82.44 414 VAL A N 1
ATOM 3334 C CA . VAL A 1 414 ? -20.406 24.5 0.285 1 82.44 414 VAL A CA 1
ATOM 3335 C C . VAL A 1 414 ? -18.891 24.516 0.29 1 82.44 414 VAL A C 1
ATOM 3337 O O . VAL A 1 414 ? -18.266 25.078 -0.607 1 82.44 414 VAL A O 1
ATOM 3340 N N . SER A 1 415 ? -18.266 24.016 1.377 1 86.75 415 SER A N 1
ATOM 3341 C CA . SER A 1 415 ? -16.828 23.938 1.569 1 86.75 415 SER A CA 1
ATOM 3342 C C . SER A 1 415 ? -16.453 22.781 2.486 1 86.75 415 SER A C 1
ATOM 3344 O O . SER A 1 415 ? -17.281 21.906 2.764 1 86.75 415 SER A O 1
ATOM 3346 N N . SER A 1 416 ? -15.242 22.781 2.932 1 91.56 416 SER A N 1
ATOM 3347 C CA . SER A 1 416 ? -14.781 21.797 3.904 1 91.56 416 SER A CA 1
ATOM 3348 C C . SER A 1 416 ? -15.586 21.891 5.199 1 91.56 416 SER A C 1
ATOM 3350 O O . SER A 1 416 ? -15.781 20.875 5.879 1 91.56 416 SER A O 1
ATOM 3352 N N . ALA A 1 417 ? -16.109 23.078 5.434 1 93.56 417 ALA A N 1
ATOM 3353 C CA . ALA A 1 417 ? -16.906 23.281 6.645 1 93.56 417 ALA A CA 1
ATOM 3354 C C . ALA A 1 417 ? -18.188 22.453 6.605 1 93.56 417 ALA A C 1
ATOM 3356 O O . ALA A 1 417 ? -18.703 22.047 7.648 1 93.56 417 ALA A O 1
ATOM 3357 N N . SER A 1 418 ? -18.703 22.281 5.418 1 94.12 418 SER A N 1
ATOM 3358 C CA . SER A 1 418 ? -19.891 21.453 5.266 1 94.12 418 SER A CA 1
ATOM 3359 C C . SER A 1 418 ? -19.625 20 5.648 1 94.12 418 SER A C 1
ATOM 3361 O O . SER A 1 418 ? -20.453 19.344 6.273 1 94.12 418 SER A O 1
ATOM 3363 N N . ASP A 1 419 ? -18.438 19.516 5.27 1 96.06 419 ASP A N 1
ATOM 3364 C CA . ASP A 1 419 ? -18.016 18.172 5.668 1 96.06 419 ASP A CA 1
ATOM 3365 C C . ASP A 1 419 ? -17.859 18.078 7.184 1 96.06 419 ASP A C 1
ATOM 3367 O O . ASP A 1 419 ? -18.172 17.047 7.781 1 96.06 419 ASP A O 1
ATOM 3371 N N . VAL A 1 420 ? -17.375 19.109 7.762 1 97.94 420 VAL A N 1
ATOM 3372 C CA . VAL A 1 420 ? -17.156 19.156 9.203 1 97.94 420 VAL A CA 1
ATOM 3373 C C . VAL A 1 420 ? -18.484 19.016 9.93 1 97.94 420 VAL A C 1
ATOM 3375 O O . VAL A 1 420 ? -18.578 18.312 10.938 1 97.94 420 VAL A O 1
ATOM 3378 N N . TRP A 1 421 ? -19.484 19.719 9.422 1 97.38 421 TRP A N 1
ATOM 3379 C CA . TRP A 1 421 ? -20.828 19.578 9.984 1 97.38 421 TRP A CA 1
ATOM 3380 C C . TRP A 1 421 ? -21.281 18.125 9.93 1 97.38 421 TRP A C 1
ATOM 3382 O O . TRP A 1 421 ? -21.703 17.547 10.938 1 97.38 421 TRP A O 1
ATOM 3392 N N . SER A 1 422 ? -21.203 17.562 8.734 1 97.62 422 SER A N 1
ATOM 3393 C CA . SER A 1 422 ? -21.609 16.172 8.555 1 97.62 422 SER A CA 1
ATOM 3394 C C . SER A 1 422 ? -20.859 15.242 9.5 1 97.62 422 SER A C 1
ATOM 3396 O O . SER A 1 422 ? -21.453 14.32 10.07 1 97.62 422 SER A O 1
ATOM 3398 N N . PHE A 1 423 ? -19.594 15.492 9.648 1 98.5 423 PHE A N 1
ATOM 3399 C CA . PHE A 1 423 ? -18.781 14.711 10.57 1 98.5 423 PHE A CA 1
ATOM 3400 C C . PHE A 1 423 ? -19.281 14.852 12 1 98.5 423 PHE A C 1
ATOM 3402 O O . PHE A 1 423 ? -19.344 13.867 12.734 1 98.5 423 PHE A O 1
ATOM 3409 N N . GLY A 1 424 ? -19.594 16.031 12.391 1 98.69 424 GLY A N 1
ATOM 3410 C CA . GLY A 1 424 ? -20.172 16.25 13.711 1 98.69 424 GLY A CA 1
ATOM 3411 C C . GLY A 1 424 ? -21.422 15.438 13.969 1 98.69 424 GLY A C 1
ATOM 3412 O O . GLY A 1 424 ? -21.609 14.906 15.062 1 98.69 424 GLY A O 1
ATOM 3413 N N . CYS A 1 425 ? -22.25 15.391 12.953 1 98.38 425 CYS A N 1
ATOM 3414 C CA . CYS A 1 425 ? -23.453 14.562 13.055 1 98.38 425 CYS A CA 1
ATOM 3415 C C . CYS A 1 425 ? -23.094 13.102 13.289 1 98.38 425 CYS A C 1
ATOM 3417 O O . CYS A 1 425 ? -23.703 12.438 14.133 1 98.38 425 CYS A O 1
ATOM 3419 N N . ILE A 1 426 ? -22.156 12.633 12.578 1 98.62 426 ILE A N 1
ATOM 3420 C CA . ILE A 1 426 ? -21.734 11.242 12.672 1 98.62 426 ILE A CA 1
ATOM 3421 C C . ILE A 1 426 ? -21.203 10.953 14.07 1 98.62 426 ILE A C 1
ATOM 3423 O O . ILE A 1 426 ? -21.547 9.945 14.688 1 98.62 426 ILE A O 1
ATOM 3427 N N . ILE A 1 427 ? -20.281 11.836 14.602 1 98.69 427 ILE A N 1
ATOM 3428 C CA . ILE A 1 427 ? -19.688 11.633 15.914 1 98.69 427 ILE A CA 1
ATOM 3429 C C . ILE A 1 427 ? -20.781 11.688 16.984 1 98.69 427 ILE A C 1
ATOM 3431 O O . ILE A 1 427 ? -20.703 11 18 1 98.69 427 ILE A O 1
ATOM 3435 N N . SER A 1 428 ? -21.875 12.453 16.75 1 98.62 428 SER A N 1
ATOM 3436 C CA . SER A 1 428 ? -23.016 12.469 17.656 1 98.62 428 SER A CA 1
ATOM 3437 C C . SER A 1 428 ? -23.656 11.086 17.75 1 98.62 428 SER A C 1
ATOM 3439 O O . SER A 1 428 ? -24.031 10.648 18.844 1 98.62 428 SER A O 1
ATOM 3441 N N . LEU A 1 429 ? -23.781 10.484 16.625 1 98.5 429 LEU A N 1
ATOM 3442 C CA . LEU A 1 429 ? -24.328 9.125 16.625 1 98.5 429 LEU A CA 1
ATOM 3443 C C . LEU A 1 429 ? -23.391 8.164 17.328 1 98.5 429 LEU A C 1
ATOM 3445 O O . LEU A 1 429 ? -23.828 7.289 18.078 1 98.5 429 LEU A O 1
ATOM 3449 N N . VAL A 1 430 ? -22.109 8.312 17.094 1 98.69 430 VAL A N 1
ATOM 3450 C CA . VAL A 1 430 ? -21.109 7.449 17.703 1 98.69 430 VAL A CA 1
ATOM 3451 C C . VAL A 1 430 ? -21.172 7.582 19.219 1 98.69 430 VAL A C 1
ATOM 3453 O O . VAL A 1 430 ? -21.109 6.582 19.938 1 98.69 430 VAL A O 1
ATOM 3456 N N . MET A 1 431 ? -21.312 8.805 19.734 1 98.31 431 MET A N 1
ATOM 3457 C CA . MET A 1 431 ? -21.391 9.039 21.172 1 98.31 431 MET A CA 1
ATOM 3458 C C . MET A 1 431 ? -22.656 8.406 21.75 1 98.31 431 MET A C 1
ATOM 3460 O O . MET A 1 431 ? -22.641 7.91 22.875 1 98.31 431 MET A O 1
ATOM 3464 N N . SER A 1 432 ? -23.734 8.461 20.984 1 98.12 432 SER A N 1
ATOM 3465 C CA . SER A 1 432 ? -24.953 7.793 21.406 1 98.12 432 SER A CA 1
ATOM 3466 C C . SER A 1 432 ? -24.766 6.281 21.484 1 98.12 432 SER A C 1
ATOM 3468 O O . SER A 1 432 ? -25.281 5.633 22.391 1 98.12 432 SER A O 1
ATOM 3470 N N . TYR A 1 433 ? -24.047 5.754 20.531 1 97.88 433 TYR A N 1
ATOM 3471 C CA . TYR A 1 433 ? -23.75 4.324 20.5 1 97.88 433 TYR A CA 1
ATOM 3472 C C . TYR A 1 433 ? -22.875 3.918 21.672 1 97.88 433 TYR A C 1
ATOM 3474 O O . TYR A 1 433 ? -23.094 2.867 22.281 1 97.88 433 TYR A O 1
ATOM 3482 N N . ILE A 1 434 ? -21.875 4.73 21.953 1 97.31 434 ILE A N 1
ATOM 3483 C CA . ILE A 1 434 ? -20.969 4.465 23.078 1 97.31 434 ILE A CA 1
ATOM 3484 C C . ILE A 1 434 ? -21.781 4.398 24.375 1 97.31 434 ILE A C 1
ATOM 3486 O O . ILE A 1 434 ? -21.5 3.57 25.234 1 97.31 434 ILE A O 1
ATOM 3490 N N . ASP A 1 435 ? -22.766 5.215 24.469 1 95.69 435 ASP A N 1
ATOM 3491 C CA . ASP A 1 435 ? -23.578 5.305 25.688 1 95.69 435 ASP A CA 1
ATOM 3492 C C . ASP A 1 435 ? -24.516 4.109 25.812 1 95.69 435 ASP A C 1
ATOM 3494 O O . ASP A 1 435 ? -24.531 3.43 26.844 1 95.69 435 ASP A O 1
ATOM 3498 N N . SER A 1 436 ? -25.359 3.807 24.734 1 93.94 436 SER A N 1
ATOM 3499 C CA . SER A 1 436 ? -26.453 2.857 24.906 1 93.94 436 SER A CA 1
ATOM 3500 C C . SER A 1 436 ? -26.516 1.876 23.734 1 93.94 436 SER A C 1
ATOM 3502 O O . SER A 1 436 ? -27.531 1.2 23.547 1 93.94 436 SER A O 1
ATOM 3504 N N . GLY A 1 437 ? -25.469 1.85 22.906 1 95.06 437 GLY A N 1
ATOM 3505 C CA . GLY A 1 437 ? -25.516 0.947 21.766 1 95.06 437 GLY A CA 1
ATOM 3506 C C . GLY A 1 437 ? -26.516 1.36 20.719 1 95.06 437 GLY A C 1
ATOM 3507 O O . GLY A 1 437 ? -26.812 2.547 20.562 1 95.06 437 GLY A O 1
ATOM 3508 N N . TYR A 1 438 ? -27.016 0.435 19.906 1 94.88 438 TYR A N 1
ATOM 3509 C CA . TYR A 1 438 ? -27.875 0.771 18.781 1 94.88 438 TYR A CA 1
ATOM 3510 C C . TYR A 1 438 ? -29.203 1.349 19.281 1 94.88 438 TYR A C 1
ATOM 3512 O O . TYR A 1 438 ? -29.812 2.172 18.594 1 94.88 438 TYR A O 1
ATOM 3520 N N . SER A 1 439 ? -29.625 0.896 20.453 1 93.44 439 SER A N 1
ATOM 3521 C CA . SER A 1 439 ? -30.875 1.431 21 1 93.44 439 SER A CA 1
ATOM 3522 C C . SER A 1 439 ? -30.781 2.941 21.188 1 93.44 439 SER A C 1
ATOM 3524 O O . SER A 1 439 ? -31.781 3.652 20.984 1 93.44 439 SER A O 1
ATOM 3526 N N . GLY A 1 440 ? -29.594 3.432 21.656 1 95.5 440 GLY A N 1
ATOM 3527 C CA . GLY A 1 440 ? -29.406 4.863 21.812 1 95.5 440 GLY A CA 1
ATOM 3528 C C . GLY A 1 440 ? -29.453 5.617 20.5 1 95.5 440 GLY A C 1
ATOM 3529 O O . GLY A 1 440 ? -30.031 6.699 20.422 1 95.5 440 GLY A O 1
ATOM 3530 N N . VAL A 1 441 ? -28.859 5.09 19.469 1 97.12 441 VAL A N 1
ATOM 3531 C CA . VAL A 1 441 ? -28.828 5.711 18.141 1 97.12 441 VAL A CA 1
ATOM 3532 C C . VAL A 1 441 ? -30.234 5.777 17.562 1 97.12 441 VAL A C 1
ATOM 3534 O O . VAL A 1 441 ? -30.641 6.809 17.016 1 97.12 441 VAL A O 1
ATOM 3537 N N . VAL A 1 442 ? -31 4.695 17.719 1 94.88 442 VAL A N 1
ATOM 3538 C CA . VAL A 1 442 ? -32.375 4.617 17.219 1 94.88 442 VAL A CA 1
ATOM 3539 C C . VAL A 1 442 ? -33.25 5.605 17.969 1 94.88 442 VAL A C 1
ATOM 3541 O O . VAL A 1 442 ? -34.094 6.289 17.375 1 94.88 442 VAL A O 1
ATOM 3544 N N . ALA A 1 443 ? -33.094 5.645 19.266 1 95.38 443 ALA A N 1
ATOM 3545 C CA . ALA A 1 443 ? -33.875 6.586 20.078 1 95.38 443 ALA A CA 1
ATOM 3546 C C . ALA A 1 443 ? -33.594 8.023 19.656 1 95.38 443 ALA A C 1
ATOM 3548 O O . ALA A 1 443 ? -34.5 8.852 19.594 1 95.38 443 ALA A O 1
ATOM 3549 N N . PHE A 1 444 ? -32.312 8.336 19.484 1 97.56 444 PHE A N 1
ATOM 3550 C CA . PHE A 1 444 ? -31.922 9.664 19.031 1 97.56 444 PHE A CA 1
ATOM 3551 C C . PHE A 1 444 ? -32.594 10.008 17.703 1 97.56 444 PHE A C 1
ATOM 3553 O O . PHE A 1 444 ? -33.125 11.109 17.531 1 97.56 444 PHE A O 1
ATOM 3560 N N . ALA A 1 445 ? -32.562 9.109 16.75 1 95.69 445 ALA A N 1
ATOM 3561 C CA . ALA A 1 445 ? -33.188 9.297 15.445 1 95.69 445 ALA A CA 1
ATOM 3562 C C . ALA A 1 445 ? -34.688 9.5 15.586 1 95.69 445 ALA A C 1
ATOM 3564 O O . ALA A 1 445 ? -35.281 10.344 14.898 1 95.69 445 ALA A O 1
ATOM 3565 N N . ARG A 1 446 ? -35.312 8.703 16.406 1 94.38 446 ARG A N 1
ATOM 3566 C CA . ARG A 1 446 ? -36.75 8.805 16.641 1 94.38 446 ARG A CA 1
ATOM 3567 C C . ARG A 1 446 ? -37.094 10.195 17.172 1 94.38 446 ARG A C 1
ATOM 3569 O O . ARG A 1 446 ? -38.094 10.781 16.734 1 94.38 446 ARG A O 1
ATOM 3576 N N . GLN A 1 447 ? -36.312 10.68 18.078 1 95.31 447 GLN A N 1
ATOM 3577 C CA . GLN A 1 447 ? -36.562 12.008 18.641 1 95.31 447 GLN A CA 1
ATOM 3578 C C . GLN A 1 447 ? -36.438 13.086 17.562 1 95.31 447 GLN A C 1
ATOM 3580 O O . GLN A 1 447 ? -37.219 14.023 17.516 1 95.31 447 GLN A O 1
ATOM 3585 N N . ARG A 1 448 ? -35.438 12.984 16.734 1 94.88 448 ARG A N 1
ATOM 3586 C CA . ARG A 1 448 ? -35.25 13.953 15.664 1 94.88 448 ARG A CA 1
ATOM 3587 C C . ARG A 1 448 ? -36.375 13.898 14.648 1 94.88 448 ARG A C 1
ATOM 3589 O O . ARG A 1 448 ? -36.844 14.938 14.156 1 94.88 448 ARG A O 1
ATOM 3596 N N . ARG A 1 449 ? -36.906 12.758 14.352 1 92.25 449 ARG A N 1
ATOM 3597 C CA . ARG A 1 449 ? -37.938 12.578 13.352 1 92.25 449 ARG A CA 1
ATOM 3598 C C . ARG A 1 449 ? -39.25 13.211 13.812 1 92.25 449 ARG A C 1
ATOM 3600 O O . ARG A 1 449 ? -40.125 13.5 12.992 1 92.25 449 ARG A O 1
ATOM 3607 N N . ARG A 1 450 ? -39.438 13.391 15.023 1 90.69 450 ARG A N 1
ATOM 3608 C CA . ARG A 1 450 ? -40.625 13.977 15.578 1 90.69 450 ARG A CA 1
ATOM 3609 C C . ARG A 1 450 ? -40.656 15.484 15.344 1 90.69 450 ARG A C 1
ATOM 3611 O O . ARG A 1 450 ? -41.719 16.125 15.523 1 90.69 450 ARG A O 1
ATOM 3618 N N . GLN A 1 451 ? -39.531 15.977 14.898 1 89.81 451 GLN A N 1
ATOM 3619 C CA . GLN A 1 451 ? -39.438 17.406 14.617 1 89.81 451 GLN A CA 1
ATOM 3620 C C . GLN A 1 451 ? -40.281 17.766 13.375 1 89.81 451 GLN A C 1
ATOM 3622 O O . GLN A 1 451 ? -40.438 16.938 12.477 1 89.81 451 GLN A O 1
ATOM 3627 N N . ASP A 1 452 ? -40.719 19 13.281 1 83.62 452 ASP A N 1
ATOM 3628 C CA . ASP A 1 452 ? -41.5 19.469 12.133 1 83.62 452 ASP A CA 1
ATOM 3629 C C . ASP A 1 452 ? -40.625 19.469 10.867 1 83.62 452 ASP A C 1
ATOM 3631 O O . ASP A 1 452 ? -41.156 19.25 9.766 1 83.62 452 ASP A O 1
ATOM 3635 N N . HIS A 1 453 ? -39.375 19.719 11.086 1 80.81 453 HIS A N 1
ATOM 3636 C CA . HIS A 1 453 ? -38.469 19.844 9.938 1 80.81 453 HIS A CA 1
ATOM 3637 C C . HIS A 1 453 ? -37.781 18.516 9.656 1 80.81 453 HIS A C 1
ATOM 3639 O O . HIS A 1 453 ? -36.75 18.484 8.945 1 80.81 453 HIS A O 1
ATOM 3645 N N . GLY A 1 454 ? -38.281 17.422 10.297 1 87.12 454 GLY A N 1
ATOM 3646 C CA . GLY A 1 454 ? -37.75 16.109 10 1 87.12 454 GLY A CA 1
ATOM 3647 C C . GLY A 1 454 ? -36.594 15.727 10.891 1 87.12 454 GLY A C 1
ATOM 3648 O O . GLY A 1 454 ? -36.531 16.109 12.062 1 87.12 454 GLY A O 1
ATOM 3649 N N . ASP A 1 455 ? -35.625 14.93 10.297 1 92.06 455 ASP A N 1
ATOM 3650 C CA . ASP A 1 455 ? -34.562 14.312 11.109 1 92.06 455 ASP A CA 1
ATOM 3651 C C . ASP A 1 455 ? -33.281 15.094 11.023 1 92.06 455 ASP A C 1
ATOM 3653 O O . ASP A 1 455 ? -32.219 14.594 11.406 1 92.06 455 ASP A O 1
ATOM 3657 N N . ARG A 1 456 ? -33.375 16.344 10.516 1 93.19 456 ARG A N 1
ATOM 3658 C CA . ARG A 1 456 ? -32.188 17.172 10.352 1 93.19 456 ARG A CA 1
ATOM 3659 C C . ARG A 1 456 ? -31.641 17.625 11.703 1 93.19 456 ARG A C 1
ATOM 3661 O O . ARG A 1 456 ? -32.406 17.766 12.664 1 93.19 456 ARG A O 1
ATOM 3668 N N . PHE A 1 457 ? -30.359 17.875 11.742 1 96.75 457 PHE A N 1
ATOM 3669 C CA . PHE A 1 457 ? -29.703 18.281 12.984 1 96.75 457 PHE A CA 1
ATOM 3670 C C . PHE A 1 457 ? -29.859 19.781 13.219 1 96.75 457 PHE A C 1
ATOM 3672 O O . PHE A 1 457 ? -29.422 20.297 14.242 1 96.75 457 PHE A O 1
ATOM 3679 N N . TYR A 1 458 ? -30.484 20.484 12.281 1 94.69 458 TYR A N 1
ATOM 3680 C CA . TYR A 1 458 ? -30.641 21.922 12.375 1 94.69 458 TYR A CA 1
ATOM 3681 C C . TYR A 1 458 ? -32.062 22.328 12.07 1 94.69 458 TYR A C 1
ATOM 3683 O O . TYR A 1 458 ? -32.844 21.531 11.547 1 94.69 458 TYR A O 1
ATOM 3691 N N . THR A 1 459 ? -32.469 23.484 12.5 1 90.75 459 THR A N 1
ATOM 3692 C CA . THR A 1 459 ? -33.719 24.156 12.141 1 90.75 459 THR A CA 1
ATOM 3693 C C . THR A 1 459 ? -33.469 25.531 11.547 1 90.75 459 THR A C 1
ATOM 3695 O O . THR A 1 459 ? -32.406 26.109 11.766 1 90.75 459 THR A O 1
ATOM 3698 N N . ILE A 1 460 ? -34.188 25.875 10.641 1 86.69 460 ILE A N 1
ATOM 3699 C CA . ILE A 1 460 ? -34.094 27.203 10.062 1 86.69 460 ILE A CA 1
ATOM 3700 C C . ILE A 1 460 ? -35.281 28.062 10.484 1 86.69 460 ILE A C 1
ATOM 3702 O O . ILE A 1 460 ? -36.438 27.703 10.211 1 86.69 460 ILE A O 1
ATOM 3706 N N . ARG A 1 461 ? -35.031 29.016 11.227 1 81.06 461 ARG A N 1
ATOM 3707 C CA . ARG A 1 461 ? -36.062 29.953 11.633 1 81.06 461 ARG A CA 1
ATOM 3708 C C . ARG A 1 461 ? -35.781 31.359 11.094 1 81.06 461 ARG A C 1
ATOM 3710 O O . ARG A 1 461 ? -34.719 31.906 11.336 1 81.06 461 ARG A O 1
ATOM 3717 N N . HIS A 1 462 ? -36.656 31.891 10.297 1 80.06 462 HIS A N 1
ATOM 3718 C CA . HIS A 1 462 ? -36.531 33.219 9.688 1 80.06 462 HIS A CA 1
ATOM 3719 C C . HIS A 1 462 ? -35.25 33.312 8.859 1 80.06 462 HIS A C 1
ATOM 3721 O O . HIS A 1 462 ? -34.5 34.281 8.977 1 80.06 462 HIS A O 1
ATOM 3727 N N . GLY A 1 463 ? -34.906 32.219 8.281 1 76.25 463 GLY A N 1
ATOM 3728 C CA . GLY A 1 463 ? -33.781 32.219 7.359 1 76.25 463 GLY A CA 1
ATOM 3729 C C . GLY A 1 463 ? -32.438 31.953 8.047 1 76.25 463 GLY A C 1
ATOM 3730 O O . GLY A 1 463 ? -31.406 31.875 7.387 1 76.25 463 GLY A O 1
ATOM 3731 N N . LYS A 1 464 ? -32.469 31.891 9.32 1 83 464 LYS A N 1
ATOM 3732 C CA . LYS A 1 464 ? -31.234 31.672 10.07 1 83 464 LYS A CA 1
ATOM 3733 C C . LYS A 1 464 ? -31.172 30.25 10.617 1 83 464 LYS A C 1
ATOM 3735 O O . LYS A 1 464 ? -32.062 29.828 11.352 1 83 464 LYS A O 1
ATOM 3740 N N . PRO A 1 465 ? -30.172 29.609 10.281 1 91 465 PRO A N 1
ATOM 3741 C CA . PRO A 1 465 ? -30.047 28.234 10.789 1 91 465 PRO A CA 1
ATOM 3742 C C . PRO A 1 465 ? -29.609 28.188 12.25 1 91 465 PRO A C 1
ATOM 3744 O O . PRO A 1 465 ? -28.797 29 12.688 1 91 465 PRO A O 1
ATOM 3747 N N . LYS A 1 466 ? -30.141 27.281 13.016 1 92.62 466 LYS A N 1
ATOM 3748 C CA . LYS A 1 466 ? -29.766 26.984 14.398 1 92.62 466 LYS A CA 1
ATOM 3749 C C . LYS A 1 466 ? -29.672 25.469 14.633 1 92.62 466 LYS A C 1
ATOM 3751 O O . LYS A 1 466 ? -30.297 24.688 13.922 1 92.62 466 LYS A O 1
ATOM 3756 N N . LEU A 1 467 ? -28.812 25.141 15.555 1 96.19 467 LEU A N 1
ATOM 3757 C CA . LEU A 1 467 ? -28.812 23.734 15.953 1 96.19 467 LEU A CA 1
ATOM 3758 C C . LEU A 1 467 ? -30.156 23.328 16.531 1 96.19 467 LEU A C 1
ATOM 3760 O O . LEU A 1 467 ? -30.766 24.094 17.297 1 96.19 467 LEU A O 1
ATOM 3764 N N . SER A 1 468 ? -30.641 22.188 16.188 1 95.5 468 SER A N 1
ATOM 3765 C CA . SER A 1 468 ? -31.953 21.719 16.625 1 95.5 468 SER A CA 1
ATOM 3766 C C . SER A 1 468 ? -32.031 21.625 18.141 1 95.5 468 SER A C 1
ATOM 3768 O O . SER A 1 468 ? -31.109 21.062 18.781 1 95.5 468 SER A O 1
ATOM 3770 N N . PRO A 1 469 ? -33.062 22.094 18.734 1 93.81 469 PRO A N 1
ATOM 3771 C CA . PRO A 1 469 ? -33.25 21.938 20.172 1 93.81 469 PRO A CA 1
ATOM 3772 C C . PRO A 1 469 ? -33.281 20.484 20.625 1 93.81 469 PRO A C 1
ATOM 3774 O O . PRO A 1 469 ? -32.844 20.156 21.734 1 93.81 469 PRO A O 1
ATOM 3777 N N . VAL A 1 470 ? -33.75 19.656 19.781 1 95.5 470 VAL A N 1
ATOM 3778 C CA . VAL A 1 470 ? -33.812 18.234 20.094 1 95.5 470 VAL A CA 1
ATOM 3779 C C . VAL A 1 470 ? -32.406 17.672 20.234 1 95.5 470 VAL A C 1
ATOM 3781 O O . VAL A 1 470 ? -32.156 16.844 21.109 1 95.5 470 VAL A O 1
ATOM 3784 N N . VAL A 1 471 ? -31.5 18.094 19.344 1 97.81 471 VAL A N 1
ATOM 3785 C CA . VAL A 1 471 ? -30.109 17.656 19.406 1 97.81 471 VAL A CA 1
ATOM 3786 C C . VAL A 1 471 ? -29.469 18.141 20.703 1 97.81 471 VAL A C 1
ATOM 3788 O O . VAL A 1 471 ? -28.781 17.375 21.391 1 97.81 471 VAL A O 1
ATOM 3791 N N . ILE A 1 472 ? -29.719 19.375 21.062 1 97.06 472 ILE A N 1
ATOM 3792 C CA . ILE A 1 472 ? -29.172 19.953 22.281 1 97.06 472 ILE A CA 1
ATOM 3793 C C . ILE A 1 472 ? -29.688 19.188 23.5 1 97.06 472 ILE A C 1
ATOM 3795 O O . ILE A 1 472 ? -28.922 18.844 24.391 1 97.06 472 ILE A O 1
ATOM 3799 N N . ALA A 1 473 ? -30.984 18.906 23.469 1 96.12 473 ALA A N 1
ATOM 3800 C CA . ALA A 1 473 ? -31.594 18.156 24.562 1 96.12 473 ALA A CA 1
ATOM 3801 C C . ALA A 1 473 ? -31 16.766 24.672 1 96.12 473 ALA A C 1
ATOM 3803 O O . ALA A 1 473 ? -30.797 16.25 25.781 1 96.12 473 ALA A O 1
ATOM 3804 N N . TRP A 1 474 ? -30.797 16.141 23.609 1 97.69 474 TRP A N 1
ATOM 3805 C CA . TRP A 1 474 ? -30.203 14.812 23.594 1 97.69 474 TRP A CA 1
ATOM 3806 C C . TRP A 1 474 ? -28.797 14.836 24.172 1 97.69 474 TRP A C 1
ATOM 3808 O O . TRP A 1 474 ? -28.422 13.938 24.938 1 97.69 474 TRP A O 1
ATOM 3818 N N . TYR A 1 475 ? -27.984 15.828 23.828 1 98.06 475 TYR A N 1
ATOM 3819 C CA . TYR A 1 475 ? -26.641 15.977 24.375 1 98.06 475 TYR A CA 1
ATOM 3820 C C . TYR A 1 475 ? -26.688 16.094 25.891 1 98.06 475 TYR A C 1
ATOM 3822 O O . TYR A 1 475 ? -25.875 15.484 26.594 1 98.06 475 TYR A O 1
ATOM 3830 N N . GLU A 1 476 ? -27.641 16.828 26.328 1 96.5 476 GLU A N 1
ATOM 3831 C CA . GLU A 1 476 ? -27.797 16.969 27.781 1 96.5 476 GLU A CA 1
ATOM 3832 C C . GLU A 1 476 ? -28.141 15.641 28.438 1 96.5 476 GLU A C 1
ATOM 3834 O O . GLU A 1 476 ? -27.641 15.336 29.531 1 96.5 476 GLU A O 1
ATOM 3839 N N . LYS A 1 477 ? -28.953 14.93 27.812 1 96.06 477 LYS A N 1
ATOM 3840 C CA . LYS A 1 477 ? -29.312 13.602 28.312 1 96.06 477 LYS A CA 1
ATOM 3841 C C . LYS A 1 477 ? -28.078 12.711 28.406 1 96.06 477 LYS A C 1
ATOM 3843 O O . LYS A 1 477 ? -27.875 12.008 29.406 1 96.06 477 LYS A O 1
ATOM 3848 N N . LEU A 1 478 ? -27.266 12.711 27.375 1 97.44 478 LEU A N 1
ATOM 3849 C CA . LEU A 1 478 ? -26.062 11.906 27.359 1 97.44 478 LEU A CA 1
ATOM 3850 C C . LEU A 1 478 ? -25.109 12.344 28.469 1 97.44 478 LEU A C 1
ATOM 3852 O O . LEU A 1 478 ? -24.5 11.508 29.141 1 97.44 478 LEU A O 1
ATOM 3856 N N . LYS A 1 479 ? -24.953 13.664 28.641 1 95.75 479 LYS A N 1
ATOM 3857 C CA . LYS A 1 479 ? -24.109 14.195 29.703 1 95.75 479 LYS A CA 1
ATOM 3858 C C . LYS A 1 479 ? -24.594 13.758 31.078 1 95.75 479 LYS A C 1
ATOM 3860 O O . LYS A 1 479 ? -23.797 13.375 31.922 1 95.75 479 LYS A O 1
ATOM 3865 N N . HIS A 1 480 ? -25.859 13.789 31.25 1 93 480 HIS A N 1
ATOM 3866 C CA . HIS A 1 480 ? -26.453 13.398 32.531 1 93 480 HIS A CA 1
ATOM 3867 C C . HIS A 1 480 ? -26.219 11.914 32.812 1 93 480 HIS A C 1
ATOM 3869 O O . HIS A 1 480 ? -25.875 11.547 33.938 1 93 480 HIS A O 1
ATOM 3875 N N . ARG A 1 481 ? -26.359 11.125 31.844 1 93.19 481 ARG A N 1
ATOM 3876 C CA . ARG A 1 481 ? -26.156 9.695 32 1 93.19 481 ARG A CA 1
ATOM 3877 C C . ARG A 1 481 ? -24.688 9.375 32.281 1 93.19 481 ARG A C 1
ATOM 3879 O O . ARG A 1 481 ? -24.391 8.461 33.062 1 93.19 481 ARG A O 1
ATOM 3886 N N . ALA A 1 482 ? -23.859 10.102 31.656 1 93.75 482 ALA A N 1
ATOM 3887 C CA . ALA A 1 482 ? -22.438 9.891 31.844 1 93.75 482 ALA A CA 1
ATOM 3888 C C . ALA A 1 482 ? -22.016 10.203 33.281 1 93.75 482 ALA A C 1
ATOM 3890 O O . ALA A 1 482 ? -21.062 9.625 33.812 1 93.75 482 ALA A O 1
ATOM 3891 N N . ARG A 1 483 ? -22.719 11.055 33.906 1 88.19 483 ARG A N 1
ATOM 3892 C CA . ARG A 1 483 ? -22.453 11.398 35.312 1 88.19 483 ARG A CA 1
ATOM 3893 C C . ARG A 1 483 ? -22.719 10.211 36.219 1 88.19 483 ARG A C 1
ATOM 3895 O O . ARG A 1 483 ? -22.062 10.047 37.25 1 88.19 483 ARG A O 1
ATOM 3902 N N . ALA A 1 484 ? -23.641 9.461 35.844 1 86.31 484 ALA A N 1
ATOM 3903 C CA . ALA A 1 484 ? -24.031 8.305 36.625 1 86.31 484 ALA A CA 1
ATOM 3904 C C . ALA A 1 484 ? -23.25 7.066 36.219 1 86.31 484 ALA A C 1
ATOM 3906 O O . ALA A 1 484 ? -23.5 5.969 36.75 1 86.31 484 ALA A O 1
ATOM 3907 N N . SER A 1 485 ? -22.359 7.23 35.375 1 87.69 485 SER A N 1
ATOM 3908 C CA . SER A 1 485 ? -21.609 6.098 34.844 1 87.69 485 SER A CA 1
ATOM 3909 C C . SER A 1 485 ? -20.672 5.52 35.906 1 87.69 485 SER A C 1
ATOM 3911 O O . SER A 1 485 ? -20.234 6.23 36.812 1 87.69 485 SER A O 1
ATOM 3913 N N . SER A 1 486 ? -20.375 4.23 35.812 1 84.19 486 SER A N 1
ATOM 3914 C CA . SER A 1 486 ? -19.438 3.559 36.688 1 84.19 486 SER A CA 1
ATOM 3915 C C . SER A 1 486 ? -18 3.924 36.344 1 84.19 486 SER A C 1
ATOM 3917 O O . SER A 1 486 ? -17.094 3.674 37.156 1 84.19 486 SER A O 1
ATOM 3919 N N . PHE A 1 487 ? -17.828 4.508 35.219 1 89.06 487 PHE A N 1
ATOM 3920 C CA . PHE A 1 487 ? -16.484 4.934 34.812 1 89.06 487 PHE A CA 1
ATOM 3921 C C . PHE A 1 487 ? -16.234 6.375 35.25 1 89.06 487 PHE A C 1
ATOM 3923 O O . PHE A 1 487 ? -16.906 7.293 34.781 1 89.06 487 PHE A O 1
ATOM 3930 N N . ALA A 1 488 ? -15.281 6.543 36.062 1 79.88 488 ALA A N 1
ATOM 3931 C CA . ALA A 1 488 ? -15.023 7.816 36.719 1 79.88 488 ALA A CA 1
ATOM 3932 C C . ALA A 1 488 ? -14.781 8.93 35.688 1 79.88 488 ALA A C 1
ATOM 3934 O O . ALA A 1 488 ? -15.195 10.07 35.906 1 79.88 488 ALA A O 1
ATOM 3935 N N . MET A 1 489 ? -14.156 8.625 34.562 1 89.88 489 MET A N 1
ATOM 3936 C CA . MET A 1 489 ? -13.734 9.672 33.656 1 89.88 489 MET A CA 1
ATOM 3937 C C . MET A 1 489 ? -14.727 9.828 32.5 1 89.88 489 MET A C 1
ATOM 3939 O O . MET A 1 489 ? -14.547 10.672 31.625 1 89.88 489 MET A O 1
ATOM 3943 N N . GLU A 1 490 ? -15.758 9.102 32.5 1 92.88 490 GLU A N 1
ATOM 3944 C CA . GLU A 1 490 ? -16.672 9.086 31.359 1 92.88 490 GLU A CA 1
ATOM 3945 C C . GLU A 1 490 ? -17.422 10.406 31.234 1 92.88 490 GLU A C 1
ATOM 3947 O O . GLU A 1 490 ? -17.703 10.867 30.125 1 92.88 490 GLU A O 1
ATOM 3952 N N . HIS A 1 491 ? -17.797 10.914 32.406 1 92.12 491 HIS A N 1
ATOM 3953 C CA . HIS A 1 491 ? -18.5 12.195 32.375 1 92.12 491 HIS A CA 1
ATOM 3954 C C . HIS A 1 491 ? -17.656 13.273 31.688 1 92.12 491 HIS A C 1
ATOM 3956 O O . HIS A 1 491 ? -18.156 14.039 30.875 1 92.12 491 HIS A O 1
ATOM 3962 N N . GLU A 1 492 ? -16.406 13.367 32.062 1 92.5 492 GLU A N 1
ATOM 3963 C CA . GLU A 1 492 ? -15.516 14.352 31.438 1 92.5 492 GLU A CA 1
ATOM 3964 C C . GLU A 1 492 ? -15.406 14.141 29.938 1 92.5 492 GLU A C 1
ATOM 3966 O O . GLU A 1 492 ? -15.477 15.094 29.156 1 92.5 492 GLU A O 1
ATOM 3971 N N . LEU A 1 493 ? -15.211 12.938 29.547 1 95.69 493 LEU A N 1
ATOM 3972 C CA . LEU A 1 493 ? -15.102 12.578 28.141 1 95.69 493 LEU A CA 1
ATOM 3973 C C . LEU A 1 493 ? -16.328 13.031 27.359 1 95.69 493 LEU A C 1
ATOM 3975 O O . LEU A 1 493 ? -16.203 13.672 26.328 1 95.69 493 LEU A O 1
ATOM 3979 N N . VAL A 1 494 ? -17.469 12.688 27.844 1 97.12 494 VAL A N 1
ATOM 3980 C CA . VAL A 1 494 ? -18.734 12.953 27.172 1 97.12 494 VAL A CA 1
ATOM 3981 C C . VAL A 1 494 ? -19.016 14.453 27.156 1 97.12 494 VAL A C 1
ATOM 3983 O O . VAL A 1 494 ? -19.391 15.008 26.109 1 97.12 494 VAL A O 1
ATOM 3986 N N . TYR A 1 495 ? -18.812 15.039 28.25 1 95.25 495 TYR A N 1
ATOM 3987 C CA . TYR A 1 495 ? -19.062 16.469 28.359 1 95.25 495 TYR A CA 1
ATOM 3988 C C . TYR A 1 495 ? -18.172 17.266 27.406 1 95.25 495 TYR A C 1
ATOM 3990 O O . TYR A 1 495 ? -18.672 18.094 26.625 1 95.25 495 TYR A O 1
ATOM 3998 N N . ARG A 1 496 ? -16.906 17.047 27.406 1 96.88 496 ARG A N 1
ATOM 3999 C CA . ARG A 1 496 ? -15.969 17.781 26.562 1 96.88 496 ARG A CA 1
ATOM 4000 C C . ARG A 1 496 ? -16.266 17.531 25.094 1 96.88 496 ARG A C 1
ATOM 4002 O O . ARG A 1 496 ? -16.203 18.453 24.281 1 96.88 496 ARG A O 1
ATOM 4009 N N . THR A 1 497 ? -16.531 16.328 24.75 1 98.44 497 THR A N 1
ATOM 4010 C CA . THR A 1 497 ? -16.781 15.984 23.359 1 98.44 497 THR A CA 1
ATOM 4011 C C . THR A 1 497 ? -18.047 16.688 22.859 1 98.44 497 THR A C 1
ATOM 4013 O O . THR A 1 497 ? -18.016 17.359 21.828 1 98.44 497 THR A O 1
ATOM 4016 N N . LEU A 1 498 ? -19.172 16.547 23.625 1 98.31 498 LEU A N 1
ATOM 4017 C CA . LEU A 1 498 ? -20.469 17.062 23.172 1 98.31 498 LEU A CA 1
ATOM 4018 C C . LEU A 1 498 ? -20.484 18.594 23.203 1 98.31 498 LEU A C 1
ATOM 4020 O O . LEU A 1 498 ? -21.109 19.234 22.359 1 98.31 498 LEU A O 1
ATOM 4024 N N . ASP A 1 499 ? -19.766 19.125 24.156 1 96.69 499 ASP A N 1
ATOM 4025 C CA . ASP A 1 499 ? -19.641 20.578 24.203 1 96.69 499 ASP A CA 1
ATOM 4026 C C . ASP A 1 499 ? -18.891 21.094 22.969 1 96.69 499 ASP A C 1
ATOM 4028 O O . ASP A 1 499 ? -19.297 22.078 22.359 1 96.69 499 ASP A O 1
ATOM 4032 N N . PHE A 1 500 ? -17.812 20.5 22.656 1 97.94 500 PHE A N 1
ATOM 4033 C CA . PHE A 1 500 ? -17.031 20.844 21.484 1 97.94 500 PHE A CA 1
ATOM 4034 C C . PHE A 1 500 ? -17.875 20.719 20.219 1 97.94 500 PHE A C 1
ATOM 4036 O O . PHE A 1 500 ? -17.828 21.594 19.344 1 97.94 500 PHE A O 1
ATOM 4043 N N . LEU A 1 501 ? -18.625 19.609 20.078 1 98.56 501 LEU A N 1
ATOM 4044 C CA . LEU A 1 501 ? -19.469 19.406 18.906 1 98.56 501 LEU A CA 1
ATOM 4045 C C . LEU A 1 501 ? -20.5 20.531 18.797 1 98.56 501 LEU A C 1
ATOM 4047 O O . LEU A 1 501 ? -20.672 21.109 17.719 1 98.56 501 LEU A O 1
ATOM 4051 N N . GLN A 1 502 ? -21.156 20.766 19.859 1 96.94 502 GLN A N 1
ATOM 4052 C CA . GLN A 1 502 ? -22.266 21.719 19.875 1 96.94 502 GLN A CA 1
ATOM 4053 C C . GLN A 1 502 ? -21.766 23.125 19.547 1 96.94 502 GLN A C 1
ATOM 4055 O O . GLN A 1 502 ? -22.375 23.828 18.75 1 96.94 502 GLN A O 1
ATOM 4060 N N . LYS A 1 503 ? -20.641 23.484 20.062 1 95.25 503 LYS A N 1
ATOM 4061 C CA . LYS A 1 503 ? -20.188 24.875 20.016 1 95.25 503 LYS A CA 1
ATOM 4062 C C . LYS A 1 503 ? -19.344 25.141 18.766 1 95.25 503 LYS A C 1
ATOM 4064 O O . LYS A 1 503 ? -19.344 26.25 18.234 1 95.25 503 LYS A O 1
ATOM 4069 N N . SER A 1 504 ? -18.625 24.125 18.312 1 97.31 504 SER A N 1
ATOM 4070 C CA . SER A 1 504 ? -17.594 24.391 17.328 1 97.31 504 SER A CA 1
ATOM 4071 C C . SER A 1 504 ? -17.828 23.609 16.047 1 97.31 504 SER A C 1
ATOM 4073 O O . SER A 1 504 ? -17.75 24.172 14.945 1 97.31 504 SER A O 1
ATOM 4075 N N . VAL A 1 505 ? -18.172 22.406 16.125 1 98.38 505 VAL A N 1
ATOM 4076 C CA . VAL A 1 505 ? -18.234 21.547 14.953 1 98.38 505 VAL A CA 1
ATOM 4077 C C . VAL A 1 505 ? -19.594 21.703 14.273 1 98.38 505 VAL A C 1
ATOM 4079 O O . VAL A 1 505 ? -19.672 21.781 13.047 1 98.38 505 VAL A O 1
ATOM 4082 N N . LEU A 1 506 ? -20.656 21.734 15.086 1 98.19 506 LEU A N 1
ATOM 4083 C CA . LEU A 1 506 ? -22.016 21.844 14.57 1 98.19 506 LEU A CA 1
ATOM 4084 C C . LEU A 1 506 ? -22.516 23.281 14.688 1 98.19 506 LEU A C 1
ATOM 4086 O O . LEU A 1 506 ? -23.703 23.5 14.961 1 98.19 506 LEU A O 1
ATOM 4090 N N . HIS A 1 507 ? -21.625 24.203 14.562 1 96.19 507 HIS A N 1
ATOM 4091 C CA . HIS A 1 507 ? -22.062 25.594 14.5 1 96.19 507 HIS A CA 1
ATOM 4092 C C . HIS A 1 507 ? -22.906 25.844 13.258 1 96.19 507 HIS A C 1
ATOM 4094 O O . HIS A 1 507 ? -22.5 25.516 12.148 1 96.19 507 HIS A O 1
ATOM 4100 N N . PRO A 1 508 ? -24.047 26.422 13.367 1 93 508 PRO A N 1
ATOM 4101 C CA . PRO A 1 508 ? -24.969 26.547 12.242 1 93 508 PRO A CA 1
ATOM 4102 C C . PRO A 1 508 ? -24.438 27.453 11.133 1 93 508 PRO A C 1
ATOM 4104 O O . PRO A 1 508 ? -24.797 27.281 9.969 1 93 508 PRO A O 1
ATOM 4107 N N . ILE A 1 509 ? -23.594 28.406 11.508 1 88.69 509 ILE A N 1
ATOM 4108 C CA . ILE A 1 509 ? -22.984 29.297 10.531 1 88.69 509 ILE A CA 1
ATOM 4109 C C . ILE A 1 509 ? -21.703 28.672 9.984 1 88.69 509 ILE A C 1
ATOM 4111 O O . ILE A 1 509 ? -20.766 28.391 10.734 1 88.69 509 ILE A O 1
ATOM 4115 N N . ARG A 1 510 ? -21.625 28.547 8.781 1 89.81 510 ARG A N 1
ATOM 4116 C CA . ARG A 1 510 ? -20.578 27.812 8.078 1 89.81 510 ARG A CA 1
ATOM 4117 C C . ARG A 1 510 ? -19.188 28.344 8.438 1 89.81 510 ARG A C 1
ATOM 4119 O O . ARG A 1 510 ? -18.312 27.594 8.836 1 89.81 510 ARG A O 1
ATOM 4126 N N . ASP A 1 511 ? -18.969 29.625 8.32 1 86.75 511 ASP A N 1
ATOM 4127 C CA . ASP A 1 511 ? -17.656 30.25 8.43 1 86.75 511 ASP A CA 1
ATOM 4128 C C . ASP A 1 511 ? -17.203 30.312 9.883 1 86.75 511 ASP A C 1
ATOM 4130 O O . ASP A 1 511 ? -16.062 30.703 10.164 1 86.75 511 ASP A O 1
ATOM 4134 N N . GLN A 1 512 ? -18.094 29.875 10.797 1 90.19 512 GLN A N 1
ATOM 4135 C CA . GLN A 1 512 ? -17.734 29.875 12.211 1 90.19 512 GLN A CA 1
ATOM 4136 C C . GLN A 1 512 ? -17.391 28.469 12.695 1 90.19 512 GLN A C 1
ATOM 4138 O O . GLN A 1 512 ? -17 28.281 13.852 1 90.19 512 GLN A O 1
ATOM 4143 N N . ARG A 1 513 ? -17.422 27.531 11.852 1 94.75 513 ARG A N 1
ATOM 4144 C CA . ARG A 1 513 ? -17.078 26.172 12.211 1 94.75 513 ARG A CA 1
ATOM 4145 C C . ARG A 1 513 ? -15.562 25.969 12.203 1 94.75 513 ARG A C 1
ATOM 4147 O O . ARG A 1 513 ? -14.852 26.578 11.406 1 94.75 513 ARG A O 1
ATOM 4154 N N . VAL A 1 514 ? -15.078 25.156 13.078 1 95.5 514 VAL A N 1
ATOM 4155 C CA . VAL A 1 514 ? -13.656 24.828 13.148 1 95.5 514 VAL A CA 1
ATOM 4156 C C . VAL A 1 514 ? -13.266 23.984 11.93 1 95.5 514 VAL A C 1
ATOM 4158 O O . VAL A 1 514 ? -14.125 23.469 11.227 1 95.5 514 VAL A O 1
ATOM 4161 N N . THR A 1 515 ? -11.984 23.922 11.625 1 94.69 515 THR A N 1
ATOM 4162 C CA . THR A 1 515 ? -11.469 23.109 10.531 1 94.69 515 THR A CA 1
ATOM 4163 C C . THR A 1 515 ? -11.445 21.625 10.922 1 94.69 515 THR A C 1
ATOM 4165 O O . THR A 1 515 ? -11.508 21.297 12.102 1 94.69 515 THR A O 1
ATOM 4168 N N . SER A 1 516 ? -11.391 20.812 9.938 1 96.75 516 SER A N 1
ATOM 4169 C CA . SER A 1 516 ? -11.289 19.375 10.203 1 96.75 516 SER A CA 1
ATOM 4170 C C . SER A 1 516 ? -10.016 19.047 10.977 1 96.75 516 SER A C 1
ATOM 4172 O O . SER A 1 516 ? -10 18.125 11.789 1 96.75 516 SER A O 1
ATOM 4174 N N . ARG A 1 517 ? -8.938 19.781 10.766 1 93.81 517 ARG A N 1
ATOM 4175 C CA . ARG A 1 517 ? -7.707 19.594 11.516 1 93.81 517 ARG A CA 1
ATOM 4176 C C . ARG A 1 517 ? -7.922 19.859 13 1 93.81 517 ARG A C 1
ATOM 4178 O O . ARG A 1 517 ? -7.473 19.094 13.852 1 93.81 517 ARG A O 1
ATOM 4185 N N . GLU A 1 518 ? -8.602 20.891 13.266 1 94.38 518 GLU A N 1
ATOM 4186 C CA . GLU A 1 518 ? -8.906 21.219 14.656 1 94.38 518 GLU A CA 1
ATOM 4187 C C . GLU A 1 518 ? -9.797 20.156 15.281 1 94.38 518 GLU A C 1
ATOM 4189 O O . GLU A 1 518 ? -9.648 19.844 16.469 1 94.38 518 GLU A O 1
ATOM 4194 N N . VAL A 1 519 ? -10.719 19.672 14.5 1 97.5 519 VAL A N 1
ATOM 4195 C CA . VAL A 1 519 ? -11.57 18.594 14.992 1 97.5 519 VAL A CA 1
ATOM 4196 C C . VAL A 1 519 ? -10.703 17.406 15.398 1 97.5 519 VAL A C 1
ATOM 4198 O O . VAL A 1 519 ? -10.867 16.859 16.484 1 97.5 519 VAL A O 1
ATOM 4201 N N . GLU A 1 520 ? -9.797 17.031 14.547 1 95.69 520 GLU A N 1
ATOM 4202 C CA . GLU A 1 520 ? -8.906 15.898 14.812 1 95.69 520 GLU A CA 1
ATOM 4203 C C . GLU A 1 520 ? -8.094 16.125 16.078 1 95.69 520 GLU A C 1
ATOM 4205 O O . GLU A 1 520 ? -8.047 15.266 16.969 1 95.69 520 GLU A O 1
ATOM 4210 N N . VAL A 1 521 ? -7.488 17.266 16.219 1 92.69 521 VAL A N 1
ATOM 4211 C CA . VAL A 1 521 ? -6.586 17.578 17.312 1 92.69 521 VAL A CA 1
ATOM 4212 C C . VAL A 1 521 ? -7.367 17.609 18.625 1 92.69 521 VAL A C 1
ATOM 4214 O O . VAL A 1 521 ? -6.922 17.047 19.641 1 92.69 521 VAL A O 1
ATOM 4217 N N . THR A 1 522 ? -8.531 18.234 18.578 1 95.19 522 THR A N 1
ATOM 4218 C CA . THR A 1 522 ? -9.32 18.391 19.797 1 95.19 522 THR A CA 1
ATOM 4219 C C . THR A 1 522 ? -9.859 17.047 20.266 1 95.19 522 THR A C 1
ATOM 4221 O O . THR A 1 522 ? -9.742 16.703 21.438 1 95.19 522 THR A O 1
ATOM 4224 N N . LEU A 1 523 ? -10.398 16.266 19.359 1 97 523 LEU A N 1
ATOM 4225 C CA . LEU A 1 523 ? -10.898 14.945 19.75 1 97 523 LEU A CA 1
ATOM 4226 C C . LEU A 1 523 ? -9.766 14.055 20.25 1 97 523 LEU A C 1
ATOM 4228 O O . LEU A 1 523 ? -9.945 13.266 21.172 1 97 523 LEU A O 1
ATOM 4232 N N . ALA A 1 524 ? -8.625 14.156 19.594 1 93.81 524 ALA A N 1
ATOM 4233 C CA . ALA A 1 524 ? -7.461 13.398 20.047 1 93.81 524 ALA A CA 1
ATOM 4234 C C . ALA A 1 524 ? -7.055 13.805 21.453 1 93.81 524 ALA A C 1
ATOM 4236 O O . ALA A 1 524 ? -6.719 12.953 22.281 1 93.81 524 ALA A O 1
ATOM 4237 N N . SER A 1 525 ? -7.07 15.07 21.672 1 91.12 525 SER A N 1
ATOM 4238 C CA . SER A 1 525 ? -6.746 15.57 23 1 91.12 525 SER A CA 1
ATOM 4239 C C . SER A 1 525 ? -7.719 15.039 24.047 1 91.12 525 SER A C 1
ATOM 4241 O O . SER A 1 525 ? -7.305 14.602 25.125 1 91.12 525 SER A O 1
ATOM 4243 N N . ILE A 1 526 ? -8.984 15.039 23.75 1 94.69 526 ILE A N 1
ATOM 4244 C CA . ILE A 1 526 ? -10.008 14.539 24.656 1 94.69 526 ILE A CA 1
ATOM 4245 C C . ILE A 1 526 ? -9.789 13.055 24.906 1 94.69 526 ILE A C 1
ATOM 4247 O O . ILE A 1 526 ? -9.969 12.57 26.031 1 94.69 526 ILE A O 1
ATOM 4251 N N . SER A 1 527 ? -9.398 12.328 23.891 1 94.25 527 SER A N 1
ATOM 4252 C CA . SER A 1 527 ? -9.219 10.891 24.016 1 94.25 527 SER A CA 1
ATOM 4253 C C . SER A 1 527 ? -8.156 10.555 25.047 1 94.25 527 SER A C 1
ATOM 4255 O O . SER A 1 527 ? -8.094 9.422 25.531 1 94.25 527 SER A O 1
ATOM 4257 N N . GLY A 1 528 ? -7.285 11.469 25.375 1 88.38 528 GLY A N 1
ATOM 4258 C CA . GLY A 1 528 ? -6.309 11.266 26.438 1 88.38 528 GLY A CA 1
ATOM 4259 C C . GLY A 1 528 ? -6.938 10.867 27.75 1 88.38 528 GLY A C 1
ATOM 4260 O O . GLY A 1 528 ? -6.285 10.25 28.594 1 88.38 528 GLY A O 1
ATOM 4261 N N . VAL A 1 529 ? -8.18 11.219 27.906 1 89 529 VAL A N 1
ATOM 4262 C CA . VAL A 1 529 ? -8.93 10.922 29.125 1 89 529 VAL A CA 1
ATOM 4263 C C . VAL A 1 529 ? -8.992 9.406 29.344 1 89 529 VAL A C 1
ATOM 4265 O O . VAL A 1 529 ? -8.969 8.93 30.484 1 89 529 VAL A O 1
ATOM 4268 N N . PHE A 1 530 ? -8.992 8.617 28.297 1 91.06 530 PHE A N 1
ATOM 4269 C CA . PHE A 1 530 ? -9.078 7.168 28.406 1 91.06 530 PHE A CA 1
ATOM 4270 C C . PHE A 1 530 ? -7.836 6.598 29.078 1 91.06 530 PHE A C 1
ATOM 4272 O O . PHE A 1 530 ? -7.871 5.496 29.625 1 91.06 530 PHE A O 1
ATOM 4279 N N . HIS A 1 531 ? -6.738 7.238 29 1 82.12 531 HIS A N 1
ATOM 4280 C CA . HIS A 1 531 ? -5.465 6.699 29.469 1 82.12 531 HIS A CA 1
ATOM 4281 C C . HIS A 1 531 ? -5.094 7.281 30.828 1 82.12 531 HIS A C 1
ATOM 4283 O O . HIS A 1 531 ? -4.062 6.918 31.406 1 82.12 531 HIS A O 1
ATOM 4289 N N . ARG A 1 532 ? -5.891 8.047 31.375 1 71.69 532 ARG A N 1
ATOM 4290 C CA . ARG A 1 532 ? -5.609 8.633 32.688 1 71.69 532 ARG A CA 1
ATOM 4291 C C . ARG A 1 532 ? -5.906 7.637 33.812 1 71.69 532 ARG A C 1
ATOM 4293 O O . ARG A 1 532 ? -6.926 6.949 33.781 1 71.69 532 ARG A O 1
ATOM 4300 N N . ARG A 1 533 ? -4.832 6.766 34.375 1 53.09 533 ARG A N 1
ATOM 4301 C CA . ARG A 1 533 ? -4.961 5.848 35.5 1 53.09 533 ARG A CA 1
ATOM 4302 C C . ARG A 1 533 ? -5.688 6.512 36.656 1 53.09 533 ARG A C 1
ATOM 4304 O O . ARG A 1 533 ? -5.5 7.703 36.906 1 53.09 533 ARG A O 1
ATOM 4311 N N . LEU A 1 534 ? -6.77 5.805 37.219 1 42.59 534 LEU A N 1
ATOM 4312 C CA . LEU A 1 534 ? -7.375 6.16 38.5 1 42.59 534 LEU A CA 1
ATOM 4313 C C . LEU A 1 534 ? -6.316 6.25 39.594 1 42.59 534 LEU A C 1
ATOM 4315 O O . LEU A 1 534 ? -5.605 5.277 39.844 1 42.59 534 LEU A O 1
ATOM 4319 N N . SER A 1 535 ? -5.605 7.039 39.844 1 35 535 SER A N 1
ATOM 4320 C CA . SER A 1 535 ? -5 7.09 41.156 1 35 535 SER A CA 1
ATOM 4321 C C . SER A 1 535 ? -5.969 6.59 42.25 1 35 535 SER A C 1
ATOM 4323 O O . SER A 1 535 ? -7.152 6.93 42.219 1 35 535 SER A O 1
ATOM 4325 N N . GLU A 1 536 ? -5.965 5.27 42.688 1 33.47 536 GLU A N 1
ATOM 4326 C CA . GLU A 1 536 ? -6.406 4.996 44.062 1 33.47 536 GLU A CA 1
ATOM 4327 C C . GLU A 1 536 ? -6.281 6.234 44.938 1 33.47 536 GLU A C 1
ATOM 4329 O O . GLU A 1 536 ? -5.18 6.742 45.156 1 33.47 536 GLU A O 1
ATOM 4334 N N . THR A 1 537 ? -7.164 6.949 45.062 1 30.86 537 THR A N 1
ATOM 4335 C CA . THR A 1 537 ? -7.336 8.078 45.969 1 30.86 537 THR A CA 1
ATOM 4336 C C . THR A 1 537 ? -7.066 7.668 47.406 1 30.86 537 THR A C 1
ATOM 4338 O O . THR A 1 537 ? -7.195 8.477 48.344 1 30.86 537 THR A O 1
ATOM 4341 N N . ARG A 1 538 ? -7.105 6.336 47.844 1 28.34 538 ARG A N 1
ATOM 4342 C CA . ARG A 1 538 ? -7.039 6.328 49.312 1 28.34 538 ARG A CA 1
ATOM 4343 C C . ARG A 1 538 ? -5.656 6.758 49.812 1 28.34 538 ARG A C 1
ATOM 4345 O O . ARG A 1 538 ? -5.332 6.598 50.969 1 28.34 538 ARG A O 1
ATOM 4352 N N . GLY A 1 539 ? -4.711 6.391 49.219 1 25.31 539 GLY A N 1
ATOM 4353 C CA . GLY A 1 539 ? -3.674 7 50.031 1 25.31 539 GLY A CA 1
ATOM 4354 C C . GLY A 1 539 ? -3.945 8.461 50.344 1 25.31 539 GLY A C 1
ATOM 4355 O O . GLY A 1 539 ? -4.707 9.125 49.625 1 25.31 539 GLY A O 1
ATOM 4356 N N . LYS A 1 540 ? -3.83 8.758 51.781 1 23.83 540 LYS A N 1
ATOM 4357 C CA . LYS A 1 540 ? -3.93 10.031 52.469 1 23.83 540 LYS A CA 1
ATOM 4358 C C . LYS A 1 540 ? -3.365 11.172 51.625 1 23.83 540 LYS A C 1
ATOM 4360 O O . LYS A 1 540 ? -2.152 11.25 51.438 1 23.83 540 LYS A O 1
ATOM 4365 N N . TRP A 1 541 ? -3.734 11.188 50.594 1 20.14 541 TRP A N 1
ATOM 4366 C CA . TRP A 1 541 ? -3.41 12.594 50.406 1 20.14 541 TRP A CA 1
ATOM 4367 C C . TRP A 1 541 ? -3.811 13.43 51.625 1 20.14 541 TRP A C 1
ATOM 4369 O O . TRP A 1 541 ? -5 13.578 51.906 1 20.14 541 TRP A O 1
ATOM 4379 N N . ARG A 1 542 ? -3.312 12.867 52.812 1 19.94 542 ARG A N 1
ATOM 4380 C CA . ARG A 1 542 ? -3.131 13.984 53.75 1 19.94 542 ARG A CA 1
ATOM 4381 C C . ARG A 1 542 ? -2.939 15.297 52.969 1 19.94 542 ARG A C 1
ATOM 4383 O O . ARG A 1 542 ? -2.018 15.422 52.188 1 19.94 542 ARG A O 1
ATOM 4390 N N . LEU A 1 543 ? -3.977 15.594 52.594 1 21.62 543 LEU A N 1
ATOM 4391 C CA . LEU A 1 543 ? -4.152 17.031 52.375 1 21.62 543 LEU A CA 1
ATOM 4392 C C . LEU A 1 543 ? -3.154 17.828 53.188 1 21.62 543 LEU A C 1
ATOM 4394 O O . LEU A 1 543 ? -3.348 18.031 54.406 1 21.62 543 LEU A O 1
ATOM 4398 N N . ARG A 1 544 ? -1.956 17.219 53.344 1 21.22 544 ARG A N 1
ATOM 4399 C CA . ARG A 1 544 ? -1.381 18.266 54.188 1 21.22 544 ARG A CA 1
ATOM 4400 C C . ARG A 1 544 ? -1.918 19.641 53.781 1 21.22 544 ARG A C 1
ATOM 4402 O O . ARG A 1 544 ? -1.879 20.016 52.594 1 21.22 544 ARG A O 1
ATOM 4409 N N . ARG A 1 545 ? -2.92 19.984 54.406 1 22.08 545 ARG A N 1
ATOM 4410 C CA . ARG A 1 545 ? -3.324 21.359 54.656 1 22.08 545 ARG A CA 1
ATOM 4411 C C . ARG A 1 545 ? -2.162 22.312 54.406 1 22.08 545 ARG A C 1
ATOM 4413 O O . ARG A 1 545 ? -1.105 22.188 55.031 1 22.08 545 ARG A O 1
ATOM 4420 N N . PRO A 1 546 ? -1.708 22.609 53.219 1 23.05 546 PRO A N 1
ATOM 4421 C CA . PRO A 1 546 ? -0.791 23.562 53.812 1 23.05 546 PRO A CA 1
ATOM 4422 C C . PRO A 1 546 ? -1.374 24.219 55.062 1 23.05 546 PRO A C 1
ATOM 4424 O O . PRO A 1 546 ? -2.57 24.516 55.125 1 23.05 546 PRO A O 1
ATOM 4427 N N . SER A 1 547 ? -1.312 23.562 56.062 1 22.58 547 SER A N 1
ATOM 4428 C CA . SER A 1 547 ? -1.639 24.422 57.188 1 22.58 547 SER A CA 1
ATOM 4429 C C . SER A 1 547 ? -1.551 25.891 56.812 1 22.58 547 SER A C 1
ATOM 4431 O O . SER A 1 547 ? -0.481 26.391 56.438 1 22.58 547 SER A O 1
ATOM 4433 N N . PHE A 1 548 ? -2.574 26.297 56.031 1 23.06 548 PHE A N 1
ATOM 4434 C CA . PHE A 1 548 ? -2.695 27.75 56.156 1 23.06 548 PHE A CA 1
ATOM 4435 C C . PHE A 1 548 ? -2.359 28.219 57.562 1 23.06 548 PHE A C 1
ATOM 4437 O O . PHE A 1 548 ? -3.236 28.266 58.438 1 23.06 548 PHE A O 1
ATOM 4444 N N . SER A 1 549 ? -1.374 27.516 58.125 1 25.23 549 SER A N 1
ATOM 4445 C CA . SER A 1 549 ? -1.256 28.266 59.375 1 25.23 549 SER A CA 1
ATOM 4446 C C . SER A 1 549 ? -1.555 29.75 59.156 1 25.23 549 SER A C 1
ATOM 4448 O O . SER A 1 549 ? -1.587 30.219 58.031 1 25.23 549 SER A O 1
ATOM 4450 N N . SER A 1 550 ? -1.385 30.578 59.844 1 26.25 550 SER A N 1
ATOM 4451 C CA . SER A 1 550 ? -1.415 32.031 59.688 1 26.25 550 SER A CA 1
ATOM 4452 C C . SER A 1 550 ? -0.868 32.406 58.312 1 26.25 550 SER A C 1
ATOM 4454 O O . SER A 1 550 ? -1.539 33.125 57.531 1 26.25 550 SER A O 1
ATOM 4456 N N . ALA A 1 551 ? 0.537 32.75 58.094 1 24.41 551 ALA A N 1
ATOM 4457 C CA . ALA A 1 551 ? 1.372 33.688 57.312 1 24.41 551 ALA A CA 1
ATOM 4458 C C . ALA A 1 551 ? 1.908 33 56.062 1 24.41 551 ALA A C 1
ATOM 4460 O O . ALA A 1 551 ? 3.047 32.531 56.031 1 24.41 551 ALA A O 1
ATOM 4461 N N . TYR A 1 552 ? 1.541 32.156 55.562 1 24.92 552 TYR A N 1
ATOM 4462 C CA . TYR A 1 552 ? 2.406 31.594 54.531 1 24.92 552 TYR A CA 1
ATOM 4463 C C . TYR A 1 552 ? 2.621 32.594 53.406 1 24.92 552 TYR A C 1
ATOM 4465 O O . TYR A 1 552 ? 1.69 32.906 52.656 1 24.92 552 TYR A O 1
ATOM 4473 N N . THR A 1 553 ? 3.57 33.344 53.312 1 26.88 553 THR A N 1
ATOM 4474 C CA . THR A 1 553 ? 4.012 34.406 52.438 1 26.88 553 THR A CA 1
ATOM 4475 C C . THR A 1 553 ? 4.539 33.875 51.125 1 26.88 553 THR A C 1
ATOM 4477 O O . THR A 1 553 ? 5.465 33.062 51.125 1 26.88 553 THR A O 1
ATOM 4480 N N . PRO A 1 554 ? 3.699 33.531 50.125 1 28.59 554 PRO A N 1
ATOM 4481 C CA . PRO A 1 554 ? 4.195 33.219 48.781 1 28.59 554 PRO A CA 1
ATOM 4482 C C . PRO A 1 554 ? 5.617 33.719 48.562 1 28.59 554 PRO A C 1
ATOM 4484 O O . PRO A 1 554 ? 5.961 34.844 48.938 1 28.59 554 PRO A O 1
ATOM 4487 N N . SER A 1 555 ? 6.504 32.906 48.406 1 30.97 555 SER A N 1
ATOM 4488 C CA . SER A 1 555 ? 7.832 33.469 48.219 1 30.97 555 SER A CA 1
ATOM 4489 C C . SER A 1 555 ? 7.977 34.062 46.844 1 30.97 555 SER A C 1
ATOM 4491 O O . SER A 1 555 ? 7.629 33.438 45.844 1 30.97 555 SER A O 1
ATOM 4493 N N . TYR A 1 556 ? 7.566 35.188 46.406 1 33.81 556 TYR A N 1
ATOM 4494 C CA . TYR A 1 556 ? 7.758 36.031 45.25 1 33.81 556 TYR A CA 1
ATOM 4495 C C . TYR A 1 556 ? 9.242 36.281 44.969 1 33.81 556 TYR A C 1
ATOM 4497 O O . TYR A 1 556 ? 10.023 36.469 45.906 1 33.81 556 TYR A O 1
ATOM 4505 N N . GLU A 1 557 ? 9.508 35.531 43.844 1 45.81 557 GLU A N 1
ATOM 4506 C CA . GLU A 1 557 ? 10.828 36.062 43.562 1 45.81 557 GLU A CA 1
ATOM 4507 C C . GLU A 1 557 ? 10.75 37.281 42.656 1 45.81 557 GLU A C 1
ATOM 4509 O O . GLU A 1 557 ? 9.961 37.312 41.719 1 45.81 557 GLU A O 1
ATOM 4514 N N . LYS A 1 558 ? 11.086 38.281 42.812 1 52 558 LYS A N 1
ATOM 4515 C CA . LYS A 1 558 ? 11.078 39.562 42.125 1 52 558 LYS A CA 1
ATOM 4516 C C . LYS A 1 558 ? 12.008 39.531 40.906 1 52 558 LYS A C 1
ATOM 4518 O O . LYS A 1 558 ? 13.156 39.094 41 1 52 558 LYS A O 1
ATOM 4523 N N . LEU A 1 559 ? 11.391 39.594 39.625 1 63.28 559 LEU A N 1
ATOM 4524 C CA . LEU A 1 559 ? 12.281 39.812 38.469 1 63.28 559 LEU A CA 1
ATOM 4525 C C . LEU A 1 559 ? 13.141 41.062 38.688 1 63.28 559 LEU A C 1
ATOM 4527 O O . LEU A 1 559 ? 12.656 42.094 39.188 1 63.28 559 LEU A O 1
ATOM 4531 N N . PRO A 1 560 ? 14.203 40.875 38.469 1 69.88 560 PRO A N 1
ATOM 4532 C CA . PRO A 1 560 ? 15.086 42.031 38.656 1 69.88 560 PRO A CA 1
ATOM 4533 C C . PRO A 1 560 ? 14.93 43.094 37.594 1 69.88 560 PRO A C 1
ATOM 4535 O O . PRO A 1 560 ? 15.805 43.25 36.75 1 69.88 560 PRO A O 1
ATOM 4538 N N . ILE A 1 561 ? 13.797 43.688 37.594 1 71.12 561 ILE A N 1
ATOM 4539 C CA . ILE A 1 561 ? 13.555 44.781 36.656 1 71.12 561 ILE A CA 1
ATOM 4540 C C . ILE A 1 561 ? 14.227 46.062 37.188 1 71.12 561 ILE A C 1
ATOM 4542 O O . ILE A 1 561 ? 14.141 46.375 38.375 1 71.12 561 ILE A O 1
ATOM 4546 N N . GLU A 1 562 ? 14.867 46.656 36.406 1 74.56 562 GLU A N 1
ATOM 4547 C CA . GLU A 1 562 ? 15.445 47.938 36.812 1 74.56 562 GLU A CA 1
ATOM 4548 C C . GLU A 1 562 ? 14.367 49 36.969 1 74.56 562 GLU A C 1
ATOM 4550 O O . GLU A 1 562 ? 13.672 49.344 36 1 74.56 562 GLU A O 1
ATOM 4555 N N . THR A 1 563 ? 14.008 49.469 38.062 1 66.5 563 THR A N 1
ATOM 4556 C CA . THR A 1 563 ? 12.898 50.375 38.344 1 66.5 563 THR A CA 1
ATOM 4557 C C . THR A 1 563 ? 13.391 51.812 38.469 1 66.5 563 THR A C 1
ATOM 4559 O O . THR A 1 563 ? 12.641 52.688 38.906 1 66.5 563 THR A O 1
ATOM 4562 N N . GLY A 1 564 ? 14.656 52.094 38.25 1 67.69 564 GLY A N 1
ATOM 4563 C CA . GLY A 1 564 ? 15.172 53.469 38.344 1 67.69 564 GLY A CA 1
ATOM 4564 C C . GLY A 1 564 ? 14.531 54.406 37.375 1 67.69 564 GLY A C 1
ATOM 4565 O O . GLY A 1 564 ? 14.586 55.625 37.562 1 67.69 564 GLY A O 1
ATOM 4566 N N . VAL A 1 565 ? 13.953 53.906 36.219 1 72.69 565 VAL A N 1
ATOM 4567 C CA . VAL A 1 565 ? 13.258 54.719 35.25 1 72.69 565 VAL A CA 1
ATOM 4568 C C . VAL A 1 565 ? 11.812 54.219 35.094 1 72.69 565 VAL A C 1
ATOM 4570 O O . VAL A 1 565 ? 11.539 53.031 35.219 1 72.69 565 VAL A O 1
ATOM 4573 N N . PRO A 1 566 ? 10.93 55.188 34.969 1 74.31 566 PRO A N 1
ATOM 4574 C CA . PRO A 1 566 ? 9.523 54.812 34.844 1 74.31 566 PRO A CA 1
ATOM 4575 C C . PRO A 1 566 ? 9.281 53.844 33.688 1 74.31 566 PRO A C 1
ATOM 4577 O O . PRO A 1 566 ? 9.812 54.031 32.594 1 74.31 566 PRO A O 1
ATOM 4580 N N . ILE A 1 567 ? 8.625 52.75 33.875 1 73.81 567 ILE A N 1
ATOM 4581 C CA . ILE A 1 567 ? 8.219 51.781 32.875 1 73.81 567 ILE A CA 1
ATOM 4582 C C . ILE A 1 567 ? 6.945 52.25 32.156 1 73.81 567 ILE A C 1
ATOM 4584 O O . ILE A 1 567 ? 5.918 52.438 32.812 1 73.81 567 ILE A O 1
ATOM 4588 N N . LEU A 1 568 ? 6.973 52.5 30.938 1 72.12 568 LEU A N 1
ATOM 4589 C CA . LEU A 1 568 ? 5.867 53.062 30.172 1 72.12 568 LEU A CA 1
ATOM 4590 C C . LEU A 1 568 ? 4.969 51.969 29.609 1 72.12 568 LEU A C 1
ATOM 4592 O O . LEU A 1 568 ? 3.793 52.219 29.328 1 72.12 568 LEU A O 1
ATOM 4596 N N . GLY A 1 569 ? 5.559 50.812 29.406 1 72.5 569 GLY A N 1
ATOM 4597 C CA . GLY A 1 569 ? 4.758 49.75 28.844 1 72.5 569 GLY A CA 1
ATOM 4598 C C . GLY A 1 569 ? 5.438 48.375 28.922 1 72.5 569 GLY A C 1
ATOM 4599 O O . GLY A 1 569 ? 6.652 48.312 29.125 1 72.5 569 GLY A O 1
ATOM 4600 N N . THR A 1 570 ? 4.637 47.312 28.922 1 71.12 570 THR A N 1
ATOM 4601 C CA . THR A 1 570 ? 5.098 45.938 28.844 1 71.12 570 THR A CA 1
ATOM 4602 C C . THR A 1 570 ? 4.418 45.219 27.688 1 71.12 570 THR A C 1
ATOM 4604 O O . THR A 1 570 ? 3.287 45.531 27.328 1 71.12 570 THR A O 1
ATOM 4607 N N . SER A 1 571 ? 5.207 44.406 27.016 1 72.06 571 SER A N 1
ATOM 4608 C CA . SER A 1 571 ? 4.617 43.625 25.938 1 72.06 571 SER A CA 1
ATOM 4609 C C . SER A 1 571 ? 5.312 42.281 25.781 1 72.06 571 SER A C 1
ATOM 4611 O O . SER A 1 571 ? 6.5 42.156 26.078 1 72.06 571 SER A O 1
ATOM 4613 N N . PHE A 1 572 ? 4.523 41.25 25.359 1 70.12 572 PHE A N 1
ATOM 4614 C CA . PHE A 1 572 ? 5.062 40 24.922 1 70.12 572 PHE A CA 1
ATOM 4615 C C . PHE A 1 572 ? 5.168 39.938 23.391 1 70.12 572 PHE A C 1
ATOM 4617 O O . PHE A 1 572 ? 4.352 40.531 22.688 1 70.12 572 PHE A O 1
ATOM 4624 N N . SER A 1 573 ? 6.074 39.25 22.969 1 71.75 573 SER A N 1
ATOM 4625 C CA . SER A 1 573 ? 6.086 38.906 21.547 1 71.75 573 SER A CA 1
ATOM 4626 C C . SER A 1 573 ? 4.902 38 21.188 1 71.75 573 SER A C 1
ATOM 4628 O O . SER A 1 573 ? 4.375 37.281 22.047 1 71.75 573 SER A O 1
ATOM 4630 N N . PRO A 1 574 ? 4.496 38.031 19.906 1 64 574 PRO A N 1
ATOM 4631 C CA . PRO A 1 574 ? 3.357 37.219 19.5 1 64 574 PRO A CA 1
ATOM 4632 C C . PRO A 1 574 ? 3.57 35.719 19.812 1 64 574 PRO A C 1
ATOM 4634 O O . PRO A 1 574 ? 2.619 35.031 20.156 1 64 574 PRO A O 1
ATOM 4637 N N . GLY A 1 575 ? 4.715 35.25 19.906 1 58.94 575 GLY A N 1
ATOM 4638 C CA . GLY A 1 575 ? 5.031 33.875 20.25 1 58.94 575 GLY A CA 1
ATOM 4639 C C . GLY A 1 575 ? 5.266 33.656 21.734 1 58.94 575 GLY A C 1
ATOM 4640 O O . GLY A 1 575 ? 5.535 32.531 22.172 1 58.94 575 GLY A O 1
ATOM 4641 N N . GLY A 1 576 ? 5.27 34.719 22.469 1 61.06 576 GLY A N 1
ATOM 4642 C CA . GLY A 1 576 ? 5.461 34.656 23.906 1 61.06 576 GLY A CA 1
ATOM 4643 C C . GLY A 1 576 ? 6.906 34.469 24.312 1 61.06 576 GLY A C 1
ATOM 4644 O O . GLY A 1 576 ? 7.203 34.219 25.484 1 61.06 576 GLY A O 1
ATOM 4645 N N . ASP A 1 577 ? 7.738 34.656 23.547 1 67.19 577 ASP A N 1
ATOM 4646 C CA . ASP A 1 577 ? 9.133 34.281 23.797 1 67.19 577 ASP A CA 1
ATOM 4647 C C . ASP A 1 577 ? 9.867 35.438 24.516 1 67.19 577 ASP A C 1
ATOM 4649 O O . ASP A 1 577 ? 10.875 35.188 25.188 1 67.19 577 ASP A O 1
ATOM 4653 N N . VAL A 1 578 ? 9.289 36.594 24.281 1 75.56 578 VAL A N 1
ATOM 4654 C CA . VAL A 1 578 ? 10.023 37.75 24.766 1 75.56 578 VAL A CA 1
ATOM 4655 C C . VAL A 1 578 ? 9.086 38.656 25.562 1 75.56 578 VAL A C 1
ATOM 4657 O O . VAL A 1 578 ? 7.961 38.906 25.125 1 75.56 578 VAL A O 1
ATOM 4660 N N . LEU A 1 579 ? 9.531 39 26.656 1 78.12 579 LEU A N 1
ATOM 4661 C CA . LEU A 1 579 ? 8.836 39.969 27.484 1 78.12 579 LEU A CA 1
ATOM 4662 C C . LEU A 1 579 ? 9.602 41.281 27.547 1 78.12 579 LEU A C 1
ATOM 4664 O O . LEU A 1 579 ? 10.789 41.312 27.875 1 78.12 579 LEU A O 1
ATOM 4668 N N . LEU A 1 580 ? 8.898 42.312 27.203 1 80.94 580 LEU A N 1
ATOM 4669 C CA . LEU A 1 580 ? 9.562 43.625 27.125 1 80.94 580 LEU A CA 1
ATOM 4670 C C . LEU A 1 580 ? 9.023 44.562 28.203 1 80.94 580 LEU A C 1
ATOM 4672 O O . LEU A 1 580 ? 7.82 44.562 28.469 1 80.94 580 LEU A O 1
ATOM 4676 N N . PHE A 1 581 ? 9.906 45.281 28.844 1 79.94 581 PHE A N 1
ATOM 4677 C CA . PHE A 1 581 ? 9.586 46.438 29.656 1 79.94 581 PHE A CA 1
ATOM 4678 C C . PHE A 1 581 ? 10.141 47.719 29.047 1 79.94 581 PHE A C 1
ATOM 4680 O O . PHE A 1 581 ? 11.359 47.844 28.875 1 79.94 581 PHE A O 1
ATOM 4687 N N . GLN A 1 582 ? 9.211 48.562 28.656 1 81.69 582 GLN A N 1
ATOM 4688 C CA . GLN A 1 582 ? 9.633 49.75 27.922 1 81.69 582 GLN A CA 1
ATOM 4689 C C . GLN A 1 582 ? 9.68 50.969 28.844 1 81.69 582 GLN A C 1
ATOM 4691 O O . GLN A 1 582 ? 8.758 51.188 29.625 1 81.69 582 GLN A O 1
ATOM 4696 N N . SER A 1 583 ? 10.797 51.719 28.844 1 80.81 583 SER A N 1
ATOM 4697 C CA . SER A 1 583 ? 10.953 53.031 29.422 1 80.81 583 SER A CA 1
ATOM 4698 C C . SER A 1 583 ? 11.258 54.062 28.359 1 80.81 583 SER A C 1
ATOM 4700 O O . SER A 1 583 ? 11.344 53.75 27.172 1 80.81 583 SER A O 1
ATOM 4702 N N . GLN A 1 584 ? 11.305 55.312 28.781 1 80.19 584 GLN A N 1
ATOM 4703 C CA . GLN A 1 584 ? 11.539 56.406 27.828 1 80.19 584 GLN A CA 1
ATOM 4704 C C . GLN A 1 584 ? 12.859 56.188 27.078 1 80.19 584 GLN A C 1
ATOM 4706 O O . GLN A 1 584 ? 12.945 56.469 25.875 1 80.19 584 GLN A O 1
ATOM 4711 N N . GLN A 1 585 ? 13.82 55.75 27.75 1 81.56 585 GLN A N 1
ATOM 4712 C CA . GLN A 1 585 ? 15.141 55.688 27.125 1 81.56 585 GLN A CA 1
ATOM 4713 C C . GLN A 1 585 ? 15.727 54.281 27.25 1 81.56 585 GLN A C 1
ATOM 4715 O O . GLN A 1 585 ? 16.906 54.062 26.969 1 81.56 585 GLN A O 1
ATOM 4720 N N . LYS A 1 586 ? 14.945 53.281 27.672 1 82.5 586 LYS A N 1
ATOM 4721 C CA . LYS A 1 586 ? 15.445 51.938 27.859 1 82.5 586 LYS A CA 1
ATOM 4722 C C . LYS A 1 586 ? 14.359 50.906 27.578 1 82.5 586 LYS A C 1
ATOM 4724 O O . LYS A 1 586 ? 13.18 51.156 27.844 1 82.5 586 LYS A O 1
ATOM 4729 N N . VAL A 1 587 ? 14.805 49.781 27 1 85.5 587 VAL A N 1
ATOM 4730 C CA . VAL A 1 587 ? 13.953 48.594 26.875 1 85.5 587 VAL A CA 1
ATOM 4731 C C . VAL A 1 587 ? 14.602 47.406 27.578 1 85.5 587 VAL A C 1
ATOM 4733 O O . VAL A 1 587 ? 15.766 47.094 27.328 1 85.5 587 VAL A O 1
ATOM 4736 N N . GLN A 1 588 ? 13.93 46.875 28.531 1 82.25 588 GLN A N 1
ATOM 4737 C CA . GLN A 1 588 ? 14.375 45.656 29.203 1 82.25 588 GLN A CA 1
ATOM 4738 C C . GLN A 1 588 ? 13.734 44.438 28.578 1 82.25 588 GLN A C 1
ATOM 4740 O O . GLN A 1 588 ? 12.516 44.375 28.406 1 82.25 588 GLN A O 1
ATOM 4745 N N . VAL A 1 589 ? 14.578 43.562 28.25 1 82 589 VAL A N 1
ATOM 4746 C CA . VAL A 1 589 ? 14.141 42.375 27.516 1 82 589 VAL A CA 1
ATOM 4747 C C . VAL A 1 589 ? 14.344 41.125 28.375 1 82 589 VAL A C 1
ATOM 4749 O O . VAL A 1 589 ? 15.453 40.875 28.844 1 82 589 VAL A O 1
ATOM 4752 N N . PHE A 1 590 ? 13.297 40.438 28.578 1 77.94 590 PHE A N 1
ATOM 4753 C CA . PHE A 1 590 ? 13.344 39.125 29.234 1 77.94 590 PHE A CA 1
ATOM 4754 C C . PHE A 1 590 ? 13 38 28.234 1 77.94 590 PHE A C 1
ATOM 4756 O O . PHE A 1 590 ? 12.008 38.125 27.516 1 77.94 590 PHE A O 1
ATOM 4763 N N . PHE A 1 591 ? 13.812 37.125 28.281 1 72.38 591 PHE A N 1
ATOM 4764 C CA . PHE A 1 591 ? 13.508 35.938 27.5 1 72.38 591 PHE A CA 1
ATOM 4765 C C . PHE A 1 591 ? 12.844 34.875 28.375 1 72.38 591 PHE A C 1
ATOM 4767 O O . PHE A 1 591 ? 13.391 34.469 29.406 1 72.38 591 PHE A O 1
ATOM 4774 N N . LEU A 1 592 ? 11.75 34.406 27.938 1 67.25 592 LEU A N 1
ATOM 4775 C CA . LEU A 1 592 ? 10.961 33.5 28.766 1 67.25 592 LEU A CA 1
ATOM 4776 C C . LEU A 1 592 ? 11.703 32.188 28.984 1 67.25 592 LEU A C 1
ATOM 4778 O O . LEU A 1 592 ? 11.664 31.625 30.094 1 67.25 592 LEU A O 1
ATOM 4782 N N . ASP A 1 593 ? 12.344 31.766 28.094 1 63.66 593 ASP A N 1
ATOM 4783 C CA . ASP A 1 593 ? 13.109 30.531 28.234 1 63.66 593 ASP A CA 1
ATOM 4784 C C . ASP A 1 593 ? 14.156 30.656 29.344 1 63.66 593 ASP A C 1
ATOM 4786 O O . ASP A 1 593 ? 14.398 29.703 30.078 1 63.66 593 ASP A O 1
ATOM 4790 N N . GLU A 1 594 ? 14.664 31.797 29.438 1 67.69 594 GLU A N 1
ATOM 4791 C CA . GLU A 1 594 ? 15.672 32.062 30.469 1 67.69 594 GLU A CA 1
ATOM 4792 C C . GLU A 1 594 ? 15.039 32.125 31.844 1 67.69 594 GLU A C 1
ATOM 4794 O O . GLU A 1 594 ? 15.648 31.703 32.844 1 67.69 594 GLU A O 1
ATOM 4799 N N . ILE A 1 595 ? 13.93 32.594 31.859 1 64.75 595 ILE A N 1
ATOM 4800 C CA . ILE A 1 595 ? 13.211 32.688 33.125 1 64.75 595 ILE A CA 1
ATOM 4801 C C . ILE A 1 595 ? 12.82 31.297 33.594 1 64.75 595 ILE A C 1
ATOM 4803 O O . ILE A 1 595 ? 13.008 30.953 34.781 1 64.75 595 ILE A O 1
ATOM 4807 N N . LEU A 1 596 ? 12.461 30.578 32.688 1 59.81 596 LEU A N 1
ATOM 4808 C CA . LEU A 1 596 ? 11.945 29.266 33.031 1 59.81 596 LEU A CA 1
ATOM 4809 C C . LEU A 1 596 ? 13.086 28.312 33.406 1 59.81 596 LEU A C 1
ATOM 4811 O O . LEU A 1 596 ? 12.906 27.422 34.219 1 59.81 596 LEU A O 1
ATOM 4815 N N . SER A 1 597 ? 14.172 28.609 32.906 1 57.62 597 SER A N 1
ATOM 4816 C CA . SER A 1 597 ? 15.32 27.75 33.156 1 57.62 597 SER A CA 1
ATOM 4817 C C . SER A 1 597 ? 16.109 28.219 34.375 1 57.62 597 SER A C 1
ATOM 4819 O O . SER A 1 597 ? 17.031 27.531 34.812 1 57.62 597 SER A O 1
ATOM 4821 N N . ALA A 1 598 ? 15.719 29.25 34.906 1 56.34 598 ALA A N 1
ATOM 4822 C CA . ALA A 1 598 ? 16.5 29.797 36 1 56.34 598 ALA A CA 1
ATOM 4823 C C . ALA A 1 598 ? 16.203 29.047 37.312 1 56.34 598 ALA A C 1
ATOM 4825 O O . ALA A 1 598 ? 15.047 28.828 37.656 1 56.34 598 ALA A O 1
ATOM 4826 N N . GLN A 1 599 ? 17.078 28.344 37.938 1 55.31 599 GLN A N 1
ATOM 4827 C CA . GLN A 1 599 ? 16.922 27.516 39.125 1 55.31 599 GLN A CA 1
ATOM 4828 C C . GLN A 1 599 ? 16.734 28.359 40.375 1 55.31 599 GLN A C 1
ATOM 4830 O O . GLN A 1 599 ? 15.898 28.047 41.219 1 55.31 599 GLN A O 1
ATOM 4835 N N . GLU A 1 600 ? 17.719 29.328 40.688 1 60.12 600 GLU A N 1
ATOM 4836 C CA . GLU A 1 600 ? 17.703 29.984 42 1 60.12 600 GLU A CA 1
ATOM 4837 C C . GLU A 1 600 ? 17.297 31.453 41.875 1 60.12 600 GLU A C 1
ATOM 4839 O O . GLU A 1 600 ? 16.516 31.953 42.688 1 60.12 600 GLU A O 1
ATOM 4844 N N . GLN A 1 601 ? 17.969 32.312 40.938 1 63.88 601 GLN A N 1
ATOM 4845 C CA . GLN A 1 601 ? 17.688 33.719 40.781 1 63.88 601 GLN A CA 1
ATOM 4846 C C . GLN A 1 601 ? 17.203 34.031 39.344 1 63.88 601 GLN A C 1
ATOM 4848 O O . GLN A 1 601 ? 17.734 33.469 38.375 1 63.88 601 GLN A O 1
ATOM 4853 N N . PRO A 1 602 ? 16.141 34.719 39.312 1 65.25 602 PRO A N 1
ATOM 4854 C CA . PRO A 1 602 ? 15.695 35.094 37.938 1 65.25 602 PRO A CA 1
ATOM 4855 C C . PRO A 1 602 ? 16.781 35.844 37.156 1 65.25 602 PRO A C 1
ATOM 4857 O O . PRO A 1 602 ? 17.594 36.562 37.75 1 65.25 602 PRO A O 1
ATOM 4860 N N . PRO A 1 603 ? 16.797 35.594 35.969 1 74.19 603 PRO A N 1
ATOM 4861 C CA . PRO A 1 603 ? 17.828 36.219 35.156 1 74.19 603 PRO A CA 1
ATOM 4862 C C . PRO A 1 603 ? 17.625 37.75 35.062 1 74.19 603 PRO A C 1
ATOM 4864 O O . PRO A 1 603 ? 16.5 38.219 35.125 1 74.19 603 PRO A O 1
ATOM 4867 N N . LYS A 1 604 ? 18.672 38.438 34.969 1 76.94 604 LYS A N 1
ATOM 4868 C CA . LYS A 1 604 ? 18.609 39.875 34.719 1 76.94 604 LYS A CA 1
ATOM 4869 C C . LYS A 1 604 ? 18.172 40.188 33.281 1 76.94 604 LYS A C 1
ATOM 4871 O O . LYS A 1 604 ? 18.484 39.438 32.375 1 76.94 604 LYS A O 1
ATOM 4876 N N . PRO A 1 605 ? 17.422 41.156 33.094 1 77.56 605 PRO A N 1
ATOM 4877 C CA . PRO A 1 605 ? 17.016 41.531 31.734 1 77.56 605 PRO A CA 1
ATOM 4878 C C . PRO A 1 605 ? 18.188 42.031 30.875 1 77.56 605 PRO A C 1
ATOM 4880 O O . PRO A 1 605 ? 19.141 42.594 31.406 1 77.56 605 PRO A O 1
ATOM 4883 N N . ARG A 1 606 ? 18.062 41.812 29.672 1 81.06 606 ARG A N 1
ATOM 4884 C CA . ARG A 1 606 ? 18.922 42.5 28.719 1 81.06 606 ARG A CA 1
ATOM 4885 C C . ARG A 1 606 ? 18.422 43.906 28.438 1 81.06 606 ARG A C 1
ATOM 4887 O O . ARG A 1 606 ? 17.203 44.094 28.266 1 81.06 606 ARG A O 1
ATOM 4894 N N . VAL A 1 607 ? 19.297 44.875 28.453 1 80.06 607 VAL A N 1
ATOM 4895 C CA . VAL A 1 607 ? 18.859 46.25 28.375 1 80.06 607 VAL A CA 1
ATOM 4896 C C . VAL A 1 607 ? 19.281 46.844 27.031 1 80.06 607 VAL A C 1
ATOM 4898 O O . VAL A 1 607 ? 20.422 46.688 26.609 1 80.06 607 VAL A O 1
ATOM 4901 N N . ILE A 1 608 ? 18.375 47.375 26.312 1 80.81 608 ILE A N 1
ATOM 4902 C CA . ILE A 1 608 ? 18.625 48.219 25.156 1 80.81 608 ILE A CA 1
ATOM 4903 C C . ILE A 1 608 ? 18.516 49.688 25.531 1 80.81 608 ILE A C 1
ATOM 4905 O O . ILE A 1 608 ? 17.469 50.156 25.969 1 80.81 608 ILE A O 1
ATOM 4909 N N . ASN A 1 609 ? 19.641 50.344 25.391 1 78.44 609 ASN A N 1
ATOM 4910 C CA . ASN A 1 609 ? 19.641 51.781 25.656 1 78.44 609 ASN A CA 1
ATOM 4911 C C . ASN A 1 609 ? 19.359 52.594 24.406 1 78.44 609 ASN A C 1
ATOM 4913 O O . ASN A 1 609 ? 19.906 52.312 23.344 1 78.44 609 ASN A O 1
ATOM 4917 N N . ILE A 1 610 ? 18.453 53.469 24.516 1 73.88 610 ILE A N 1
ATOM 4918 C CA . ILE A 1 610 ? 18.125 54.375 23.438 1 73.88 610 ILE A CA 1
ATOM 4919 C C . ILE A 1 610 ? 18.75 55.75 23.719 1 73.88 610 ILE A C 1
ATOM 4921 O O . ILE A 1 610 ? 18.219 56.531 24.484 1 73.88 610 ILE A O 1
ATOM 4925 N N . PRO A 1 611 ? 20.016 56.094 23.453 1 64.62 611 PRO A N 1
ATOM 4926 C CA . PRO A 1 611 ? 20.812 57.219 23.938 1 64.62 611 PRO A CA 1
ATOM 4927 C C . PRO A 1 611 ? 20.188 58.594 23.625 1 64.62 611 PRO A C 1
ATOM 4929 O O . PRO A 1 611 ? 20.234 59.5 24.453 1 64.62 611 PRO A O 1
ATOM 4932 N N . ARG A 1 612 ? 19.875 59.062 22.438 1 66.5 612 ARG A N 1
ATOM 4933 C CA . ARG A 1 612 ? 19.688 60.469 22.047 1 66.5 612 ARG A CA 1
ATOM 4934 C C . ARG A 1 612 ? 18.219 60.781 21.844 1 66.5 612 ARG A C 1
ATOM 4936 O O . ARG A 1 612 ? 17.859 61.969 21.672 1 66.5 612 ARG A O 1
ATOM 4943 N N . THR A 1 613 ? 17.297 59.875 21.875 1 77.12 613 THR A N 1
ATOM 4944 C CA . THR A 1 613 ? 15.883 60.156 21.641 1 77.12 613 THR A CA 1
ATOM 4945 C C . THR A 1 613 ? 15 59.281 22.531 1 77.12 613 THR A C 1
ATOM 4947 O O . THR A 1 613 ? 15.508 58.531 23.359 1 77.12 613 THR A O 1
ATOM 4950 N N . SER A 1 614 ? 13.758 59.719 22.594 1 81.88 614 SER A N 1
ATOM 4951 C CA . SER A 1 614 ? 12.805 58.938 23.359 1 81.88 614 SER A CA 1
ATOM 4952 C C . SER A 1 614 ? 12.18 57.844 22.5 1 81.88 614 SER A C 1
ATOM 4954 O O . SER A 1 614 ? 12.125 57.969 21.266 1 81.88 614 SER A O 1
ATOM 4956 N N . LEU A 1 615 ? 11.898 56.781 23.094 1 84.62 615 LEU A N 1
ATOM 4957 C CA . LEU A 1 615 ? 11.227 55.656 22.469 1 84.62 615 LEU A CA 1
ATOM 4958 C C . LEU A 1 615 ? 9.75 55.969 22.219 1 84.62 615 LEU A C 1
ATOM 4960 O O . LEU A 1 615 ? 9.07 56.469 23.109 1 84.62 615 LEU A O 1
ATOM 4964 N N . GLU A 1 616 ? 9.25 55.812 21 1 83.12 616 GLU A N 1
ATOM 4965 C CA . GLU A 1 616 ? 7.84 56 20.672 1 83.12 616 GLU A CA 1
ATOM 4966 C C . GLU A 1 616 ? 7.066 54.688 20.906 1 83.12 616 GLU A C 1
ATOM 4968 O O . GLU A 1 616 ? 6.008 54.719 21.547 1 83.12 616 GLU A O 1
ATOM 4973 N N . CYS A 1 617 ? 7.547 53.656 20.312 1 82.69 617 CYS A N 1
ATOM 4974 C CA . CYS A 1 617 ? 6.926 52.344 20.453 1 82.69 617 CYS A CA 1
ATOM 4975 C C . CYS A 1 617 ? 7.926 51.25 20.141 1 82.69 617 CYS A C 1
ATOM 4977 O O . CYS A 1 617 ? 8.992 51.5 19.594 1 82.69 617 CYS A O 1
ATOM 4979 N N . VAL A 1 618 ? 7.629 50.031 20.641 1 84.38 618 VAL A N 1
ATOM 4980 C CA . VAL A 1 618 ? 8.477 48.844 20.438 1 84.38 618 VAL A CA 1
ATOM 4981 C C . VAL A 1 618 ? 7.617 47.656 20.062 1 84.38 618 VAL A C 1
ATOM 4983 O O . VAL A 1 618 ? 6.484 47.5 20.531 1 84.38 618 VAL A O 1
ATOM 4986 N N . ALA A 1 619 ? 8.133 46.875 19.172 1 83.12 619 ALA A N 1
ATOM 4987 C CA . ALA A 1 619 ? 7.555 45.594 18.828 1 83.12 619 ALA A CA 1
ATOM 4988 C C . ALA A 1 619 ? 8.609 44.5 18.875 1 83.12 619 ALA A C 1
ATOM 4990 O O . ALA A 1 619 ? 9.797 44.75 18.672 1 83.12 619 ALA A O 1
ATOM 4991 N N . SER A 1 620 ? 8.102 43.312 19.25 1 81.94 620 SER A N 1
ATOM 4992 C CA . SER A 1 620 ? 9.039 42.188 19.297 1 81.94 620 SER A CA 1
ATOM 4993 C C . SER A 1 620 ? 8.461 40.969 18.625 1 81.94 620 SER A C 1
ATOM 4995 O O . SER A 1 620 ? 7.25 40.844 18.438 1 81.94 620 SER A O 1
ATOM 4997 N N . SER A 1 621 ? 9.305 40.188 18.234 1 75.81 621 SER A N 1
ATOM 4998 C CA . SER A 1 621 ? 9.062 38.875 17.688 1 75.81 621 SER A CA 1
ATOM 4999 C C . SER A 1 621 ? 10.023 37.844 18.266 1 75.81 621 SER A C 1
ATOM 5001 O O . SER A 1 621 ? 10.797 38.156 19.172 1 75.81 621 SER A O 1
ATOM 5003 N N . SER A 1 622 ? 9.938 36.594 17.75 1 70.19 622 SER A N 1
ATOM 5004 C CA . SER A 1 622 ? 10.867 35.562 18.203 1 70.19 622 SER A CA 1
ATOM 5005 C C . SER A 1 622 ? 12.289 35.875 17.766 1 70.19 622 SER A C 1
ATOM 5007 O O . SER A 1 622 ? 13.25 35.469 18.422 1 70.19 622 SER A O 1
ATOM 5009 N N . GLY A 1 623 ? 12.43 36.719 16.781 1 71.88 623 GLY A N 1
ATOM 5010 C CA . GLY A 1 623 ? 13.758 36.906 16.219 1 71.88 623 GLY A CA 1
ATOM 5011 C C . GLY A 1 623 ? 14.211 38.344 16.25 1 71.88 623 GLY A C 1
ATOM 5012 O O . GLY A 1 623 ? 15.406 38.625 16.141 1 71.88 623 GLY A O 1
ATOM 5013 N N . PHE A 1 624 ? 13.25 39.25 16.297 1 78.19 624 PHE A N 1
ATOM 5014 C CA . PHE A 1 624 ? 13.641 40.625 16.188 1 78.19 624 PHE A CA 1
ATOM 5015 C C . PHE A 1 624 ? 12.875 41.469 17.219 1 78.19 624 PHE A C 1
ATOM 5017 O O . PHE A 1 624 ? 11.766 41.125 17.609 1 78.19 624 PHE A O 1
ATOM 5024 N N . LEU A 1 625 ? 13.523 42.469 17.562 1 84.5 625 LEU A N 1
ATOM 5025 C CA . LEU A 1 625 ? 12.906 43.562 18.297 1 84.5 625 LEU A CA 1
ATOM 5026 C C . LEU A 1 625 ? 13.055 44.875 17.531 1 84.5 625 LEU A C 1
ATOM 5028 O O . LEU A 1 625 ? 14.133 45.188 17 1 84.5 625 LEU A O 1
ATOM 5032 N N . CYS A 1 626 ? 11.969 45.531 17.344 1 85.38 626 CYS A N 1
ATOM 5033 C CA . CYS A 1 626 ? 11.992 46.812 16.672 1 85.38 626 CYS A CA 1
ATOM 5034 C C . CYS A 1 626 ? 11.695 47.969 17.641 1 85.38 626 CYS A C 1
ATOM 5036 O O . CYS A 1 626 ? 10.602 48.031 18.203 1 85.38 626 CYS A O 1
ATOM 5038 N N . ALA A 1 627 ? 12.633 48.812 17.797 1 85.56 627 ALA A N 1
ATOM 5039 C CA . ALA A 1 627 ? 12.469 50 18.641 1 85.56 627 ALA A CA 1
ATOM 5040 C C . ALA A 1 627 ? 12.281 51.25 17.781 1 85.56 627 ALA A C 1
ATOM 5042 O O . ALA A 1 627 ? 13.188 51.625 17.047 1 85.56 627 ALA A O 1
ATOM 5043 N N . CYS A 1 628 ? 11.125 51.75 17.828 1 85.81 628 CYS A N 1
ATOM 5044 C CA . CYS A 1 628 ? 10.836 52.969 17.062 1 85.81 628 CYS A CA 1
ATOM 5045 C C . CYS A 1 628 ? 11.102 54.219 17.906 1 85.81 628 CYS A C 1
ATOM 5047 O O . CYS A 1 628 ? 10.656 54.312 19.047 1 85.81 628 CYS A O 1
ATOM 5049 N N . LEU A 1 629 ? 11.797 55.156 17.328 1 84.19 629 LEU A N 1
ATOM 5050 C CA . LEU A 1 629 ? 12.242 56.344 18.062 1 84.19 629 LEU A CA 1
ATOM 5051 C C . LEU A 1 629 ? 11.266 57.5 17.859 1 84.19 629 LEU A C 1
ATOM 5053 O O . LEU A 1 629 ? 10.641 57.625 16.812 1 84.19 629 LEU A O 1
ATOM 5057 N N . ALA A 1 630 ? 11.117 58.312 18.906 1 84.19 630 ALA A N 1
ATOM 5058 C CA . ALA A 1 630 ? 10.242 59.469 18.859 1 84.19 630 ALA A CA 1
ATOM 5059 C C . ALA A 1 630 ? 10.922 60.656 18.156 1 84.19 630 ALA A C 1
ATOM 5061 O O . ALA A 1 630 ? 11.406 61.562 18.797 1 84.19 630 ALA A O 1
ATOM 5062 N N . THR A 1 631 ? 11.094 60.594 16.906 1 81.31 631 THR A N 1
ATOM 5063 C CA . THR A 1 631 ? 11.656 61.625 16.062 1 81.31 631 THR A CA 1
ATOM 5064 C C . THR A 1 631 ? 10.633 62.125 15.031 1 81.31 631 THR A C 1
ATOM 5066 O O . THR A 1 631 ? 9.547 61.531 14.922 1 81.31 631 THR A O 1
ATOM 5069 N N . GLY A 1 632 ? 10.82 63.156 14.422 1 77.75 632 GLY A N 1
ATOM 5070 C CA . GLY A 1 632 ? 9.945 63.719 13.406 1 77.75 632 GLY A CA 1
ATOM 5071 C C . GLY A 1 632 ? 10.008 62.969 12.086 1 77.75 632 GLY A C 1
ATOM 5072 O O . GLY A 1 632 ? 9.297 63.312 11.141 1 77.75 632 GLY A O 1
ATOM 5073 N N . CYS A 1 633 ? 10.852 62 11.992 1 80.12 633 CYS A N 1
ATOM 5074 C CA . CYS A 1 633 ? 11.008 61.219 10.773 1 80.12 633 CYS A CA 1
ATOM 5075 C C . CYS A 1 633 ? 10.875 59.719 11.078 1 80.12 633 CYS A C 1
ATOM 5077 O O . CYS A 1 633 ? 10.68 59.344 12.227 1 80.12 633 CYS A O 1
ATOM 5079 N N . PHE A 1 634 ? 10.852 58.906 10.039 1 81 634 PHE A N 1
ATOM 5080 C CA . PHE A 1 634 ? 10.844 57.469 10.156 1 81 634 PHE A CA 1
ATOM 5081 C C . PHE A 1 634 ? 12.195 56.938 10.641 1 81 634 PHE A C 1
ATOM 5083 O O . PHE A 1 634 ? 13.18 56.969 9.898 1 81 634 PHE A O 1
ATOM 5090 N N . GLU A 1 635 ? 12.188 56.625 11.93 1 83.75 635 GLU A N 1
ATOM 5091 C CA . GLU A 1 635 ? 13.422 56.125 12.508 1 83.75 635 GLU A CA 1
ATOM 5092 C C . GLU A 1 635 ? 13.148 54.969 13.484 1 83.75 635 GLU A C 1
ATOM 5094 O O . GLU A 1 635 ? 12.375 55.125 14.43 1 83.75 635 GLU A O 1
ATOM 5099 N N . CYS A 1 636 ? 13.703 53.844 13.156 1 85.56 636 CYS A N 1
ATOM 5100 C CA . CYS A 1 636 ? 13.602 52.688 14.07 1 85.56 636 CYS A CA 1
ATOM 5101 C C . CYS A 1 636 ? 14.883 51.875 14.039 1 85.56 636 CYS A C 1
ATOM 5103 O O . CYS A 1 636 ? 15.703 52.031 13.141 1 85.56 636 CYS A O 1
ATOM 5105 N N . VAL A 1 637 ? 15.086 51.094 15.055 1 82.75 637 VAL A N 1
ATOM 5106 C CA . VAL A 1 637 ? 16.234 50.219 15.172 1 82.75 637 VAL A CA 1
ATOM 5107 C C . VAL A 1 637 ? 15.773 48.781 15.383 1 82.75 637 VAL A C 1
ATOM 5109 O O . VAL A 1 637 ? 14.953 48.5 16.266 1 82.75 637 VAL A O 1
ATOM 5112 N N . PHE A 1 638 ? 16.25 47.969 14.57 1 82.31 638 PHE A N 1
ATOM 5113 C CA . PHE A 1 638 ? 15.953 46.562 14.703 1 82.31 638 PHE A CA 1
ATOM 5114 C C . PHE A 1 638 ? 17.078 45.844 15.453 1 82.31 638 PHE A C 1
ATOM 5116 O O . PHE A 1 638 ? 18.25 46.062 15.164 1 82.31 638 PHE A O 1
ATOM 5123 N N . TYR A 1 639 ? 16.672 45.125 16.438 1 80.31 639 TYR A N 1
ATOM 5124 C CA . TYR A 1 639 ? 17.594 44.312 17.203 1 80.31 639 TYR A CA 1
ATOM 5125 C C . TYR A 1 639 ? 17.312 42.812 16.984 1 80.31 639 TYR A C 1
ATOM 5127 O O . TYR A 1 639 ? 16.156 42.406 16.953 1 80.31 639 TYR A O 1
ATOM 5135 N N . GLU A 1 640 ? 18.266 42.156 16.781 1 71.75 640 GLU A N 1
ATOM 5136 C CA . GLU A 1 640 ? 18.109 40.719 16.703 1 71.75 640 GLU A CA 1
ATOM 5137 C C . GLU A 1 640 ? 18.047 40.094 18.094 1 71.75 640 GLU A C 1
ATOM 5139 O O . GLU A 1 640 ? 18.875 40.406 18.969 1 71.75 640 GLU A O 1
ATOM 5144 N N . THR A 1 641 ? 17 39.406 18.438 1 65.62 641 THR A N 1
ATOM 5145 C CA . THR A 1 641 ? 16.781 38.844 19.766 1 65.62 641 THR A CA 1
ATOM 5146 C C . THR A 1 641 ? 17.391 37.438 19.875 1 65.62 641 THR A C 1
ATOM 5148 O O . THR A 1 641 ? 17.172 36.75 20.859 1 65.62 641 THR A O 1
ATOM 5151 N N . THR A 1 642 ? 18.094 36.875 19.109 1 53.12 642 THR A N 1
ATOM 5152 C CA . THR A 1 642 ? 18.609 35.5 19.25 1 53.12 642 THR A CA 1
ATOM 5153 C C . THR A 1 642 ? 19.484 35.406 20.484 1 53.12 642 THR A C 1
ATOM 5155 O O . THR A 1 642 ? 20.234 36.312 20.812 1 53.12 642 THR A O 1
ATOM 5158 N N . SER A 1 643 ? 19.172 34.469 21.391 1 43.59 643 SER A N 1
ATOM 5159 C CA . SER A 1 643 ? 19.906 34.156 22.609 1 43.59 643 SER A CA 1
ATOM 5160 C C . SER A 1 643 ? 21.391 33.969 22.328 1 43.59 643 SER A C 1
ATOM 5162 O O . SER A 1 643 ? 21.812 32.906 21.875 1 43.59 643 SER A O 1
ATOM 5164 N N . SER A 1 644 ? 22.062 34.562 21.578 1 37.62 644 SER A N 1
ATOM 5165 C CA . SER A 1 644 ? 23.469 34.219 21.562 1 37.62 644 SER A CA 1
ATOM 5166 C C . SER A 1 644 ? 24.062 34.25 22.953 1 37.62 644 SER A C 1
ATOM 5168 O O . SER A 1 644 ? 23.875 35.219 23.703 1 37.62 644 SER A O 1
ATOM 5170 N N . SER A 1 645 ? 24.344 33.031 23.516 1 36.75 645 SER A N 1
ATOM 5171 C CA . SER A 1 645 ? 25.125 32.844 24.719 1 36.75 645 SER A CA 1
ATOM 5172 C C . SER A 1 645 ? 26.234 33.875 24.844 1 36.75 645 SER A C 1
ATOM 5174 O O . SER A 1 645 ? 26.828 34.062 25.906 1 36.75 645 SER A O 1
ATOM 5176 N N . GLU A 1 646 ? 26.953 34.062 23.734 1 36.16 646 GLU A N 1
ATOM 5177 C CA . GLU A 1 646 ? 28.234 34.75 24 1 36.16 646 GLU A CA 1
ATOM 5178 C C . GLU A 1 646 ? 28.016 36.188 24.406 1 36.16 646 GLU A C 1
ATOM 5180 O O . GLU A 1 646 ? 28.984 36.938 24.562 1 36.16 646 GLU A O 1
ATOM 5185 N N . SER A 1 647 ? 26.906 36.844 24.031 1 36.09 647 SER A N 1
ATOM 5186 C CA . SER A 1 647 ? 27.094 38.25 24.453 1 36.09 647 SER A CA 1
ATOM 5187 C C . SER A 1 647 ? 27.125 38.344 25.969 1 36.09 647 SER A C 1
ATOM 5189 O O . SER A 1 647 ? 26.156 38 26.656 1 36.09 647 SER A O 1
ATOM 5191 N N . GLN A 1 648 ? 28.203 38.125 26.5 1 37.69 648 GLN A N 1
ATOM 5192 C CA . GLN A 1 648 ? 28.531 38.438 27.891 1 37.69 648 GLN A CA 1
ATOM 5193 C C . GLN A 1 648 ? 27.641 39.562 28.422 1 37.69 648 GLN A C 1
ATOM 5195 O O . GLN A 1 648 ? 27.391 39.656 29.625 1 37.69 648 GLN A O 1
ATOM 5200 N N . GLY A 1 649 ? 27.891 40.844 27.844 1 37.62 649 GLY A N 1
ATOM 5201 C CA . GLY A 1 649 ? 27.312 42 28.531 1 37.62 649 GLY A CA 1
ATOM 5202 C C . GLY A 1 649 ? 25.812 42.094 28.375 1 37.62 649 GLY A C 1
ATOM 5203 O O . GLY A 1 649 ? 25.219 41.469 27.516 1 37.62 649 GLY A O 1
ATOM 5204 N N . ASN A 1 650 ? 25 42.469 29.469 1 42.88 650 ASN A N 1
ATOM 5205 C CA . ASN A 1 650 ? 23.609 42.75 29.781 1 42.88 650 ASN A CA 1
ATOM 5206 C C . ASN A 1 650 ? 22.891 43.469 28.641 1 42.88 650 ASN A C 1
ATOM 5208 O O . ASN A 1 650 ? 21.75 43.906 28.781 1 42.88 650 ASN A O 1
ATOM 5212 N N . SER A 1 651 ? 23.531 44.062 27.578 1 46.78 651 SER A N 1
ATOM 5213 C CA . SER A 1 651 ? 22.859 44.938 26.641 1 46.78 651 SER A CA 1
ATOM 5214 C C . SER A 1 651 ? 22.672 44.281 25.281 1 46.78 651 SER A C 1
ATOM 5216 O O . SER A 1 651 ? 23.531 43.5 24.828 1 46.78 651 SER A O 1
ATOM 5218 N N . ILE A 1 652 ? 21.609 43.938 24.719 1 53.25 652 ILE A N 1
ATOM 5219 C CA . ILE A 1 652 ? 21.266 43.562 23.359 1 53.25 652 ILE A CA 1
ATOM 5220 C C . ILE A 1 652 ? 21.906 44.562 22.375 1 53.25 652 ILE A C 1
ATOM 5222 O O . ILE A 1 652 ? 21.562 45.75 22.359 1 53.25 652 ILE A O 1
ATOM 5226 N N . LEU A 1 653 ? 23.266 44.719 22.172 1 50.34 653 LEU A N 1
ATOM 5227 C CA . LEU A 1 653 ? 24.062 45.812 21.625 1 50.34 653 LEU A CA 1
ATOM 5228 C C . LEU A 1 653 ? 23.703 46.062 20.172 1 50.34 653 LEU A C 1
ATOM 5230 O O . LEU A 1 653 ? 23.672 47.219 19.734 1 50.34 653 LEU A O 1
ATOM 5234 N N . GLN A 1 654 ? 23.859 45.125 19.109 1 59.06 654 GLN A N 1
ATOM 5235 C CA . GLN A 1 654 ? 24.047 45.719 17.781 1 59.06 654 GLN A CA 1
ATOM 5236 C C . GLN A 1 654 ? 22.703 45.812 17.047 1 59.06 654 GLN A C 1
ATOM 5238 O O . GLN A 1 654 ? 22.031 44.812 16.812 1 59.06 654 GLN A O 1
ATOM 5243 N N . GLY A 1 655 ? 22.016 46.969 16.969 1 68.5 655 GLY A N 1
ATOM 5244 C CA . GLY A 1 655 ? 20.766 47.25 16.281 1 68.5 655 GLY A CA 1
ATOM 5245 C C . GLY A 1 655 ? 20.969 47.844 14.898 1 68.5 655 GLY A C 1
ATOM 5246 O O . GLY A 1 655 ? 22.016 48.438 14.617 1 68.5 655 GLY A O 1
ATOM 5247 N N . SER A 1 656 ? 20.234 47.469 13.922 1 76.44 656 SER A N 1
ATOM 5248 C CA . SER A 1 656 ? 20.203 48.094 12.602 1 76.44 656 SER A CA 1
ATOM 5249 C C . SER A 1 656 ? 19.219 49.25 12.562 1 76.44 656 SER A C 1
ATOM 5251 O O . SER A 1 656 ? 18.016 49.062 12.766 1 76.44 656 SER A O 1
ATOM 5253 N N . ARG A 1 657 ? 19.812 50.406 12.258 1 79.62 657 ARG A N 1
ATOM 5254 C CA . ARG A 1 657 ? 19.016 51.625 12.211 1 79.62 657 ARG A CA 1
ATOM 5255 C C . ARG A 1 657 ? 18.375 51.812 10.836 1 79.62 657 ARG A C 1
ATOM 5257 O O . ARG A 1 657 ? 19.047 51.688 9.812 1 79.62 657 ARG A O 1
ATOM 5264 N N . ILE A 1 658 ? 17.156 52 10.852 1 79.25 658 ILE A N 1
ATOM 5265 C CA . ILE A 1 658 ? 16.422 52.344 9.648 1 79.25 658 ILE A CA 1
ATOM 5266 C C . ILE A 1 658 ? 15.898 53.781 9.75 1 79.25 658 ILE A C 1
ATOM 5268 O O . ILE A 1 658 ? 15.188 54.125 10.703 1 79.25 658 ILE A O 1
ATOM 5272 N N . TYR A 1 659 ? 16.281 54.594 8.75 1 79.06 659 TYR A N 1
ATOM 5273 C CA . TYR A 1 659 ? 15.984 56.031 8.805 1 79.06 659 TYR A CA 1
ATOM 5274 C C . TYR A 1 659 ? 15.492 56.531 7.453 1 79.06 659 TYR A C 1
ATOM 5276 O O . TYR A 1 659 ? 16.156 56.375 6.434 1 79.06 659 TYR A O 1
ATOM 5284 N N . TYR A 1 660 ? 14.305 57.062 7.449 1 75.38 660 TYR A N 1
ATOM 5285 C CA . TYR A 1 660 ? 13.742 57.719 6.289 1 75.38 660 TYR A CA 1
ATOM 5286 C C . TYR A 1 660 ? 13.266 59.125 6.656 1 75.38 660 TYR A C 1
ATOM 5288 O O . TYR A 1 660 ? 12.18 59.312 7.219 1 75.38 660 TYR A O 1
ATOM 5296 N N . PRO A 1 661 ? 13.977 60.125 6.34 1 73.19 661 PRO A N 1
ATOM 5297 C CA . PRO A 1 661 ? 13.672 61.5 6.773 1 73.19 661 PRO A CA 1
ATOM 5298 C C . PRO A 1 661 ? 12.391 62.031 6.145 1 73.19 661 PRO A C 1
ATOM 5300 O O . PRO A 1 661 ? 11.766 62.969 6.691 1 73.19 661 PRO A O 1
ATOM 5303 N N . HIS A 1 662 ? 11.961 61.5 5.027 1 69.69 662 HIS A N 1
ATOM 5304 C CA . HIS A 1 662 ? 10.828 62.094 4.324 1 69.69 662 HIS A CA 1
ATOM 5305 C C . HIS A 1 662 ? 9.547 61.312 4.586 1 69.69 662 HIS A C 1
ATOM 5307 O O . HIS A 1 662 ? 8.5 61.625 4.008 1 69.69 662 HIS A O 1
ATOM 5313 N N . MET A 1 663 ? 9.477 60.281 5.426 1 71.44 663 MET A N 1
ATOM 5314 C CA . MET A 1 663 ? 8.312 59.406 5.562 1 71.44 663 MET A CA 1
ATOM 5315 C C . MET A 1 663 ? 7.484 59.812 6.781 1 71.44 663 MET A C 1
ATOM 5317 O O . MET A 1 663 ? 6.418 59.219 7.02 1 71.44 663 MET A O 1
ATOM 5321 N N . GLY A 1 664 ? 7.824 60.75 7.504 1 76.5 664 GLY A N 1
ATOM 5322 C CA . GLY A 1 664 ? 7.125 61.125 8.727 1 76.5 664 GLY A CA 1
ATOM 5323 C C . GLY A 1 664 ? 7.574 60.344 9.938 1 76.5 664 GLY A C 1
ATOM 5324 O O . GLY A 1 664 ? 8.523 59.562 9.859 1 76.5 664 GLY A O 1
ATOM 5325 N N . SER A 1 665 ? 6.711 60.5 11 1 80.62 665 SER A N 1
ATOM 5326 C CA . SER A 1 665 ? 7.105 59.875 12.258 1 80.62 665 SER A CA 1
ATOM 5327 C C . SER A 1 665 ? 6.336 58.562 12.492 1 80.62 665 SER A C 1
ATOM 5329 O O . SER A 1 665 ? 5.152 58.469 12.172 1 80.62 665 SER A O 1
ATOM 5331 N N . ILE A 1 666 ? 7.023 57.594 13.086 1 81.62 666 ILE A N 1
ATOM 5332 C CA . ILE A 1 666 ? 6.391 56.312 13.438 1 81.62 666 ILE A CA 1
ATOM 5333 C C . ILE A 1 666 ? 5.574 56.5 14.719 1 81.62 666 ILE A C 1
ATOM 5335 O O . ILE A 1 666 ? 6.078 57 15.719 1 81.62 666 ILE A O 1
ATOM 5339 N N . LYS A 1 667 ? 4.367 55.969 14.672 1 77.25 667 LYS A N 1
ATOM 5340 C CA . LYS A 1 667 ? 3.527 56.094 15.859 1 77.25 667 LYS A CA 1
ATOM 5341 C C . LYS A 1 667 ? 3.277 54.719 16.469 1 77.25 667 LYS A C 1
ATOM 5343 O O . LYS A 1 667 ? 3.117 54.594 17.688 1 77.25 667 LYS A O 1
ATOM 5348 N N . LYS A 1 668 ? 3.205 53.75 15.531 1 77.19 668 LYS A N 1
ATOM 5349 C CA . LYS A 1 668 ? 3.006 52.375 15.992 1 77.19 668 LYS A CA 1
ATOM 5350 C C . LYS A 1 668 ? 3.762 51.375 15.109 1 77.19 668 LYS A C 1
ATOM 5352 O O . LYS A 1 668 ? 3.98 51.656 13.922 1 77.19 668 LYS A O 1
ATOM 5357 N N . VAL A 1 669 ? 4.191 50.25 15.781 1 80.38 669 VAL A N 1
ATOM 5358 C CA . VAL A 1 669 ? 4.844 49.188 15.047 1 80.38 669 VAL A CA 1
ATOM 5359 C C . VAL A 1 669 ? 4.277 47.844 15.508 1 80.38 669 VAL A C 1
ATOM 5361 O O . VAL A 1 669 ? 3.902 47.688 16.672 1 80.38 669 VAL A O 1
ATOM 5364 N N . ALA A 1 670 ? 4.172 46.938 14.523 1 75.19 670 ALA A N 1
ATOM 5365 C CA . ALA A 1 670 ? 3.812 45.562 14.82 1 75.19 670 ALA A CA 1
ATOM 5366 C C . ALA A 1 670 ? 4.66 44.594 13.992 1 75.19 670 ALA A C 1
ATOM 5368 O O . ALA A 1 670 ? 5.023 44.875 12.859 1 75.19 670 ALA A O 1
ATOM 5369 N N . MET A 1 671 ? 4.988 43.469 14.664 1 74.69 671 MET A N 1
ATOM 5370 C CA . MET A 1 671 ? 5.75 42.438 13.984 1 74.69 671 MET A CA 1
ATOM 5371 C C . MET A 1 671 ? 5.012 41.094 14.031 1 74.69 671 MET A C 1
ATOM 5373 O O . MET A 1 671 ? 4.312 40.812 15.008 1 74.69 671 MET A O 1
ATOM 5377 N N . SER A 1 672 ? 5.254 40.375 12.93 1 67.88 672 SER A N 1
ATOM 5378 C CA . SER A 1 672 ? 4.75 39 12.938 1 67.88 672 SER A CA 1
ATOM 5379 C C . SER A 1 672 ? 5.5 38.125 13.953 1 67.88 672 SER A C 1
ATOM 5381 O O . SER A 1 672 ? 6.621 38.469 14.344 1 67.88 672 SER A O 1
ATOM 5383 N N . GLY A 1 673 ? 4.82 37.094 14.375 1 65.62 673 GLY A N 1
ATOM 5384 C CA . GLY A 1 673 ? 5.434 36.219 15.367 1 65.62 673 GLY A CA 1
ATOM 5385 C C . GLY A 1 673 ? 6.812 35.719 14.969 1 65.62 673 GLY A C 1
ATOM 5386 O O . GLY A 1 673 ? 7.715 35.656 15.805 1 65.62 673 GLY A O 1
ATOM 5387 N N . ASP A 1 674 ? 6.879 35.5 13.82 1 61.22 674 ASP A N 1
ATOM 5388 C CA . ASP A 1 674 ? 8.148 34.969 13.32 1 61.22 674 ASP A CA 1
ATOM 5389 C C . ASP A 1 674 ? 9.094 36.125 12.961 1 61.22 674 ASP A C 1
ATOM 5391 O O . ASP A 1 674 ? 10.25 35.875 12.609 1 61.22 674 ASP A O 1
ATOM 5395 N N . GLY A 1 675 ? 8.672 37.25 12.969 1 64.75 675 GLY A N 1
ATOM 5396 C CA . GLY A 1 675 ? 9.484 38.438 12.695 1 64.75 675 GLY A CA 1
ATOM 5397 C C . GLY A 1 675 ? 9.656 38.719 11.211 1 64.75 675 GLY A C 1
ATOM 5398 O O . GLY A 1 675 ? 10.453 39.562 10.82 1 64.75 675 GLY A O 1
ATOM 5399 N N . LEU A 1 676 ? 8.906 38.062 10.406 1 66.19 676 LEU A N 1
ATOM 5400 C CA . LEU A 1 676 ? 9.109 38.219 8.969 1 66.19 676 LEU A CA 1
ATOM 5401 C C . LEU A 1 676 ? 8.453 39.5 8.461 1 66.19 676 LEU A C 1
ATOM 5403 O O . LEU A 1 676 ? 8.969 40.125 7.531 1 66.19 676 LEU A O 1
ATOM 5407 N N . LEU A 1 677 ? 7.387 39.812 9.102 1 67.62 677 LEU A N 1
ATOM 5408 C CA . LEU A 1 677 ? 6.656 40.969 8.672 1 67.62 677 LEU A CA 1
ATOM 5409 C C . LEU A 1 677 ? 6.656 42.062 9.758 1 67.62 677 LEU A C 1
ATOM 5411 O O . LEU A 1 677 ? 6.547 41.719 10.945 1 67.62 677 LEU A O 1
ATOM 5415 N N . THR A 1 678 ? 6.848 43.25 9.281 1 74.62 678 THR A N 1
ATOM 5416 C CA . THR A 1 678 ? 6.746 44.406 10.172 1 74.62 678 THR A CA 1
ATOM 5417 C C . THR A 1 678 ? 5.82 45.469 9.57 1 74.62 678 THR A C 1
ATOM 5419 O O . THR A 1 678 ? 5.922 45.781 8.391 1 74.62 678 THR A O 1
ATOM 5422 N N . ALA A 1 679 ? 4.926 45.906 10.344 1 75.62 679 ALA A N 1
ATOM 5423 C CA . ALA A 1 679 ? 4.012 46.969 9.945 1 75.62 679 ALA A CA 1
ATOM 5424 C C . ALA A 1 679 ? 4.223 48.219 10.789 1 75.62 679 ALA A C 1
ATOM 5426 O O . ALA A 1 679 ? 4.488 48.125 11.992 1 75.62 679 ALA A O 1
ATOM 5427 N N . PHE A 1 680 ? 4.109 49.438 10.094 1 76.31 680 PHE A N 1
ATOM 5428 C CA . PHE A 1 680 ? 4.277 50.719 10.773 1 76.31 680 PHE A CA 1
ATOM 5429 C C . PHE A 1 680 ? 3.076 51.625 10.531 1 76.31 680 PHE A C 1
ATOM 5431 O O . PHE A 1 680 ? 2.523 51.656 9.43 1 76.31 680 PHE A O 1
ATOM 5438 N N . VAL A 1 681 ? 2.654 52.281 11.547 1 73.38 681 VAL A N 1
ATOM 5439 C CA . VAL A 1 681 ? 1.784 53.438 11.398 1 73.38 681 VAL A CA 1
ATOM 5440 C C . VAL A 1 681 ? 2.621 54.719 11.398 1 73.38 681 VAL A C 1
ATOM 5442 O O . VAL A 1 681 ? 3.336 55 12.367 1 73.38 681 VAL A O 1
ATOM 5445 N N . ILE A 1 682 ? 2.586 55.5 10.305 1 74.31 682 ILE A N 1
ATOM 5446 C CA . ILE A 1 682 ? 3.422 56.688 10.125 1 74.31 682 ILE A CA 1
ATOM 5447 C C . ILE A 1 682 ? 2.543 57.906 10.055 1 74.31 682 ILE A C 1
ATOM 5449 O O . ILE A 1 682 ? 1.516 57.938 9.375 1 74.31 682 ILE A O 1
ATOM 5453 N N . ALA A 1 683 ? 2.887 58.969 10.82 1 73.25 683 ALA A N 1
ATOM 5454 C CA . ALA A 1 683 ? 2.191 60.25 10.789 1 73.25 683 ALA A CA 1
ATOM 5455 C C . ALA A 1 683 ? 3.047 61.312 10.117 1 73.25 683 ALA A C 1
ATOM 5457 O O . ALA A 1 683 ? 4.234 61.469 10.422 1 73.25 683 ALA A O 1
ATOM 5458 N N . ARG A 1 684 ? 2.785 61.938 9.102 1 61.41 684 ARG A N 1
ATOM 5459 C CA . ARG A 1 684 ? 3.574 62.969 8.422 1 61.41 684 ARG A CA 1
ATOM 5460 C C . ARG A 1 684 ? 3.65 64.25 9.258 1 61.41 684 ARG A C 1
ATOM 5462 O O . ARG A 1 684 ? 4.73 64.812 9.43 1 61.41 684 ARG A O 1
ATOM 5469 N N . ASN A 1 685 ? 2.572 65.25 9.18 1 52.47 685 ASN A N 1
ATOM 5470 C CA . ASN A 1 685 ? 2.729 66.625 9.742 1 52.47 685 ASN A CA 1
ATOM 5471 C C . ASN A 1 685 ? 2.32 66.625 11.211 1 52.47 685 ASN A C 1
ATOM 5473 O O . ASN A 1 685 ? 1.164 66.375 11.547 1 52.47 685 ASN A O 1
ATOM 5477 N N . PRO A 1 686 ? 3.207 66.562 12.18 1 46.22 686 PRO A N 1
ATOM 5478 C CA . PRO A 1 686 ? 2.828 66.5 13.594 1 46.22 686 PRO A CA 1
ATOM 5479 C C . PRO A 1 686 ? 1.822 67.625 13.961 1 46.22 686 PRO A C 1
ATOM 5481 O O . PRO A 1 686 ? 1.146 67.5 14.984 1 46.22 686 PRO A O 1
ATOM 5484 N N . GLY A 1 687 ? 1.971 68.875 13.57 1 41.5 687 GLY A N 1
ATOM 5485 C CA . GLY A 1 687 ? 1.22 70 14.086 1 41.5 687 GLY A CA 1
ATOM 5486 C C . GLY A 1 687 ? -0.251 69.938 13.719 1 41.5 687 GLY A C 1
ATOM 5487 O O . GLY A 1 687 ? -1.038 70.75 14.188 1 41.5 687 GLY A O 1
ATOM 5488 N N . SER A 1 688 ? -0.649 69.75 12.398 1 40.22 688 SER A N 1
ATOM 5489 C CA . SER A 1 688 ? -2.025 70.062 12.031 1 40.22 688 SER A CA 1
ATOM 5490 C C . SER A 1 688 ? -2.977 68.938 12.461 1 40.22 688 SER A C 1
ATOM 5492 O O . SER A 1 688 ? -2.561 67.812 12.625 1 40.22 688 SER A O 1
ATOM 5494 N N . SER A 1 689 ? -4.238 69.312 13.031 1 40.94 689 SER A N 1
ATOM 5495 C CA . SER A 1 689 ? -5.336 68.5 13.547 1 40.94 689 SER A CA 1
ATOM 5496 C C . SER A 1 689 ? -5.512 67.188 12.742 1 40.94 689 SER A C 1
ATOM 5498 O O . SER A 1 689 ? -6.086 66.25 13.227 1 40.94 689 SER A O 1
ATOM 5500 N N . ASN A 1 690 ? -5.582 67.25 11.383 1 39.72 690 ASN A N 1
ATOM 5501 C CA . ASN A 1 690 ? -5.93 66.188 10.484 1 39.72 690 ASN A CA 1
ATOM 5502 C C . ASN A 1 690 ? -4.734 65.25 10.227 1 39.72 690 ASN A C 1
ATOM 5504 O O . ASN A 1 690 ? -4.023 65.438 9.234 1 39.72 690 ASN A O 1
ATOM 5508 N N . SER A 1 691 ? -3.912 64.812 11.031 1 44.75 691 SER A N 1
ATOM 5509 C CA . SER A 1 691 ? -2.678 64.062 10.844 1 44.75 691 SER A CA 1
ATOM 5510 C C . SER A 1 691 ? -2.943 62.75 10.141 1 44.75 691 SER A C 1
ATOM 5512 O O . SER A 1 691 ? -3.754 61.938 10.609 1 44.75 691 SER A O 1
ATOM 5514 N N . ASP A 1 692 ? -2.846 62.75 8.867 1 54.06 692 ASP A N 1
ATOM 5515 C CA . ASP A 1 692 ? -2.955 61.562 8.031 1 54.06 692 ASP A CA 1
ATOM 5516 C C . ASP A 1 692 ? -1.963 60.5 8.477 1 54.06 692 ASP A C 1
ATOM 5518 O O . ASP A 1 692 ? -0.8 60.781 8.75 1 54.06 692 ASP A O 1
ATOM 5522 N N . ALA A 1 693 ? -2.398 59.375 9.062 1 59.22 693 ALA A N 1
ATOM 5523 C CA . ALA A 1 693 ? -1.575 58.219 9.406 1 59.22 693 ALA A CA 1
ATOM 5524 C C . ALA A 1 693 ? -1.564 57.188 8.266 1 59.22 693 ALA A C 1
ATOM 5526 O O . ALA A 1 693 ? -2.572 57 7.582 1 59.22 693 ALA A O 1
ATOM 5527 N N . PHE A 1 694 ? -0.39 56.812 7.875 1 62.47 694 PHE A N 1
ATOM 5528 C CA . PHE A 1 694 ? -0.201 55.781 6.863 1 62.47 694 PHE A CA 1
ATOM 5529 C C . PHE A 1 694 ? 0.198 54.469 7.512 1 62.47 694 PHE A C 1
ATOM 5531 O O . PHE A 1 694 ? 0.942 54.438 8.492 1 62.47 694 PHE A O 1
ATOM 5538 N N . LEU A 1 695 ? -0.415 53.406 7.004 1 63.03 695 LEU A N 1
ATOM 5539 C CA . LEU A 1 695 ? 0.001 52.062 7.402 1 63.03 695 LEU A CA 1
ATOM 5540 C C . LEU A 1 695 ? 0.996 51.469 6.402 1 63.03 695 LEU A C 1
ATOM 5542 O O . LEU A 1 695 ? 0.72 51.438 5.199 1 63.03 695 LEU A O 1
ATOM 5546 N N . TYR A 1 696 ? 2.109 51.094 6.867 1 66.31 696 TYR A N 1
ATOM 5547 C CA . TYR A 1 696 ? 3.174 50.5 6.066 1 66.31 696 TYR A CA 1
ATOM 5548 C C . TYR A 1 696 ? 3.457 49.094 6.516 1 66.31 696 TYR A C 1
ATOM 5550 O O . TYR A 1 696 ? 3.662 48.812 7.703 1 66.31 696 TYR A O 1
ATOM 5558 N N . LEU A 1 697 ? 3.377 48.156 5.559 1 65.94 697 LEU A N 1
ATOM 5559 C CA . LEU A 1 697 ? 3.715 46.781 5.812 1 65.94 697 LEU A CA 1
ATOM 5560 C C . LEU A 1 697 ? 4.906 46.344 4.965 1 65.94 697 LEU A C 1
ATOM 5562 O O . LEU A 1 697 ? 4.949 46.625 3.764 1 65.94 697 LEU A O 1
ATOM 5566 N N . SER A 1 698 ? 5.91 45.75 5.551 1 67.5 698 SER A N 1
ATOM 5567 C CA . SER A 1 698 ? 7.086 45.25 4.852 1 67.5 698 SER A CA 1
ATOM 5568 C C . SER A 1 698 ? 7.621 43.969 5.512 1 67.5 698 SER A C 1
ATOM 5570 O O . SER A 1 698 ? 7.324 43.719 6.676 1 67.5 698 SER A O 1
ATOM 5572 N N . THR A 1 699 ? 8.344 43.312 4.73 1 67.62 699 THR A N 1
ATOM 5573 C CA . THR A 1 699 ? 9.125 42.281 5.375 1 67.62 699 THR A CA 1
ATOM 5574 C C . THR A 1 699 ? 10.266 42.875 6.199 1 67.62 699 THR A C 1
ATOM 5576 O O . THR A 1 699 ? 10.844 43.875 5.816 1 67.62 699 THR A O 1
ATOM 5579 N N . THR A 1 700 ? 10.578 42.25 7.176 1 73 700 THR A N 1
ATOM 5580 C CA . THR A 1 700 ? 11.641 42.75 8.055 1 73 700 THR A CA 1
ATOM 5581 C C . THR A 1 700 ? 12.984 42.75 7.332 1 73 700 THR A C 1
ATOM 5583 O O . THR A 1 700 ? 13.766 43.688 7.473 1 73 700 THR A O 1
ATOM 5586 N N . GLN A 1 701 ? 13.141 41.812 6.555 1 68 701 GLN A N 1
ATOM 5587 C CA . GLN A 1 701 ? 14.398 41.688 5.824 1 68 701 GLN A CA 1
ATOM 5588 C C . GLN A 1 701 ? 14.555 42.844 4.828 1 68 701 GLN A C 1
ATOM 5590 O O . GLN A 1 701 ? 15.641 43.406 4.676 1 68 701 GLN A O 1
ATOM 5595 N N . ASN A 1 702 ? 13.477 43.125 4.168 1 66.62 702 ASN A N 1
ATOM 5596 C CA . ASN A 1 702 ? 13.523 44.281 3.25 1 66.62 702 ASN A CA 1
ATOM 5597 C C . ASN A 1 702 ? 13.867 45.562 3.977 1 66.62 702 ASN A C 1
ATOM 5599 O O . ASN A 1 702 ? 14.609 46.406 3.453 1 66.62 702 ASN A O 1
ATOM 5603 N N . LEU A 1 703 ? 13.438 45.688 5.078 1 69.81 703 LEU A N 1
ATOM 5604 C CA . LEU A 1 703 ? 13.727 46.875 5.879 1 69.81 703 LEU A CA 1
ATOM 5605 C C . LEU A 1 703 ? 15.188 46.906 6.312 1 69.81 703 LEU A C 1
ATOM 5607 O O . LEU A 1 703 ? 15.836 47.938 6.242 1 69.81 703 LEU A O 1
ATOM 5611 N N . LEU A 1 704 ? 15.695 45.812 6.598 1 71.81 704 LEU A N 1
ATOM 5612 C CA . LEU A 1 704 ? 17.062 45.719 7.082 1 71.81 704 LEU A CA 1
ATOM 5613 C C . LEU A 1 704 ? 18.062 45.875 5.938 1 71.81 704 LEU A C 1
ATOM 5615 O O . LEU A 1 704 ? 19.125 46.469 6.117 1 71.81 704 LEU A O 1
ATOM 5619 N N . ASN A 1 705 ? 17.828 45.375 4.797 1 63.22 705 ASN A N 1
ATOM 5620 C CA . ASN A 1 705 ? 18.719 45.469 3.641 1 63.22 705 ASN A CA 1
ATOM 5621 C C . ASN A 1 705 ? 18.766 46.906 3.094 1 63.22 705 ASN A C 1
ATOM 5623 O O . ASN A 1 705 ? 19.812 47.344 2.605 1 63.22 705 ASN A O 1
ATOM 5627 N N . ASN A 1 706 ? 17.781 47.5 3.094 1 53.34 706 ASN A N 1
ATOM 5628 C CA . ASN A 1 706 ? 17.766 48.875 2.566 1 53.34 706 ASN A CA 1
ATOM 5629 C C . ASN A 1 706 ? 18.328 49.875 3.572 1 53.34 706 ASN A C 1
ATOM 5631 O O . ASN A 1 706 ? 18.516 51.031 3.248 1 53.34 706 ASN A O 1
ATOM 5635 N N . ALA A 1 707 ? 18.438 49.5 4.688 1 50.81 707 ALA A N 1
ATOM 5636 C CA . ALA A 1 707 ? 19.031 50.344 5.707 1 50.81 707 ALA A CA 1
ATOM 5637 C C . ALA A 1 707 ? 20.516 50.625 5.418 1 50.81 707 ALA A C 1
ATOM 5639 O O . ALA A 1 707 ? 21.031 51.688 5.719 1 50.81 707 ALA A O 1
ATOM 5640 N N . SER A 1 708 ? 21.328 49.719 4.918 1 42.28 708 SER A N 1
ATOM 5641 C CA . SER A 1 708 ? 22.75 49.938 4.707 1 42.28 708 SER A CA 1
ATOM 5642 C C . SER A 1 708 ? 23 50.875 3.527 1 42.28 708 SER A C 1
ATOM 5644 O O . SER A 1 708 ? 24.125 51.312 3.309 1 42.28 708 SER A O 1
ATOM 5646 N N . GLU A 1 709 ? 22.344 50.719 2.279 1 37.28 709 GLU A N 1
ATOM 5647 C CA . GLU A 1 709 ? 22.781 51.625 1.22 1 37.28 709 GLU A CA 1
ATOM 5648 C C . GLU A 1 709 ? 22.438 53.062 1.554 1 37.28 709 GLU A C 1
ATOM 5650 O O . GLU A 1 709 ? 21.375 53.344 2.104 1 37.28 709 GLU A O 1
ATOM 5655 N N . GLY A 1 710 ? 23.328 54.031 1.872 1 32.69 710 GLY A N 1
ATOM 5656 C CA . GLY A 1 710 ? 23.281 55.469 2.016 1 32.69 710 GLY A CA 1
ATOM 5657 C C . GLY A 1 710 ? 22.109 56.094 1.306 1 32.69 710 GLY A C 1
ATOM 5658 O O . GLY A 1 710 ? 21.906 57.312 1.381 1 32.69 710 GLY A O 1
ATOM 5659 N N . SER A 1 711 ? 21.984 55.812 -0.136 1 30.55 711 SER A N 1
ATOM 5660 C CA . SER A 1 711 ? 21.141 56.625 -1.021 1 30.55 711 SER A CA 1
ATOM 5661 C C . SER A 1 711 ? 19.672 56.5 -0.628 1 30.55 711 SER A C 1
ATOM 5663 O O . SER A 1 711 ? 19.203 55.438 -0.261 1 30.55 711 SER A O 1
ATOM 5665 N N . LEU A 1 712 ? 19.031 57.625 -0.226 1 30.28 712 LEU A N 1
ATOM 5666 C CA . LEU A 1 712 ? 17.734 58.188 0.164 1 30.28 712 LEU A CA 1
ATOM 5667 C C . LEU A 1 712 ? 16.609 57.625 -0.697 1 30.28 712 LEU A C 1
ATOM 5669 O O . LEU A 1 712 ? 15.562 58.25 -0.841 1 30.28 712 LEU A O 1
ATOM 5673 N N . LYS A 1 713 ? 16.984 56.75 -1.651 1 30.47 713 LYS A N 1
ATOM 5674 C CA . LYS A 1 713 ? 15.852 56.594 -2.557 1 30.47 713 LYS A CA 1
ATOM 5675 C C . LYS A 1 713 ? 14.656 55.969 -1.845 1 30.47 713 LYS A C 1
ATOM 5677 O O . LYS A 1 713 ? 14.82 55.062 -1.036 1 30.47 713 LYS A O 1
ATOM 5682 N N . PRO A 1 714 ? 13.492 56.656 -1.86 1 28.59 714 PRO A N 1
ATOM 5683 C CA . PRO A 1 714 ? 12.234 56.25 -1.23 1 28.59 714 PRO A CA 1
ATOM 5684 C C . PRO A 1 714 ? 11.852 54.812 -1.557 1 28.59 714 PRO A C 1
ATOM 5686 O O . PRO A 1 714 ? 12.008 54.344 -2.697 1 28.59 714 PRO A O 1
ATOM 5689 N N . ILE A 1 715 ? 12.297 53.875 -0.848 1 31.25 715 ILE A N 1
ATOM 5690 C CA . ILE A 1 715 ? 11.875 52.5 -0.997 1 31.25 715 ILE A CA 1
ATOM 5691 C C . ILE A 1 715 ? 10.367 52.438 -1.245 1 31.25 715 ILE A C 1
ATOM 5693 O O . ILE A 1 715 ? 9.586 53 -0.479 1 31.25 715 ILE A O 1
ATOM 5697 N N . LYS A 1 716 ? 10.031 52.312 -2.439 1 29.67 716 LYS A N 1
ATOM 5698 C CA . LYS A 1 716 ? 8.617 52.156 -2.752 1 29.67 716 LYS A CA 1
ATOM 5699 C C . LYS A 1 716 ? 8.016 50.969 -1.992 1 29.67 716 LYS A C 1
ATOM 5701 O O . LYS A 1 716 ? 8.484 49.844 -2.121 1 29.67 716 LYS A O 1
ATOM 5706 N N . LEU A 1 717 ? 7.781 51.156 -0.623 1 29.53 717 LEU A 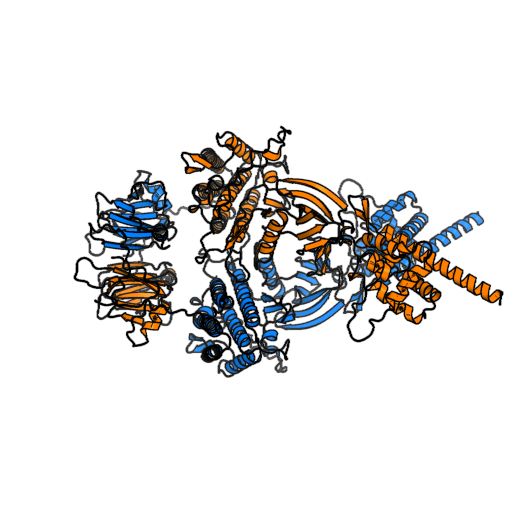N 1
ATOM 5707 C CA . LEU A 1 717 ? 7.023 50.219 0.201 1 29.53 717 LEU A CA 1
ATOM 5708 C C . LEU A 1 717 ? 5.844 49.656 -0.576 1 29.53 717 LEU A C 1
ATOM 5710 O O . LEU A 1 717 ? 4.938 50.375 -0.973 1 29.53 717 LEU A O 1
ATOM 5714 N N . SER A 1 718 ? 6.016 48.875 -1.418 1 27.27 718 SER A 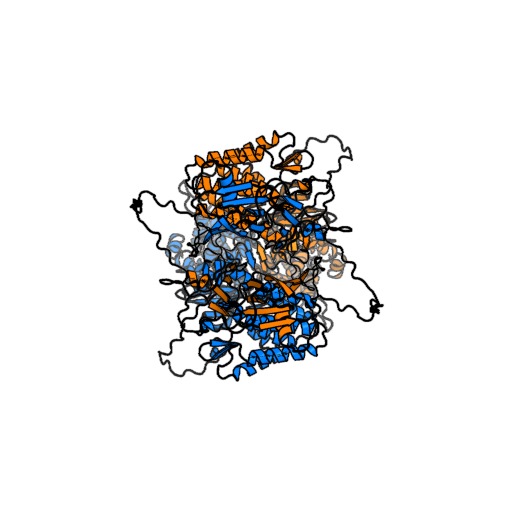N 1
ATOM 5715 C CA . SER A 1 718 ? 5.07 48.062 -2.174 1 27.27 718 SER A CA 1
ATOM 5716 C C . SER A 1 718 ? 4.316 47.094 -1.261 1 27.27 718 SER A C 1
ATOM 5718 O O . SER A 1 718 ? 4.93 46.344 -0.51 1 27.27 718 SER A O 1
ATOM 5720 N N . GLY A 1 719 ? 2.91 47.594 -0.71 1 31.59 719 GLY A N 1
ATOM 5721 C CA . GLY A 1 719 ? 1.851 47.031 0.118 1 31.59 719 GLY A CA 1
ATOM 5722 C C . GLY A 1 719 ? 1.312 48.031 1.135 1 31.59 719 GLY A C 1
ATOM 5723 O O . GLY A 1 719 ? 0.814 47.625 2.191 1 31.59 719 GLY A O 1
ATOM 5724 N N . ILE A 1 720 ? 1.623 49.188 0.996 1 31.17 720 ILE A N 1
ATOM 5725 C CA . ILE A 1 720 ? 1.096 50.281 1.817 1 31.17 720 ILE A CA 1
ATOM 5726 C C . ILE A 1 720 ? -0.431 50.25 1.78 1 31.17 720 ILE A C 1
ATOM 5728 O O . ILE A 1 720 ? -1.033 50.312 0.706 1 31.17 720 ILE A O 1
ATOM 5732 N N . LEU A 1 721 ? -1.008 49.656 2.723 1 30.94 721 LEU A N 1
ATOM 5733 C CA . LEU A 1 721 ? -2.441 49.906 2.779 1 30.94 721 LEU A CA 1
ATOM 5734 C C . LEU A 1 721 ? -2.721 51.406 2.846 1 30.94 721 LEU A C 1
ATOM 5736 O O . LEU A 1 721 ? -1.913 52.156 3.379 1 30.94 721 LEU A O 1
ATOM 5740 N N . PRO A 1 722 ? -3.6 51.875 1.97 1 26.41 722 PRO A N 1
ATOM 5741 C CA . PRO A 1 722 ? -3.922 53.281 1.811 1 26.41 722 PRO A CA 1
ATOM 5742 C C . PRO A 1 722 ? -3.906 54.062 3.135 1 26.41 722 PRO A C 1
ATOM 5744 O O . PRO A 1 722 ? -4.047 53.438 4.199 1 26.41 722 PRO A O 1
ATOM 5747 N N . ARG A 1 723 ? -3.57 55.438 3.043 1 25.3 723 ARG A N 1
ATOM 5748 C CA . ARG A 1 723 ? -3.557 56.5 4.023 1 25.3 723 ARG A CA 1
ATOM 5749 C C . ARG A 1 723 ? -4.793 56.469 4.918 1 25.3 723 ARG A C 1
ATOM 5751 O O . ARG A 1 723 ? -5.918 56.375 4.422 1 25.3 723 ARG A O 1
ATOM 5758 N N . LEU A 1 724 ? -4.789 55.812 5.941 1 24.39 724 LEU A N 1
ATOM 5759 C CA . LEU A 1 724 ? -5.902 56.031 6.863 1 24.39 724 LEU A CA 1
ATOM 5760 C C . LEU A 1 724 ? -6.016 57.5 7.25 1 24.39 724 LEU A C 1
ATOM 5762 O O . LEU A 1 724 ? -5.074 58.062 7.809 1 24.39 724 LEU A O 1
ATOM 5766 N N . ARG A 1 725 ? -6.527 58.344 6.238 1 21.17 725 ARG A N 1
ATOM 5767 C CA . ARG A 1 725 ? -6.898 59.656 6.715 1 21.17 725 ARG A CA 1
ATOM 5768 C C . ARG A 1 725 ? -7.844 59.562 7.906 1 21.17 725 ARG A C 1
ATOM 5770 O O . ARG A 1 725 ? -8.812 58.812 7.879 1 21.17 725 ARG A O 1
ATOM 5777 N N . MET B 1 1 ? -6.594 -74.312 -4.801 1 35.5 1 MET B N 1
ATOM 5778 C CA . MET B 1 1 ? -6.023 -73.375 -3.822 1 35.5 1 MET B CA 1
ATOM 5779 C C . MET B 1 1 ? -4.812 -72.688 -4.395 1 35.5 1 MET B C 1
ATOM 5781 O O . MET B 1 1 ? -4.617 -71.438 -4.145 1 35.5 1 MET B O 1
ATOM 5785 N N . SER B 1 2 ? -4.113 -73.375 -5.305 1 48.62 2 SER B N 1
ATOM 5786 C CA . SER B 1 2 ? -2.844 -72.875 -5.828 1 48.62 2 SER B CA 1
ATOM 5787 C C . SER B 1 2 ? -3.061 -71.875 -6.941 1 48.62 2 SER B C 1
ATOM 5789 O O . SER B 1 2 ? -2.361 -70.875 -7.012 1 48.62 2 SER B O 1
ATOM 5791 N N . LEU B 1 3 ? -4.086 -72.125 -7.703 1 48.34 3 LEU B N 1
ATOM 5792 C CA . LEU B 1 3 ? -4.316 -71.25 -8.82 1 48.34 3 LEU B CA 1
ATOM 5793 C C . LEU B 1 3 ? -4.902 -69.875 -8.344 1 48.34 3 LEU B C 1
ATOM 5795 O O . LEU B 1 3 ? -4.672 -68.875 -8.961 1 48.34 3 LEU B O 1
ATOM 5799 N N . LYS B 1 4 ? -5.684 -70 -7.238 1 55.78 4 LYS B N 1
ATOM 5800 C CA . LYS B 1 4 ? -6.266 -68.812 -6.664 1 55.78 4 LYS B CA 1
ATOM 5801 C C . LYS B 1 4 ? -5.195 -67.938 -5.992 1 55.78 4 LYS B C 1
ATOM 5803 O O . LYS B 1 4 ? -5.23 -66.688 -6.082 1 55.78 4 LYS B O 1
ATOM 5808 N N . ASP B 1 5 ? -4.352 -68.625 -5.469 1 51.06 5 ASP B N 1
ATOM 5809 C CA . ASP B 1 5 ? -3.236 -67.938 -4.82 1 51.06 5 ASP B CA 1
ATOM 5810 C C . ASP B 1 5 ? -2.33 -67.25 -5.852 1 51.06 5 ASP B C 1
ATOM 5812 O O . ASP B 1 5 ? -1.843 -66.125 -5.629 1 51.06 5 ASP B O 1
ATOM 5816 N N . ASP B 1 6 ? -2.154 -67.875 -6.98 1 53 6 ASP B N 1
ATOM 5817 C CA . ASP B 1 6 ? -1.332 -67.312 -8.047 1 53 6 ASP B CA 1
ATOM 5818 C C . ASP B 1 6 ? -2.014 -66.062 -8.695 1 53 6 ASP B C 1
ATOM 5820 O O . ASP B 1 6 ? -1.353 -65.125 -9.047 1 53 6 ASP B O 1
ATOM 5824 N N . ALA B 1 7 ? -3.322 -66.188 -8.867 1 55.41 7 ALA B N 1
ATOM 5825 C CA . ALA B 1 7 ? -4.074 -65.062 -9.469 1 55.41 7 ALA B CA 1
ATOM 5826 C C . ALA B 1 7 ? -4.074 -63.844 -8.555 1 55.41 7 ALA B C 1
ATOM 5828 O O . ALA B 1 7 ? -3.941 -62.719 -9.023 1 55.41 7 ALA B O 1
ATOM 5829 N N . VAL B 1 8 ? -4.262 -64.125 -7.34 1 54.12 8 VAL B N 1
ATOM 5830 C CA . VAL B 1 8 ? -4.207 -63.031 -6.355 1 54.12 8 VAL B CA 1
ATOM 5831 C C . VAL B 1 8 ? -2.803 -62.438 -6.32 1 54.12 8 VAL B C 1
ATOM 5833 O O . VAL B 1 8 ? -2.645 -61.219 -6.227 1 54.12 8 VAL B O 1
ATOM 5836 N N . PHE B 1 9 ? -1.857 -63.281 -6.457 1 55.38 9 PHE B N 1
ATOM 5837 C CA . PHE B 1 9 ? -0.475 -62.812 -6.477 1 55.38 9 PHE B CA 1
ATOM 5838 C C . PHE B 1 9 ? -0.198 -62 -7.723 1 55.38 9 PHE B C 1
ATOM 5840 O O . PHE B 1 9 ? 0.485 -60.969 -7.652 1 55.38 9 PHE B O 1
ATOM 5847 N N . ILE B 1 10 ? -0.698 -62.406 -8.836 1 57.22 10 ILE B N 1
ATOM 5848 C CA . ILE B 1 10 ? -0.51 -61.688 -10.086 1 57.22 10 ILE B CA 1
ATOM 5849 C C . ILE B 1 10 ? -1.249 -60.344 -10.023 1 57.22 10 ILE B C 1
ATOM 5851 O O . ILE B 1 10 ? -0.725 -59.312 -10.453 1 57.22 10 ILE B O 1
ATOM 5855 N N . SER B 1 11 ? -2.414 -60.438 -9.484 1 65.31 11 SER B N 1
ATOM 5856 C CA . SER B 1 11 ? -3.193 -59.219 -9.359 1 65.31 11 SER B CA 1
ATOM 5857 C C . SER B 1 11 ? -2.531 -58.219 -8.406 1 65.31 11 SER B C 1
ATOM 5859 O O . SER B 1 11 ? -2.48 -57.031 -8.688 1 65.31 11 SER B O 1
ATOM 5861 N N . VAL B 1 12 ? -2.014 -58.812 -7.371 1 69.56 12 VAL B N 1
ATOM 5862 C CA . VAL B 1 12 ? -1.312 -57.969 -6.406 1 69.56 12 VAL B CA 1
ATOM 5863 C C . VAL B 1 12 ? -0.034 -57.406 -7.031 1 69.56 12 VAL B C 1
ATOM 5865 O O . VAL B 1 12 ? 0.306 -56.25 -6.836 1 69.56 12 VAL B O 1
ATOM 5868 N N . SER B 1 13 ? 0.587 -58.25 -7.801 1 72.25 13 SER B N 1
ATOM 5869 C CA . SER B 1 13 ? 1.82 -57.844 -8.461 1 72.25 13 SER B CA 1
ATOM 5870 C C . SER B 1 13 ? 1.552 -56.75 -9.508 1 72.25 13 SER B C 1
ATOM 5872 O O . SER B 1 13 ? 2.322 -55.812 -9.641 1 72.25 13 SER B O 1
ATOM 5874 N N . MET B 1 14 ? 0.444 -56.938 -10.094 1 72.62 14 MET B N 1
ATOM 5875 C CA . MET B 1 14 ? 0.074 -55.969 -11.109 1 72.62 14 MET B CA 1
ATOM 5876 C C . MET B 1 14 ? -0.297 -54.625 -10.469 1 72.62 14 MET B C 1
ATOM 5878 O O . MET B 1 14 ? 0.044 -53.562 -10.992 1 72.62 14 MET B O 1
ATOM 5882 N N . THR B 1 15 ? -0.853 -54.812 -9.359 1 84.44 15 THR B N 1
ATOM 5883 C CA . THR B 1 15 ? -1.229 -53.594 -8.633 1 84.44 15 THR B CA 1
ATOM 5884 C C . THR B 1 15 ? 0.008 -52.875 -8.086 1 84.44 15 THR B C 1
ATOM 5886 O O . THR B 1 15 ? 0.108 -51.656 -8.156 1 84.44 15 THR B O 1
ATOM 5889 N N . ASP B 1 16 ? 0.959 -53.688 -7.664 1 87.12 16 ASP B N 1
ATOM 5890 C CA . ASP B 1 16 ? 2.193 -53.125 -7.137 1 87.12 16 ASP B CA 1
ATOM 5891 C C . ASP B 1 16 ? 3 -52.438 -8.242 1 87.12 16 ASP B C 1
ATOM 5893 O O . ASP B 1 16 ? 3.607 -51.406 -8.016 1 87.12 16 ASP B O 1
ATOM 5897 N N . ALA B 1 17 ? 2.932 -53.094 -9.344 1 89.62 17 ALA B N 1
ATOM 5898 C CA . ALA B 1 17 ? 3.641 -52.5 -10.484 1 89.62 17 ALA B CA 1
ATOM 5899 C C . ALA B 1 17 ? 2.996 -51.188 -10.922 1 89.62 17 ALA B C 1
ATOM 5901 O O . ALA B 1 17 ? 3.693 -50.25 -11.289 1 89.62 17 ALA B O 1
ATOM 5902 N N . ALA B 1 18 ? 1.736 -51.25 -10.844 1 91.44 18 ALA B N 1
ATOM 5903 C CA . ALA B 1 18 ? 1.006 -50.031 -11.203 1 91.44 18 ALA B CA 1
ATOM 5904 C C . ALA B 1 18 ? 1.292 -48.906 -10.219 1 91.44 18 ALA B C 1
ATOM 5906 O O . ALA B 1 18 ? 1.493 -47.75 -10.617 1 91.44 18 ALA B O 1
ATOM 5907 N N . ILE B 1 19 ? 1.29 -49.25 -8.93 1 93.38 19 ILE B N 1
ATOM 5908 C CA . ILE B 1 19 ? 1.596 -48.25 -7.891 1 93.38 19 ILE B CA 1
ATOM 5909 C C . ILE B 1 19 ? 3 -47.688 -8.102 1 93.38 19 ILE B C 1
ATOM 5911 O O . ILE B 1 19 ? 3.197 -46.5 -8.109 1 93.38 19 ILE B O 1
ATOM 5915 N N . GLY B 1 20 ? 3.943 -48.531 -8.344 1 93.5 20 GLY B N 1
ATOM 5916 C CA . GLY B 1 20 ? 5.32 -48.125 -8.562 1 93.5 20 GLY B CA 1
ATOM 5917 C C . GLY B 1 20 ? 5.484 -47.219 -9.758 1 93.5 20 GLY B C 1
ATOM 5918 O O . GLY B 1 20 ? 6.188 -46.188 -9.68 1 93.5 20 GLY B O 1
ATOM 5919 N N . SER B 1 21 ? 4.879 -47.594 -10.836 1 94.19 21 SER B N 1
ATOM 5920 C CA . SER B 1 21 ? 4.969 -46.812 -12.062 1 94.19 21 SER B CA 1
ATOM 5921 C C . SER B 1 21 ? 4.359 -45.438 -11.883 1 94.19 21 SER B C 1
ATOM 5923 O O . SER B 1 21 ? 4.941 -44.438 -12.305 1 94.19 21 SER B O 1
ATOM 5925 N N . LEU B 1 22 ? 3.195 -45.344 -11.289 1 94.88 22 LEU B N 1
ATOM 5926 C CA . LEU B 1 22 ? 2.516 -44.094 -11.07 1 94.88 22 LEU B CA 1
ATOM 5927 C C . LEU B 1 22 ? 3.301 -43.219 -10.094 1 94.88 22 LEU B C 1
ATOM 5929 O O . LEU B 1 22 ? 3.434 -42 -10.305 1 94.88 22 LEU B O 1
ATOM 5933 N N . CYS B 1 23 ? 3.785 -43.844 -9.031 1 95.88 23 CYS B N 1
ATOM 5934 C CA . CYS B 1 23 ? 4.59 -43.094 -8.062 1 95.88 23 CYS B CA 1
ATOM 5935 C C . CYS B 1 23 ? 5.828 -42.5 -8.719 1 95.88 23 CYS B C 1
ATOM 5937 O O . CYS B 1 23 ? 6.176 -41.344 -8.469 1 95.88 23 CYS B O 1
ATOM 5939 N N . GLU B 1 24 ? 6.461 -43.25 -9.57 1 95.12 24 GLU B N 1
ATOM 5940 C CA . GLU B 1 24 ? 7.648 -42.781 -10.266 1 95.12 24 GLU B CA 1
ATOM 5941 C C . GLU B 1 24 ? 7.305 -41.625 -11.211 1 95.12 24 GLU B C 1
ATOM 5943 O O . GLU B 1 24 ? 8.062 -40.656 -11.336 1 95.12 24 GLU B O 1
ATOM 5948 N N . ARG B 1 25 ? 6.215 -41.75 -11.867 1 94.81 25 ARG B N 1
ATOM 5949 C CA . ARG B 1 25 ? 5.773 -40.688 -12.766 1 94.81 25 ARG B CA 1
ATOM 5950 C C . ARG B 1 25 ? 5.57 -39.406 -12 1 94.81 25 ARG B C 1
ATOM 5952 O O . ARG B 1 25 ? 5.992 -38.344 -12.461 1 94.81 25 ARG B O 1
ATOM 5959 N N . PHE B 1 26 ? 4.902 -39.469 -10.852 1 96.69 26 PHE B N 1
ATOM 5960 C CA . PHE B 1 26 ? 4.688 -38.281 -10.047 1 96.69 26 PHE B CA 1
ATOM 5961 C C . PHE B 1 26 ? 6.008 -37.719 -9.516 1 96.69 26 PHE B C 1
ATOM 5963 O O . PHE B 1 26 ? 6.211 -36.5 -9.469 1 96.69 26 PHE B O 1
ATOM 5970 N N . ALA B 1 27 ? 6.898 -38.594 -9.109 1 95.88 27 ALA B N 1
ATOM 5971 C CA . ALA B 1 27 ? 8.211 -38.156 -8.641 1 95.88 27 ALA B CA 1
ATOM 5972 C C . ALA B 1 27 ? 8.961 -37.406 -9.734 1 95.88 27 ALA B C 1
ATOM 5974 O O . ALA B 1 27 ? 9.57 -36.344 -9.469 1 95.88 27 ALA B O 1
ATOM 5975 N N . ILE B 1 28 ? 8.891 -37.938 -10.93 1 95.06 28 ILE B N 1
ATOM 5976 C CA . ILE B 1 28 ? 9.562 -37.312 -12.062 1 95.06 28 ILE B CA 1
ATOM 5977 C C . ILE B 1 28 ? 8.938 -35.938 -12.352 1 95.06 28 ILE B C 1
ATOM 5979 O O . ILE B 1 28 ? 9.641 -34.938 -12.531 1 95.06 28 ILE B O 1
ATOM 5983 N N . ARG B 1 29 ? 7.637 -35.875 -12.391 1 95.88 29 ARG B N 1
ATOM 5984 C CA . ARG B 1 29 ? 6.922 -34.625 -12.633 1 95.88 29 ARG B CA 1
ATOM 5985 C C . ARG B 1 29 ? 7.289 -33.562 -11.594 1 95.88 29 ARG B C 1
ATOM 5987 O O . ARG B 1 29 ? 7.465 -32.406 -11.93 1 95.88 29 ARG B O 1
ATOM 5994 N N . LEU B 1 30 ? 7.383 -33.938 -10.32 1 96.94 30 LEU B N 1
ATOM 5995 C CA . LEU B 1 30 ? 7.758 -33.031 -9.258 1 96.94 30 LEU B CA 1
ATOM 5996 C C . LEU B 1 30 ? 9.211 -32.562 -9.414 1 96.94 30 LEU B C 1
ATOM 5998 O O . LEU B 1 30 ? 9.508 -31.375 -9.32 1 96.94 30 LEU B O 1
ATOM 6002 N N . LYS B 1 31 ? 10.102 -33.469 -9.719 1 95.31 31 LYS B N 1
ATOM 6003 C CA . LYS B 1 31 ? 11.516 -33.125 -9.883 1 95.31 31 LYS B CA 1
ATOM 6004 C C . LYS B 1 31 ? 11.734 -32.156 -11.039 1 95.31 31 LYS B C 1
ATOM 6006 O O . LYS B 1 31 ? 12.57 -31.266 -10.961 1 95.31 31 LYS B O 1
ATOM 6011 N N . GLU B 1 32 ? 10.93 -32.344 -12.062 1 92.12 32 GLU B N 1
ATOM 6012 C CA . GLU B 1 32 ? 11.039 -31.484 -13.242 1 92.12 32 GLU B CA 1
ATOM 6013 C C . GLU B 1 32 ? 10.555 -30.062 -12.938 1 92.12 32 GLU B C 1
ATOM 6015 O O . GLU B 1 32 ? 10.867 -29.125 -13.68 1 92.12 32 GLU B O 1
ATOM 6020 N N . ASN B 1 33 ? 9.844 -29.938 -11.906 1 93.44 33 ASN B N 1
ATOM 6021 C CA . ASN B 1 33 ? 9.312 -28.625 -11.516 1 93.44 33 ASN B CA 1
ATOM 6022 C C . ASN B 1 33 ? 9.969 -28.109 -10.25 1 93.44 33 ASN B C 1
ATOM 6024 O O . ASN B 1 33 ? 9.391 -27.297 -9.531 1 93.44 33 ASN B O 1
ATOM 6028 N N . SER B 1 34 ? 11.094 -28.594 -9.922 1 95.44 34 SER B N 1
ATOM 6029 C CA . SER B 1 34 ? 11.836 -28.156 -8.742 1 95.44 34 SER B CA 1
ATOM 6030 C C . SER B 1 34 ? 12.75 -26.984 -9.062 1 95.44 34 SER B C 1
ATOM 6032 O O . SER B 1 34 ? 12.953 -26.641 -10.234 1 95.44 34 SER B O 1
ATOM 6034 N N . SER B 1 35 ? 13.18 -26.281 -8.086 1 96.19 35 SER B N 1
ATOM 6035 C CA . SER B 1 35 ? 14.133 -25.188 -8.188 1 96.19 35 SER B CA 1
ATOM 6036 C C . SER B 1 35 ? 15.391 -25.453 -7.383 1 96.19 35 SER B C 1
ATOM 6038 O O . SER B 1 35 ? 15.414 -26.344 -6.531 1 96.19 35 SER B O 1
ATOM 6040 N N . THR B 1 36 ? 16.438 -24.766 -7.738 1 97.56 36 THR B N 1
ATOM 6041 C CA . THR B 1 36 ? 17.688 -24.844 -7.012 1 97.56 36 THR B CA 1
ATOM 6042 C C . THR B 1 36 ? 18.141 -23.469 -6.551 1 97.56 36 THR B C 1
ATOM 6044 O O . THR B 1 36 ? 18.156 -22.516 -7.336 1 97.56 36 THR B O 1
ATOM 6047 N N . ASN B 1 37 ? 18.484 -23.344 -5.316 1 97.19 37 ASN B N 1
ATOM 6048 C CA . ASN B 1 37 ? 18.859 -22.031 -4.805 1 97.19 37 ASN B CA 1
ATOM 6049 C C . ASN B 1 37 ? 20.344 -21.766 -4.992 1 97.19 37 ASN B C 1
ATOM 6051 O O . ASN B 1 37 ? 21.062 -22.562 -5.609 1 97.19 37 ASN B O 1
ATOM 6055 N N . SER B 1 38 ? 20.797 -20.578 -4.574 1 96.12 38 SER B N 1
ATOM 6056 C CA . SER B 1 38 ? 22.172 -20.109 -4.781 1 96.12 38 SER B CA 1
ATOM 6057 C C . SER B 1 38 ? 23.172 -21.047 -4.109 1 96.12 38 SER B C 1
ATOM 6059 O O . SER B 1 38 ? 24.328 -21.141 -4.543 1 96.12 38 SER B O 1
ATOM 6061 N N . ASN B 1 39 ? 22.828 -21.828 -3.105 1 94.31 39 ASN B N 1
ATOM 6062 C CA . ASN B 1 39 ? 23.688 -22.781 -2.408 1 94.31 39 ASN B CA 1
ATOM 6063 C C . ASN B 1 39 ? 23.562 -24.188 -2.996 1 94.31 39 ASN B C 1
ATOM 6065 O O . ASN B 1 39 ? 24 -25.156 -2.381 1 94.31 39 ASN B O 1
ATOM 6069 N N . ARG B 1 40 ? 22.781 -24.359 -4.023 1 94.62 40 ARG B N 1
ATOM 6070 C CA . ARG B 1 40 ? 22.641 -25.594 -4.773 1 94.62 40 ARG B CA 1
ATOM 6071 C C . ARG B 1 40 ? 21.75 -26.594 -4.027 1 94.62 40 ARG B C 1
ATOM 6073 O O . ARG B 1 40 ? 21.922 -27.797 -4.133 1 94.62 40 ARG B O 1
ATOM 6080 N N . HIS B 1 41 ? 21.016 -26.094 -3.195 1 95.69 41 HIS B N 1
ATOM 6081 C CA . HIS B 1 41 ? 19.984 -26.922 -2.582 1 95.69 41 HIS B CA 1
ATOM 6082 C C . HIS B 1 41 ? 18.719 -26.969 -3.441 1 95.69 41 HIS B C 1
ATOM 6084 O O . HIS B 1 41 ? 18.172 -25.922 -3.795 1 95.69 41 HIS B O 1
ATOM 6090 N N . ARG B 1 42 ? 18.281 -28.156 -3.705 1 96.5 42 ARG B N 1
ATOM 6091 C CA . ARG B 1 42 ? 17.047 -28.328 -4.469 1 96.5 42 ARG B CA 1
ATOM 6092 C C . ARG B 1 42 ? 15.828 -28.219 -3.566 1 96.5 42 ARG B C 1
ATOM 6094 O O . ARG B 1 42 ? 15.836 -28.734 -2.443 1 96.5 42 ARG B O 1
ATOM 6101 N N . PHE B 1 43 ? 14.805 -27.578 -4.023 1 98.12 43 PHE B N 1
ATOM 6102 C CA . PHE B 1 43 ? 13.547 -27.484 -3.289 1 98.12 43 PHE B CA 1
ATOM 6103 C C . PHE B 1 43 ? 12.375 -27.359 -4.25 1 98.12 43 PHE B C 1
ATOM 6105 O O . PHE B 1 43 ? 12.562 -27.172 -5.453 1 98.12 43 PHE B O 1
ATOM 6112 N N . PHE B 1 44 ? 11.188 -27.609 -3.746 1 98 44 PHE B N 1
ATOM 6113 C CA . PHE B 1 44 ? 9.953 -27.469 -4.508 1 98 44 PHE B CA 1
ATOM 6114 C C . PHE B 1 44 ? 9.25 -26.172 -4.145 1 98 44 PHE B C 1
ATOM 6116 O O . PHE B 1 44 ? 8.945 -25.922 -2.975 1 98 44 PHE B O 1
ATOM 6123 N N . ARG B 1 45 ? 8.961 -25.391 -5.148 1 96 45 ARG B N 1
ATOM 6124 C CA . ARG B 1 45 ? 8.32 -24.094 -4.934 1 96 45 ARG B CA 1
ATOM 6125 C C . ARG B 1 45 ? 6.938 -24.25 -4.324 1 96 45 ARG B C 1
ATOM 6127 O O . ARG B 1 45 ? 6.266 -25.266 -4.562 1 96 45 ARG B O 1
ATOM 6134 N N . ASN B 1 46 ? 6.559 -23.156 -3.652 1 96.62 46 ASN B N 1
ATOM 6135 C CA . ASN B 1 46 ? 5.176 -23.125 -3.186 1 96.62 46 ASN B CA 1
ATOM 6136 C C . ASN B 1 46 ? 4.191 -23.344 -4.332 1 96.62 46 ASN B C 1
ATOM 6138 O O . ASN B 1 46 ? 4.32 -22.703 -5.387 1 96.62 46 ASN B O 1
ATOM 6142 N N . GLY B 1 47 ? 3.305 -24.312 -4.16 1 94.62 47 GLY B N 1
ATOM 6143 C CA . GLY B 1 47 ? 2.271 -24.547 -5.16 1 94.62 47 GLY B CA 1
ATOM 6144 C C . GLY B 1 47 ? 2.637 -25.625 -6.152 1 94.62 47 GLY B C 1
ATOM 6145 O O . GLY B 1 47 ? 1.788 -26.094 -6.918 1 94.62 47 GLY B O 1
ATOM 6146 N N . THR B 1 48 ? 3.873 -26.109 -6.211 1 96.44 48 THR B N 1
ATOM 6147 C CA . THR B 1 48 ? 4.332 -27.094 -7.176 1 96.44 48 THR B CA 1
ATOM 6148 C C . THR B 1 48 ? 3.539 -28.391 -7.043 1 96.44 48 THR B C 1
ATOM 6150 O O . THR B 1 48 ? 3.07 -28.953 -8.039 1 96.44 48 THR B O 1
ATOM 6153 N N . VAL B 1 49 ? 3.367 -28.875 -5.828 1 97.62 49 VAL B N 1
ATOM 6154 C CA . VAL B 1 49 ? 2.674 -30.141 -5.586 1 97.62 49 VAL B CA 1
ATOM 6155 C C . VAL B 1 49 ? 1.217 -30.016 -6.031 1 97.62 49 VAL B C 1
ATOM 6157 O O . VAL B 1 49 ? 0.697 -30.891 -6.719 1 97.62 49 VAL B O 1
ATOM 6160 N N . LYS B 1 50 ? 0.627 -28.938 -5.641 1 94.88 50 LYS B N 1
ATOM 6161 C CA . LYS B 1 50 ? -0.753 -28.688 -6.051 1 94.88 50 LYS B CA 1
ATOM 6162 C C . LYS B 1 50 ? -0.877 -28.656 -7.57 1 94.88 50 LYS B C 1
ATOM 6164 O O . LYS B 1 50 ? -1.8 -29.234 -8.141 1 94.88 50 LYS B O 1
ATOM 6169 N N . LYS B 1 51 ? 0.028 -28 -8.195 1 94.12 51 LYS B N 1
ATOM 6170 C CA . LYS B 1 51 ? 0.037 -27.891 -9.656 1 94.12 51 LYS B CA 1
ATOM 6171 C C . LYS B 1 51 ? 0.148 -29.25 -10.312 1 94.12 51 LYS B C 1
ATOM 6173 O O . LYS B 1 51 ? -0.597 -29.562 -11.25 1 94.12 51 LYS B O 1
ATOM 6178 N N . VAL B 1 52 ? 1.012 -30.031 -9.844 1 96.56 52 VAL B N 1
ATOM 6179 C CA . VAL B 1 52 ? 1.28 -31.344 -10.445 1 96.56 52 VAL B CA 1
ATOM 6180 C C . VAL B 1 52 ? 0.083 -32.25 -10.227 1 96.56 52 VAL B C 1
ATOM 6182 O O . VAL B 1 52 ? -0.367 -32.938 -11.164 1 96.56 52 VAL B O 1
ATOM 6185 N N . PHE B 1 53 ? -0.491 -32.25 -9.039 1 96.81 53 PHE B N 1
ATOM 6186 C CA . PHE B 1 53 ? -1.608 -33.156 -8.742 1 96.81 53 PHE B CA 1
ATOM 6187 C C . PHE B 1 53 ? -2.869 -32.688 -9.469 1 96.81 53 PHE B C 1
ATOM 6189 O O . PHE B 1 53 ? -3.6 -33.531 -10.031 1 96.81 53 PHE B O 1
ATOM 6196 N N . GLU B 1 54 ? -3.062 -31.422 -9.508 1 93.88 54 GLU B N 1
ATOM 6197 C CA . GLU B 1 54 ? -4.258 -30.906 -10.164 1 93.88 54 GLU B CA 1
ATOM 6198 C C . GLU B 1 54 ? -4.191 -31.109 -11.68 1 93.88 54 GLU B C 1
ATOM 6200 O O . GLU B 1 54 ? -5.219 -31.328 -12.328 1 93.88 54 GLU B O 1
ATOM 6205 N N . SER B 1 55 ? -2.984 -31.062 -12.203 1 93.62 55 SER B N 1
ATOM 6206 C CA . SER B 1 55 ? -2.822 -31.203 -13.648 1 93.62 55 SER B CA 1
ATOM 6207 C C . SER B 1 55 ? -2.824 -32.656 -14.062 1 93.62 55 SER B C 1
ATOM 6209 O O . SER B 1 55 ? -2.818 -32.969 -15.258 1 93.62 55 SER B O 1
ATOM 6211 N N . ASN B 1 56 ? -2.797 -33.531 -13.109 1 95.38 56 ASN B N 1
ATOM 6212 C CA . ASN B 1 56 ? -2.764 -34.969 -13.367 1 95.38 56 ASN B CA 1
ATOM 6213 C C . ASN B 1 56 ? -3.734 -35.75 -12.469 1 95.38 56 ASN B C 1
ATOM 6215 O O . ASN B 1 56 ? -3.359 -36.719 -11.836 1 95.38 56 ASN B O 1
ATOM 6219 N N . GLN B 1 57 ? -4.898 -35.344 -12.445 1 93.56 57 GLN B N 1
ATOM 6220 C CA . GLN B 1 57 ? -5.898 -35.875 -11.523 1 93.56 57 GLN B CA 1
ATOM 6221 C C . GLN B 1 57 ? -6.254 -37.312 -11.875 1 93.56 57 GLN B C 1
ATOM 6223 O O . GLN B 1 57 ? -6.512 -38.125 -10.984 1 93.56 57 GLN B O 1
ATOM 6228 N N . GLN B 1 58 ? -6.293 -37.625 -13.172 1 92.75 58 GLN B N 1
ATOM 6229 C CA . GLN B 1 58 ? -6.605 -39 -13.578 1 92.75 58 GLN B CA 1
ATOM 6230 C C . GLN B 1 58 ? -5.57 -39.969 -13.047 1 92.75 58 GLN B C 1
ATOM 6232 O O . GLN B 1 58 ? -5.926 -41.031 -12.508 1 92.75 58 GLN B O 1
ATOM 6237 N N . ASP B 1 59 ? -4.316 -39.594 -13.203 1 94.88 59 ASP B N 1
ATOM 6238 C CA . ASP B 1 59 ? -3.248 -40.438 -12.68 1 94.88 59 ASP B CA 1
ATOM 6239 C C . ASP B 1 59 ? -3.33 -40.531 -11.156 1 94.88 59 ASP B C 1
ATOM 6241 O O . ASP B 1 59 ? -3.07 -41.594 -10.586 1 94.88 59 ASP B O 1
ATOM 6245 N N . LEU B 1 60 ? -3.652 -39.438 -10.508 1 96.38 60 LEU B N 1
ATOM 6246 C CA . LEU B 1 60 ? -3.752 -39.406 -9.055 1 96.38 60 LEU B CA 1
ATOM 6247 C C . LEU B 1 60 ? -4.891 -40.312 -8.57 1 96.38 60 LEU B C 1
ATOM 6249 O O . LEU B 1 60 ? -4.723 -41.062 -7.617 1 96.38 60 LEU B O 1
ATOM 6253 N N . ARG B 1 61 ? -6.039 -40.25 -9.211 1 95.81 61 ARG B N 1
ATOM 6254 C CA . ARG B 1 61 ? -7.18 -41.094 -8.875 1 95.81 61 ARG B CA 1
ATOM 6255 C C . ARG B 1 61 ? -6.832 -42.562 -9.047 1 95.81 61 ARG B C 1
ATOM 6257 O O . ARG B 1 61 ? -7.18 -43.406 -8.195 1 95.81 61 ARG B O 1
ATOM 6264 N N . GLU B 1 62 ? -6.184 -42.844 -10.133 1 96 62 GLU B N 1
ATOM 6265 C CA . GLU B 1 62 ? -5.766 -44.219 -10.383 1 96 62 GLU B CA 1
ATOM 6266 C C . GLU B 1 62 ? -4.812 -44.719 -9.297 1 96 62 GLU B C 1
ATOM 6268 O O . GLU B 1 62 ? -4.941 -45.844 -8.812 1 96 62 GLU B O 1
ATOM 6273 N N . LEU B 1 63 ? -3.885 -43.906 -8.953 1 96 63 LEU B N 1
ATOM 6274 C CA . LEU B 1 63 ? -2.93 -44.281 -7.91 1 96 63 LEU B CA 1
ATOM 6275 C C . LEU B 1 63 ? -3.643 -44.531 -6.586 1 96 63 LEU B C 1
ATOM 6277 O O . LEU B 1 63 ? -3.385 -45.531 -5.922 1 96 63 LEU B O 1
ATOM 6281 N N . LEU B 1 64 ? -4.523 -43.688 -6.203 1 96.06 64 LEU B N 1
ATOM 6282 C CA . LEU B 1 64 ? -5.25 -43.812 -4.945 1 96.06 64 LEU B CA 1
ATOM 6283 C C . LEU B 1 64 ? -6.164 -45.031 -4.965 1 96.06 64 LEU B C 1
ATOM 6285 O O . LEU B 1 64 ? -6.355 -45.688 -3.939 1 96.06 64 LEU B O 1
ATOM 6289 N N . GLN B 1 65 ? -6.723 -45.312 -6.133 1 95.69 65 GLN B N 1
ATOM 6290 C CA . GLN B 1 65 ? -7.523 -46.531 -6.289 1 95.69 65 GLN B CA 1
ATOM 6291 C C . GLN B 1 65 ? -6.684 -47.781 -6.055 1 95.69 65 GLN B C 1
ATOM 6293 O O . GLN B 1 65 ? -7.105 -48.688 -5.34 1 95.69 65 GLN B O 1
ATOM 6298 N N . CYS B 1 66 ? -5.508 -47.781 -6.668 1 94.94 66 CYS B N 1
ATOM 6299 C CA . CYS B 1 66 ? -4.594 -48.906 -6.492 1 94.94 66 CYS B CA 1
ATOM 6300 C C . CYS B 1 66 ? -4.184 -49.031 -5.031 1 94.94 66 CYS B C 1
ATOM 6302 O O . CYS B 1 66 ? -4.094 -50.156 -4.516 1 94.94 66 CYS B O 1
ATOM 6304 N N . LEU B 1 67 ? -3.988 -47.969 -4.352 1 93.88 67 LEU B N 1
ATOM 6305 C CA . LEU B 1 67 ? -3.566 -47.969 -2.955 1 93.88 67 LEU B CA 1
ATOM 6306 C C . LEU B 1 67 ? -4.691 -48.469 -2.057 1 93.88 67 LEU B C 1
ATOM 6308 O O . LEU B 1 67 ? -4.457 -49.281 -1.142 1 93.88 67 LEU B O 1
ATOM 6312 N N . CYS B 1 68 ? -5.863 -48.031 -2.289 1 93.25 68 CYS B N 1
ATOM 6313 C CA . CYS B 1 68 ? -7.008 -48.5 -1.511 1 93.25 68 CYS B CA 1
ATOM 6314 C C . CYS B 1 68 ? -7.227 -50 -1.706 1 93.25 68 CYS B C 1
ATOM 6316 O O . CYS B 1 68 ? -7.48 -50.719 -0.742 1 93.25 68 CYS B O 1
ATOM 6318 N N . GLN B 1 69 ? -7.105 -50.375 -2.936 1 90.94 69 GLN B N 1
ATOM 6319 C CA . GLN B 1 69 ? -7.25 -51.781 -3.238 1 90.94 69 GLN B CA 1
ATOM 6320 C C . GLN B 1 69 ? -6.195 -52.625 -2.512 1 90.94 69 GLN B C 1
ATOM 6322 O O . GLN B 1 69 ? -6.508 -53.656 -1.937 1 90.94 69 GLN B O 1
ATOM 6327 N N . ALA B 1 70 ? -5.074 -52.125 -2.551 1 87.94 70 ALA B N 1
ATOM 6328 C CA . ALA B 1 70 ? -3.957 -52.844 -1.922 1 87.94 70 ALA B CA 1
ATOM 6329 C C . ALA B 1 70 ? -4.117 -52.875 -0.405 1 87.94 70 ALA B C 1
ATOM 6331 O O . ALA B 1 70 ? -3.66 -53.812 0.249 1 87.94 70 ALA B O 1
ATOM 6332 N N . ASN B 1 71 ? -4.773 -51.906 0.183 1 85.62 71 ASN B N 1
ATOM 6333 C CA . ASN B 1 71 ? -4.918 -51.781 1.63 1 85.62 71 ASN B CA 1
ATOM 6334 C C . ASN B 1 71 ? -6.246 -52.344 2.107 1 85.62 71 ASN B C 1
ATOM 6336 O O . ASN B 1 71 ? -6.551 -52.312 3.301 1 85.62 71 ASN B O 1
ATOM 6340 N N . GLY B 1 72 ? -7.07 -52.844 1.278 1 87.88 72 GLY B N 1
ATOM 6341 C CA . GLY B 1 72 ? -8.375 -53.344 1.664 1 87.88 72 GLY B CA 1
ATOM 6342 C C . GLY B 1 72 ? -9.375 -52.25 1.998 1 87.88 72 GLY B C 1
ATOM 6343 O O . GLY B 1 72 ? -10.344 -52.5 2.713 1 87.88 72 GLY B O 1
ATOM 6344 N N . THR B 1 73 ? -9.07 -51.062 1.606 1 91.44 73 THR B N 1
ATOM 6345 C CA . THR B 1 73 ? -9.992 -49.938 1.781 1 91.44 73 THR B CA 1
ATOM 6346 C C . THR B 1 73 ? -11.047 -49.938 0.681 1 91.44 73 THR B C 1
ATOM 6348 O O . THR B 1 73 ? -10.719 -50.062 -0.502 1 91.44 73 THR B O 1
ATOM 6351 N N . PRO B 1 74 ? -12.312 -49.812 1.074 1 93.31 74 PRO B N 1
ATOM 6352 C CA . PRO B 1 74 ? -13.359 -49.781 0.053 1 93.31 74 PRO B CA 1
ATOM 6353 C C . PRO B 1 74 ? -13.148 -48.688 -0.978 1 93.31 74 PRO B C 1
ATOM 6355 O O . PRO B 1 74 ? -12.805 -47.562 -0.617 1 93.31 74 PRO B O 1
ATOM 6358 N N . LEU B 1 75 ? -13.375 -48.969 -2.209 1 94.38 75 LEU B N 1
ATOM 6359 C CA . LEU B 1 75 ? -13.148 -48.031 -3.312 1 94.38 75 LEU B CA 1
ATOM 6360 C C . LEU B 1 75 ? -14.117 -46.844 -3.246 1 94.38 75 LEU B C 1
ATOM 6362 O O . LEU B 1 75 ? -13.875 -45.812 -3.867 1 94.38 75 LEU B O 1
ATOM 6366 N N . THR B 1 76 ? -15.172 -46.969 -2.475 1 94.75 76 THR B N 1
ATOM 6367 C CA . THR B 1 76 ? -16.141 -45.875 -2.307 1 94.75 76 THR B CA 1
ATOM 6368 C C . THR B 1 76 ? -15.516 -44.719 -1.549 1 94.75 76 THR B C 1
ATOM 6370 O O . THR B 1 76 ? -16.062 -43.594 -1.561 1 94.75 76 THR B O 1
ATOM 6373 N N . ARG B 1 77 ? -14.375 -44.969 -0.979 1 94.81 77 ARG B N 1
ATOM 6374 C CA . ARG B 1 77 ? -13.727 -43.938 -0.168 1 94.81 77 ARG B CA 1
ATOM 6375 C C . ARG B 1 77 ? -12.711 -43.156 -0.988 1 94.81 77 ARG B C 1
ATOM 6377 O O . ARG B 1 77 ? -12.18 -42.156 -0.522 1 94.81 77 ARG B O 1
ATOM 6384 N N . VAL B 1 78 ? -12.453 -43.531 -2.195 1 95.75 78 VAL B N 1
ATOM 6385 C CA . VAL B 1 78 ? -11.414 -42.969 -3.033 1 95.75 78 VAL B CA 1
ATOM 6386 C C . VAL B 1 78 ? -11.711 -41.469 -3.268 1 95.75 78 VAL B C 1
ATOM 6388 O O . VAL B 1 78 ? -10.812 -40.625 -3.174 1 95.75 78 VAL B O 1
ATOM 6391 N N . PRO B 1 79 ? -12.969 -41.062 -3.488 1 95.5 79 PRO B N 1
ATOM 6392 C CA . PRO B 1 79 ? -13.234 -39.656 -3.697 1 95.5 79 PRO B CA 1
ATOM 6393 C C . PRO B 1 79 ? -12.891 -38.812 -2.477 1 95.5 79 PRO B C 1
ATOM 6395 O O . PRO B 1 79 ? -12.422 -37.656 -2.621 1 95.5 79 PRO B O 1
ATOM 6398 N N . ASP B 1 80 ? -13.039 -39.312 -1.362 1 94.75 80 ASP B N 1
ATOM 6399 C CA . ASP B 1 80 ? -12.727 -38.594 -0.135 1 94.75 80 ASP B CA 1
ATOM 6400 C 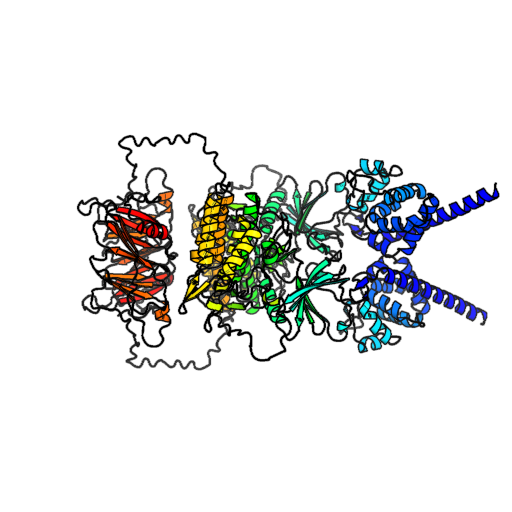C . ASP B 1 80 ? -11.219 -38.438 0.031 1 94.75 80 ASP B C 1
ATOM 6402 O O . ASP B 1 80 ? -10.75 -37.344 0.414 1 94.75 80 ASP B O 1
ATOM 6406 N N . VAL B 1 81 ? -10.508 -39.5 -0.237 1 95.81 81 VAL B N 1
ATOM 6407 C CA . VAL B 1 81 ? -9.055 -39.469 -0.135 1 95.81 81 VAL B CA 1
ATOM 6408 C C . VAL B 1 81 ? -8.5 -38.469 -1.153 1 95.81 81 VAL B C 1
ATOM 6410 O O . VAL B 1 81 ? -7.578 -37.688 -0.849 1 95.81 81 VAL B O 1
ATOM 6413 N N . LEU B 1 82 ? -9.062 -38.531 -2.332 1 96.75 82 LEU B N 1
ATOM 6414 C CA . LEU B 1 82 ? -8.656 -37.594 -3.387 1 96.75 82 LEU B CA 1
ATOM 6415 C C . LEU B 1 82 ? -8.898 -36.156 -2.969 1 96.75 82 LEU B C 1
ATOM 6417 O O . LEU B 1 82 ? -8.031 -35.312 -3.137 1 96.75 82 LEU B O 1
ATOM 6421 N N . ARG B 1 83 ? -10.047 -35.906 -2.434 1 95.69 83 ARG B N 1
ATOM 6422 C CA . ARG B 1 83 ? -10.391 -34.562 -1.985 1 95.69 83 ARG B CA 1
ATOM 6423 C C . ARG B 1 83 ? -9.406 -34.062 -0.93 1 95.69 83 ARG B C 1
ATOM 6425 O O . ARG B 1 83 ? -8.914 -32.938 -1.013 1 95.69 83 ARG B O 1
ATOM 6432 N N . ARG B 1 84 ? -9.117 -34.812 0.021 1 95.31 84 ARG B N 1
ATOM 6433 C CA . ARG B 1 84 ? -8.188 -34.438 1.087 1 95.31 84 ARG B CA 1
ATOM 6434 C C . ARG B 1 84 ? -6.789 -34.188 0.534 1 95.31 84 ARG B C 1
ATOM 6436 O O . ARG B 1 84 ? -6.094 -33.281 0.98 1 95.31 84 ARG B O 1
ATOM 6443 N N . THR B 1 85 ? -6.371 -35.062 -0.418 1 96.75 85 THR B N 1
ATOM 6444 C CA . THR B 1 85 ? -5.059 -34.906 -1.035 1 96.75 85 THR B CA 1
ATOM 6445 C C . THR B 1 85 ? -4.957 -33.562 -1.759 1 96.75 85 THR B C 1
ATOM 6447 O O . THR B 1 85 ? -3.947 -32.875 -1.645 1 96.75 85 THR B O 1
ATOM 6450 N N . LEU B 1 86 ? -6.016 -33.188 -2.396 1 95.12 86 LEU B N 1
ATOM 6451 C CA . LEU B 1 86 ? -5.996 -31.984 -3.221 1 95.12 86 LEU B CA 1
ATOM 6452 C C . LEU B 1 86 ? -6.195 -30.75 -2.367 1 95.12 86 LEU B C 1
ATOM 6454 O O . LEU B 1 86 ? -5.785 -29.641 -2.756 1 95.12 86 LEU B O 1
ATOM 6458 N N . THR B 1 87 ? -6.75 -30.875 -1.164 1 93.62 87 THR B N 1
ATOM 6459 C CA . THR B 1 87 ? -7.125 -29.703 -0.386 1 93.62 87 THR B CA 1
ATOM 6460 C C . THR B 1 87 ? -6.094 -29.422 0.704 1 93.62 87 THR B C 1
ATOM 6462 O O . THR B 1 87 ? -5.609 -28.297 0.833 1 93.62 87 THR B O 1
ATOM 6465 N N . ASP B 1 88 ? -5.711 -30.516 1.45 1 94.44 88 ASP B N 1
ATOM 6466 C CA . ASP B 1 88 ? -4.914 -30.109 2.607 1 94.44 88 ASP B CA 1
ATOM 6467 C C . ASP B 1 88 ? -3.863 -31.172 2.941 1 94.44 88 ASP B C 1
ATOM 6469 O O . ASP B 1 88 ? -3.215 -31.094 3.986 1 94.44 88 ASP B O 1
ATOM 6473 N N . LEU B 1 89 ? -3.658 -32.188 2.041 1 97.25 89 LEU B N 1
ATOM 6474 C CA . LEU B 1 89 ? -2.664 -33.188 2.365 1 97.25 89 LEU B CA 1
ATOM 6475 C C . LEU B 1 89 ? -1.749 -33.469 1.175 1 97.25 89 LEU B C 1
ATOM 6477 O O . LEU B 1 89 ? -1.059 -34.5 1.133 1 97.25 89 LEU B O 1
ATOM 6481 N N . GLY B 1 90 ? -1.801 -32.625 0.2 1 98 90 GLY B N 1
ATOM 6482 C CA . GLY B 1 90 ? -0.98 -32.812 -0.986 1 98 90 GLY B CA 1
ATOM 6483 C C . GLY B 1 90 ? 0.505 -32.875 -0.683 1 98 90 GLY B C 1
ATOM 6484 O O . GLY B 1 90 ? 1.223 -33.719 -1.204 1 98 90 GLY B O 1
ATOM 6485 N N . LEU B 1 91 ? 0.995 -31.984 0.137 1 98.31 91 LEU B N 1
ATOM 6486 C CA . LEU B 1 91 ? 2.408 -31.922 0.496 1 98.31 91 LEU B CA 1
ATOM 6487 C C . LEU B 1 91 ? 2.822 -33.188 1.255 1 98.31 91 LEU B C 1
ATOM 6489 O O . LEU B 1 91 ? 3.865 -33.781 0.964 1 98.31 91 LEU B O 1
ATOM 6493 N N . THR B 1 92 ? 1.993 -33.5 2.166 1 98.31 92 THR B N 1
ATOM 6494 C CA . THR B 1 92 ? 2.27 -34.719 2.953 1 98.31 92 THR B CA 1
ATOM 6495 C C . THR B 1 92 ? 2.393 -35.938 2.049 1 98.31 92 THR B C 1
ATOM 6497 O O . THR B 1 92 ? 3.314 -36.75 2.205 1 98.31 92 THR B O 1
ATOM 6500 N N . PHE B 1 93 ? 1.465 -36.094 1.12 1 98.12 93 PHE B N 1
ATOM 6501 C CA . PHE B 1 93 ? 1.503 -37.188 0.184 1 98.12 93 PHE B CA 1
ATOM 6502 C C . PHE B 1 93 ? 2.785 -37.188 -0.638 1 98.12 93 PHE B C 1
ATOM 6504 O O . PHE B 1 93 ? 3.432 -38.219 -0.825 1 98.12 93 PHE B O 1
ATOM 6511 N N . ALA B 1 94 ? 3.137 -36 -1.146 1 98.31 94 ALA B N 1
ATOM 6512 C CA . ALA B 1 94 ? 4.344 -35.844 -1.955 1 98.31 94 ALA B CA 1
ATOM 6513 C C . ALA B 1 94 ? 5.59 -36.219 -1.156 1 98.31 94 ALA B C 1
ATOM 6515 O O . ALA B 1 94 ? 6.496 -36.875 -1.678 1 98.31 94 ALA B O 1
ATOM 6516 N N . ILE B 1 95 ? 5.641 -35.781 0.074 1 98.5 95 ILE B N 1
ATOM 6517 C CA . ILE B 1 95 ? 6.781 -36.094 0.93 1 98.5 95 ILE B CA 1
ATOM 6518 C C . ILE B 1 95 ? 6.879 -37.625 1.123 1 98.5 95 ILE B C 1
ATOM 6520 O O . ILE B 1 95 ? 7.969 -38.188 1.038 1 98.5 95 ILE B O 1
ATOM 6524 N N . LEU B 1 96 ? 5.77 -38.281 1.339 1 97.62 96 LEU B N 1
ATOM 6525 C CA . LEU B 1 96 ? 5.754 -39.719 1.496 1 97.62 96 LEU B CA 1
ATOM 6526 C C . LEU B 1 96 ? 6.172 -40.438 0.202 1 97.62 96 LEU B C 1
ATOM 6528 O O . LEU B 1 96 ? 6.809 -41.469 0.235 1 97.62 96 LEU B O 1
ATOM 6532 N N . LEU B 1 97 ? 5.762 -39.844 -0.919 1 96.81 97 LEU B N 1
ATOM 6533 C CA . LEU B 1 97 ? 6.188 -40.375 -2.211 1 96.81 97 LEU B CA 1
ATOM 6534 C C . LEU B 1 97 ? 7.707 -40.406 -2.309 1 96.81 97 LEU B C 1
ATOM 6536 O O . LEU B 1 97 ? 8.273 -41.344 -2.881 1 96.81 97 LEU B O 1
ATOM 6540 N N . PHE B 1 98 ? 8.328 -39.438 -1.793 1 96.88 98 PHE B N 1
ATOM 6541 C CA . PHE B 1 98 ? 9.789 -39.375 -1.856 1 96.88 98 PHE B CA 1
ATOM 6542 C C . PHE B 1 98 ? 10.422 -40.188 -0.742 1 96.88 98 PHE B C 1
ATOM 6544 O O . PHE B 1 98 ? 11.562 -40.656 -0.868 1 96.88 98 PHE B O 1
ATOM 6551 N N . ALA B 1 99 ? 9.672 -40.406 0.337 1 96.62 99 ALA B N 1
ATOM 6552 C CA . ALA B 1 99 ? 10.195 -41.156 1.488 1 96.62 99 ALA B CA 1
ATOM 6553 C C . ALA B 1 99 ? 9.945 -42.656 1.347 1 96.62 99 ALA B C 1
ATOM 6555 O O . ALA B 1 99 ? 10.453 -43.438 2.137 1 96.62 99 ALA B O 1
ATOM 6556 N N . ARG B 1 100 ? 9.234 -43.125 0.402 1 92.81 100 ARG B N 1
ATOM 6557 C CA . ARG B 1 100 ? 8.656 -44.469 0.323 1 92.81 100 ARG B CA 1
ATOM 6558 C C . ARG B 1 100 ? 9.758 -45.531 0.224 1 92.81 100 ARG B C 1
ATOM 6560 O O . ARG B 1 100 ? 9.57 -46.656 0.671 1 92.81 100 ARG B O 1
ATOM 6567 N N . GLY B 1 101 ? 10.836 -45.25 -0.381 1 88.94 101 GLY B N 1
ATOM 6568 C CA . GLY B 1 101 ? 11.891 -46.25 -0.538 1 88.94 101 GLY B CA 1
ATOM 6569 C C . GLY B 1 101 ? 11.422 -47.5 -1.228 1 88.94 101 GLY B C 1
ATOM 6570 O O . GLY B 1 101 ? 10.688 -47.438 -2.217 1 88.94 101 GLY B O 1
ATOM 6571 N N . ARG B 1 102 ? 11.812 -48.688 -0.639 1 87.25 102 ARG B N 1
ATOM 6572 C CA . ARG B 1 102 ? 11.484 -49.969 -1.239 1 87.25 102 ARG B CA 1
ATOM 6573 C C . ARG B 1 102 ? 10.133 -50.469 -0.743 1 87.25 102 ARG B C 1
ATOM 6575 O O . ARG B 1 102 ? 9.5 -51.312 -1.395 1 87.25 102 ARG B O 1
ATOM 6582 N N . GLN B 1 103 ? 9.719 -49.969 0.385 1 87.44 103 GLN B N 1
ATOM 6583 C CA . GLN B 1 103 ? 8.438 -50.375 0.967 1 87.44 103 GLN B CA 1
ATOM 6584 C C . GLN B 1 103 ? 7.328 -49.406 0.571 1 87.44 103 GLN B C 1
ATOM 6586 O O . GLN B 1 103 ? 6.594 -48.906 1.43 1 87.44 103 GLN B O 1
ATOM 6591 N N . GLU B 1 104 ? 7.145 -49.25 -0.7 1 89.38 104 GLU B N 1
ATOM 6592 C CA . GLU B 1 104 ? 6.277 -48.219 -1.228 1 89.38 104 GLU B CA 1
ATOM 6593 C C . GLU B 1 104 ? 4.836 -48.406 -0.766 1 89.38 104 GLU B C 1
ATOM 6595 O O . GLU B 1 104 ? 4.207 -47.469 -0.27 1 89.38 104 GLU B O 1
ATOM 6600 N N . ARG B 1 105 ? 4.359 -49.594 -0.845 1 89.25 105 ARG B N 1
ATOM 6601 C CA . ARG B 1 105 ? 2.965 -49.875 -0.524 1 89.25 105 ARG B CA 1
ATOM 6602 C C . ARG B 1 105 ? 2.672 -49.562 0.944 1 89.25 105 ARG B C 1
ATOM 6604 O O . ARG B 1 105 ? 1.694 -48.906 1.266 1 89.25 105 ARG B O 1
ATOM 6611 N N . ASP B 1 106 ? 3.545 -50.031 1.784 1 90.94 106 ASP B N 1
ATOM 6612 C CA . ASP B 1 106 ? 3.312 -49.906 3.221 1 90.94 106 ASP B CA 1
ATOM 6613 C C . ASP B 1 106 ? 3.422 -48.469 3.672 1 90.94 106 ASP B C 1
ATOM 6615 O O . ASP B 1 106 ? 2.648 -48 4.52 1 90.94 106 ASP B O 1
ATOM 6619 N N . VAL B 1 107 ? 4.344 -47.781 3.117 1 93.69 107 VAL B N 1
ATOM 6620 C CA . VAL B 1 107 ? 4.543 -46.375 3.475 1 93.69 107 VAL B CA 1
ATOM 6621 C C . VAL B 1 107 ? 3.34 -45.562 3.027 1 93.69 107 VAL B C 1
ATOM 6623 O O . VAL B 1 107 ? 2.811 -44.75 3.797 1 93.69 107 VAL B O 1
ATOM 6626 N N . LEU B 1 108 ? 2.836 -45.781 1.822 1 94.62 108 LEU B N 1
ATOM 6627 C CA . LEU B 1 108 ? 1.745 -45 1.267 1 94.62 108 LEU B CA 1
ATOM 6628 C C . LEU B 1 108 ? 0.41 -45.406 1.882 1 94.62 108 LEU B C 1
ATOM 6630 O O . LEU B 1 108 ? -0.551 -44.625 1.851 1 94.62 108 LEU B O 1
ATOM 6634 N N . ARG B 1 109 ? 0.406 -46.625 2.441 1 92.06 109 ARG B N 1
ATOM 6635 C CA . ARG B 1 109 ? -0.779 -47.062 3.18 1 92.06 109 ARG B CA 1
ATOM 6636 C C . ARG B 1 109 ? -1.036 -46.156 4.375 1 92.06 109 ARG B C 1
ATOM 6638 O O . ARG B 1 109 ? -2.188 -45.875 4.715 1 92.06 109 ARG B O 1
ATOM 6645 N N . GLN B 1 110 ? 0.048 -45.719 4.957 1 93.75 110 GLN B N 1
ATOM 6646 C CA . GLN B 1 110 ? -0.066 -44.812 6.094 1 93.75 110 GLN B CA 1
ATOM 6647 C C . GLN B 1 110 ? -0.794 -43.531 5.707 1 93.75 110 GLN B C 1
ATOM 6649 O O . GLN B 1 110 ? -1.531 -42.969 6.512 1 93.75 110 GLN B O 1
ATOM 6654 N N . PHE B 1 111 ? -0.59 -43.125 4.496 1 95.25 111 PHE B N 1
ATOM 6655 C CA . PHE B 1 111 ? -1.237 -41.906 4.016 1 95.25 111 PHE B CA 1
ATOM 6656 C C . PHE B 1 111 ? -2.746 -42.094 3.91 1 95.25 111 PHE B C 1
ATOM 6658 O O . PHE B 1 111 ? -3.518 -41.219 4.281 1 95.25 111 PHE B O 1
ATOM 6665 N N . VAL B 1 112 ? -3.156 -43.219 3.34 1 94.31 112 VAL B N 1
ATOM 6666 C CA . VAL B 1 112 ? -4.582 -43.5 3.178 1 94.31 112 VAL B CA 1
ATOM 6667 C C . VAL B 1 112 ? -5.27 -43.5 4.543 1 94.31 112 VAL B C 1
ATOM 6669 O O . VAL B 1 112 ? -6.363 -42.938 4.688 1 94.31 112 VAL B O 1
ATOM 6672 N N . GLY B 1 113 ? -4.582 -44.062 5.496 1 91.12 113 GLY B N 1
ATOM 6673 C CA . GLY B 1 113 ? -5.105 -44.031 6.852 1 91.12 113 GLY B CA 1
ATOM 6674 C C . GLY B 1 113 ? -5.266 -42.594 7.387 1 91.12 113 GLY B C 1
ATOM 6675 O O . GLY B 1 113 ? -6.281 -42.281 8 1 91.12 113 GLY B O 1
ATOM 6676 N N . LEU B 1 114 ? -4.27 -41.812 7.148 1 93.19 114 LEU B N 1
ATOM 6677 C CA . LEU B 1 114 ? -4.285 -40.406 7.586 1 93.19 114 LEU B CA 1
ATOM 6678 C C . LEU B 1 114 ? -5.414 -39.656 6.91 1 93.19 114 LEU B C 1
ATOM 6680 O O . LEU B 1 114 ? -6.125 -38.875 7.559 1 93.19 114 LEU B O 1
ATOM 6684 N N . ALA B 1 115 ? -5.609 -39.781 5.625 1 94.19 115 ALA B N 1
ATOM 6685 C CA . ALA B 1 115 ? -6.605 -39.062 4.84 1 94.19 115 ALA B CA 1
ATOM 6686 C C . ALA B 1 115 ? -8.023 -39.406 5.293 1 94.19 115 ALA B C 1
ATOM 6688 O O . ALA B 1 115 ? -8.938 -38.594 5.168 1 94.19 115 ALA B O 1
ATOM 6689 N N . LEU B 1 116 ? -8.195 -40.562 5.832 1 91.44 116 LEU B N 1
ATOM 6690 C CA . LEU B 1 116 ? -9.531 -41.031 6.211 1 91.44 116 LEU B CA 1
ATOM 6691 C C . LEU B 1 116 ? -9.797 -40.75 7.688 1 91.44 116 LEU B C 1
ATOM 6693 O O . LEU B 1 116 ? -10.891 -41.031 8.18 1 91.44 116 LEU B O 1
ATOM 6697 N N . GLU B 1 117 ? -8.805 -40.281 8.359 1 85.69 117 GLU B N 1
ATOM 6698 C CA . GLU B 1 117 ? -9 -39.938 9.766 1 85.69 117 GLU B CA 1
ATOM 6699 C C . GLU B 1 117 ? -10.086 -38.875 9.93 1 85.69 117 GLU B C 1
ATOM 6701 O O . GLU B 1 117 ? -10.117 -37.906 9.195 1 85.69 117 GLU B O 1
ATOM 6706 N N . THR B 1 118 ? -11.258 -39.219 10.336 1 68.38 118 THR B N 1
ATOM 6707 C CA . THR B 1 118 ? -12.328 -38.281 10.633 1 68.38 118 THR B CA 1
ATOM 6708 C C . THR B 1 118 ? -12.07 -37.562 11.961 1 68.38 118 THR B C 1
ATOM 6710 O O . THR B 1 118 ? -11.445 -38.125 12.859 1 68.38 118 THR B O 1
ATOM 6713 N N . GLY B 1 119 ? -11.906 -36.281 11.953 1 55.66 119 GLY B N 1
ATOM 6714 C CA . GLY B 1 119 ? -11.789 -35.594 13.227 1 55.66 119 GLY B CA 1
ATOM 6715 C C . GLY B 1 119 ? -12.617 -36.219 14.328 1 55.66 119 GLY B C 1
ATOM 6716 O O . GLY B 1 119 ? -13.828 -36.406 14.18 1 55.66 119 GLY B O 1
ATOM 6717 N N . ALA B 1 120 ? -12.18 -37.25 14.977 1 44.72 120 ALA B N 1
ATOM 6718 C CA . ALA B 1 120 ? -12.938 -37.875 16.062 1 44.72 120 ALA B CA 1
ATOM 6719 C C . ALA B 1 120 ? -13.859 -36.844 16.719 1 44.72 120 ALA B C 1
ATOM 6721 O O . ALA B 1 120 ? -13.688 -35.625 16.547 1 44.72 120 ALA B O 1
ATOM 6722 N N . ASP B 1 121 ? -14.578 -37.312 18.062 1 42.41 121 ASP B N 1
ATOM 6723 C CA . ASP B 1 121 ? -15.594 -36.75 18.938 1 42.41 121 ASP B CA 1
ATOM 6724 C C . ASP B 1 121 ? -15.336 -35.281 19.188 1 42.41 121 ASP B C 1
ATOM 6726 O O . ASP B 1 121 ? -14.266 -34.75 18.844 1 42.41 121 ASP B O 1
ATOM 6730 N N . HIS B 1 122 ? -15.828 -34.75 20.594 1 42.75 122 HIS B N 1
ATOM 6731 C CA . HIS B 1 122 ? -16.078 -33.469 21.266 1 42.75 122 HIS B CA 1
ATOM 6732 C C . HIS B 1 122 ? -14.891 -32.531 21.156 1 42.75 122 HIS B C 1
ATOM 6734 O O . HIS B 1 122 ? -15.047 -31.312 21.25 1 42.75 122 HIS B O 1
ATOM 6740 N N . VAL B 1 123 ? -13.742 -32.906 21.922 1 41.31 123 VAL B N 1
ATOM 6741 C CA . VAL B 1 123 ? -12.688 -31.906 22.109 1 41.31 123 VAL B CA 1
ATOM 6742 C C . VAL B 1 123 ? -11.961 -31.672 20.797 1 41.31 123 VAL B C 1
ATOM 6744 O O . VAL B 1 123 ? -11.5 -32.625 20.141 1 41.31 123 VAL B O 1
ATOM 6747 N N . ALA B 1 124 ? -12.109 -30.812 19.906 1 44.16 124 ALA B N 1
ATOM 6748 C CA . ALA B 1 124 ? -11.695 -30.344 18.578 1 44.16 124 ALA B CA 1
ATOM 6749 C C . ALA B 1 124 ? -10.266 -30.781 18.281 1 44.16 124 ALA B C 1
ATOM 6751 O O . ALA B 1 124 ? -9.312 -30.062 18.609 1 44.16 124 ALA B O 1
ATOM 6752 N N . PRO B 1 125 ? -9.852 -32 18.406 1 52.59 125 PRO B N 1
ATOM 6753 C CA . PRO B 1 125 ? -8.438 -32.281 18.156 1 52.59 125 PRO B CA 1
ATOM 6754 C C . PRO B 1 125 ? -7.965 -31.734 16.812 1 52.59 125 PRO B C 1
ATOM 6756 O O . PRO B 1 125 ? -8.719 -31.766 15.828 1 52.59 125 PRO B O 1
ATOM 6759 N N . HIS B 1 126 ? -7.062 -30.938 16.812 1 67.06 126 HIS B N 1
ATOM 6760 C CA . HIS B 1 126 ? -6.414 -30.328 15.656 1 67.06 126 HIS B CA 1
ATOM 6761 C C . HIS B 1 126 ? -6.059 -31.375 14.602 1 67.06 126 HIS B C 1
ATOM 6763 O O . HIS B 1 126 ? -5.293 -32.312 14.883 1 67.06 126 HIS B O 1
ATOM 6769 N N . GLN B 1 127 ? -6.914 -31.625 13.539 1 84.88 127 GLN B N 1
ATOM 6770 C CA . GLN B 1 127 ? -6.621 -32.5 12.406 1 84.88 127 GLN B CA 1
ATOM 6771 C C . GLN B 1 127 ? -5.34 -32.094 11.695 1 84.88 127 GLN B C 1
ATOM 6773 O O . GLN B 1 127 ? -5.156 -30.891 11.398 1 84.88 127 GLN B O 1
ATOM 6778 N N . PHE B 1 128 ? -4.434 -33.156 11.516 1 91.62 128 PHE B N 1
ATOM 6779 C CA . PHE B 1 128 ? -3.158 -32.906 10.852 1 91.62 128 PHE B CA 1
ATOM 6780 C C . PHE B 1 128 ? -3.373 -32.531 9.391 1 91.62 128 PHE B C 1
ATOM 6782 O O . PHE B 1 128 ? -4.129 -33.188 8.672 1 91.62 128 PHE B O 1
ATOM 6789 N N . THR B 1 129 ? -2.863 -31.438 8.984 1 95.44 129 THR B N 1
ATOM 6790 C CA . THR B 1 129 ? -2.887 -30.984 7.598 1 95.44 129 THR B CA 1
ATOM 6791 C C . THR B 1 129 ? -1.524 -30.438 7.184 1 95.44 129 THR B C 1
ATOM 6793 O O . THR B 1 129 ? -0.603 -30.359 8 1 95.44 129 THR B O 1
ATOM 6796 N N . ASP B 1 130 ? -1.394 -30.109 5.973 1 97.06 130 ASP B N 1
ATOM 6797 C CA . ASP B 1 130 ? -0.152 -29.578 5.414 1 97.06 130 ASP B CA 1
ATOM 6798 C C . ASP B 1 130 ? 0.264 -28.297 6.117 1 97.06 130 ASP B C 1
ATOM 6800 O O . ASP B 1 130 ? 1.429 -27.891 6.059 1 97.06 130 ASP B O 1
ATOM 6804 N N . ILE B 1 131 ? -0.622 -27.531 6.766 1 93.88 131 ILE B N 1
ATOM 6805 C CA . ILE B 1 131 ? -0.332 -26.281 7.457 1 93.88 131 ILE B CA 1
ATOM 6806 C C . ILE B 1 131 ? 0.593 -26.547 8.641 1 93.88 131 ILE B C 1
ATOM 6808 O O . ILE B 1 131 ? 1.314 -25.656 9.086 1 93.88 131 ILE B O 1
ATOM 6812 N N . ASP B 1 132 ? 0.607 -27.75 9.109 1 95.56 132 ASP B N 1
ATOM 6813 C CA . ASP B 1 132 ? 1.41 -28.125 10.266 1 95.56 132 ASP B CA 1
ATOM 6814 C C . ASP B 1 132 ? 2.877 -28.312 9.883 1 95.56 132 ASP B C 1
ATOM 6816 O O . ASP B 1 132 ? 3.748 -28.375 10.75 1 95.56 132 ASP B O 1
ATOM 6820 N N . LEU B 1 133 ? 3.127 -28.516 8.602 1 97.12 133 LEU B N 1
ATOM 6821 C CA . LEU B 1 133 ? 4.484 -28.766 8.141 1 97.12 133 LEU B CA 1
ATOM 6822 C C . LEU B 1 133 ? 5.34 -27.516 8.227 1 97.12 133 LEU B C 1
ATOM 6824 O O . LEU B 1 133 ? 4.832 -26.391 8.07 1 97.12 133 LEU B O 1
ATOM 6828 N N . PRO B 1 134 ? 6.617 -27.656 8.484 1 97.62 134 PRO B N 1
ATOM 6829 C CA . PRO B 1 134 ? 7.332 -28.891 8.812 1 97.62 134 PRO B CA 1
ATOM 6830 C C . PRO B 1 134 ? 7.141 -29.328 10.266 1 97.62 134 PRO B C 1
ATOM 6832 O O . PRO B 1 134 ? 6.918 -28.484 11.133 1 97.62 134 PRO B O 1
ATOM 6835 N N . ILE B 1 135 ? 7.223 -30.547 10.453 1 97.56 135 ILE B N 1
ATOM 6836 C CA . ILE B 1 135 ? 7.008 -31.062 11.797 1 97.56 135 ILE B CA 1
ATOM 6837 C C . ILE B 1 135 ? 8.328 -31.578 12.367 1 97.56 135 ILE B C 1
ATOM 6839 O O . ILE B 1 135 ? 9.281 -31.812 11.625 1 97.56 135 ILE B O 1
ATOM 6843 N N . SER B 1 136 ? 8.367 -31.766 13.688 1 97.19 136 SER B N 1
ATOM 6844 C CA . SER B 1 136 ? 9.562 -32.25 14.391 1 97.19 136 SER B CA 1
ATOM 6845 C C . SER B 1 136 ? 9.812 -33.719 14.117 1 97.19 136 SER B C 1
ATOM 6847 O O . SER B 1 136 ? 8.93 -34.438 13.609 1 97.19 136 SER B O 1
ATOM 6849 N N . LEU B 1 137 ? 11.039 -34.125 14.352 1 97.69 137 LEU B N 1
ATOM 6850 C CA . LEU B 1 137 ? 11.406 -35.531 14.188 1 97.69 137 LEU B CA 1
ATOM 6851 C C . LEU B 1 137 ? 10.508 -36.438 15.023 1 97.69 137 LEU B C 1
ATOM 6853 O O . LEU B 1 137 ? 10.078 -37.5 14.562 1 97.69 137 LEU B O 1
ATOM 6857 N N . GLU B 1 138 ? 10.188 -35.969 16.234 1 97.19 138 GLU B N 1
ATOM 6858 C CA . GLU B 1 138 ? 9.336 -36.75 17.125 1 97.19 138 GLU B CA 1
ATOM 6859 C C . GLU B 1 138 ? 7.938 -36.938 16.547 1 97.19 138 GLU B C 1
ATOM 6861 O O . GLU B 1 138 ? 7.414 -38.062 16.516 1 97.19 138 GLU B O 1
ATOM 6866 N N . LEU B 1 139 ? 7.402 -35.906 16.031 1 96.5 139 LEU B N 1
ATOM 6867 C CA . LEU B 1 139 ? 6.059 -35.969 15.461 1 96.5 139 LEU B CA 1
ATOM 6868 C C . LEU B 1 139 ? 6.051 -36.781 14.172 1 96.5 139 LEU B C 1
ATOM 6870 O O . LEU B 1 139 ? 5.102 -37.531 13.906 1 96.5 139 LEU B O 1
ATOM 6874 N N . ALA B 1 140 ? 7.07 -36.625 13.359 1 97.81 140 ALA B N 1
ATOM 6875 C CA . ALA B 1 140 ? 7.168 -37.375 12.109 1 97.81 140 ALA B CA 1
ATOM 6876 C C . ALA B 1 140 ? 7.207 -38.906 12.375 1 97.81 140 ALA B C 1
ATOM 6878 O O . ALA B 1 140 ? 6.523 -39.656 11.703 1 97.81 140 ALA B O 1
ATOM 6879 N N . THR B 1 141 ? 7.965 -39.281 13.398 1 97.38 141 THR B N 1
ATOM 6880 C CA . THR B 1 141 ? 8.109 -40.719 13.695 1 97.38 141 THR B CA 1
ATOM 6881 C C . THR B 1 141 ? 6.855 -41.25 14.367 1 97.38 141 THR B C 1
ATOM 6883 O O . THR B 1 141 ? 6.539 -42.438 14.234 1 97.38 141 THR B O 1
ATOM 6886 N N . THR B 1 142 ? 6.164 -40.344 15.039 1 95.75 142 THR B N 1
ATOM 6887 C CA . THR B 1 142 ? 4.918 -40.781 15.672 1 95.75 142 THR B CA 1
ATOM 6888 C C . THR B 1 142 ? 3.801 -40.875 14.641 1 95.75 142 THR B C 1
ATOM 6890 O O . THR B 1 142 ? 3.037 -41.844 14.641 1 95.75 142 THR B O 1
ATOM 6893 N N . ARG B 1 143 ? 3.736 -39.969 13.719 1 94.25 143 ARG B N 1
ATOM 6894 C CA . ARG B 1 143 ? 2.662 -39.906 12.734 1 94.25 143 ARG B CA 1
ATOM 6895 C C . ARG B 1 143 ? 2.895 -40.906 11.609 1 94.25 143 ARG B C 1
ATOM 6897 O O . ARG B 1 143 ? 1.94 -41.469 11.07 1 94.25 143 ARG B O 1
ATOM 6904 N N . PHE B 1 144 ? 4.137 -41.125 11.305 1 96.25 144 PHE B N 1
ATOM 6905 C CA . PHE B 1 144 ? 4.523 -42.062 10.258 1 96.25 144 PHE B CA 1
ATOM 6906 C C . PHE B 1 144 ? 5.562 -43.031 10.773 1 96.25 144 PHE B C 1
ATOM 6908 O O . PHE B 1 144 ? 6.746 -42.938 10.445 1 96.25 144 PHE B O 1
ATOM 6915 N N . PRO B 1 145 ? 5.102 -44.062 11.414 1 94.75 145 PRO B N 1
ATOM 6916 C CA . PRO B 1 145 ? 6.035 -45 12.031 1 94.75 145 PRO B CA 1
ATOM 6917 C C . PRO B 1 145 ? 6.941 -45.688 11.016 1 94.75 145 PRO B C 1
ATOM 6919 O O . PRO B 1 145 ? 8.094 -46 11.328 1 94.75 145 PRO B O 1
ATOM 6922 N N . LEU B 1 146 ? 6.355 -46 9.844 1 95.44 146 LEU B N 1
ATOM 6923 C CA . LEU B 1 146 ? 7.203 -46.531 8.781 1 95.44 146 LEU B CA 1
ATOM 6924 C C . LEU B 1 146 ? 7.863 -45.406 7.988 1 95.44 146 LEU B C 1
ATOM 6926 O O . LEU B 1 146 ? 7.18 -44.625 7.305 1 95.44 146 LEU B O 1
ATOM 6930 N N . HIS B 1 147 ? 9.211 -45.219 8.062 1 96.25 147 HIS B N 1
ATOM 6931 C CA . HIS B 1 147 ? 10.016 -44.25 7.336 1 96.25 147 HIS B CA 1
ATOM 6932 C C . HIS B 1 147 ? 9.781 -42.844 7.867 1 96.25 147 HIS B C 1
ATOM 6934 O O . HIS B 1 147 ? 9.789 -41.875 7.105 1 96.25 147 HIS B O 1
ATOM 6940 N N . GLY B 1 148 ? 9.508 -42.719 9.117 1 96.69 148 GLY B N 1
ATOM 6941 C CA . GLY B 1 148 ? 9.305 -41.438 9.742 1 96.69 148 GLY B CA 1
ATOM 6942 C C . GLY B 1 148 ? 10.531 -40.531 9.688 1 96.69 148 GLY B C 1
ATOM 6943 O O . GLY B 1 148 ? 10.414 -39.312 9.516 1 96.69 148 GLY B O 1
ATOM 6944 N N . VAL B 1 149 ? 11.711 -41.125 9.828 1 97.44 149 VAL B N 1
ATOM 6945 C CA . VAL B 1 149 ? 12.961 -40.375 9.758 1 97.44 149 VAL B CA 1
ATOM 6946 C C . VAL B 1 149 ? 13.164 -39.844 8.336 1 97.44 149 VAL B C 1
ATOM 6948 O O . VAL B 1 149 ? 13.578 -38.688 8.148 1 97.44 149 VAL B O 1
ATOM 6951 N N . GLU B 1 150 ? 12.844 -40.688 7.371 1 97.56 150 GLU B N 1
ATOM 6952 C CA . GLU B 1 150 ? 12.953 -40.25 5.98 1 97.56 150 GLU B CA 1
ATOM 6953 C C . GLU B 1 150 ? 11.969 -39.125 5.676 1 97.56 150 GLU B C 1
ATOM 6955 O O . GLU B 1 150 ? 12.305 -38.188 4.957 1 97.56 150 GLU B O 1
ATOM 6960 N N . PHE B 1 151 ? 10.773 -39.312 6.227 1 98.19 151 PHE B N 1
ATOM 6961 C CA . PHE B 1 151 ? 9.789 -38.25 6.078 1 98.19 151 PHE B CA 1
ATOM 6962 C C . PHE B 1 151 ? 10.336 -36.938 6.617 1 98.19 151 PHE B C 1
ATOM 6964 O O . PHE B 1 151 ? 10.25 -35.906 5.953 1 98.19 151 PHE B O 1
ATOM 6971 N N . TYR B 1 152 ? 10.891 -37 7.797 1 98.25 152 TYR B N 1
ATOM 6972 C CA . TYR B 1 152 ? 11.461 -35.844 8.438 1 98.25 152 TYR B CA 1
ATOM 6973 C C . TYR B 1 152 ? 12.539 -35.188 7.559 1 98.25 152 TYR B C 1
ATOM 6975 O O . TYR B 1 152 ? 12.547 -33.969 7.363 1 98.25 152 TYR B O 1
ATOM 6983 N N . ASP B 1 153 ? 13.336 -35.969 7 1 97.75 153 ASP B N 1
ATOM 6984 C CA . ASP B 1 153 ? 14.453 -35.469 6.207 1 97.75 153 ASP B CA 1
ATOM 6985 C C . ASP B 1 153 ? 13.961 -34.844 4.891 1 97.75 153 ASP B C 1
ATOM 6987 O O . ASP B 1 153 ? 14.484 -33.844 4.441 1 97.75 153 ASP B O 1
ATOM 6991 N N . LYS B 1 154 ? 12.945 -35.469 4.281 1 97.94 154 LYS B N 1
ATOM 6992 C CA . LYS B 1 154 ? 12.5 -35.062 2.951 1 97.94 154 LYS B CA 1
ATOM 6993 C C . LYS B 1 154 ? 11.578 -33.844 3.02 1 97.94 154 LYS B C 1
ATOM 6995 O O . LYS B 1 154 ? 11.484 -33.094 2.061 1 97.94 154 LYS B O 1
ATOM 7000 N N . GLN B 1 155 ? 10.961 -33.625 4.164 1 98.38 155 GLN B N 1
ATOM 7001 C CA . GLN B 1 155 ? 9.891 -32.625 4.242 1 98.38 155 GLN B CA 1
ATOM 7002 C C . GLN B 1 155 ? 10.422 -31.234 3.977 1 98.38 155 GLN B C 1
ATOM 7004 O O . GLN B 1 155 ? 9.711 -30.391 3.436 1 98.38 155 GLN B O 1
ATOM 7009 N N . PHE B 1 156 ? 11.625 -30.969 4.285 1 98.31 156 PHE B N 1
ATOM 7010 C CA . PHE B 1 156 ? 12.148 -29.609 4.25 1 98.31 156 PHE B CA 1
ATOM 7011 C C . PHE B 1 156 ? 12.258 -29.109 2.816 1 98.31 156 PHE B C 1
ATOM 7013 O O . PHE B 1 156 ? 12.102 -27.906 2.555 1 98.31 156 PHE B O 1
ATOM 7020 N N . ARG B 1 157 ? 12.469 -29.953 1.861 1 97.81 157 ARG B N 1
ATOM 7021 C CA . ARG B 1 157 ? 12.523 -29.562 0.457 1 97.81 157 ARG B CA 1
ATOM 7022 C C . ARG B 1 157 ? 11.164 -29.062 -0.025 1 97.81 157 ARG B C 1
ATOM 7024 O O . ARG B 1 157 ? 11.078 -28.359 -1.032 1 97.81 157 ARG B O 1
ATOM 7031 N N . PHE B 1 158 ? 10.125 -29.453 0.684 1 98.38 158 PHE B N 1
ATOM 7032 C CA . PHE B 1 158 ? 8.766 -29.062 0.331 1 98.38 158 PHE B CA 1
ATOM 7033 C C . PHE B 1 158 ? 8.312 -27.875 1.16 1 98.38 158 PHE B C 1
ATOM 7035 O O . PHE B 1 158 ? 7.172 -27.422 1.033 1 98.38 158 PHE B O 1
ATOM 7042 N N . CYS B 1 159 ? 9.172 -27.359 2.066 1 98 159 CYS B N 1
ATOM 7043 C CA . CYS B 1 159 ? 8.82 -26.297 2.986 1 98 159 CYS B CA 1
ATOM 7044 C C . CYS B 1 159 ? 9.844 -25.156 2.922 1 98 159 CYS B C 1
ATOM 7046 O O . CYS B 1 159 ? 10.266 -24.641 3.955 1 98 159 CYS B O 1
ATOM 7048 N N . ALA B 1 160 ? 10.203 -24.844 1.749 1 98.25 160 ALA B N 1
ATOM 7049 C CA . ALA B 1 160 ? 11.164 -23.75 1.607 1 98.25 160 ALA B CA 1
ATOM 7050 C C . ALA B 1 160 ? 10.656 -22.469 2.271 1 98.25 160 ALA B C 1
ATOM 7052 O O . ALA B 1 160 ? 9.445 -22.25 2.344 1 98.25 160 ALA B O 1
ATOM 7053 N N . VAL B 1 161 ? 11.586 -21.625 2.699 1 98.5 161 VAL B N 1
ATOM 7054 C CA . VAL B 1 161 ? 11.281 -20.375 3.396 1 98.5 161 VAL B CA 1
ATOM 7055 C C . VAL B 1 161 ? 10.367 -19.516 2.531 1 98.5 161 VAL B C 1
ATOM 7057 O O . VAL B 1 161 ? 10.57 -19.391 1.321 1 98.5 161 VAL B O 1
ATOM 7060 N N . THR B 1 162 ? 9.352 -18.953 3.131 1 98.5 162 THR B N 1
ATOM 7061 C CA . THR B 1 162 ? 8.438 -18.016 2.484 1 98.5 162 THR B CA 1
ATOM 7062 C C . THR B 1 162 ? 8.445 -16.672 3.207 1 98.5 162 THR B C 1
ATOM 7064 O O . THR B 1 162 ? 8.211 -16.609 4.414 1 98.5 162 THR B O 1
ATOM 7067 N N . LEU B 1 163 ? 8.773 -15.609 2.484 1 98.44 163 LEU B N 1
ATOM 7068 C CA . LEU B 1 163 ? 8.695 -14.258 3.029 1 98.44 163 LEU B CA 1
ATOM 7069 C C . LEU B 1 163 ? 7.258 -13.758 3.045 1 98.44 163 LEU B C 1
ATOM 7071 O O . LEU B 1 163 ? 6.508 -13.977 2.088 1 98.44 163 LEU B O 1
ATOM 7075 N N . MET B 1 164 ? 6.895 -13.156 4.156 1 97.94 164 MET B N 1
ATOM 7076 C CA . MET B 1 164 ? 5.547 -12.609 4.309 1 97.94 164 MET B CA 1
ATOM 7077 C C . MET B 1 164 ? 5.578 -11.086 4.348 1 97.94 164 MET B C 1
ATOM 7079 O O . MET B 1 164 ? 6.32 -10.5 5.133 1 97.94 164 MET B O 1
ATOM 7083 N N . LYS B 1 165 ? 4.777 -10.516 3.486 1 96.5 165 LYS B N 1
ATOM 7084 C CA . LYS B 1 165 ? 4.75 -9.055 3.375 1 96.5 165 LYS B CA 1
ATOM 7085 C C . LYS B 1 165 ? 4.352 -8.414 4.699 1 96.5 165 LYS B C 1
ATOM 7087 O O . LYS B 1 165 ? 3.295 -8.727 5.254 1 96.5 165 LYS B O 1
ATOM 7092 N N . ARG B 1 166 ? 5.16 -7.539 5.258 1 92.81 166 ARG B N 1
ATOM 7093 C CA . ARG B 1 166 ? 4.953 -6.707 6.438 1 92.81 166 ARG B CA 1
ATOM 7094 C C . ARG B 1 166 ? 4.793 -7.562 7.691 1 92.81 166 ARG B C 1
ATOM 7096 O O . ARG B 1 166 ? 4.125 -7.156 8.648 1 92.81 166 ARG B O 1
ATOM 7103 N N . GLU B 1 167 ? 5.273 -8.789 7.664 1 93.56 167 GLU B N 1
ATOM 7104 C CA . GLU B 1 167 ? 5.27 -9.688 8.812 1 93.56 167 GLU B CA 1
ATOM 7105 C C . GLU B 1 167 ? 6.648 -10.297 9.047 1 93.56 167 GLU B C 1
ATOM 7107 O O . GLU B 1 167 ? 7.398 -10.523 8.094 1 93.56 167 GLU B O 1
ATOM 7112 N N . GLU B 1 168 ? 6.914 -10.531 10.25 1 92.69 168 GLU B N 1
ATOM 7113 C CA . GLU B 1 168 ? 8.148 -11.242 10.594 1 92.69 168 GLU B CA 1
ATOM 7114 C C . GLU B 1 168 ? 7.938 -12.75 10.57 1 92.69 168 GLU B C 1
ATOM 7116 O O . GLU B 1 168 ? 6.961 -13.258 11.125 1 92.69 168 GLU B O 1
ATOM 7121 N N . VAL B 1 169 ? 8.812 -13.422 9.891 1 96.44 169 VAL B N 1
ATOM 7122 C CA . VAL B 1 169 ? 8.789 -14.883 9.883 1 96.44 169 VAL B CA 1
ATOM 7123 C C . VAL B 1 169 ? 10.055 -15.422 10.555 1 96.44 169 VAL B C 1
ATOM 7125 O O . VAL B 1 169 ? 11.148 -14.883 10.367 1 96.44 169 VAL B O 1
ATOM 7128 N N . VAL B 1 170 ? 9.859 -16.406 11.375 1 95.69 170 VAL B N 1
ATOM 7129 C CA . VAL B 1 170 ? 10.961 -16.938 12.172 1 95.69 170 VAL B CA 1
ATOM 7130 C C . VAL B 1 170 ? 11.188 -18.406 11.82 1 95.69 170 VAL B C 1
ATOM 7132 O O . VAL B 1 170 ? 10.258 -19.219 11.883 1 95.69 170 VAL B O 1
ATOM 7135 N N . TYR B 1 171 ? 12.367 -18.781 11.43 1 96.81 171 TYR B N 1
ATOM 7136 C CA . TYR B 1 171 ? 12.797 -20.156 11.18 1 96.81 171 TYR B CA 1
ATOM 7137 C C . TYR B 1 171 ? 13.891 -20.578 12.156 1 96.81 171 TYR B C 1
ATOM 7139 O O . TYR B 1 171 ? 15.07 -20.281 11.938 1 96.81 171 TYR B O 1
ATOM 7147 N N . GLU B 1 172 ? 13.453 -21.266 13.188 1 94.12 172 GLU B N 1
ATOM 7148 C CA . GLU B 1 172 ? 14.352 -21.766 14.227 1 94.12 172 GLU B CA 1
ATOM 7149 C C . GLU B 1 172 ? 14.188 -23.266 14.414 1 94.12 172 GLU B C 1
ATOM 7151 O O . GLU B 1 172 ? 13.32 -23.891 13.797 1 94.12 172 GLU B O 1
ATOM 7156 N N . GLU B 1 173 ? 15.086 -23.891 15.148 1 93.81 173 GLU B N 1
ATOM 7157 C CA . GLU B 1 173 ? 15.047 -25.328 15.422 1 93.81 173 GLU B CA 1
ATOM 7158 C C . GLU B 1 173 ? 14.977 -26.125 14.125 1 93.81 173 GLU B C 1
ATOM 7160 O O . GLU B 1 173 ? 15.766 -25.906 13.203 1 93.81 173 GLU B O 1
ATOM 7165 N N . HIS B 1 174 ? 13.977 -27.047 14.039 1 94.56 174 HIS B N 1
ATOM 7166 C CA . HIS B 1 174 ? 13.945 -27.906 12.859 1 94.56 174 HIS B CA 1
ATOM 7167 C C . HIS B 1 174 ? 13.547 -27.125 11.617 1 94.56 174 HIS B C 1
ATOM 7169 O O . HIS B 1 174 ? 13.883 -27.5 10.492 1 94.56 174 HIS B O 1
ATOM 7175 N N . ARG B 1 175 ? 12.891 -25.984 11.789 1 96.12 175 ARG B N 1
ATOM 7176 C CA . ARG B 1 175 ? 12.492 -25.172 10.648 1 96.12 175 ARG B CA 1
ATOM 7177 C C . ARG B 1 175 ? 13.711 -24.516 9.992 1 96.12 175 ARG B C 1
ATOM 7179 O O . ARG B 1 175 ? 13.633 -24.078 8.844 1 96.12 175 ARG B O 1
ATOM 7186 N N . PHE B 1 176 ? 14.773 -24.375 10.781 1 96.12 176 PHE B N 1
ATOM 7187 C CA . PHE B 1 176 ? 16 -23.797 10.258 1 96.12 176 PHE B CA 1
ATOM 7188 C C . PHE B 1 176 ? 16.609 -24.688 9.18 1 96.12 176 PHE B C 1
ATOM 7190 O O . PHE B 1 176 ? 17.516 -24.281 8.461 1 96.12 176 PHE B O 1
ATOM 7197 N N . GLN B 1 177 ? 16.016 -25.812 8.93 1 96.31 177 GLN B N 1
ATOM 7198 C CA . GLN B 1 177 ? 16.469 -26.734 7.883 1 96.31 177 GLN B CA 1
ATOM 7199 C C . GLN B 1 177 ? 15.773 -26.438 6.555 1 96.31 177 GLN B C 1
ATOM 7201 O O . GLN B 1 177 ? 16.172 -26.953 5.512 1 96.31 177 GLN B O 1
ATOM 7206 N N . CYS B 1 178 ? 14.781 -25.594 6.566 1 98.06 178 CYS B N 1
ATOM 7207 C CA . CYS B 1 178 ? 14.086 -25.234 5.34 1 98.06 178 CYS B CA 1
ATOM 7208 C C . CYS B 1 178 ? 14.992 -24.438 4.414 1 98.06 178 CYS B C 1
ATOM 7210 O O . CYS B 1 178 ? 15.641 -23.484 4.848 1 98.06 178 CYS B O 1
ATOM 7212 N N . PRO B 1 179 ? 15.062 -24.812 3.199 1 97.94 179 PRO B N 1
ATOM 7213 C CA . PRO B 1 179 ? 15.953 -24.094 2.279 1 97.94 179 PRO B CA 1
ATOM 7214 C C . PRO B 1 179 ? 15.5 -22.672 2.01 1 97.94 179 PRO B C 1
ATOM 7216 O O . PRO B 1 179 ? 14.305 -22.391 1.968 1 97.94 179 PRO B O 1
ATOM 7219 N N . LEU B 1 180 ? 16.453 -21.75 1.819 1 97.81 180 LEU B N 1
ATOM 7220 C CA . LEU B 1 180 ? 16.172 -20.391 1.412 1 97.81 180 LEU B CA 1
ATOM 7221 C C . LEU B 1 180 ? 15.773 -20.328 -0.059 1 97.81 180 LEU B C 1
ATOM 7223 O O . LEU B 1 180 ? 16.359 -21.016 -0.892 1 97.81 180 LEU B O 1
ATOM 7227 N N . PRO B 1 181 ? 14.891 -19.531 -0.396 1 97.81 181 PRO B N 1
ATOM 7228 C CA . PRO B 1 181 ? 14.375 -19.5 -1.767 1 97.81 181 PRO B CA 1
ATOM 7229 C C . PRO B 1 181 ? 15.164 -18.547 -2.668 1 97.81 181 PRO B C 1
ATOM 7231 O O . PRO B 1 181 ? 14.609 -18 -3.619 1 97.81 181 PRO B O 1
ATOM 7234 N N . TYR B 1 182 ? 16.422 -18.234 -2.385 1 98.19 182 TYR B N 1
ATOM 7235 C CA . TYR B 1 182 ? 17.25 -17.328 -3.166 1 98.19 182 TYR B CA 1
ATOM 7236 C C . TYR B 1 182 ? 17.859 -18.031 -4.367 1 98.19 182 TYR B C 1
ATOM 7238 O O . TYR B 1 182 ? 18.766 -18.875 -4.211 1 98.19 182 TYR B O 1
ATOM 7246 N N . LEU B 1 183 ? 17.406 -17.688 -5.508 1 98.19 183 LEU B N 1
ATOM 7247 C CA . LEU B 1 183 ? 17.984 -18.266 -6.707 1 98.19 183 LEU B CA 1
ATOM 7248 C C . LEU B 1 183 ? 19.391 -17.75 -6.949 1 98.19 183 LEU B C 1
ATOM 7250 O O . LEU B 1 183 ? 20.234 -18.453 -7.516 1 98.19 183 LEU B O 1
ATOM 7254 N N . LYS B 1 184 ? 19.609 -16.5 -6.645 1 97.56 184 LYS B N 1
ATOM 7255 C CA . LYS B 1 184 ? 20.891 -15.797 -6.75 1 97.56 184 LYS B CA 1
ATOM 7256 C C . LYS B 1 184 ? 21.078 -14.82 -5.594 1 97.56 184 LYS B C 1
ATOM 7258 O O . LYS B 1 184 ? 20.094 -14.281 -5.066 1 97.56 184 LYS B O 1
ATOM 7263 N N . GLU B 1 185 ? 22.266 -14.625 -5.18 1 96.25 185 GLU B N 1
ATOM 7264 C CA . GLU B 1 185 ? 22.609 -13.633 -4.164 1 96.25 185 GLU B CA 1
ATOM 7265 C C . GLU B 1 185 ? 23.953 -12.977 -4.469 1 96.25 185 GLU B C 1
ATOM 7267 O O . GLU B 1 185 ? 24.922 -13.664 -4.781 1 96.25 185 GLU B O 1
ATOM 7272 N N . THR B 1 186 ? 23.969 -11.695 -4.504 1 95.69 186 THR B N 1
ATOM 7273 C CA . THR B 1 186 ? 25.188 -10.922 -4.73 1 95.69 186 THR B CA 1
ATOM 7274 C C . THR B 1 186 ? 25.328 -9.812 -3.689 1 95.69 186 THR B C 1
ATOM 7276 O O . THR B 1 186 ? 24.375 -9.055 -3.453 1 95.69 186 THR B O 1
ATOM 7279 N N . LYS B 1 187 ? 26.469 -9.742 -3.102 1 93.31 187 LYS B N 1
ATOM 7280 C CA . LYS B 1 187 ? 26.719 -8.672 -2.135 1 93.31 187 LYS B CA 1
ATOM 7281 C C . LYS B 1 187 ? 26.828 -7.316 -2.826 1 93.31 187 LYS B C 1
ATOM 7283 O O . LYS B 1 187 ? 27.562 -7.172 -3.807 1 93.31 187 LYS B O 1
ATOM 7288 N N . ILE B 1 188 ? 26.141 -6.336 -2.367 1 90.19 188 ILE B N 1
ATOM 7289 C CA . ILE B 1 188 ? 26.156 -5.043 -3.047 1 90.19 188 ILE B CA 1
ATOM 7290 C C . ILE B 1 188 ? 26.625 -3.959 -2.078 1 90.19 188 ILE B C 1
ATOM 7292 O O . ILE B 1 188 ? 26.844 -2.811 -2.477 1 90.19 188 ILE B O 1
ATOM 7296 N N . GLY B 1 189 ? 26.672 -4.215 -0.875 1 82.56 189 GLY B N 1
ATOM 7297 C CA . GLY B 1 189 ? 27.141 -3.215 0.07 1 82.56 189 GLY B CA 1
ATOM 7298 C C . GLY B 1 189 ? 27.484 -3.793 1.43 1 82.56 189 GLY B C 1
ATOM 7299 O O . GLY B 1 189 ? 27.078 -4.906 1.759 1 82.56 189 GLY B O 1
ATOM 7300 N N . GLU B 1 190 ? 28.422 -3.125 2.096 1 78.25 190 GLU B N 1
ATOM 7301 C CA . GLU B 1 190 ? 28.781 -3.496 3.459 1 78.25 190 GLU B CA 1
ATOM 7302 C C . GLU B 1 190 ? 29.094 -2.262 4.305 1 78.25 190 GLU B C 1
ATOM 7304 O O . GLU B 1 190 ? 29.672 -1.299 3.812 1 78.25 190 GLU B O 1
ATOM 7309 N N . GLY B 1 191 ? 28.375 -2.148 5.406 1 63.75 191 GLY B N 1
ATOM 7310 C CA . GLY B 1 191 ? 28.703 -1.078 6.336 1 63.75 191 GLY B CA 1
ATOM 7311 C C . GLY B 1 191 ? 28.672 -1.514 7.789 1 63.75 191 GLY B C 1
ATOM 7312 O O . GLY B 1 191 ? 28.641 -2.709 8.086 1 63.75 191 GLY B O 1
ATOM 7313 N N . ALA B 1 192 ? 28.828 -0.535 8.664 1 57.09 192 ALA B N 1
ATOM 7314 C CA . ALA B 1 192 ? 28.891 -0.753 10.109 1 57.09 192 ALA B CA 1
ATOM 7315 C C . ALA B 1 192 ? 27.625 -1.444 10.609 1 57.09 192 ALA B C 1
ATOM 7317 O O . ALA B 1 192 ? 27.656 -2.184 11.594 1 57.09 192 ALA B O 1
ATOM 7318 N N . PHE B 1 193 ? 26.594 -1.325 9.859 1 63.06 193 PHE B N 1
ATOM 7319 C CA . PHE B 1 193 ? 25.312 -1.812 10.383 1 63.06 193 PHE B CA 1
ATOM 7320 C C . PHE B 1 193 ? 24.906 -3.113 9.703 1 63.06 193 PHE B C 1
ATOM 7322 O O . PHE B 1 193 ? 23.828 -3.646 9.961 1 63.06 193 PHE B O 1
ATOM 7329 N N . GLY B 1 194 ? 25.703 -3.584 8.836 1 74.31 194 GLY B N 1
ATOM 7330 C CA . GLY B 1 194 ? 25.328 -4.867 8.258 1 74.31 194 GLY B CA 1
ATOM 7331 C C . GLY B 1 194 ? 25.734 -5.008 6.801 1 74.31 194 GLY B C 1
ATOM 7332 O O . GLY B 1 194 ? 26.484 -4.184 6.277 1 74.31 194 GLY B O 1
ATOM 7333 N N . GLN B 1 195 ? 25.438 -6.172 6.332 1 88.12 195 GLN B N 1
ATOM 7334 C CA . GLN B 1 195 ? 25.688 -6.484 4.93 1 88.12 195 GLN B CA 1
ATOM 7335 C C . GLN B 1 195 ? 24.422 -6.363 4.094 1 88.12 195 GLN B C 1
ATOM 7337 O O . GLN B 1 195 ? 23.344 -6.734 4.547 1 88.12 195 GLN B O 1
ATOM 7342 N N . VAL B 1 196 ? 24.578 -5.75 2.941 1 92.69 196 VAL B N 1
ATOM 7343 C CA . VAL B 1 196 ? 23.453 -5.609 2.039 1 92.69 196 VAL B CA 1
ATOM 7344 C C . VAL B 1 196 ? 23.656 -6.484 0.804 1 92.69 196 VAL B C 1
ATOM 7346 O O . VAL B 1 196 ? 24.734 -6.477 0.205 1 92.69 196 VAL B O 1
ATOM 7349 N N . TRP B 1 197 ? 22.656 -7.266 0.505 1 96.12 197 TRP B N 1
ATOM 7350 C CA . TRP B 1 197 ? 22.703 -8.211 -0.606 1 96.12 197 TRP B CA 1
ATOM 7351 C C . TRP B 1 197 ? 21.594 -7.926 -1.611 1 96.12 197 TRP B C 1
ATOM 7353 O O . TRP B 1 197 ? 20.516 -7.477 -1.235 1 96.12 197 TRP B O 1
ATOM 7363 N N . LYS B 1 198 ? 21.906 -8.125 -2.865 1 97.25 198 LYS B N 1
ATOM 7364 C CA . LYS B 1 198 ? 20.875 -8.32 -3.883 1 97.25 198 LYS B CA 1
ATOM 7365 C C . LYS B 1 198 ? 20.484 -9.789 -3.992 1 97.25 198 LYS B C 1
ATOM 7367 O O . LYS B 1 198 ? 21.344 -10.656 -4.215 1 97.25 198 LYS B O 1
ATOM 7372 N N . VAL B 1 199 ? 19.234 -10.07 -3.816 1 98.12 199 VAL B N 1
ATOM 7373 C CA . VAL B 1 199 ? 18.781 -11.453 -3.865 1 98.12 199 VAL B CA 1
ATOM 7374 C C . VAL B 1 199 ? 17.641 -11.594 -4.859 1 98.12 199 VAL B C 1
ATOM 7376 O O . VAL B 1 199 ? 16.844 -10.656 -5.039 1 98.12 199 VAL B O 1
ATOM 7379 N N . ARG B 1 200 ? 17.609 -12.703 -5.52 1 98.5 200 ARG B N 1
ATOM 7380 C CA . ARG B 1 200 ? 16.5 -13.062 -6.406 1 98.5 200 ARG B CA 1
ATOM 7381 C C . ARG B 1 200 ? 15.625 -14.133 -5.777 1 98.5 200 ARG B C 1
ATOM 7383 O O . ARG B 1 200 ? 16.016 -15.297 -5.699 1 98.5 200 ARG B O 1
ATOM 7390 N N . ILE B 1 201 ? 14.461 -13.75 -5.32 1 98.44 201 ILE B N 1
ATOM 7391 C CA . ILE B 1 201 ? 13.547 -14.625 -4.594 1 98.44 201 ILE B CA 1
ATOM 7392 C C . ILE B 1 201 ? 12.703 -15.43 -5.582 1 98.44 201 ILE B C 1
ATOM 7394 O O . ILE B 1 201 ? 12.094 -14.859 -6.488 1 98.44 201 ILE B O 1
ATOM 7398 N N . GLU B 1 202 ? 12.633 -16.703 -5.367 1 98.31 202 GLU B N 1
ATOM 7399 C CA . GLU B 1 202 ? 11.898 -17.594 -6.258 1 98.31 202 GLU B CA 1
ATOM 7400 C C . GLU B 1 202 ? 10.414 -17.25 -6.281 1 98.31 202 GLU B C 1
ATOM 7402 O O . GLU B 1 202 ? 9.891 -16.672 -5.328 1 98.31 202 GLU B O 1
ATOM 7407 N N . GLN B 1 203 ? 9.781 -17.609 -7.387 1 96.62 203 GLN B N 1
ATOM 7408 C CA . GLN B 1 203 ? 8.344 -17.406 -7.574 1 96.62 203 GLN B CA 1
ATOM 7409 C C . GLN B 1 203 ? 7.547 -18.031 -6.434 1 96.62 203 GLN B C 1
ATOM 7411 O O . GLN B 1 203 ? 7.883 -19.109 -5.957 1 96.62 203 GLN B O 1
ATOM 7416 N N . HIS B 1 204 ? 6.527 -17.281 -5.871 1 97.5 204 HIS B N 1
ATOM 7417 C CA . HIS B 1 204 ? 5.551 -17.719 -4.883 1 97.5 204 HIS B CA 1
ATOM 7418 C C . HIS B 1 204 ? 6.152 -17.75 -3.482 1 97.5 204 HIS B C 1
ATOM 7420 O O . HIS B 1 204 ? 5.543 -18.281 -2.549 1 97.5 204 HIS B O 1
ATOM 7426 N N . HIS B 1 205 ? 7.316 -17.234 -3.326 1 98.56 205 HIS B N 1
ATOM 7427 C CA . HIS B 1 205 ? 7.926 -17.312 -2.002 1 98.56 205 HIS B CA 1
ATOM 7428 C C . HIS B 1 205 ? 7.957 -15.938 -1.336 1 98.56 205 HIS B C 1
ATOM 7430 O O . HIS B 1 205 ? 8.539 -15.781 -0.262 1 98.56 205 HIS B O 1
ATOM 7436 N N . PHE B 1 206 ? 7.402 -14.961 -1.929 1 98.25 206 PHE B N 1
ATOM 7437 C CA . PHE B 1 206 ? 6.977 -13.703 -1.332 1 98.25 206 PHE B CA 1
ATOM 7438 C C . PHE B 1 206 ? 5.457 -13.578 -1.36 1 98.25 206 PHE B C 1
ATOM 7440 O O . PHE B 1 206 ? 4.859 -13.445 -2.43 1 98.25 206 PHE B O 1
ATOM 7447 N N . GLN B 1 207 ? 4.859 -13.57 -0.153 1 98.12 207 GLN B N 1
ATOM 7448 C CA . GLN B 1 207 ? 3.404 -13.648 -0.08 1 98.12 207 GLN B CA 1
ATOM 7449 C C . GLN B 1 207 ? 2.844 -12.594 0.869 1 98.12 207 GLN B C 1
ATOM 7451 O O . GLN B 1 207 ? 3.58 -12.023 1.679 1 98.12 207 GLN B O 1
ATOM 7456 N N . SER B 1 208 ? 1.596 -12.258 0.664 1 97 208 SER B N 1
ATOM 7457 C CA . SER B 1 208 ? 0.846 -11.398 1.577 1 97 208 SER B CA 1
ATOM 7458 C C . SER B 1 208 ? -0.404 -12.102 2.096 1 97 208 SER B C 1
ATOM 7460 O O . SER B 1 208 ? -1.259 -12.516 1.31 1 97 208 SER B O 1
ATOM 7462 N N . ARG B 1 209 ? -0.533 -12.219 3.371 1 93.12 209 ARG B N 1
ATOM 7463 C CA . ARG B 1 209 ? -1.705 -12.852 3.971 1 93.12 209 ARG B CA 1
ATOM 7464 C C . ARG B 1 209 ? -2.936 -11.961 3.834 1 93.12 209 ARG B C 1
ATOM 7466 O O . ARG B 1 209 ? -4.023 -12.438 3.516 1 93.12 209 ARG B O 1
ATOM 7473 N N . SER B 1 210 ? -2.791 -10.703 4.055 1 89.31 210 SER B N 1
ATOM 7474 C CA . SER B 1 210 ? -3.902 -9.758 4.043 1 89.31 210 SER B CA 1
ATOM 7475 C C . SER B 1 210 ? -4.438 -9.547 2.631 1 89.31 210 SER B C 1
ATOM 7477 O O . SER B 1 210 ? -5.645 -9.391 2.436 1 89.31 210 SER B O 1
ATOM 7479 N N . GLU B 1 211 ? -3.549 -9.594 1.694 1 92.94 211 GLU B N 1
ATOM 7480 C CA . GLU B 1 211 ? -3.951 -9.328 0.317 1 92.94 211 GLU B CA 1
ATOM 7481 C C . GLU B 1 211 ? -4.211 -10.625 -0.444 1 92.94 211 GLU B C 1
ATOM 7483 O O . GLU B 1 211 ? -4.75 -10.609 -1.552 1 92.94 211 GLU B O 1
ATOM 7488 N N . HIS B 1 212 ? -3.822 -11.75 0.081 1 95.81 212 HIS B N 1
ATOM 7489 C CA . HIS B 1 212 ? -3.955 -13.055 -0.559 1 95.81 212 HIS B CA 1
ATOM 7490 C C . HIS B 1 212 ? -3.242 -13.078 -1.907 1 95.81 212 HIS B C 1
ATOM 7492 O O . HIS B 1 212 ? -3.822 -13.5 -2.912 1 95.81 212 HIS B O 1
ATOM 7498 N N . THR B 1 213 ? -2.021 -12.562 -1.857 1 97.25 213 THR B N 1
ATOM 7499 C CA . THR B 1 213 ? -1.256 -12.492 -3.098 1 97.25 213 THR B CA 1
ATOM 7500 C C . THR B 1 213 ? 0.116 -13.141 -2.922 1 97.25 213 THR B C 1
ATOM 7502 O O . THR B 1 213 ? 0.56 -13.367 -1.796 1 97.25 213 THR B O 1
ATOM 7505 N N . ALA B 1 214 ? 0.76 -13.492 -3.99 1 97.75 214 ALA B N 1
ATOM 7506 C CA . ALA B 1 214 ? 2.137 -13.977 -4.074 1 97.75 214 ALA B CA 1
ATOM 7507 C C . ALA B 1 214 ? 2.809 -13.484 -5.355 1 97.75 214 ALA B C 1
ATOM 7509 O O . ALA B 1 214 ? 2.131 -13.117 -6.32 1 97.75 214 ALA B O 1
ATOM 7510 N N . ASN B 1 215 ? 4.172 -13.438 -5.277 1 97.56 215 ASN B N 1
ATOM 7511 C CA . ASN B 1 215 ? 4.887 -13.031 -6.488 1 97.56 215 ASN B CA 1
ATOM 7512 C C . ASN B 1 215 ? 4.734 -14.062 -7.598 1 97.56 215 ASN B C 1
ATOM 7514 O O . ASN B 1 215 ? 4.844 -15.266 -7.352 1 97.56 215 ASN B O 1
ATOM 7518 N N . THR B 1 216 ? 4.516 -13.633 -8.852 1 95.62 216 THR B N 1
ATOM 7519 C CA . THR B 1 216 ? 4.238 -14.508 -9.984 1 95.62 216 THR B CA 1
ATOM 7520 C C . THR B 1 216 ? 5.523 -14.844 -10.734 1 95.62 216 THR B C 1
ATOM 7522 O O . THR B 1 216 ? 5.535 -15.734 -11.586 1 95.62 216 THR B O 1
ATOM 7525 N N . GLU B 1 217 ? 6.516 -14.148 -10.531 1 95.5 217 GLU B N 1
ATOM 7526 C CA . GLU B 1 217 ? 7.848 -14.367 -11.086 1 95.5 217 GLU B CA 1
ATOM 7527 C C . GLU B 1 217 ? 8.93 -14.133 -10.031 1 95.5 217 GLU B C 1
ATOM 7529 O O . GLU B 1 217 ? 8.641 -13.648 -8.938 1 95.5 217 GLU B O 1
ATOM 7534 N N . ALA B 1 218 ? 10.078 -14.594 -10.352 1 97.06 218 ALA B N 1
ATOM 7535 C CA . ALA B 1 218 ? 11.172 -14.336 -9.422 1 97.06 218 ALA B CA 1
ATOM 7536 C C . ALA B 1 218 ? 11.344 -12.836 -9.18 1 97.06 218 ALA B C 1
ATOM 7538 O O . ALA B 1 218 ? 11.234 -12.031 -10.109 1 97.06 218 ALA B O 1
ATOM 7539 N N . LEU B 1 219 ? 11.531 -12.445 -7.98 1 97.19 219 LEU B N 1
ATOM 7540 C CA . LEU B 1 219 ? 11.602 -11.039 -7.582 1 97.19 219 LEU B CA 1
ATOM 7541 C C . LEU B 1 219 ? 12.992 -10.688 -7.078 1 97.19 219 LEU B C 1
ATOM 7543 O O . LEU B 1 219 ? 13.562 -11.398 -6.246 1 97.19 219 LEU B O 1
ATOM 7547 N N . GLU B 1 220 ? 13.523 -9.633 -7.57 1 97.5 220 GLU B N 1
ATOM 7548 C CA . GLU B 1 220 ? 14.789 -9.125 -7.051 1 97.5 220 GLU B CA 1
ATOM 7549 C C . GLU B 1 220 ? 14.562 -8.133 -5.914 1 97.5 220 GLU B C 1
ATOM 7551 O O . GLU B 1 220 ? 13.812 -7.172 -6.062 1 97.5 220 GLU B O 1
ATOM 7556 N N . LEU B 1 221 ? 15.203 -8.344 -4.762 1 97.94 221 LEU B N 1
ATOM 7557 C CA . LEU B 1 221 ? 15.078 -7.516 -3.57 1 97.94 221 LEU B CA 1
ATOM 7558 C C . LEU B 1 221 ? 16.453 -7.195 -2.984 1 97.94 221 LEU B C 1
ATOM 7560 O O . LEU B 1 221 ? 17.438 -7.859 -3.309 1 97.94 221 LEU B O 1
ATOM 7564 N N . ALA B 1 222 ? 16.516 -6.117 -2.232 1 97.06 222 ALA B N 1
ATOM 7565 C CA . ALA B 1 222 ? 17.656 -5.848 -1.368 1 97.06 222 ALA B CA 1
ATOM 7566 C C . ALA B 1 222 ? 17.453 -6.461 0.015 1 97.06 222 ALA B C 1
ATOM 7568 O O . ALA B 1 222 ? 16.406 -6.285 0.629 1 97.06 222 ALA B O 1
ATOM 7569 N N . ARG B 1 223 ? 18.422 -7.203 0.47 1 96.56 223 ARG B N 1
ATOM 7570 C CA . ARG B 1 223 ? 18.391 -7.824 1.789 1 96.56 223 ARG B CA 1
ATOM 7571 C C . ARG B 1 223 ? 19.484 -7.258 2.689 1 96.56 223 ARG B C 1
ATOM 7573 O O . ARG B 1 223 ? 20.672 -7.27 2.324 1 96.56 223 ARG B O 1
ATOM 7580 N N . LYS B 1 224 ? 19.094 -6.73 3.787 1 92.81 224 LYS B N 1
ATOM 7581 C CA . LYS B 1 224 ? 20.016 -6.273 4.812 1 92.81 224 LYS B CA 1
ATOM 7582 C C . LYS B 1 224 ? 20.078 -7.254 5.98 1 92.81 224 LYS B C 1
ATOM 7584 O O . LYS B 1 224 ? 19.062 -7.562 6.594 1 92.81 224 LYS B O 1
ATOM 7589 N N . ASP B 1 225 ? 21.281 -7.715 6.281 1 92.56 225 ASP B N 1
ATOM 7590 C CA . ASP B 1 225 ? 21.453 -8.727 7.316 1 92.56 225 ASP B CA 1
ATOM 7591 C C . ASP B 1 225 ? 22.016 -8.109 8.594 1 92.56 225 ASP B C 1
ATOM 7593 O O . ASP B 1 225 ? 22.875 -7.23 8.539 1 92.56 225 ASP B O 1
ATOM 7597 N N . PHE B 1 226 ? 21.453 -8.648 9.664 1 85.75 226 PHE B N 1
ATOM 7598 C CA . PHE B 1 226 ? 21.938 -8.312 11 1 85.75 226 PHE B CA 1
ATOM 7599 C C . PHE B 1 226 ? 22.188 -9.562 11.828 1 85.75 226 PHE B C 1
ATOM 7601 O O . PHE B 1 226 ? 21.609 -10.625 11.547 1 85.75 226 PHE B O 1
ATOM 7608 N N . GLN B 1 227 ? 23.047 -9.328 12.805 1 82.25 227 GLN B N 1
ATOM 7609 C CA . GLN B 1 227 ? 23.141 -10.383 13.812 1 82.25 227 GLN B CA 1
ATOM 7610 C C . GLN B 1 227 ? 22.016 -10.258 14.836 1 82.25 227 GLN B C 1
ATOM 7612 O O . GLN B 1 227 ? 21.641 -9.148 15.219 1 82.25 227 GLN B O 1
ATOM 7617 N N . LEU B 1 228 ? 21.359 -11.289 15.18 1 72.62 228 LEU B N 1
ATOM 7618 C CA . LEU B 1 228 ? 20.203 -11.305 16.062 1 72.62 228 LEU B CA 1
ATOM 7619 C C . LEU B 1 228 ? 20.453 -10.477 17.312 1 72.62 228 LEU B C 1
ATOM 7621 O O . LEU B 1 228 ? 19.547 -9.766 17.781 1 72.62 228 LEU B O 1
ATOM 7625 N N . ASP B 1 229 ? 21.484 -10.555 17.984 1 64.88 229 ASP B N 1
ATOM 7626 C CA . ASP B 1 229 ? 21.766 -9.82 19.219 1 64.88 229 ASP B CA 1
ATOM 7627 C C . ASP B 1 229 ? 22.234 -8.398 18.922 1 64.88 229 ASP B C 1
ATOM 7629 O O . ASP B 1 229 ? 22.531 -7.633 19.828 1 64.88 229 ASP B O 1
ATOM 7633 N N . GLY B 1 230 ? 22.016 -8.031 17.688 1 62.72 230 GLY B N 1
ATOM 7634 C CA . GLY B 1 230 ? 22.594 -6.742 17.312 1 62.72 230 GLY B CA 1
ATOM 7635 C C . GLY B 1 230 ? 21.547 -5.672 17.078 1 62.72 230 GLY B C 1
ATOM 7636 O O . GLY B 1 230 ? 20.469 -5.695 17.688 1 62.72 230 GLY B O 1
ATOM 7637 N N . GLU B 1 231 ? 21.922 -4.617 16.328 1 62.81 231 GLU B N 1
ATOM 7638 C CA . GLU B 1 231 ? 21.25 -3.359 16.016 1 62.81 231 GLU B CA 1
ATOM 7639 C C . GLU B 1 231 ? 20.047 -3.586 15.094 1 62.81 231 GLU B C 1
ATOM 7641 O O . GLU B 1 231 ? 19.203 -2.701 14.93 1 62.81 231 GLU B O 1
ATOM 7646 N N . GLY B 1 232 ? 19.812 -4.805 14.578 1 69.06 232 GLY B N 1
ATOM 7647 C CA . GLY B 1 232 ? 18.766 -5.059 13.602 1 69.06 232 GLY B CA 1
ATOM 7648 C C . GLY B 1 232 ? 17.375 -4.91 14.164 1 69.06 232 GLY B C 1
ATOM 7649 O O . GLY B 1 232 ? 16.484 -4.363 13.508 1 69.06 232 GLY B O 1
ATOM 7650 N N . ARG B 1 233 ? 17.234 -5.215 15.336 1 76.62 233 ARG B N 1
ATOM 7651 C CA . ARG B 1 233 ? 15.922 -5.148 15.977 1 76.62 233 ARG B CA 1
ATOM 7652 C C . ARG B 1 233 ? 15.516 -3.703 16.234 1 76.62 233 ARG B C 1
ATOM 7654 O O . ARG B 1 233 ? 14.328 -3.373 16.188 1 76.62 233 ARG B O 1
ATOM 7661 N N . GLY B 1 234 ? 16.531 -2.893 16.359 1 79 234 GLY B N 1
ATOM 7662 C CA . GLY B 1 234 ? 16.25 -1.479 16.547 1 79 234 GLY B CA 1
ATOM 7663 C C . GLY B 1 234 ? 15.68 -0.819 15.305 1 79 234 GLY B C 1
ATOM 7664 O O . GLY B 1 234 ? 14.688 -0.098 15.383 1 79 234 GLY B O 1
ATOM 7665 N N . GLU B 1 235 ? 16.297 -1.135 14.18 1 83.62 235 GLU B N 1
ATOM 7666 C CA . GLU B 1 235 ? 15.812 -0.57 12.922 1 83.62 235 GLU B CA 1
ATOM 7667 C C . GLU B 1 235 ? 14.422 -1.089 12.578 1 83.62 235 GLU B C 1
ATOM 7669 O O . GLU B 1 235 ? 13.562 -0.327 12.141 1 83.62 235 GLU B O 1
ATOM 7674 N N . GLN B 1 236 ? 14.25 -2.375 12.828 1 84.12 236 GLN B N 1
ATOM 7675 C CA . GLN B 1 236 ? 12.938 -2.963 12.578 1 84.12 236 GLN B CA 1
ATOM 7676 C C . GLN B 1 236 ? 11.859 -2.281 13.414 1 84.12 236 GLN B C 1
ATOM 7678 O O . GLN B 1 236 ? 10.742 -2.061 12.938 1 84.12 236 GLN B O 1
ATOM 7683 N N . ARG B 1 237 ? 12.195 -2.01 14.602 1 85.31 237 ARG B N 1
ATOM 7684 C CA . ARG B 1 237 ? 11.234 -1.353 15.484 1 85.31 237 ARG B CA 1
ATOM 7685 C C . ARG B 1 237 ? 10.812 0.002 14.922 1 85.31 237 ARG B C 1
ATOM 7687 O O . ARG B 1 237 ? 9.625 0.329 14.906 1 85.31 237 ARG B O 1
ATOM 7694 N N . ILE B 1 238 ? 11.781 0.751 14.461 1 85.88 238 ILE B N 1
ATOM 7695 C CA . ILE B 1 238 ? 11.484 2.066 13.898 1 85.88 238 ILE B CA 1
ATOM 7696 C C . ILE B 1 238 ? 10.633 1.912 12.641 1 85.88 238 ILE B C 1
ATOM 7698 O O . ILE B 1 238 ? 9.656 2.643 12.453 1 85.88 238 ILE B O 1
ATOM 7702 N N . LEU B 1 239 ? 11.031 0.996 11.812 1 88.75 239 LEU B N 1
ATOM 7703 C CA . LEU B 1 239 ? 10.289 0.766 10.578 1 88.75 239 LEU B CA 1
ATOM 7704 C C . LEU B 1 239 ? 8.859 0.347 10.875 1 88.75 239 LEU B C 1
ATOM 7706 O O . LEU B 1 239 ? 7.926 0.768 10.18 1 88.75 239 LEU B O 1
ATOM 7710 N N . ASN B 1 240 ? 8.672 -0.455 11.906 1 87 240 ASN B N 1
ATOM 7711 C CA . ASN B 1 240 ? 7.324 -0.833 12.312 1 87 240 ASN B CA 1
ATOM 7712 C C . ASN B 1 240 ? 6.535 0.369 12.82 1 87 240 ASN B C 1
ATOM 7714 O O . ASN B 1 240 ? 5.332 0.476 12.578 1 87 240 ASN B O 1
ATOM 7718 N N . GLU B 1 241 ? 7.203 1.198 13.539 1 87.12 241 GLU B N 1
ATOM 7719 C CA . GLU B 1 241 ? 6.551 2.42 14 1 87.12 241 GLU B CA 1
ATOM 7720 C C . GLU B 1 241 ? 6.086 3.275 12.82 1 87.12 241 GLU B C 1
ATOM 7722 O O . GLU B 1 241 ? 5.008 3.865 12.867 1 87.12 241 GLU B O 1
ATOM 7727 N N . ILE B 1 242 ? 6.922 3.334 11.852 1 88.06 242 ILE B N 1
ATOM 7728 C CA . ILE B 1 242 ? 6.562 4.07 10.648 1 88.06 242 ILE B CA 1
ATOM 7729 C C . ILE B 1 242 ? 5.332 3.441 10 1 88.06 242 ILE B C 1
ATOM 7731 O O . ILE B 1 242 ? 4.383 4.141 9.648 1 88.06 242 ILE B O 1
ATOM 7735 N N . LEU B 1 243 ? 5.301 2.143 9.906 1 86.12 243 LEU B N 1
ATOM 7736 C CA . LEU B 1 243 ? 4.227 1.408 9.25 1 86.12 243 LEU B CA 1
ATOM 7737 C C . LEU B 1 243 ? 2.93 1.515 10.047 1 86.12 243 LEU B C 1
ATOM 7739 O O . LEU B 1 243 ? 1.839 1.409 9.484 1 86.12 243 LEU B O 1
ATOM 7743 N N . ASP B 1 244 ? 3.049 1.711 11.289 1 85.75 244 ASP B N 1
ATOM 7744 C CA . ASP B 1 244 ? 1.884 1.724 12.164 1 85.75 244 ASP B CA 1
ATOM 7745 C C . ASP B 1 244 ? 1.204 3.092 12.156 1 85.75 244 ASP B C 1
ATOM 7747 O O . ASP B 1 244 ? 0.108 3.248 12.703 1 85.75 244 ASP B O 1
ATOM 7751 N N . GLN B 1 245 ? 1.834 4 11.531 1 87.44 245 GLN B N 1
ATOM 7752 C CA . GLN B 1 245 ? 1.229 5.328 11.453 1 87.44 245 GLN B CA 1
ATOM 7753 C C . GLN B 1 245 ? -0.01 5.32 10.562 1 87.44 245 GLN B C 1
ATOM 7755 O O . GLN B 1 245 ? -0.079 4.562 9.594 1 87.44 245 GLN B O 1
ATOM 7760 N N . PRO B 1 246 ? -1.003 6.195 10.883 1 86.25 246 PRO B N 1
ATOM 7761 C CA . PRO B 1 246 ? -2.168 6.301 10 1 86.25 246 PRO B CA 1
ATOM 7762 C C . PRO B 1 246 ? -1.816 6.863 8.625 1 86.25 246 PRO B C 1
ATOM 7764 O O . PRO B 1 246 ? -2.469 6.531 7.629 1 86.25 246 PRO B O 1
ATOM 7767 N N . LEU B 1 247 ? -0.822 7.68 8.617 1 90.69 247 LEU B N 1
ATOM 7768 C CA . LEU B 1 247 ? -0.34 8.273 7.371 1 90.69 247 LEU B CA 1
ATOM 7769 C C . LEU B 1 247 ? 0.904 7.543 6.871 1 90.69 247 LEU B C 1
ATOM 7771 O O . LEU B 1 247 ? 1.709 7.059 7.668 1 90.69 247 LEU B O 1
ATOM 7775 N N . ARG B 1 248 ? 0.971 7.473 5.574 1 91.69 248 ARG B N 1
ATOM 7776 C CA . ARG B 1 248 ? 2.158 6.934 4.918 1 91.69 248 ARG B CA 1
ATOM 7777 C C . ARG B 1 248 ? 2.713 7.918 3.893 1 91.69 248 ARG B C 1
ATOM 7779 O O . ARG B 1 248 ? 1.954 8.648 3.252 1 91.69 248 ARG B O 1
ATOM 7786 N N . HIS B 1 249 ? 4.031 7.93 3.793 1 94 249 HIS B N 1
ATOM 7787 C CA . HIS B 1 249 ? 4.664 8.812 2.818 1 94 249 HIS B CA 1
ATOM 7788 C C . HIS B 1 249 ? 5.402 8.016 1.75 1 94 249 HIS B C 1
ATOM 7790 O O . HIS B 1 249 ? 6.234 7.164 2.068 1 94 249 HIS B O 1
ATOM 7796 N N . LYS B 1 250 ? 5.23 8.328 0.504 1 93.56 250 LYS B N 1
ATOM 7797 C CA . LYS B 1 250 ? 5.746 7.582 -0.638 1 93.56 250 LYS B CA 1
ATOM 7798 C C . LYS B 1 250 ? 7.273 7.641 -0.688 1 93.56 250 LYS B C 1
ATOM 7800 O O . LYS B 1 250 ? 7.91 6.762 -1.271 1 93.56 250 LYS B O 1
ATOM 7805 N N . ASN B 1 251 ? 7.922 8.672 -0.13 1 96.94 251 ASN B N 1
ATOM 7806 C CA . ASN B 1 251 ? 9.359 8.875 -0.242 1 96.94 251 ASN B CA 1
ATOM 7807 C C . ASN B 1 251 ? 10.094 8.383 1 1 96.94 251 ASN B C 1
ATOM 7809 O O . ASN B 1 251 ? 11.219 8.805 1.273 1 96.94 251 ASN B O 1
ATOM 7813 N N . ILE B 1 252 ? 9.438 7.562 1.791 1 96.56 252 ILE B N 1
ATOM 7814 C CA . ILE B 1 252 ? 10.047 6.855 2.914 1 96.56 252 ILE B CA 1
ATOM 7815 C C . ILE B 1 252 ? 10.094 5.359 2.619 1 96.56 252 ILE B C 1
ATOM 7817 O O . ILE B 1 252 ? 9.07 4.754 2.275 1 96.56 252 ILE B O 1
ATOM 7821 N N . MET B 1 253 ? 11.258 4.816 2.736 1 95.19 253 MET B N 1
ATOM 7822 C CA . MET B 1 253 ? 11.43 3.389 2.488 1 95.19 253 MET B CA 1
ATOM 7823 C C . MET B 1 253 ? 10.984 2.57 3.697 1 95.19 253 MET B C 1
ATOM 7825 O O . MET B 1 253 ? 11.352 2.885 4.832 1 95.19 253 MET B O 1
ATOM 7829 N N . VAL B 1 254 ? 10.203 1.598 3.469 1 93.38 254 VAL B N 1
ATOM 7830 C CA . VAL B 1 254 ? 9.828 0.665 4.523 1 93.38 254 VAL B CA 1
ATOM 7831 C C . VAL B 1 254 ? 10.172 -0.762 4.102 1 93.38 254 VAL B C 1
ATOM 7833 O O . VAL B 1 254 ? 10.273 -1.056 2.908 1 93.38 254 VAL B O 1
ATOM 7836 N N . ALA B 1 255 ? 10.367 -1.588 5.121 1 94.56 255 ALA B N 1
ATOM 7837 C CA . ALA B 1 255 ? 10.695 -2.982 4.836 1 94.56 255 ALA B CA 1
ATOM 7838 C C . ALA B 1 255 ? 9.484 -3.723 4.266 1 94.56 255 ALA B C 1
ATOM 7840 O O . ALA B 1 255 ? 8.352 -3.512 4.707 1 94.56 255 ALA B O 1
ATOM 7841 N N . LEU B 1 256 ? 9.742 -4.582 3.307 1 96.25 256 LEU B N 1
ATOM 7842 C CA . LEU B 1 256 ? 8.695 -5.418 2.729 1 96.25 256 LEU B CA 1
ATOM 7843 C C . LEU B 1 256 ? 8.438 -6.645 3.598 1 96.25 256 LEU B C 1
ATOM 7845 O O . LEU B 1 256 ? 7.312 -7.145 3.652 1 96.25 256 LEU B O 1
ATOM 7849 N N . ALA B 1 257 ? 9.539 -7.117 4.172 1 96.56 257 ALA B N 1
ATOM 7850 C CA . ALA B 1 257 ? 9.477 -8.336 4.973 1 96.56 257 ALA B CA 1
ATOM 7851 C C . ALA B 1 257 ? 10.672 -8.445 5.91 1 96.56 257 ALA B C 1
ATOM 7853 O O . ALA B 1 257 ? 11.672 -7.738 5.73 1 96.56 257 ALA B O 1
ATOM 7854 N N . SER B 1 258 ? 10.547 -9.227 6.949 1 95.19 258 SER B N 1
ATOM 7855 C CA . SER B 1 258 ? 11.648 -9.555 7.852 1 95.19 258 SER B CA 1
ATOM 7856 C C . SER B 1 258 ? 11.727 -11.062 8.094 1 95.19 258 SER B C 1
ATOM 7858 O O . SER B 1 258 ? 10.703 -11.742 8.133 1 95.19 258 SER B O 1
ATOM 7860 N N . LEU B 1 259 ? 12.938 -11.57 8.164 1 96.75 259 LEU B N 1
ATOM 7861 C CA . LEU B 1 259 ? 13.188 -13 8.32 1 96.75 259 LEU B CA 1
ATOM 7862 C C . LEU B 1 259 ? 14.266 -13.25 9.367 1 96.75 259 LEU B C 1
ATOM 7864 O O . LEU B 1 259 ? 15.359 -12.688 9.289 1 96.75 259 LEU B O 1
ATOM 7868 N N . GLN B 1 260 ? 13.875 -13.945 10.391 1 95 260 GLN B N 1
ATOM 7869 C CA . GLN B 1 260 ? 14.891 -14.539 11.258 1 95 260 GLN B CA 1
ATOM 7870 C C . GLN B 1 260 ? 15.211 -15.969 10.812 1 95 260 GLN B C 1
ATOM 7872 O O . GLN B 1 260 ? 14.359 -16.859 10.875 1 95 260 GLN B O 1
ATOM 7877 N N . TYR B 1 261 ? 16.344 -16.203 10.359 1 96.25 261 TYR B N 1
ATOM 7878 C CA . TYR B 1 261 ? 16.812 -17.516 9.906 1 96.25 261 TYR B CA 1
ATOM 7879 C C . TYR B 1 261 ? 18.031 -17.953 10.711 1 96.25 261 TYR B C 1
ATOM 7881 O O . TYR B 1 261 ? 19.172 -17.625 10.367 1 96.25 261 TYR B O 1
ATOM 7889 N N . GLY B 1 262 ? 17.75 -18.703 11.781 1 93.19 262 GLY B N 1
ATOM 7890 C CA . GLY B 1 262 ? 18.797 -19 12.734 1 93.19 262 GLY B CA 1
ATOM 7891 C C . GLY B 1 262 ? 19.328 -17.781 13.445 1 93.19 262 GLY B C 1
ATOM 7892 O O . GLY B 1 262 ? 18.578 -17.016 14.047 1 93.19 262 GLY B O 1
ATOM 7893 N N . PRO B 1 263 ? 20.594 -17.547 13.32 1 89.19 263 PRO B N 1
ATOM 7894 C CA . PRO B 1 263 ? 21.203 -16.406 14.008 1 89.19 263 PRO B CA 1
ATOM 7895 C C . PRO B 1 263 ? 21.156 -15.117 13.18 1 89.19 263 PRO B C 1
ATOM 7897 O O . PRO B 1 263 ? 21.594 -14.062 13.648 1 89.19 263 PRO B O 1
ATOM 7900 N N . THR B 1 264 ? 20.656 -15.227 12.023 1 91.25 264 THR B N 1
ATOM 7901 C CA . THR B 1 264 ? 20.672 -14.078 11.125 1 91.25 264 THR B CA 1
ATOM 7902 C C . THR B 1 264 ? 19.281 -13.438 11.055 1 91.25 264 THR B C 1
ATOM 7904 O O . THR B 1 264 ? 18.281 -14.141 10.906 1 91.25 264 THR B O 1
ATOM 7907 N N . TYR B 1 265 ? 19.281 -12.156 11.25 1 92 265 TYR B N 1
ATOM 7908 C CA . TYR B 1 265 ? 18.062 -11.367 11.047 1 92 265 TYR B CA 1
ATOM 7909 C C . TYR B 1 265 ? 18.172 -10.508 9.797 1 92 265 TYR B C 1
ATOM 7911 O O . TYR B 1 265 ? 19.156 -9.781 9.609 1 92 265 TYR B O 1
ATOM 7919 N N . SER B 1 266 ? 17.172 -10.664 8.93 1 94.62 266 SER B N 1
ATOM 7920 C CA . SER B 1 266 ? 17.234 -9.984 7.645 1 94.62 266 SER B CA 1
ATOM 7921 C C . SER B 1 266 ? 16.016 -9.102 7.422 1 94.62 266 SER B C 1
ATOM 7923 O O . SER B 1 266 ? 14.891 -9.477 7.773 1 94.62 266 SER B O 1
ATOM 7925 N N . LEU B 1 267 ? 16.234 -7.914 6.898 1 94 267 LEU B N 1
ATOM 7926 C CA . LEU B 1 267 ? 15.195 -7.039 6.375 1 94 267 LEU B CA 1
ATOM 7927 C C . LEU B 1 267 ? 15.234 -6.996 4.852 1 94 267 LEU B C 1
ATOM 7929 O O . LEU B 1 267 ? 16.312 -6.957 4.258 1 94 267 LEU B O 1
ATOM 7933 N N . PHE B 1 268 ? 14.086 -7.027 4.215 1 96.94 268 PHE B N 1
ATOM 7934 C CA . PHE B 1 268 ? 14 -7.023 2.758 1 96.94 268 PHE B CA 1
ATOM 7935 C C . PHE B 1 268 ? 13.367 -5.734 2.254 1 96.94 268 PHE B C 1
ATOM 7937 O O . PHE B 1 268 ? 12.367 -5.27 2.809 1 96.94 268 PHE B O 1
ATOM 7944 N N . PHE B 1 269 ? 13.938 -5.176 1.183 1 96.62 269 PHE B N 1
ATOM 7945 C CA . PHE B 1 269 ? 13.484 -3.922 0.588 1 96.62 269 PHE B CA 1
ATOM 7946 C C . PHE B 1 269 ? 13.406 -4.039 -0.929 1 96.62 269 PHE B C 1
ATOM 7948 O O . PHE B 1 269 ? 14.055 -4.902 -1.525 1 96.62 269 PHE B O 1
ATOM 7955 N N . PRO B 1 270 ? 12.547 -3.188 -1.553 1 96.44 270 PRO B N 1
ATOM 7956 C CA . PRO B 1 270 ? 12.688 -3.08 -3.006 1 96.44 270 PRO B CA 1
ATOM 7957 C C . PRO B 1 270 ? 14.117 -2.73 -3.436 1 96.44 270 PRO B C 1
ATOM 7959 O O . PRO B 1 270 ? 14.805 -1.975 -2.744 1 96.44 270 PRO B O 1
ATOM 7962 N N . LEU B 1 271 ? 14.492 -3.217 -4.555 1 96.69 271 LEU B N 1
ATOM 7963 C CA . LEU B 1 271 ? 15.836 -2.949 -5.055 1 96.69 271 LEU B CA 1
ATOM 7964 C C . LEU B 1 271 ? 15.883 -1.621 -5.805 1 96.69 271 LEU B C 1
ATOM 7966 O O . LEU B 1 271 ? 15.172 -1.436 -6.793 1 96.69 271 LEU B O 1
ATOM 7970 N N . ALA B 1 272 ? 16.688 -0.708 -5.344 1 96.75 272 ALA B N 1
ATOM 7971 C CA . ALA B 1 272 ? 16.859 0.602 -5.969 1 96.75 272 ALA B CA 1
ATOM 7972 C C . ALA B 1 272 ? 17.875 0.543 -7.105 1 96.75 272 ALA B C 1
ATOM 7974 O O . ALA B 1 272 ? 18.656 -0.401 -7.195 1 96.75 272 ALA B O 1
ATOM 7975 N N . SER B 1 273 ? 17.828 1.514 -8.008 1 96.38 273 SER B N 1
ATOM 7976 C CA . SER B 1 273 ? 18.859 1.66 -9.039 1 96.38 273 SER B CA 1
ATOM 7977 C C . SER B 1 273 ? 20.219 1.987 -8.43 1 96.38 273 SER B C 1
ATOM 7979 O O . SER B 1 273 ? 21.234 1.421 -8.828 1 96.38 273 SER B O 1
ATOM 7981 N N . CYS B 1 274 ? 20.25 2.854 -7.547 1 95.88 274 CYS B N 1
ATOM 7982 C CA . CYS B 1 274 ? 21.438 3.303 -6.84 1 95.88 274 CYS B CA 1
ATOM 7983 C C . CYS B 1 274 ? 21.062 4.184 -5.652 1 95.88 274 CYS B C 1
ATOM 7985 O O . CYS B 1 274 ? 19.891 4.355 -5.344 1 95.88 274 CYS B O 1
ATOM 7987 N N . ASN B 1 275 ? 22.031 4.562 -4.848 1 94.94 275 ASN B N 1
ATOM 7988 C CA . ASN B 1 275 ? 21.781 5.605 -3.861 1 94.94 275 ASN B CA 1
ATOM 7989 C C . ASN B 1 275 ? 22.094 6.992 -4.422 1 94.94 275 ASN B C 1
ATOM 7991 O O . ASN B 1 275 ? 22.672 7.117 -5.504 1 94.94 275 ASN B O 1
ATOM 7995 N N . LEU B 1 276 ? 21.688 8.023 -3.713 1 97.69 276 LEU B N 1
ATOM 7996 C CA . LEU B 1 276 ? 21.766 9.383 -4.227 1 97.69 276 LEU B CA 1
ATOM 7997 C C . LEU B 1 276 ? 23.219 9.844 -4.348 1 97.69 276 LEU B C 1
ATOM 7999 O O . LEU B 1 276 ? 23.547 10.656 -5.219 1 97.69 276 LEU B O 1
ATOM 8003 N N . TRP B 1 277 ? 24.141 9.352 -3.479 1 96.31 277 TRP B N 1
ATOM 8004 C CA . TRP B 1 277 ? 25.547 9.695 -3.615 1 96.31 277 TRP B CA 1
ATOM 8005 C C . TRP B 1 277 ? 26.094 9.211 -4.953 1 96.31 277 TRP B C 1
ATOM 8007 O O . TRP B 1 277 ? 26.766 9.969 -5.668 1 96.31 277 TRP B O 1
ATOM 8017 N N . GLU B 1 278 ? 25.812 7.977 -5.312 1 95.56 278 GLU B N 1
ATOM 8018 C CA . GLU B 1 278 ? 26.234 7.422 -6.59 1 95.56 278 GLU B CA 1
ATOM 8019 C C . GLU B 1 278 ? 25.641 8.203 -7.762 1 95.56 278 GLU B C 1
ATOM 8021 O O . GLU B 1 278 ? 26.328 8.438 -8.766 1 95.56 278 GLU B O 1
ATOM 8026 N N . TYR B 1 279 ? 24.359 8.523 -7.617 1 96.62 279 TYR B N 1
ATOM 8027 C CA . TYR B 1 279 ? 23.625 9.289 -8.625 1 96.62 279 TYR B CA 1
ATOM 8028 C C . TYR B 1 279 ? 24.281 10.648 -8.852 1 96.62 279 TYR B C 1
ATOM 8030 O O . TYR B 1 279 ? 24.578 11.016 -9.992 1 96.62 279 TYR B O 1
ATOM 8038 N N . LEU B 1 280 ? 24.625 11.375 -7.797 1 97.06 280 LEU B N 1
ATOM 8039 C CA . LEU B 1 280 ? 25.125 12.75 -7.871 1 97.06 280 LEU B CA 1
ATOM 8040 C C . LEU B 1 280 ? 26.594 12.781 -8.258 1 97.06 280 LEU B C 1
ATOM 8042 O O . LEU B 1 280 ? 27.062 13.742 -8.859 1 97.06 280 LEU B O 1
ATOM 8046 N N . ASN B 1 281 ? 27.344 11.742 -7.977 1 94.69 281 ASN B N 1
ATOM 8047 C CA . ASN B 1 281 ? 28.78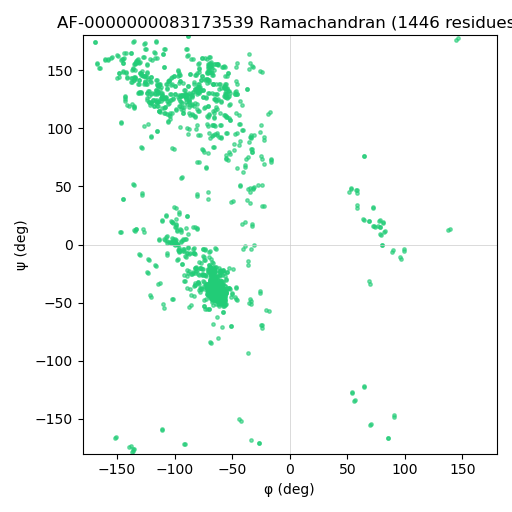1 11.727 -8.219 1 94.69 281 ASN B CA 1
ATOM 8048 C C . ASN B 1 281 ? 29.125 10.992 -9.508 1 94.69 281 ASN B C 1
ATOM 8050 O O . ASN B 1 281 ? 30.297 10.75 -9.797 1 94.69 281 ASN B O 1
ATOM 8054 N N . GLY B 1 282 ? 28.172 10.531 -10.234 1 91.62 282 GLY B N 1
ATOM 8055 C CA . GLY B 1 282 ? 28.375 9.938 -11.547 1 91.62 282 GLY B CA 1
ATOM 8056 C C . GLY B 1 282 ? 28.828 8.492 -11.484 1 91.62 282 GLY B C 1
ATOM 8057 O O . GLY B 1 282 ? 29.406 7.973 -12.445 1 91.62 282 GLY B O 1
ATOM 8058 N N . VAL B 1 283 ? 28.641 7.887 -10.422 1 87.31 283 VAL B N 1
ATOM 8059 C CA . VAL B 1 283 ? 29.078 6.5 -10.258 1 87.31 283 VAL B CA 1
ATOM 8060 C C . VAL B 1 283 ? 28.094 5.57 -10.969 1 87.31 283 VAL B C 1
ATOM 8062 O O . VAL B 1 283 ? 28.5 4.59 -11.602 1 87.31 283 VAL B O 1
ATOM 8065 N N . HIS B 1 284 ? 26.812 5.867 -10.914 1 86.06 284 HIS B N 1
ATOM 8066 C CA . HIS B 1 284 ? 25.766 5.043 -11.531 1 86.06 284 HIS B CA 1
ATOM 8067 C C . HIS B 1 284 ? 25.781 5.207 -13.055 1 86.06 284 HIS B C 1
ATOM 8069 O O . HIS B 1 284 ? 25.484 4.258 -13.781 1 86.06 284 HIS B O 1
ATOM 8075 N N . SER B 1 285 ? 26.062 6.391 -13.516 1 84.88 285 SER B N 1
ATOM 8076 C CA . SER B 1 285 ? 26.141 6.695 -14.938 1 84.88 285 SER B CA 1
ATOM 8077 C C . SER B 1 285 ? 27.203 7.758 -15.211 1 84.88 285 SER B C 1
ATOM 8079 O O . SER B 1 285 ? 26.953 8.953 -15.039 1 84.88 285 SER B O 1
ATOM 8081 N N . GLU B 1 286 ? 28.328 7.34 -15.742 1 78 286 GLU B N 1
ATOM 8082 C CA . GLU B 1 286 ? 29.469 8.227 -15.922 1 78 286 GLU B CA 1
ATOM 8083 C C . GLU B 1 286 ? 29.328 9.078 -17.188 1 78 286 GLU B C 1
ATOM 8085 O O . GLU B 1 286 ? 29.891 10.164 -17.281 1 78 286 GLU B O 1
ATOM 8090 N N . ASP B 1 287 ? 28.516 8.656 -18.047 1 83.56 287 ASP B N 1
ATOM 8091 C CA . ASP B 1 287 ? 28.469 9.32 -19.344 1 83.56 287 ASP B CA 1
ATOM 8092 C C . ASP B 1 287 ? 27.266 10.25 -19.438 1 83.56 287 ASP B C 1
ATOM 8094 O O . ASP B 1 287 ? 26.938 10.766 -20.516 1 83.56 287 ASP B O 1
ATOM 8098 N N . ARG B 1 288 ? 26.75 10.594 -18.328 1 87.31 288 ARG B N 1
ATOM 8099 C CA . ARG B 1 288 ? 25.562 11.43 -18.391 1 87.31 288 ARG B CA 1
ATOM 8100 C C . ARG B 1 288 ? 25.922 12.906 -18.438 1 87.31 288 ARG B C 1
ATOM 8102 O O . ARG B 1 288 ? 26.781 13.359 -17.672 1 87.31 288 ARG B O 1
ATOM 8109 N N . PHE B 1 289 ? 25.281 13.617 -19.266 1 89.69 289 PHE B N 1
ATOM 8110 C CA . PHE B 1 289 ? 25.469 15.055 -19.359 1 89.69 289 PHE B CA 1
ATOM 8111 C C . PHE B 1 289 ? 24.703 15.773 -18.25 1 89.69 289 PHE B C 1
ATOM 8113 O O . PHE B 1 289 ? 23.719 15.25 -17.719 1 89.69 289 PHE B O 1
ATOM 8120 N N . PRO B 1 290 ? 25.203 17 -17.922 1 91.81 290 PRO B N 1
ATOM 8121 C CA . PRO B 1 290 ? 24.438 17.797 -16.969 1 91.81 290 PRO B CA 1
ATOM 8122 C C . PRO B 1 290 ? 23.016 18.062 -17.422 1 91.81 290 PRO B C 1
ATOM 8124 O O . PRO B 1 290 ? 22.734 18.047 -18.625 1 91.81 290 PRO B O 1
ATOM 8127 N N . PRO B 1 291 ? 22.125 18.266 -16.422 1 93.31 291 PRO B N 1
ATOM 8128 C CA . PRO B 1 291 ? 20.781 18.625 -16.828 1 93.31 291 PRO B CA 1
ATOM 8129 C C . PRO B 1 291 ? 20.75 19.828 -17.766 1 93.31 291 PRO B C 1
ATOM 8131 O O . PRO B 1 291 ? 21.312 20.875 -17.453 1 93.31 291 PRO B O 1
ATOM 8134 N N . SER B 1 292 ? 20.062 19.656 -18.953 1 89 292 SER B N 1
ATOM 8135 C CA . SER B 1 292 ? 20.172 20.672 -20 1 89 292 SER B CA 1
ATOM 8136 C C . SER B 1 292 ? 18.828 21.344 -20.281 1 89 292 SER B C 1
ATOM 8138 O O . SER B 1 292 ? 18.781 22.422 -20.875 1 89 292 SER B O 1
ATOM 8140 N N . THR B 1 293 ? 17.734 20.734 -19.875 1 92.31 293 THR B N 1
ATOM 8141 C CA . THR B 1 293 ? 16.438 21.328 -20.125 1 92.31 293 THR B CA 1
ATOM 8142 C C . THR B 1 293 ? 15.812 21.844 -18.828 1 92.31 293 THR B C 1
ATOM 8144 O O . THR B 1 293 ? 16.172 21.391 -17.75 1 92.31 293 THR B O 1
ATOM 8147 N N . TRP B 1 294 ? 14.969 22.844 -18.984 1 93.19 294 TRP B N 1
ATOM 8148 C CA . TRP B 1 294 ? 14.25 23.406 -17.859 1 93.19 294 TRP B CA 1
ATOM 8149 C C . TRP B 1 294 ? 13.398 22.359 -17.156 1 93.19 294 TRP B C 1
ATOM 8151 O O . TRP B 1 294 ? 13.312 22.328 -15.93 1 93.19 294 TRP B O 1
ATOM 8161 N N . GLU B 1 295 ? 12.852 21.422 -17.969 1 93.19 295 GLU B N 1
ATOM 8162 C CA . GLU B 1 295 ? 12.016 20.344 -17.438 1 93.19 295 GLU B CA 1
ATOM 8163 C C . GLU B 1 295 ? 12.836 19.359 -16.609 1 93.19 295 GLU B C 1
ATOM 8165 O O . GLU B 1 295 ? 12.375 18.891 -15.57 1 93.19 295 GLU B O 1
ATOM 8170 N N . GLU B 1 296 ? 13.977 19.078 -17.062 1 94.5 296 GLU B N 1
ATOM 8171 C CA . GLU B 1 296 ? 14.859 18.172 -16.328 1 94.5 296 GLU B CA 1
ATOM 8172 C C . GLU B 1 296 ? 15.266 18.781 -14.984 1 94.5 296 GLU B C 1
ATOM 8174 O O . GLU B 1 296 ? 15.273 18.094 -13.961 1 94.5 296 GLU B O 1
ATOM 8179 N N . LYS B 1 297 ? 15.688 20.047 -15.016 1 96.12 297 LYS B N 1
ATOM 8180 C CA . LYS B 1 297 ? 16.047 20.75 -13.797 1 96.12 297 LYS B CA 1
ATOM 8181 C C . LYS B 1 297 ? 14.891 20.797 -12.812 1 96.12 297 LYS B C 1
ATOM 8183 O O . LYS B 1 297 ? 15.07 20.594 -11.609 1 96.12 297 LYS B O 1
ATOM 8188 N N . LYS B 1 298 ? 13.703 21.031 -13.367 1 95.75 298 LYS B N 1
ATOM 8189 C CA . LYS B 1 298 ? 12.484 21.031 -12.562 1 95.75 298 LYS B CA 1
ATOM 8190 C C . LYS B 1 298 ? 12.273 19.688 -11.875 1 95.75 298 LYS B C 1
ATOM 8192 O O . LYS B 1 298 ? 12.039 19.641 -10.664 1 95.75 298 LYS B O 1
ATOM 8197 N N . ASP B 1 299 ? 12.352 18.641 -12.609 1 95.94 299 ASP B N 1
ATOM 8198 C CA . ASP B 1 299 ? 12.086 17.297 -12.078 1 95.94 299 ASP B CA 1
ATOM 8199 C C . ASP B 1 299 ? 13.039 16.969 -10.938 1 95.94 299 ASP B C 1
ATOM 8201 O O . ASP B 1 299 ? 12.625 16.438 -9.906 1 95.94 299 ASP B O 1
ATOM 8205 N N . ILE B 1 300 ? 14.258 17.297 -11.117 1 97.56 300 ILE B N 1
ATOM 8206 C CA . ILE B 1 300 ? 15.258 17.016 -10.094 1 97.56 300 ILE B CA 1
ATOM 8207 C C . ILE B 1 300 ? 14.984 17.844 -8.844 1 97.56 300 ILE B C 1
ATOM 8209 O O . ILE B 1 300 ? 15.023 17.344 -7.727 1 97.56 300 ILE B O 1
ATOM 8213 N N . TYR B 1 301 ? 14.742 19.125 -9.023 1 97.56 301 TYR B N 1
ATOM 8214 C CA . TYR B 1 301 ? 14.438 20.016 -7.914 1 97.56 301 TYR B CA 1
ATOM 8215 C C . TYR B 1 301 ? 13.234 19.516 -7.125 1 97.56 301 TYR B C 1
ATOM 8217 O O . TYR B 1 301 ? 13.258 19.484 -5.891 1 97.56 301 TYR B O 1
ATOM 8225 N N . LEU B 1 302 ? 12.203 19.109 -7.855 1 96.19 302 LEU B N 1
ATOM 8226 C CA . LEU B 1 302 ? 10.969 18.656 -7.223 1 96.19 302 LEU B CA 1
ATOM 8227 C C . LEU B 1 302 ? 11.195 17.375 -6.426 1 96.19 302 LEU B C 1
ATOM 8229 O O . LEU B 1 302 ? 10.555 17.156 -5.395 1 96.19 302 LEU B O 1
ATOM 8233 N N . ARG B 1 303 ? 12.07 16.547 -6.848 1 97 303 ARG B N 1
ATOM 8234 C CA . ARG B 1 303 ? 12.422 15.367 -6.066 1 97 303 ARG B CA 1
ATOM 8235 C C . ARG B 1 303 ? 13.031 15.758 -4.723 1 97 303 ARG B C 1
ATOM 8237 O O . ARG B 1 303 ? 12.797 15.086 -3.711 1 97 303 ARG B O 1
ATOM 8244 N N . GLY B 1 304 ? 13.781 16.828 -4.734 1 97.69 304 GLY B N 1
ATOM 8245 C CA . GLY B 1 304 ? 14.273 17.375 -3.482 1 97.69 304 GLY B CA 1
ATOM 8246 C C . GLY B 1 304 ? 13.172 17.875 -2.568 1 97.69 304 GLY B C 1
ATOM 8247 O O . GLY B 1 304 ? 13.211 17.641 -1.356 1 97.69 304 GLY B O 1
ATOM 8248 N N . VAL B 1 305 ? 12.25 18.531 -3.172 1 96.94 305 VAL B N 1
ATOM 8249 C CA . VAL B 1 305 ? 11.125 19.047 -2.396 1 96.94 305 VAL B CA 1
ATOM 8250 C C . VAL B 1 305 ? 10.352 17.891 -1.781 1 96.94 305 VAL B C 1
ATOM 8252 O O . VAL B 1 305 ? 9.969 17.938 -0.61 1 96.94 305 VAL B O 1
ATOM 8255 N N . LYS B 1 306 ? 10.125 16.875 -2.557 1 95.69 306 LYS B N 1
ATOM 8256 C CA . LYS B 1 306 ? 9.414 15.695 -2.062 1 95.69 306 LYS B CA 1
ATOM 8257 C C . LYS B 1 306 ? 10.172 15.039 -0.915 1 95.69 306 LYS B C 1
ATOM 8259 O O . LYS B 1 306 ? 9.562 14.531 0.03 1 95.69 306 LYS B O 1
ATOM 8264 N N . LEU B 1 307 ? 11.461 15.055 -0.988 1 97.62 307 LEU B N 1
ATOM 8265 C CA . LEU B 1 307 ? 12.273 14.539 0.111 1 97.62 307 LEU B CA 1
ATOM 8266 C C . LEU B 1 307 ? 12.078 15.383 1.367 1 97.62 307 LEU B C 1
ATOM 8268 O O . LEU B 1 307 ? 12.078 14.852 2.48 1 97.62 307 LEU B O 1
ATOM 8272 N N . ALA B 1 308 ? 12.047 16.688 1.166 1 97.88 308 ALA B N 1
ATOM 8273 C CA . ALA B 1 308 ? 11.766 17.562 2.303 1 97.88 308 ALA B CA 1
ATOM 8274 C C . ALA B 1 308 ? 10.438 17.188 2.959 1 97.88 308 ALA B C 1
ATOM 8276 O O . ALA B 1 308 ? 10.32 17.203 4.188 1 97.88 308 ALA B O 1
ATOM 8277 N N . GLY B 1 309 ? 9.5 16.906 2.104 1 96.06 309 GLY B N 1
ATOM 8278 C CA . GLY B 1 309 ? 8.211 16.453 2.611 1 96.06 309 GLY B CA 1
ATOM 8279 C C . GLY B 1 309 ? 8.305 15.172 3.412 1 96.06 309 GLY B C 1
ATOM 8280 O O . GLY B 1 309 ? 7.633 15.023 4.434 1 96.06 309 GLY B O 1
ATOM 8281 N N . ALA B 1 310 ? 9.086 14.273 3.012 1 97.25 310 ALA B N 1
ATOM 8282 C CA . ALA B 1 310 ? 9.305 13.031 3.738 1 97.25 310 ALA B CA 1
ATOM 8283 C C . ALA B 1 310 ? 9.914 13.297 5.113 1 97.25 310 ALA B C 1
ATOM 8285 O O . ALA B 1 310 ? 9.508 12.68 6.105 1 97.25 310 ALA B O 1
ATOM 8286 N N . LEU B 1 311 ? 10.867 14.148 5.113 1 97.44 311 LEU B N 1
ATOM 8287 C CA . LEU B 1 311 ? 11.5 14.508 6.379 1 97.44 311 LEU B CA 1
ATOM 8288 C C . LEU B 1 311 ? 10.484 15.156 7.32 1 97.44 311 LEU B C 1
ATOM 8290 O O . LEU B 1 311 ? 10.469 14.859 8.516 1 97.44 311 LEU B O 1
ATOM 8294 N N . ALA B 1 312 ? 9.703 16.078 6.777 1 96 312 ALA B N 1
ATOM 8295 C CA . ALA B 1 312 ? 8.664 16.719 7.566 1 96 312 ALA B CA 1
ATOM 8296 C C . ALA B 1 312 ? 7.688 15.695 8.141 1 96 312 ALA B C 1
ATOM 8298 O O . ALA B 1 312 ? 7.266 15.805 9.289 1 96 312 ALA B O 1
ATOM 8299 N N . PHE B 1 313 ? 7.355 14.75 7.426 1 94.44 313 PHE B N 1
ATOM 8300 C CA . PHE B 1 313 ? 6.488 13.664 7.871 1 94.44 313 PHE B CA 1
ATOM 8301 C C . PHE B 1 313 ? 7.086 12.953 9.078 1 94.44 313 PHE B C 1
ATOM 8303 O O . PHE B 1 313 ? 6.406 12.75 10.086 1 94.44 313 PHE B O 1
ATOM 8310 N N . LEU B 1 314 ? 8.32 12.586 8.945 1 95.12 314 LEU B N 1
ATOM 8311 C CA . LEU B 1 314 ? 8.992 11.898 10.039 1 95.12 314 LEU B CA 1
ATOM 8312 C C . LEU B 1 314 ? 8.992 12.742 11.305 1 95.12 314 LEU B C 1
ATOM 8314 O O . LEU B 1 314 ? 8.773 12.227 12.406 1 95.12 314 LEU B O 1
ATOM 8318 N N . HIS B 1 315 ? 9.148 13.969 11.133 1 94.38 315 HIS B N 1
ATOM 8319 C CA . HIS B 1 315 ? 9.375 14.852 12.273 1 94.38 315 HIS B CA 1
ATOM 8320 C C . HIS B 1 315 ? 8.055 15.273 12.914 1 94.38 315 HIS B C 1
ATOM 8322 O O . HIS B 1 315 ? 8 15.562 14.109 1 94.38 315 HIS B O 1
ATOM 8328 N N . HIS B 1 316 ? 6.938 15.242 12.07 1 91.12 316 HIS B N 1
ATOM 8329 C CA . HIS B 1 316 ? 5.789 15.977 12.586 1 91.12 316 HIS B CA 1
ATOM 8330 C C . HIS B 1 316 ? 4.523 15.133 12.523 1 91.12 316 HIS B C 1
ATOM 8332 O O . HIS B 1 316 ? 3.486 15.516 13.07 1 91.12 316 HIS B O 1
ATOM 8338 N N . GLU B 1 317 ? 4.555 14.016 11.914 1 88.44 317 GLU B N 1
ATOM 8339 C CA . GLU B 1 317 ? 3.289 13.344 11.633 1 88.44 317 GLU B CA 1
ATOM 8340 C C . GLU B 1 317 ? 3.172 12.039 12.414 1 88.44 317 GLU B C 1
ATOM 8342 O O . GLU B 1 317 ? 2.193 11.305 12.266 1 88.44 317 GLU B O 1
ATOM 8347 N N . PHE B 1 318 ? 4.098 11.727 13.25 1 87.19 318 PHE B N 1
ATOM 8348 C CA . PHE B 1 318 ? 4.07 10.484 14.008 1 87.19 318 PHE B CA 1
ATOM 8349 C C . PHE B 1 318 ? 3.135 10.602 15.203 1 87.19 318 PHE B C 1
ATOM 8351 O O . PHE B 1 318 ? 3.123 11.625 15.891 1 87.19 318 PHE B O 1
ATOM 8358 N N . ARG B 1 319 ? 2.34 9.5 15.336 1 85.31 319 ARG B N 1
ATOM 8359 C CA . ARG B 1 319 ? 1.459 9.406 16.5 1 85.31 319 ARG B CA 1
ATOM 8360 C C . ARG B 1 319 ? 1.631 8.062 17.203 1 85.31 319 ARG B C 1
ATOM 8362 O O . ARG B 1 319 ? 1.896 7.047 16.562 1 85.31 319 ARG B O 1
ATOM 8369 N N . ASP B 1 320 ? 1.496 8.047 18.531 1 82.06 320 ASP B N 1
ATOM 8370 C CA . ASP B 1 320 ? 1.492 6.773 19.234 1 82.06 320 ASP B CA 1
ATOM 8371 C C . ASP B 1 320 ? 0.072 6.234 19.391 1 82.06 320 ASP B C 1
ATOM 8373 O O . ASP B 1 320 ? -0.861 6.738 18.766 1 82.06 320 ASP B O 1
ATOM 8377 N N . GLN B 1 321 ? -0.061 5.195 20.141 1 75.75 321 GLN B N 1
ATOM 8378 C CA . GLN B 1 321 ? -1.348 4.535 20.344 1 75.75 321 GLN B CA 1
ATOM 8379 C C . GLN B 1 321 ? -2.328 5.441 21.078 1 75.75 321 GLN B C 1
ATOM 8381 O O . GLN B 1 321 ? -3.543 5.297 20.938 1 75.75 321 GLN B O 1
ATOM 8386 N N . LYS B 1 322 ? -1.766 6.418 21.844 1 74.69 322 LYS B N 1
ATOM 8387 C CA . LYS B 1 322 ? -2.596 7.367 22.578 1 74.69 322 LYS B CA 1
ATOM 8388 C C . LYS B 1 322 ? -2.846 8.625 21.75 1 74.69 322 LYS B C 1
ATOM 8390 O O . LYS B 1 322 ? -3.422 9.602 22.25 1 74.69 322 LYS B O 1
ATOM 8395 N N . LEU B 1 323 ? -2.348 8.633 20.453 1 77.81 323 LEU B N 1
ATOM 8396 C CA . LEU B 1 323 ? -2.516 9.695 19.469 1 77.81 323 LEU B CA 1
ATOM 8397 C C . LEU B 1 323 ? -1.724 10.938 19.875 1 77.81 323 LEU B C 1
ATOM 8399 O O . LEU B 1 323 ? -2.039 12.039 19.422 1 77.81 323 LEU B O 1
ATOM 8403 N N . GLU B 1 324 ? -0.736 10.656 20.75 1 79.81 324 GLU B N 1
ATOM 8404 C CA . GLU B 1 324 ? 0.201 11.734 21.047 1 79.81 324 GLU B CA 1
ATOM 8405 C C . GLU B 1 324 ? 1.19 11.938 19.906 1 79.81 324 GLU B C 1
ATOM 8407 O O . GLU B 1 324 ? 1.59 10.969 19.25 1 79.81 324 GLU B O 1
ATOM 8412 N N . VAL B 1 325 ? 1.52 13.164 19.734 1 80.88 325 VAL B N 1
ATOM 8413 C CA . VAL B 1 325 ? 2.412 13.5 18.625 1 80.88 325 VAL B CA 1
ATOM 8414 C C . VAL B 1 325 ? 3.842 13.094 18.984 1 80.88 325 VAL B C 1
ATOM 8416 O O . VAL B 1 325 ? 4.332 13.406 20.062 1 80.88 325 VAL B O 1
ATOM 8419 N N . LEU B 1 326 ? 4.469 12.344 18.141 1 85.31 326 LEU B N 1
ATOM 8420 C CA . LEU B 1 326 ? 5.863 11.922 18.266 1 85.31 326 LEU B CA 1
ATOM 8421 C C . LEU B 1 326 ? 6.695 12.484 17.109 1 85.31 326 LEU B C 1
ATOM 8423 O O . LEU B 1 326 ? 6.152 13.023 16.156 1 85.31 326 LEU B O 1
ATOM 8427 N N . SER B 1 327 ? 8.008 12.516 17.328 1 89.62 327 SER B N 1
ATOM 8428 C CA . SER B 1 327 ? 8.969 12.875 16.281 1 89.62 327 SER B CA 1
ATOM 8429 C C . SER B 1 327 ? 9.984 11.766 16.062 1 89.62 327 SER B C 1
ATOM 8431 O O . SER B 1 327 ? 10.5 11.188 17.016 1 89.62 327 SER B O 1
ATOM 8433 N N . CYS B 1 328 ? 10.164 11.469 14.875 1 91.75 328 CYS B N 1
ATOM 8434 C CA . CYS B 1 328 ? 11.188 10.5 14.508 1 91.75 328 CYS B CA 1
ATOM 8435 C C . CYS B 1 328 ? 12.414 11.195 13.93 1 91.75 328 CYS B C 1
ATOM 8437 O O . CYS B 1 328 ? 12.344 11.797 12.859 1 91.75 328 CYS B O 1
ATOM 8439 N N . TYR B 1 329 ? 13.523 11.141 14.633 1 91.62 329 TYR B N 1
ATOM 8440 C CA . TYR B 1 329 ? 14.789 11.68 14.156 1 91.62 329 TYR B CA 1
ATOM 8441 C C . TYR B 1 329 ? 15.578 10.625 13.391 1 91.62 329 TYR B C 1
ATOM 8443 O O . TYR B 1 329 ? 15.789 9.516 13.883 1 91.62 329 TYR B O 1
ATOM 8451 N N . HIS B 1 330 ? 15.961 10.93 12.195 1 93.12 330 HIS B N 1
ATOM 8452 C CA . HIS B 1 330 ? 16.766 9.984 11.422 1 93.12 330 HIS B CA 1
ATOM 8453 C C . HIS B 1 330 ? 18.172 9.867 12 1 93.12 330 HIS B C 1
ATOM 8455 O O . HIS B 1 330 ? 18.656 8.766 12.242 1 93.12 330 HIS B O 1
ATOM 8461 N N . LEU B 1 331 ? 18.906 11.016 12.133 1 89.31 331 LEU B N 1
ATOM 8462 C CA . LEU B 1 331 ? 20.172 11.219 12.836 1 89.31 331 LEU B CA 1
ATOM 8463 C C . LEU B 1 331 ? 21.344 10.758 11.992 1 89.31 331 LEU B C 1
ATOM 8465 O O . LEU B 1 331 ? 22.5 10.922 12.383 1 89.31 331 LEU B O 1
ATOM 8469 N N . ASP B 1 332 ? 21.094 10.242 10.789 1 89.25 332 ASP B N 1
ATOM 8470 C CA . ASP B 1 332 ? 22.172 9.875 9.867 1 89.25 332 ASP B CA 1
ATOM 8471 C C . ASP B 1 332 ? 21.766 10.148 8.414 1 89.25 332 ASP B C 1
ATOM 8473 O O . ASP B 1 332 ? 22 9.32 7.535 1 89.25 332 ASP B O 1
ATOM 8477 N N . LEU B 1 333 ? 21.094 11.211 8.211 1 95.19 333 LEU B N 1
ATOM 8478 C CA . LEU B 1 333 ? 20.672 11.578 6.859 1 95.19 333 LEU B CA 1
ATOM 8479 C C . LEU B 1 333 ? 21.859 12.016 6.016 1 95.19 333 LEU B C 1
ATOM 8481 O O . LEU B 1 333 ? 22.625 12.898 6.418 1 95.19 333 LEU B O 1
ATOM 8485 N N . LYS B 1 334 ? 22.109 11.336 4.969 1 95.5 334 LYS B N 1
ATOM 8486 C CA . LYS B 1 334 ? 23.188 11.578 4.004 1 95.5 334 LYS B CA 1
ATOM 8487 C C . LYS B 1 334 ? 22.828 11.008 2.635 1 95.5 334 LYS B C 1
ATOM 8489 O O . LYS B 1 334 ? 21.891 10.211 2.512 1 95.5 334 LYS B O 1
ATOM 8494 N N . PRO B 1 335 ? 23.453 11.445 1.591 1 97.06 335 PRO B N 1
ATOM 8495 C CA . PRO B 1 335 ? 23.094 10.977 0.251 1 97.06 335 PRO B CA 1
ATOM 8496 C C . PRO B 1 335 ? 23.141 9.461 0.126 1 97.06 335 PRO B C 1
ATOM 8498 O O . PRO B 1 335 ? 22.344 8.875 -0.619 1 97.06 335 PRO B O 1
ATOM 8501 N N . HIS B 1 336 ? 24.016 8.805 0.9 1 93.56 336 HIS B N 1
ATOM 8502 C CA . HIS B 1 336 ? 24.125 7.348 0.859 1 93.56 336 HIS B CA 1
ATOM 8503 C C . HIS B 1 336 ? 22.844 6.684 1.382 1 93.56 336 HIS B C 1
ATOM 8505 O O . HIS B 1 336 ? 22.578 5.527 1.066 1 93.56 336 HIS B O 1
ATOM 8511 N N . ASN B 1 337 ? 22.094 7.406 2.191 1 94.38 337 ASN B N 1
ATOM 8512 C CA . ASN B 1 337 ? 20.891 6.867 2.816 1 94.38 337 ASN B CA 1
ATOM 8513 C C . ASN B 1 337 ? 19.625 7.371 2.127 1 94.38 337 ASN B C 1
ATOM 8515 O O . ASN B 1 337 ? 18.547 7.398 2.73 1 94.38 337 ASN B O 1
ATOM 8519 N N . ILE B 1 338 ? 19.75 7.824 0.932 1 97.88 338 ILE B N 1
ATOM 8520 C CA . ILE B 1 338 ? 18.656 8.125 0.019 1 97.88 338 ILE B CA 1
ATOM 8521 C C . ILE B 1 338 ? 18.766 7.238 -1.221 1 97.88 338 ILE B C 1
ATOM 8523 O O . ILE B 1 338 ? 19.75 7.297 -1.952 1 97.88 338 ILE B O 1
ATOM 8527 N N . LEU B 1 339 ? 17.781 6.453 -1.45 1 97.62 339 LEU B N 1
ATOM 8528 C CA . LEU B 1 339 ? 17.781 5.535 -2.584 1 97.62 339 LEU B CA 1
ATOM 8529 C C . LEU B 1 339 ? 17.062 6.141 -3.783 1 97.62 339 LEU B C 1
ATOM 8531 O O . LEU B 1 339 ? 16.047 6.809 -3.623 1 97.62 339 LEU B O 1
ATOM 8535 N N . VAL B 1 340 ? 17.594 5.918 -4.922 1 98.19 340 VAL B N 1
ATOM 8536 C CA . VAL B 1 340 ? 17.031 6.391 -6.18 1 98.19 340 VAL B CA 1
ATOM 8537 C C . VAL B 1 340 ? 16.391 5.227 -6.93 1 98.19 340 VAL B C 1
ATOM 8539 O O . VAL B 1 340 ? 17.062 4.254 -7.27 1 98.19 340 VAL B O 1
ATOM 8542 N N . PHE B 1 341 ? 15.109 5.379 -7.176 1 97.25 341 PHE B N 1
ATOM 8543 C CA . PHE B 1 341 ? 14.383 4.359 -7.922 1 97.25 341 PHE B CA 1
ATOM 8544 C C . PHE B 1 341 ? 14.102 4.828 -9.344 1 97.25 341 PHE B C 1
ATOM 8546 O O . PHE B 1 341 ? 13.781 6 -9.57 1 97.25 341 PHE B O 1
ATOM 8553 N N . ASP B 1 342 ? 14.227 3.879 -10.336 1 95.88 342 ASP B N 1
ATOM 8554 C CA . ASP B 1 342 ? 13.969 4.164 -11.742 1 95.88 342 ASP B CA 1
ATOM 8555 C C . ASP B 1 342 ? 14.773 5.371 -12.219 1 95.88 342 ASP B C 1
ATOM 8557 O O . ASP B 1 342 ? 14.219 6.305 -12.797 1 95.88 342 ASP B O 1
ATOM 8561 N N . ALA B 1 343 ? 16.031 5.348 -11.891 1 96.19 343 ALA B N 1
ATOM 8562 C CA . ALA B 1 343 ? 16.922 6.477 -12.156 1 96.19 343 ALA B CA 1
ATOM 8563 C C . ALA B 1 343 ? 16.844 6.906 -13.617 1 96.19 343 ALA B C 1
ATOM 8565 O O . ALA B 1 343 ? 16.797 6.066 -14.523 1 96.19 343 ALA B O 1
ATOM 8566 N N . TYR B 1 344 ? 16.672 8.188 -13.867 1 92.5 344 TYR B N 1
ATOM 8567 C CA . TYR B 1 344 ? 16.766 8.875 -15.156 1 92.5 344 TYR B CA 1
ATOM 8568 C C . TYR B 1 344 ? 15.562 8.57 -16.031 1 92.5 344 TYR B C 1
ATOM 8570 O O . TYR B 1 344 ? 15.641 8.672 -17.25 1 92.5 344 TYR B O 1
ATOM 8578 N N . SER B 1 345 ? 14.539 8.039 -15.438 1 92.31 345 SER B N 1
ATOM 8579 C CA . SER B 1 345 ? 13.266 7.832 -16.109 1 92.31 345 SER B CA 1
ATOM 8580 C C . SER B 1 345 ? 12.203 8.789 -15.594 1 92.31 345 SER B C 1
ATOM 8582 O O . SER B 1 345 ? 12.406 9.469 -14.586 1 92.31 345 SER B O 1
ATOM 8584 N N . PRO B 1 346 ? 11.07 8.867 -16.297 1 90 346 PRO B N 1
ATOM 8585 C CA . PRO B 1 346 ? 10 9.742 -15.828 1 90 346 PRO B CA 1
ATOM 8586 C C . PRO B 1 346 ? 9.43 9.312 -14.484 1 90 346 PRO B C 1
ATOM 8588 O O . PRO B 1 346 ? 8.836 10.133 -13.766 1 90 346 PRO B O 1
ATOM 8591 N N . SER B 1 347 ? 9.633 8.078 -14.086 1 92.31 347 SER B N 1
ATOM 8592 C CA . SER B 1 347 ? 9.078 7.562 -12.844 1 92.31 347 SER B CA 1
ATOM 8593 C C . SER B 1 347 ? 10.102 7.609 -11.719 1 92.31 347 SER B C 1
ATOM 8595 O O . SER B 1 347 ? 9.891 7.027 -10.648 1 92.31 347 SER B O 1
ATOM 8597 N N . GLU B 1 348 ? 11.195 8.281 -11.93 1 96.38 348 GLU B N 1
ATOM 8598 C CA . GLU B 1 348 ? 12.258 8.352 -10.938 1 96.38 348 GLU B CA 1
ATOM 8599 C C . GLU B 1 348 ? 11.734 8.891 -9.602 1 96.38 348 GLU B C 1
ATOM 8601 O O . GLU B 1 348 ? 10.969 9.852 -9.578 1 96.38 348 GLU B O 1
ATOM 8606 N N . THR B 1 349 ? 12.102 8.258 -8.492 1 96.38 349 THR B N 1
ATOM 8607 C CA . THR B 1 349 ? 11.727 8.68 -7.148 1 96.38 349 THR B CA 1
ATOM 8608 C C . THR B 1 349 ? 12.883 8.484 -6.176 1 96.38 349 THR B C 1
ATOM 8610 O O . THR B 1 349 ? 13.664 7.539 -6.312 1 96.38 349 THR B O 1
ATOM 8613 N N . TRP B 1 350 ? 13.016 9.398 -5.238 1 98.44 350 TRP B N 1
ATOM 8614 C CA . TRP B 1 350 ? 14.008 9.32 -4.18 1 98.44 350 TRP B CA 1
ATOM 8615 C C . TRP B 1 350 ? 13.359 8.969 -2.844 1 98.44 350 TRP B C 1
ATOM 8617 O O . TRP B 1 350 ? 12.328 9.531 -2.484 1 98.44 350 TRP B O 1
ATOM 8627 N N . LYS B 1 351 ? 13.953 8.023 -2.096 1 98.25 351 LYS B N 1
ATOM 8628 C CA . LYS B 1 351 ? 13.359 7.602 -0.829 1 98.25 351 LYS B CA 1
ATOM 8629 C C . LYS B 1 351 ? 14.406 7.59 0.287 1 98.25 351 LYS B C 1
ATOM 8631 O O . LYS B 1 351 ? 15.539 7.152 0.081 1 98.25 351 LYS B O 1
ATOM 8636 N N . ILE B 1 352 ? 14 8.086 1.473 1 97.81 352 ILE B N 1
ATOM 8637 C CA . ILE B 1 352 ? 14.852 8.039 2.66 1 97.81 352 ILE B CA 1
ATOM 8638 C C . ILE B 1 352 ? 14.875 6.621 3.221 1 97.81 352 ILE B C 1
ATOM 8640 O O . ILE B 1 352 ? 13.836 5.961 3.293 1 97.81 352 ILE B O 1
ATOM 8644 N N . THR B 1 353 ? 16.031 6.121 3.523 1 94.94 353 THR B N 1
ATOM 8645 C CA . THR B 1 353 ? 16.188 4.781 4.082 1 94.94 353 THR B CA 1
ATOM 8646 C C . THR B 1 353 ? 17.203 4.789 5.23 1 94.94 353 THR B C 1
ATOM 8648 O O . THR B 1 353 ? 17.641 5.852 5.664 1 94.94 353 THR B O 1
ATOM 8651 N N . ASP B 1 354 ? 17.5 3.588 5.848 1 89.62 354 ASP B N 1
ATOM 8652 C CA . ASP B 1 354 ? 18.5 3.328 6.879 1 89.62 354 ASP B CA 1
ATOM 8653 C C . ASP B 1 354 ? 18.156 4.07 8.172 1 89.62 354 ASP B C 1
ATOM 8655 O O . ASP B 1 354 ? 18.859 5.012 8.555 1 89.62 354 ASP B O 1
ATOM 8659 N N . PHE B 1 355 ? 17.203 3.561 8.891 1 90 355 PHE B N 1
ATOM 8660 C CA . PHE B 1 355 ? 16.719 4.137 10.133 1 90 355 PHE B CA 1
ATOM 8661 C C . PHE B 1 355 ? 17.375 3.484 11.344 1 90 355 PHE B C 1
ATOM 8663 O O . PHE B 1 355 ? 16.797 3.426 12.422 1 90 355 PHE B O 1
ATOM 8670 N N . GLY B 1 356 ? 18.562 2.986 11.195 1 82.19 356 GLY B N 1
ATOM 8671 C CA . GLY B 1 356 ? 19.266 2.262 12.234 1 82.19 356 GLY B CA 1
ATOM 8672 C C . GLY B 1 356 ? 19.578 3.115 13.453 1 82.19 356 GLY B C 1
ATOM 8673 O O . GLY B 1 356 ? 19.594 2.617 14.578 1 82.19 356 GLY B O 1
ATOM 8674 N N . LEU B 1 357 ? 19.781 4.387 13.25 1 76.81 357 LEU B N 1
ATOM 8675 C CA . LEU B 1 357 ? 20.141 5.281 14.344 1 76.81 357 LEU B CA 1
ATOM 8676 C C . LEU B 1 357 ? 18.953 6.141 14.75 1 76.81 357 LEU B C 1
ATOM 8678 O O . LEU B 1 357 ? 19.062 6.98 15.648 1 76.81 357 LEU B O 1
ATOM 8682 N N . SER B 1 358 ? 17.875 5.871 14.078 1 84.19 358 SER B N 1
ATOM 8683 C CA . SER B 1 358 ? 16.719 6.73 14.281 1 84.19 358 SER B CA 1
ATOM 8684 C C . SER B 1 358 ? 16.141 6.555 15.68 1 84.19 358 SER B C 1
ATOM 8686 O O . SER B 1 358 ? 16.312 5.508 16.312 1 84.19 358 SER B O 1
ATOM 8688 N N . ARG B 1 359 ? 15.523 7.574 16.109 1 80.12 359 ARG B N 1
ATOM 8689 C CA . ARG B 1 359 ? 14.867 7.598 17.422 1 80.12 359 ARG B CA 1
ATOM 8690 C C . ARG B 1 359 ? 13.5 8.273 17.328 1 80.12 359 ARG B C 1
ATOM 8692 O O . ARG B 1 359 ? 13.328 9.258 16.609 1 80.12 359 ARG B O 1
ATOM 8699 N N . VAL B 1 360 ? 12.609 7.648 18.047 1 81.94 360 VAL B N 1
ATOM 8700 C CA . VAL B 1 360 ? 11.281 8.242 18.156 1 81.94 360 VAL B CA 1
ATOM 8701 C C . VAL B 1 360 ? 11.086 8.82 19.562 1 81.94 360 VAL B C 1
ATOM 8703 O O . VAL B 1 360 ? 11.297 8.133 20.562 1 81.94 360 VAL B O 1
ATOM 8706 N N . LYS B 1 361 ? 10.727 10 19.625 1 78.75 361 LYS B N 1
ATOM 8707 C CA . LYS B 1 361 ? 10.594 10.68 20.906 1 78.75 361 LYS B CA 1
ATOM 8708 C C . LYS B 1 361 ? 9.289 11.469 20.984 1 78.75 361 LYS B C 1
ATOM 8710 O O . LYS B 1 361 ? 8.742 11.867 19.953 1 78.75 361 LYS B O 1
ATOM 8715 N N . GLY B 1 362 ? 8.703 11.469 22.219 1 74.5 362 GLY B N 1
ATOM 8716 C CA . GLY B 1 362 ? 7.523 12.289 22.453 1 74.5 362 GLY B CA 1
ATOM 8717 C C . GLY B 1 362 ? 7.801 13.773 22.328 1 74.5 362 GLY B C 1
ATOM 8718 O O . GLY B 1 362 ? 8.914 14.227 22.594 1 74.5 362 GLY B O 1
ATOM 8719 N N . ARG B 1 363 ? 6.875 14.367 21.703 1 61.75 363 ARG B N 1
ATOM 8720 C CA . ARG B 1 363 ? 7.02 15.82 21.656 1 61.75 363 ARG B CA 1
ATOM 8721 C C . ARG B 1 363 ? 6.516 16.469 22.938 1 61.75 363 ARG B C 1
ATOM 8723 O O . ARG B 1 363 ? 5.574 15.977 23.562 1 61.75 363 ARG B O 1
ATOM 8730 N N . GLY B 1 364 ? 7.406 16.797 23.812 1 48.22 364 GLY B N 1
ATOM 8731 C CA . GLY B 1 364 ? 6.984 17.422 25.062 1 48.22 364 GLY B CA 1
ATOM 8732 C C . GLY B 1 364 ? 5.645 18.125 24.953 1 48.22 364 GLY B C 1
ATOM 8733 O O . GLY B 1 364 ? 5.109 18.281 23.859 1 48.22 364 GLY B O 1
ATOM 8734 N N . LEU B 1 365 ? 4.855 18.156 26.094 1 39.56 365 LEU B N 1
ATOM 8735 C CA . LEU B 1 365 ? 3.527 18.734 26.281 1 39.56 365 LEU B CA 1
ATOM 8736 C C . LEU B 1 365 ? 3.281 19.859 25.281 1 39.56 365 LEU B C 1
ATOM 8738 O O . LEU B 1 365 ? 2.131 20.188 24.984 1 39.56 365 LEU B O 1
ATOM 8742 N N . ASP B 1 366 ? 4.266 20.703 25.031 1 34.97 366 ASP B N 1
ATOM 8743 C CA . ASP B 1 366 ? 3.961 21.828 24.172 1 34.97 366 ASP B CA 1
ATOM 8744 C C . ASP B 1 366 ? 4.035 21.438 22.703 1 34.97 366 ASP B C 1
ATOM 8746 O O . ASP B 1 366 ? 3.822 22.266 21.812 1 34.97 366 ASP B O 1
ATOM 8750 N N . GLY B 1 367 ? 4.047 20.172 22.297 1 40.38 367 GLY B N 1
ATOM 8751 C CA . GLY B 1 367 ? 3.969 19.641 20.953 1 40.38 367 GLY B CA 1
ATOM 8752 C C . GLY B 1 367 ? 5.211 19.922 20.125 1 40.38 367 GLY B C 1
ATOM 8753 O O . GLY B 1 367 ? 5.336 19.438 19 1 40.38 367 GLY B O 1
ATOM 8754 N N . GLU B 1 368 ? 5.859 21.047 20.328 1 40.28 368 GLU B N 1
ATOM 8755 C CA . GLU B 1 368 ? 6.902 21.641 19.5 1 40.28 368 GLU B CA 1
ATOM 8756 C C . GLU B 1 368 ? 8.281 21.109 19.875 1 40.28 368 GLU B C 1
ATOM 8758 O O . GLU B 1 368 ? 9.203 21.141 19.062 1 40.28 368 GLU B O 1
ATOM 8763 N N . ALA B 1 369 ? 8.609 20.875 21.219 1 42.22 369 ALA B N 1
ATOM 8764 C CA . ALA B 1 369 ? 10.023 20.828 21.578 1 42.22 369 ALA B CA 1
ATOM 8765 C C . ALA B 1 369 ? 10.578 19.422 21.391 1 42.22 369 ALA B C 1
ATOM 8767 O O . ALA B 1 369 ? 9.992 18.438 21.859 1 42.22 369 ALA B O 1
ATOM 8768 N N . ASP B 1 370 ? 11.414 19.25 20.453 1 50.94 370 ASP B N 1
ATOM 8769 C CA . ASP B 1 370 ? 12.281 18.094 20.234 1 50.94 370 ASP B CA 1
ATOM 8770 C C . ASP B 1 370 ? 12.93 17.625 21.531 1 50.94 370 ASP B C 1
ATOM 8772 O O . ASP B 1 370 ? 13.383 18.453 22.328 1 50.94 370 ASP B O 1
ATOM 8776 N N . VAL B 1 371 ? 12.555 16.406 22.078 1 42.91 371 VAL B N 1
ATOM 8777 C CA . VAL B 1 371 ? 13.359 15.859 23.172 1 42.91 371 VAL B CA 1
ATOM 8778 C C . VAL B 1 371 ? 14.812 15.719 22.719 1 42.91 371 VAL B C 1
ATOM 8780 O O . VAL B 1 371 ? 15.094 15.102 21.703 1 42.91 371 VAL B O 1
ATOM 8783 N N . GLU B 1 372 ? 15.594 16.625 23.406 1 43.41 372 GLU B N 1
ATOM 8784 C CA . GLU B 1 372 ? 17.016 16.594 23.125 1 43.41 372 GLU B CA 1
ATOM 8785 C C . GLU B 1 372 ? 17.641 15.273 23.562 1 43.41 372 GLU B C 1
ATOM 8787 O O . GLU B 1 372 ? 17.266 14.727 24.594 1 43.41 372 GLU B O 1
ATOM 8792 N N . LEU B 1 373 ? 18.125 14.531 22.625 1 45.62 373 LEU B N 1
ATOM 8793 C CA . LEU B 1 373 ? 18.844 13.312 22.969 1 45.62 373 LEU B CA 1
ATOM 8794 C C . LEU B 1 373 ? 20.344 13.578 23.047 1 45.62 373 LEU B C 1
ATOM 8796 O O . LEU B 1 373 ? 20.906 14.289 22.219 1 45.62 373 LEU B O 1
ATOM 8800 N N . VAL B 1 374 ? 20.953 13.391 24.344 1 36.84 374 VAL B N 1
ATOM 8801 C CA . VAL B 1 374 ? 22.422 13.398 24.438 1 36.84 374 VAL B CA 1
ATOM 8802 C C . VAL B 1 374 ? 22.984 12.18 23.719 1 36.84 374 VAL B C 1
ATOM 8804 O O . VAL B 1 374 ? 22.594 11.047 24 1 36.84 374 VAL B O 1
ATOM 8807 N N . MET B 1 375 ? 23.297 12.258 22.672 1 39.84 375 MET B N 1
ATOM 8808 C CA . MET B 1 375 ? 23.984 11.141 22.031 1 39.84 375 MET B CA 1
ATOM 8809 C C . MET B 1 375 ? 25.359 10.93 22.641 1 39.84 375 MET B C 1
ATOM 8811 O O . MET B 1 375 ? 26.141 11.875 22.781 1 39.84 375 MET B O 1
ATOM 8815 N N . PRO B 1 376 ? 25.609 9.914 23.531 1 36.56 376 PRO B N 1
ATOM 8816 C CA . PRO B 1 376 ? 27.031 9.727 23.844 1 36.56 376 PRO B CA 1
ATOM 8817 C C . PRO B 1 376 ? 27.938 9.945 22.641 1 36.56 376 PRO B C 1
ATOM 8819 O O . PRO B 1 376 ? 27.516 9.773 21.5 1 36.56 376 PRO B O 1
ATOM 8822 N N . ILE B 1 377 ? 28.922 10.641 22.859 1 33.59 377 ILE B N 1
ATOM 8823 C CA . ILE B 1 377 ? 29.969 10.805 21.859 1 33.59 377 ILE B CA 1
ATOM 8824 C C . ILE B 1 377 ? 30.203 9.477 21.141 1 33.59 377 ILE B C 1
ATOM 8826 O O . ILE B 1 377 ? 30.594 8.484 21.766 1 33.59 377 ILE B O 1
ATOM 8830 N N . ILE B 1 378 ? 29.453 8.992 20.438 1 34.56 378 ILE B N 1
ATOM 8831 C CA . ILE B 1 378 ? 29.984 7.902 19.625 1 34.56 378 ILE B CA 1
ATOM 8832 C C . ILE B 1 378 ? 31.438 8.195 19.266 1 34.56 378 ILE B C 1
ATOM 8834 O O . ILE B 1 378 ? 31.719 8.992 18.375 1 34.56 378 ILE B O 1
ATOM 8838 N N . GLY B 1 379 ? 32.281 8.617 20.156 1 30.97 379 GLY B N 1
ATOM 8839 C CA . GLY B 1 379 ? 33.688 8.453 19.812 1 30.97 379 GLY B CA 1
ATOM 8840 C C . GLY B 1 379 ? 34 7.098 19.219 1 30.97 379 GLY B C 1
ATOM 8841 O O . GLY B 1 379 ? 33.594 6.066 19.766 1 30.97 379 GLY B O 1
ATOM 8842 N N . ARG B 1 380 ? 34.188 6.953 18 1 31.69 380 ARG B N 1
ATOM 8843 C CA . ARG B 1 380 ? 34.906 5.812 17.453 1 31.69 380 ARG B CA 1
ATOM 8844 C C . ARG B 1 380 ? 36.031 5.371 18.375 1 31.69 380 ARG B C 1
ATOM 8846 O O . ARG B 1 380 ? 36.844 6.188 18.797 1 31.69 380 ARG B O 1
ATOM 8853 N N . GLY B 1 381 ? 35.938 4.469 19.297 1 29.36 381 GLY B N 1
ATOM 8854 C CA . GLY B 1 381 ? 37 3.793 20 1 29.36 381 GLY B CA 1
ATOM 8855 C C . GLY B 1 381 ? 38.312 3.729 19.219 1 29.36 381 GLY B C 1
ATOM 8856 O O . GLY B 1 381 ? 38.344 3.119 18.141 1 29.36 381 GLY B O 1
ATOM 8857 N N . HIS B 1 382 ? 39.312 4.578 19.375 1 26.98 382 HIS B N 1
ATOM 8858 C CA . HIS B 1 382 ? 40.75 4.449 19.109 1 26.98 382 HIS B CA 1
ATOM 8859 C C . HIS B 1 382 ? 41.312 3.176 19.734 1 26.98 382 HIS B C 1
ATOM 8861 O O . HIS B 1 382 ? 42.5 2.873 19.562 1 26.98 382 HIS B O 1
ATOM 8867 N N . GLY B 1 383 ? 41.062 2.662 20.953 1 28.08 383 GLY B N 1
ATOM 8868 C CA . GLY B 1 383 ? 42.062 1.823 21.578 1 28.08 383 GLY B CA 1
ATOM 8869 C C . GLY B 1 383 ? 42.281 0.51 20.844 1 28.08 383 GLY B C 1
ATOM 8870 O O . GLY B 1 383 ? 43.219 -0.228 21.156 1 28.08 383 GLY B O 1
ATOM 8871 N N . ARG B 1 384 ? 41.562 -0.5 20.688 1 27.31 384 ARG B N 1
ATOM 8872 C CA . ARG B 1 384 ? 42.344 -1.694 20.375 1 27.31 384 ARG B CA 1
ATOM 8873 C C . ARG B 1 384 ? 43.031 -1.558 19.031 1 27.31 384 ARG B C 1
ATOM 8875 O O . ARG B 1 384 ? 42.438 -1.122 18.062 1 27.31 384 ARG B O 1
ATOM 8882 N N . GLN B 1 385 ? 44.469 -1.485 19.047 1 26.86 385 GLN B N 1
ATOM 8883 C CA . GLN B 1 385 ? 45.531 -1.672 18.031 1 26.86 385 GLN B CA 1
ATOM 8884 C C . GLN B 1 385 ? 45.094 -2.729 17.016 1 26.86 385 GLN B C 1
ATOM 8886 O O . GLN B 1 385 ? 45.375 -3.918 17.188 1 26.86 385 GLN B O 1
ATOM 8891 N N . ARG B 1 386 ? 44.062 -3.252 16.703 1 26.2 386 ARG B N 1
ATOM 8892 C CA . ARG B 1 386 ? 44.344 -4.285 15.711 1 26.2 386 ARG B CA 1
ATOM 8893 C C . ARG B 1 386 ? 45.281 -3.754 14.617 1 26.2 386 ARG B C 1
ATOM 8895 O O . ARG B 1 386 ? 45.312 -2.547 14.375 1 26.2 386 ARG B O 1
ATOM 8902 N N . ARG B 1 387 ? 46.281 -4.617 14.141 1 26.83 387 ARG B N 1
ATOM 8903 C CA . ARG B 1 387 ? 47.281 -4.441 13.094 1 26.83 387 ARG B CA 1
ATOM 8904 C C . ARG B 1 387 ? 46.75 -3.568 11.969 1 26.83 387 ARG B C 1
ATOM 8906 O O . ARG B 1 387 ? 45.531 -3.508 11.742 1 26.83 387 ARG B O 1
ATOM 8913 N N . PRO B 1 388 ? 47.719 -2.844 11.211 1 26.97 388 PRO B N 1
ATOM 8914 C CA . PRO B 1 388 ? 47.656 -1.953 10.047 1 26.97 388 PRO B CA 1
ATOM 8915 C C . PRO B 1 388 ? 46.688 -2.451 8.977 1 26.97 388 PRO B C 1
ATOM 8917 O O . PRO B 1 388 ? 46.812 -2.094 7.805 1 26.97 388 PRO B O 1
ATOM 8920 N N . LYS B 1 389 ? 45.781 -3.35 9.289 1 24.64 389 LYS B N 1
ATOM 8921 C CA . LYS B 1 389 ? 45.344 -3.832 7.973 1 24.64 389 LYS B CA 1
ATOM 8922 C C . LYS B 1 389 ? 45.094 -2.67 7.023 1 24.64 389 LYS B C 1
ATOM 8924 O O . LYS B 1 389 ? 44.812 -1.55 7.461 1 24.64 389 LYS B O 1
ATOM 8929 N N . GLU B 1 390 ? 45.156 -2.869 5.617 1 25.84 390 GLU B N 1
ATOM 8930 C CA . GLU B 1 390 ? 45.125 -1.957 4.48 1 25.84 390 GLU B CA 1
ATOM 8931 C C . GLU B 1 390 ? 43.969 -0.943 4.633 1 25.84 390 GLU B C 1
ATOM 8933 O O . GLU B 1 390 ? 42.969 -1.228 5.273 1 25.84 390 GLU B O 1
ATOM 8938 N N . PRO B 1 391 ? 44.281 0.43 4.465 1 28.06 391 PRO B N 1
ATOM 8939 C CA . PRO B 1 391 ? 43.406 1.589 4.391 1 28.06 391 PRO B CA 1
ATOM 8940 C C . PRO B 1 391 ? 42.031 1.252 3.773 1 28.06 391 PRO B C 1
ATOM 8942 O O . PRO B 1 391 ? 41.969 0.952 2.58 1 28.06 391 PRO B O 1
ATOM 8945 N N . SER B 1 392 ? 41.469 0.266 4.25 1 25.42 392 SER B N 1
ATOM 8946 C CA . SER B 1 392 ? 40.219 -0.116 3.602 1 25.42 392 SER B CA 1
ATOM 8947 C C . SER B 1 392 ? 39.375 1.108 3.264 1 25.42 392 SER B C 1
ATOM 8949 O O . SER B 1 392 ? 39.438 2.117 3.969 1 25.42 392 SER B O 1
ATOM 8951 N N . THR B 1 393 ? 39.062 1.314 1.927 1 28.22 393 THR B N 1
ATOM 8952 C CA . THR B 1 393 ? 38.188 2.236 1.206 1 28.22 393 THR B CA 1
ATOM 8953 C C . THR B 1 393 ? 36.969 2.605 2.051 1 28.22 393 THR B C 1
ATOM 8955 O O . THR B 1 393 ? 36.094 3.316 1.586 1 28.22 393 THR B O 1
ATOM 8958 N N . LEU B 1 394 ? 36.812 2.146 3.162 1 29.81 394 LEU B N 1
ATOM 8959 C CA . LEU B 1 394 ? 35.656 2.32 4.004 1 29.81 394 LEU B CA 1
ATOM 8960 C C . LEU B 1 394 ? 35.594 3.734 4.57 1 29.81 394 LEU B C 1
ATOM 8962 O O . LEU B 1 394 ? 34.625 4.098 5.242 1 29.81 394 LEU B O 1
ATOM 8966 N N . ASN B 1 395 ? 36.719 4.426 4.727 1 32.84 395 ASN B N 1
ATOM 8967 C CA . ASN B 1 395 ? 36.781 5.801 5.207 1 32.84 395 ASN B CA 1
ATOM 8968 C C . ASN B 1 395 ? 36.062 6.766 4.285 1 32.84 395 ASN B C 1
ATOM 8970 O O . ASN B 1 395 ? 35.844 7.93 4.633 1 32.84 395 ASN B O 1
ATOM 8974 N N . ARG B 1 396 ? 36 6.41 3.035 1 33.47 396 ARG B N 1
ATOM 8975 C CA . ARG B 1 396 ? 35.469 7.293 1.999 1 33.47 396 ARG B CA 1
ATOM 8976 C C . ARG B 1 396 ? 33.938 7.484 2.16 1 33.47 396 ARG B C 1
ATOM 8978 O O . ARG B 1 396 ? 33.312 8.203 1.38 1 33.47 396 ARG B O 1
ATOM 8985 N N . ARG B 1 397 ? 33.312 6.68 2.809 1 37.34 397 ARG B N 1
ATOM 8986 C CA . ARG B 1 397 ? 31.844 6.793 2.852 1 37.34 397 ARG B CA 1
ATOM 8987 C C . ARG B 1 397 ? 31.422 8 3.676 1 37.34 397 ARG B C 1
ATOM 8989 O O . ARG B 1 397 ? 31 7.855 4.824 1 37.34 397 ARG B O 1
ATOM 8996 N N . GLY B 1 398 ? 32.031 9.281 3.541 1 45.06 398 GLY B N 1
ATOM 8997 C CA . GLY B 1 398 ? 31.562 10.586 3.963 1 45.06 398 GLY B CA 1
ATOM 8998 C C . GLY B 1 398 ? 31.141 10.625 5.418 1 45.06 398 GLY B C 1
ATOM 8999 O O . GLY B 1 398 ? 30.047 11.102 5.742 1 45.06 398 GLY B O 1
ATOM 9000 N N . GLU B 1 399 ? 31.984 10.031 6.258 1 58.38 399 GLU B N 1
ATOM 9001 C CA . GLU B 1 399 ? 31.688 9.992 7.688 1 58.38 399 GLU B CA 1
ATOM 9002 C C . GLU B 1 399 ? 31.703 11.391 8.289 1 58.38 399 GLU B C 1
ATOM 9004 O O . GLU B 1 399 ? 32.688 12.109 8.188 1 58.38 399 GLU B O 1
ATOM 9009 N N . GLY B 1 400 ? 30.75 11.938 8.523 1 81 400 GLY B N 1
ATOM 9010 C CA . GLY B 1 400 ? 30.422 13.117 9.312 1 81 400 GLY B CA 1
ATOM 9011 C C . GLY B 1 400 ? 30.25 14.367 8.477 1 81 400 GLY B C 1
ATOM 9012 O O . GLY B 1 400 ? 29.969 15.438 9.008 1 81 400 GLY B O 1
ATOM 9013 N N . THR B 1 401 ? 30.531 14.203 7.051 1 90.69 401 THR B N 1
ATOM 9014 C CA . THR B 1 401 ? 30.484 15.344 6.141 1 90.69 401 THR B CA 1
ATOM 9015 C C . THR B 1 401 ? 29.156 16.078 6.281 1 90.69 401 THR B C 1
ATOM 9017 O O . THR B 1 401 ? 29.125 17.312 6.273 1 90.69 401 THR B O 1
ATOM 9020 N N . TYR B 1 402 ? 28.156 15.367 6.473 1 95 402 TYR B N 1
ATOM 9021 C CA . TYR B 1 402 ? 26.828 15.961 6.359 1 95 402 TYR B CA 1
ATOM 9022 C C . TYR B 1 402 ? 26.188 16.125 7.73 1 95 402 TYR B C 1
ATOM 9024 O O . TYR B 1 402 ? 25.016 16.516 7.836 1 95 402 TYR B O 1
ATOM 9032 N N . LEU B 1 403 ? 26.953 15.836 8.781 1 92.38 403 LEU B N 1
ATOM 9033 C CA . LEU B 1 403 ? 26.438 15.938 10.141 1 92.38 403 LEU B CA 1
ATOM 9034 C C . LEU B 1 403 ? 26.422 17.391 10.602 1 92.38 403 LEU B C 1
ATOM 9036 O O . LEU B 1 403 ? 27.297 18.172 10.242 1 92.38 403 LEU B O 1
ATOM 9040 N N . ALA B 1 404 ? 25.469 17.641 11.414 1 93.75 404 ALA B N 1
ATOM 9041 C CA . ALA B 1 404 ? 25.328 18.984 11.977 1 93.75 404 ALA B CA 1
ATOM 9042 C C . ALA B 1 404 ? 26.453 19.281 12.969 1 93.75 404 ALA B C 1
ATOM 9044 O O . ALA B 1 404 ? 27.047 18.375 13.531 1 93.75 404 ALA B O 1
ATOM 9045 N N . PRO B 1 405 ? 26.766 20.531 13.172 1 90.88 405 PRO B N 1
ATOM 9046 C CA . PRO B 1 405 ? 27.859 20.922 14.078 1 90.88 405 PRO B CA 1
ATOM 9047 C C . PRO B 1 405 ? 27.672 20.359 15.484 1 90.88 405 PRO B C 1
ATOM 9049 O O . PRO B 1 405 ? 28.656 19.984 16.141 1 90.88 405 PRO B O 1
ATOM 9052 N N . GLU B 1 406 ? 26.453 20.25 16.016 1 86.88 406 GLU B N 1
ATOM 9053 C CA . GLU B 1 406 ? 26.219 19.797 17.391 1 86.88 406 GLU B CA 1
ATOM 9054 C C . GLU B 1 406 ? 26.562 18.328 17.562 1 86.88 406 GLU B C 1
ATOM 9056 O O . GLU B 1 406 ? 26.719 17.844 18.688 1 86.88 406 GLU B O 1
ATOM 9061 N N . CYS B 1 407 ? 26.594 17.641 16.453 1 83.06 407 CYS B N 1
ATOM 9062 C CA . CYS B 1 407 ? 26.938 16.219 16.516 1 83.06 407 CYS B CA 1
ATOM 9063 C C . CYS B 1 407 ? 28.391 16.031 16.891 1 83.06 407 CYS B C 1
ATOM 9065 O O . CYS B 1 407 ? 28.797 14.938 17.312 1 83.06 407 CYS B O 1
ATOM 9067 N N . SER B 1 408 ? 29.234 17 16.688 1 74.88 408 SER B N 1
ATOM 9068 C CA . SER B 1 408 ? 30.672 16.906 16.969 1 74.88 408 SER B CA 1
ATOM 9069 C C . SER B 1 408 ? 31.016 17.484 18.328 1 74.88 408 SER B C 1
ATOM 9071 O O . SER B 1 408 ? 32.156 17.391 18.797 1 74.88 408 SER B O 1
ATOM 9073 N N . LEU B 1 409 ? 30.031 18.031 18.953 1 71.31 409 LEU B N 1
ATOM 9074 C CA . LEU B 1 409 ? 30.281 18.656 20.25 1 71.31 409 LEU B CA 1
ATOM 9075 C C . LEU B 1 409 ? 30.016 17.672 21.375 1 71.31 409 LEU B C 1
ATOM 9077 O O . LEU B 1 409 ? 29.047 16.906 21.328 1 71.31 409 LEU B O 1
ATOM 9081 N N . PRO B 1 410 ? 30.953 17.5 22.297 1 60.12 410 PRO B N 1
ATOM 9082 C CA . PRO B 1 410 ? 30.797 16.562 23.406 1 60.12 410 PRO B CA 1
ATOM 9083 C C . PRO B 1 410 ? 29.438 16.672 24.094 1 60.12 410 PRO B C 1
ATOM 9085 O O . PRO B 1 410 ? 28.859 15.664 24.484 1 60.12 410 PRO B O 1
ATOM 9088 N N . SER B 1 411 ? 28.844 17.828 24.266 1 61.47 411 SER B N 1
ATOM 9089 C CA . SER B 1 411 ? 27.562 18.047 24.938 1 61.47 411 SER B CA 1
ATOM 9090 C C . SER B 1 411 ? 26.469 18.391 23.938 1 61.47 411 SER B C 1
ATOM 9092 O O . SER B 1 411 ? 25.438 18.969 24.312 1 61.47 411 SER B O 1
ATOM 9094 N N . GLY B 1 412 ? 26.734 17.938 22.75 1 67.88 412 GLY B N 1
ATOM 9095 C CA . GLY B 1 412 ? 25.781 18.375 21.75 1 67.88 412 GLY B CA 1
ATOM 9096 C C . GLY B 1 412 ? 24.484 17.578 21.797 1 67.88 412 GLY B C 1
ATOM 9097 O O . GLY B 1 412 ? 24.5 16.359 21.969 1 67.88 412 GLY B O 1
ATOM 9098 N N . ARG B 1 413 ? 23.391 18.281 21.812 1 78.69 413 ARG B N 1
ATOM 9099 C CA . ARG B 1 413 ? 22.062 17.688 21.781 1 78.69 413 ARG B CA 1
ATOM 9100 C C . ARG B 1 413 ? 21.531 17.625 20.359 1 78.69 413 ARG B C 1
ATOM 9102 O O . ARG B 1 413 ? 21.578 18.609 19.609 1 78.69 413 ARG B O 1
ATOM 9109 N N . VAL B 1 414 ? 21.203 16.391 19.953 1 82.44 414 VAL B N 1
ATOM 9110 C CA . VAL B 1 414 ? 20.719 16.203 18.594 1 82.44 414 VAL B CA 1
ATOM 9111 C C . VAL B 1 414 ? 19.188 16.188 18.594 1 82.44 414 VAL B C 1
ATOM 9113 O O . VAL B 1 414 ? 18.562 15.852 19.594 1 82.44 414 VAL B O 1
ATOM 9116 N N . SER B 1 415 ? 18.578 16.703 17.531 1 86.75 415 SER B N 1
ATOM 9117 C CA . SER B 1 415 ? 17.141 16.781 17.344 1 86.75 415 SER B CA 1
ATOM 9118 C C . SER B 1 415 ? 16.766 16.734 15.859 1 86.75 415 SER B C 1
ATOM 9120 O O . SER B 1 415 ? 17.609 16.406 15.016 1 86.75 415 SER B O 1
ATOM 9122 N N . SER B 1 416 ? 15.547 17.078 15.562 1 91.62 416 SER B N 1
ATOM 9123 C CA . SER B 1 416 ? 15.094 17.188 14.18 1 91.62 416 SER B CA 1
ATOM 9124 C C . SER B 1 416 ? 15.883 18.234 13.414 1 91.62 416 SER B C 1
ATOM 9126 O O . SER B 1 416 ? 16.094 18.109 12.203 1 91.62 416 SER B O 1
ATOM 9128 N N . ALA B 1 417 ? 16.406 19.188 14.18 1 93.62 417 ALA B N 1
ATOM 9129 C CA . ALA B 1 417 ? 17.188 20.25 13.562 1 93.62 417 ALA B CA 1
ATOM 9130 C C . ALA B 1 417 ? 18.484 19.719 12.969 1 93.62 417 ALA B C 1
ATOM 9132 O O . ALA B 1 417 ? 19 20.25 11.992 1 93.62 417 ALA B O 1
ATOM 9133 N N . SER B 1 418 ? 19 18.688 13.594 1 94.19 418 SER B N 1
ATOM 9134 C CA . SER B 1 418 ? 20.203 18.062 13.062 1 94.19 418 SER B CA 1
ATOM 9135 C C . SER B 1 418 ? 19.938 17.422 11.703 1 94.19 418 SER B C 1
ATOM 9137 O O . SER B 1 418 ? 20.781 17.484 10.805 1 94.19 418 SER B O 1
ATOM 9139 N N . ASP B 1 419 ? 18.766 16.797 11.57 1 96.12 419 ASP B N 1
ATOM 9140 C CA . ASP B 1 419 ? 18.359 16.234 10.281 1 96.12 419 ASP B CA 1
ATOM 9141 C C . ASP B 1 419 ? 18.188 17.344 9.234 1 96.12 419 ASP B C 1
ATOM 9143 O O . ASP B 1 419 ? 18.516 17.141 8.062 1 96.12 419 ASP B O 1
ATOM 9147 N N . VAL B 1 420 ? 17.688 18.453 9.656 1 97.94 420 VAL B N 1
ATOM 9148 C CA . VAL B 1 420 ? 17.453 19.578 8.758 1 97.94 420 VAL B CA 1
ATOM 9149 C C . VAL B 1 420 ? 18.797 20.062 8.195 1 97.94 420 VAL B C 1
ATOM 9151 O O . VAL B 1 420 ? 18.891 20.375 7.004 1 97.94 420 VAL B O 1
ATOM 9154 N N . TRP B 1 421 ? 19.797 20.125 9.07 1 97.44 421 TRP B N 1
ATOM 9155 C CA . TRP B 1 421 ? 21.125 20.484 8.594 1 97.44 421 TRP B CA 1
ATOM 9156 C C . TRP B 1 421 ? 21.594 19.5 7.523 1 97.44 421 TRP B C 1
ATOM 9158 O O . TRP B 1 421 ? 22.031 19.922 6.445 1 97.44 421 TRP B O 1
ATOM 9168 N N . SER B 1 422 ? 21.531 18.219 7.859 1 97.62 422 SER B N 1
ATOM 9169 C CA . SER B 1 422 ? 21.969 17.203 6.914 1 97.62 422 SER B CA 1
ATOM 9170 C C . SER B 1 422 ? 21.219 17.328 5.59 1 97.62 422 SER B C 1
ATOM 9172 O O . SER B 1 422 ? 21.812 17.172 4.52 1 97.62 422 SER B O 1
ATOM 9174 N N . PHE B 1 423 ? 19.938 17.594 5.68 1 98.5 423 PHE B N 1
ATOM 9175 C CA . PHE B 1 423 ? 19.125 17.781 4.484 1 98.5 423 PHE B CA 1
ATOM 9176 C C . PHE B 1 423 ? 19.625 18.969 3.678 1 98.5 423 PHE B C 1
ATOM 9178 O O . PHE B 1 423 ? 19.703 18.906 2.449 1 98.5 423 PHE B O 1
ATOM 9185 N N . GLY B 1 424 ? 19.922 20.047 4.328 1 98.69 424 GLY B N 1
ATOM 9186 C CA . GLY B 1 424 ? 20.484 21.203 3.652 1 98.69 424 GLY B CA 1
ATOM 9187 C C . GLY B 1 424 ? 21.75 20.891 2.873 1 98.69 424 GLY B C 1
ATOM 9188 O O . GLY B 1 424 ? 21.938 21.391 1.763 1 98.69 424 GLY B O 1
ATOM 9189 N N . CYS B 1 425 ? 22.578 20.078 3.494 1 98.38 425 CYS B N 1
ATOM 9190 C CA . CYS B 1 425 ? 23.797 19.641 2.803 1 98.38 425 CYS B CA 1
ATOM 9191 C C . CYS B 1 425 ? 23.453 18.891 1.528 1 98.38 425 CYS B C 1
ATOM 9193 O O . CYS B 1 425 ? 24.047 19.109 0.481 1 98.38 425 CYS B O 1
ATOM 9195 N N . ILE B 1 426 ? 22.516 18.031 1.621 1 98.62 426 ILE B N 1
ATOM 9196 C CA . ILE B 1 426 ? 22.109 17.203 0.488 1 98.62 426 ILE B CA 1
ATOM 9197 C C . ILE B 1 426 ? 21.562 18.094 -0.629 1 98.62 426 ILE B C 1
ATOM 9199 O O . ILE B 1 426 ? 21.922 17.906 -1.797 1 98.62 426 ILE B O 1
ATOM 9203 N N . ILE B 1 427 ? 20.625 19.047 -0.294 1 98.69 427 ILE B N 1
ATOM 9204 C CA . ILE B 1 427 ? 20.047 19.922 -1.303 1 98.69 427 ILE B CA 1
ATOM 9205 C C . ILE B 1 427 ? 21.125 20.781 -1.938 1 98.69 427 ILE B C 1
ATOM 9207 O O . ILE B 1 427 ? 21.047 21.125 -3.123 1 98.69 427 ILE B O 1
ATOM 9211 N N . SER B 1 428 ? 22.203 21.125 -1.196 1 98.62 428 SER B N 1
ATOM 9212 C CA . SER B 1 428 ? 23.344 21.828 -1.764 1 98.62 428 SER B CA 1
ATOM 9213 C C . SER B 1 428 ? 24 21.031 -2.885 1 98.62 428 SER B C 1
ATOM 9215 O O . SER B 1 428 ? 24.375 21.594 -3.918 1 98.62 428 SER B O 1
ATOM 9217 N N . LEU B 1 429 ? 24.141 19.766 -2.625 1 98.56 429 LEU B N 1
ATOM 9218 C CA . LEU B 1 429 ? 24.703 18.906 -3.654 1 98.56 429 LEU B CA 1
ATOM 9219 C C . LEU B 1 429 ? 23.766 18.812 -4.859 1 98.56 429 LEU B C 1
ATOM 9221 O O . LEU B 1 429 ? 24.219 18.828 -6.004 1 98.56 429 LEU B O 1
ATOM 9225 N N . VAL B 1 430 ? 22.484 18.719 -4.594 1 98.69 430 VAL B N 1
ATOM 9226 C CA . VAL B 1 430 ? 21.484 18.625 -5.652 1 98.69 430 VAL B CA 1
ATOM 9227 C C . VAL B 1 430 ? 21.531 19.875 -6.527 1 98.69 430 VAL B C 1
ATOM 9229 O O . VAL B 1 430 ? 21.484 19.781 -7.758 1 98.69 430 VAL B O 1
ATOM 9232 N N . MET B 1 431 ? 21.656 21.062 -5.91 1 98.31 431 MET B N 1
ATOM 9233 C CA . MET B 1 431 ? 21.734 22.312 -6.66 1 98.31 431 MET B CA 1
ATOM 9234 C C . MET B 1 431 ? 23 22.359 -7.508 1 98.31 431 MET B C 1
ATOM 9236 O O . MET B 1 431 ? 23 22.891 -8.617 1 98.31 431 MET B O 1
ATOM 9240 N N . SER B 1 432 ? 24.094 21.812 -6.973 1 98.06 432 SER B N 1
ATOM 9241 C CA . SER B 1 432 ? 25.328 21.719 -7.746 1 98.06 432 SER B CA 1
ATOM 9242 C C . SER B 1 432 ? 25.141 20.812 -8.953 1 98.06 432 SER B C 1
ATOM 9244 O O . SER B 1 432 ? 25.656 21.094 -10.039 1 98.06 432 SER B O 1
ATOM 9246 N N . TYR B 1 433 ? 24.438 19.734 -8.75 1 97.88 433 TYR B N 1
ATOM 9247 C CA . TYR B 1 433 ? 24.156 18.781 -9.828 1 97.88 433 TYR B CA 1
ATOM 9248 C C . TYR B 1 433 ? 23.281 19.422 -10.898 1 97.88 433 TYR B C 1
ATOM 9250 O O . TYR B 1 433 ? 23.516 19.219 -12.094 1 97.88 433 TYR B O 1
ATOM 9258 N N . ILE B 1 434 ? 22.266 20.141 -10.461 1 97.25 434 ILE B N 1
ATOM 9259 C CA . ILE B 1 434 ? 21.375 20.828 -11.391 1 97.25 434 ILE B CA 1
ATOM 9260 C C . ILE B 1 434 ? 22.172 21.781 -12.266 1 97.25 434 ILE B C 1
ATOM 9262 O O . ILE B 1 434 ? 21.891 21.922 -13.461 1 97.25 434 ILE B O 1
ATOM 9266 N N . ASP B 1 435 ? 23.141 22.391 -11.703 1 95.69 435 ASP B N 1
ATOM 9267 C CA . ASP B 1 435 ? 23.938 23.391 -12.406 1 95.69 435 ASP B CA 1
ATOM 9268 C C . ASP B 1 435 ? 24.891 22.734 -13.406 1 95.69 435 ASP B C 1
ATOM 9270 O O . ASP B 1 435 ? 24.906 23.094 -14.586 1 95.69 435 ASP B O 1
ATOM 9274 N N . SER B 1 436 ? 25.734 21.734 -12.945 1 93.94 436 SER B N 1
ATOM 9275 C CA . SER B 1 436 ? 26.844 21.266 -13.773 1 93.94 436 SER B CA 1
ATOM 9276 C C . SER B 1 436 ? 26.922 19.734 -13.781 1 93.94 436 SER B C 1
ATOM 9278 O O . SER B 1 436 ? 27.938 19.172 -14.172 1 93.94 436 SER B O 1
ATOM 9280 N N . GLY B 1 437 ? 25.891 19.062 -13.266 1 95.06 437 GLY B N 1
ATOM 9281 C CA . GLY B 1 437 ? 25.938 17.609 -13.227 1 95.06 437 GLY B CA 1
ATOM 9282 C C . GLY B 1 437 ? 26.938 17.078 -12.227 1 95.06 437 GLY B C 1
ATOM 9283 O O . GLY B 1 437 ? 27.234 17.734 -11.219 1 95.06 437 GLY B O 1
ATOM 9284 N N . TYR B 1 438 ? 27.453 15.875 -12.422 1 94.94 438 TYR B N 1
ATOM 9285 C CA . TYR B 1 438 ? 28.328 15.234 -11.438 1 94.94 438 TYR B CA 1
ATOM 9286 C C . TYR B 1 438 ? 29.641 16 -11.297 1 94.94 438 TYR B C 1
ATOM 9288 O O . TYR B 1 438 ? 30.25 16 -10.227 1 94.94 438 TYR B O 1
ATOM 9296 N N . SER B 1 439 ? 30.062 16.625 -12.406 1 93.44 439 SER B N 1
ATOM 9297 C CA . SER B 1 439 ? 31.297 17.391 -12.336 1 93.44 439 SER B CA 1
ATOM 9298 C C . SER B 1 439 ? 31.203 18.5 -11.305 1 93.44 439 SER B C 1
ATOM 9300 O O . SER B 1 439 ? 32.188 18.812 -10.617 1 93.44 439 SER B O 1
ATOM 9302 N N . GLY B 1 440 ? 30 19.156 -11.234 1 95.44 440 GLY B N 1
ATOM 9303 C CA . GLY B 1 440 ? 29.797 20.203 -10.234 1 95.44 440 GLY B CA 1
ATOM 9304 C C . GLY B 1 440 ? 29.844 19.672 -8.812 1 95.44 440 GLY B C 1
ATOM 9305 O O . GLY B 1 440 ? 30.406 20.312 -7.93 1 95.44 440 GLY B O 1
ATOM 9306 N N . VAL B 1 441 ? 29.266 18.547 -8.562 1 97.12 441 VAL B N 1
ATOM 9307 C CA . VAL B 1 441 ? 29.234 17.938 -7.238 1 97.12 441 VAL B CA 1
ATOM 9308 C C . VAL B 1 441 ? 30.641 17.547 -6.805 1 97.12 441 VAL B C 1
ATOM 9310 O O . VAL B 1 441 ? 31.047 17.797 -5.668 1 97.12 441 VAL B O 1
ATOM 9313 N N . VAL B 1 442 ? 31.406 16.969 -7.73 1 94.88 442 VAL B N 1
ATOM 9314 C CA . VAL B 1 442 ? 32.781 16.547 -7.461 1 94.88 442 VAL B CA 1
ATOM 9315 C C . VAL B 1 442 ? 33.656 17.781 -7.184 1 94.88 442 VAL B C 1
ATOM 9317 O O . VAL B 1 442 ? 34.469 17.766 -6.27 1 94.88 442 VAL B O 1
ATOM 9320 N N . ALA B 1 443 ? 33.5 18.797 -7.988 1 95.38 443 ALA B N 1
ATOM 9321 C CA . ALA B 1 443 ? 34.25 20.031 -7.777 1 95.38 443 ALA B CA 1
ATOM 9322 C C . ALA B 1 443 ? 33.938 20.625 -6.406 1 95.38 443 ALA B C 1
ATOM 9324 O O . ALA B 1 443 ? 34.844 21.109 -5.727 1 95.38 443 ALA B O 1
ATOM 9325 N N . PHE B 1 444 ? 32.688 20.672 -6.055 1 97.5 444 PHE B N 1
ATOM 9326 C CA . PHE B 1 444 ? 32.281 21.172 -4.75 1 97.5 444 PHE B CA 1
ATOM 9327 C C . PHE B 1 444 ? 32.938 20.375 -3.629 1 97.5 444 PHE B C 1
ATOM 9329 O O . PHE B 1 444 ? 33.469 20.969 -2.678 1 97.5 444 PHE B O 1
ATOM 9336 N N . ALA B 1 445 ? 32.938 19.078 -3.711 1 95.69 445 ALA B N 1
ATOM 9337 C CA . ALA B 1 445 ? 33.562 18.203 -2.723 1 95.69 445 ALA B CA 1
ATOM 9338 C C . ALA B 1 445 ? 35.062 18.469 -2.65 1 95.69 445 ALA B C 1
ATOM 9340 O O . ALA B 1 445 ? 35.656 18.484 -1.562 1 95.69 445 ALA B O 1
ATOM 9341 N N . ARG B 1 446 ? 35.656 18.578 -3.795 1 94.38 446 ARG B N 1
ATOM 9342 C CA . ARG B 1 446 ? 37.094 18.828 -3.855 1 94.38 446 ARG B CA 1
ATOM 9343 C C . ARG B 1 446 ? 37.469 20.125 -3.131 1 94.38 446 ARG B C 1
ATOM 9345 O O . ARG B 1 446 ? 38.438 20.188 -2.404 1 94.38 446 ARG B O 1
ATOM 9352 N N . GLN B 1 447 ? 36.656 21.141 -3.355 1 95.19 447 GLN B N 1
ATOM 9353 C CA . GLN B 1 447 ? 36.906 22.422 -2.695 1 95.19 447 GLN B CA 1
ATOM 9354 C C . GLN B 1 447 ? 36.75 22.297 -1.182 1 95.19 447 GLN B C 1
ATOM 9356 O O . GLN B 1 447 ? 37.562 22.875 -0.427 1 95.19 447 GLN B O 1
ATOM 9361 N N . ARG B 1 448 ? 35.781 21.578 -0.725 1 94.75 448 ARG B N 1
ATOM 9362 C CA . ARG B 1 448 ? 35.562 21.391 0.707 1 94.75 448 ARG B CA 1
ATOM 9363 C C . ARG B 1 448 ? 36.719 20.594 1.321 1 94.75 448 ARG B C 1
ATOM 9365 O O . ARG B 1 448 ? 37.156 20.891 2.432 1 94.75 448 ARG B O 1
ATOM 9372 N N . ARG B 1 449 ? 37.25 19.625 0.645 1 92.06 449 ARG B N 1
ATOM 9373 C CA . ARG B 1 449 ? 38.281 18.766 1.151 1 92.06 449 ARG B CA 1
ATOM 9374 C C . ARG B 1 449 ? 39.594 19.531 1.345 1 92.06 449 ARG B C 1
ATOM 9376 O O . ARG B 1 449 ? 40.469 19.109 2.098 1 92.06 449 ARG B O 1
ATOM 9383 N N . ARG B 1 450 ? 39.75 20.578 0.694 1 90.5 450 ARG B N 1
ATOM 9384 C CA . ARG B 1 450 ? 40.969 21.406 0.797 1 90.5 450 ARG B CA 1
ATOM 9385 C C . ARG B 1 450 ? 40.969 22.188 2.1 1 90.5 450 ARG B C 1
ATOM 9387 O O . ARG B 1 450 ? 42 22.75 2.479 1 90.5 450 ARG B O 1
ATOM 9394 N N . GLN B 1 451 ? 39.812 22.141 2.766 1 89.81 451 GLN B N 1
ATOM 9395 C CA . GLN B 1 451 ? 39.75 22.844 4.043 1 89.81 451 GLN B CA 1
ATOM 9396 C C . GLN B 1 451 ? 40.562 22.141 5.117 1 89.81 451 GLN B C 1
ATOM 9398 O O . GLN B 1 451 ? 40.75 20.922 5.062 1 89.81 451 GLN B O 1
ATOM 9403 N N . ASP B 1 452 ? 41 22.859 6.121 1 83.44 452 ASP B N 1
ATOM 9404 C CA . ASP B 1 452 ? 41.781 22.297 7.223 1 83.44 452 ASP B CA 1
ATOM 9405 C C . ASP B 1 452 ? 40.938 21.312 8.039 1 83.44 452 ASP B C 1
ATOM 9407 O O . ASP B 1 452 ? 41.438 20.328 8.578 1 83.44 452 ASP B O 1
ATOM 9411 N N . HIS B 1 453 ? 39.656 21.641 8.086 1 80.88 453 HIS B N 1
ATOM 9412 C CA . HIS B 1 453 ? 38.781 20.812 8.906 1 80.88 453 HIS B CA 1
ATOM 9413 C C . HIS B 1 453 ? 38.094 19.75 8.078 1 80.88 453 HIS B C 1
ATOM 9415 O O . HIS B 1 453 ? 37.094 19.172 8.508 1 80.88 453 HIS B O 1
ATOM 9421 N N . GLY B 1 454 ? 38.594 19.547 6.832 1 86.94 454 GLY B N 1
ATOM 9422 C CA . GLY B 1 454 ? 38.062 18.453 6.012 1 86.94 454 GLY B CA 1
ATOM 9423 C C . GLY B 1 454 ? 36.906 18.875 5.141 1 86.94 454 GLY B C 1
ATOM 9424 O O . GLY B 1 454 ? 36.844 20.031 4.684 1 86.94 454 GLY B O 1
ATOM 9425 N N . ASP B 1 455 ? 35.969 17.906 4.895 1 92 455 ASP B N 1
ATOM 9426 C CA . ASP B 1 455 ? 34.906 18.109 3.893 1 92 455 ASP B CA 1
ATOM 9427 C C . ASP B 1 455 ? 33.594 18.531 4.547 1 92 455 ASP B C 1
ATOM 9429 O O . ASP B 1 455 ? 32.562 18.484 3.912 1 92 455 ASP B O 1
ATOM 9433 N N . ARG B 1 456 ? 33.719 18.953 5.84 1 93.12 456 ARG B N 1
ATOM 9434 C CA . ARG B 1 456 ? 32.531 19.344 6.574 1 93.12 456 ARG B CA 1
ATOM 9435 C C . ARG B 1 456 ? 31.969 20.656 6.051 1 93.12 456 ARG B C 1
ATOM 9437 O O . ARG B 1 456 ? 32.719 21.5 5.539 1 93.12 456 ARG B O 1
ATOM 9444 N N . PHE B 1 457 ? 30.672 20.844 6.219 1 96.75 457 PHE B N 1
ATOM 9445 C CA . PHE B 1 457 ? 30 22.047 5.73 1 96.75 457 PHE B CA 1
ATOM 9446 C C . PHE B 1 457 ? 30.141 23.188 6.73 1 96.75 457 PHE B C 1
ATOM 9448 O O . PHE B 1 457 ? 29.688 24.297 6.469 1 96.75 457 PHE B O 1
ATOM 9455 N N . TYR B 1 458 ? 30.75 22.922 7.867 1 94.62 458 TYR B N 1
ATOM 9456 C CA . TYR B 1 458 ? 30.906 23.922 8.914 1 94.62 458 TYR B CA 1
ATOM 9457 C C . TYR B 1 458 ? 32.344 23.969 9.43 1 94.62 458 TYR B C 1
ATOM 9459 O O . TYR B 1 458 ? 33.125 23.062 9.156 1 94.62 458 TYR B O 1
ATOM 9467 N N . THR B 1 459 ? 32.719 25.047 10.047 1 90.62 459 THR B N 1
ATOM 9468 C CA . THR B 1 459 ? 33.969 25.203 10.789 1 90.62 459 THR B CA 1
ATOM 9469 C C . THR B 1 459 ? 33.688 25.641 12.227 1 90.62 459 THR B C 1
ATOM 9471 O O . THR B 1 459 ? 32.625 26.188 12.523 1 90.62 459 THR B O 1
ATOM 9474 N N . ILE B 1 460 ? 34.438 25.172 13.07 1 86.75 460 ILE B N 1
ATOM 9475 C CA . ILE B 1 460 ? 34.312 25.594 14.461 1 86.75 460 ILE B CA 1
ATOM 9476 C C . ILE B 1 460 ? 35.5 26.469 14.844 1 86.75 460 ILE B C 1
ATOM 9478 O O . ILE B 1 460 ? 36.656 26.047 14.742 1 86.75 460 ILE B O 1
ATOM 9482 N N . ARG B 1 461 ? 35.25 27.656 15.086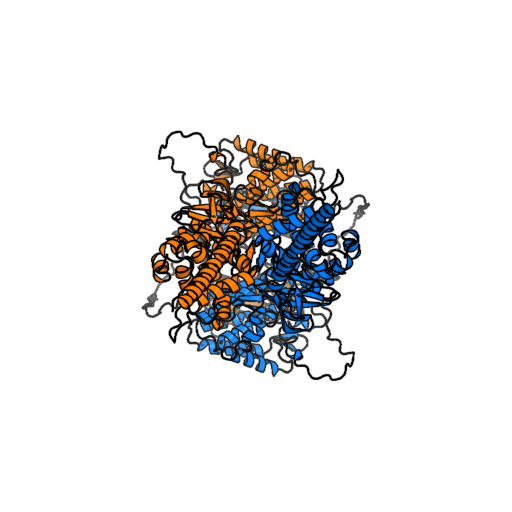 1 80.62 461 ARG B N 1
ATOM 9483 C CA . ARG B 1 461 ? 36.25 28.578 15.555 1 80.62 461 ARG B CA 1
ATOM 9484 C C . ARG B 1 461 ? 35.969 29.062 16.969 1 80.62 461 ARG B C 1
ATOM 9486 O O . ARG B 1 461 ? 34.875 29.594 17.234 1 80.62 461 ARG B O 1
ATOM 9493 N N . HIS B 1 462 ? 36.844 28.812 17.891 1 79.94 462 HIS B N 1
ATOM 9494 C CA . HIS B 1 462 ? 36.688 29.203 19.297 1 79.94 462 HIS B CA 1
ATOM 9495 C C . HIS B 1 462 ? 35.438 28.609 19.891 1 79.94 462 HIS B C 1
ATOM 9497 O O . HIS B 1 462 ? 34.656 29.328 20.562 1 79.94 462 HIS B O 1
ATOM 9503 N N . GLY B 1 463 ? 35.062 27.484 19.453 1 76.25 463 GLY B N 1
ATOM 9504 C CA . GLY B 1 463 ? 33.969 26.75 20.031 1 76.25 463 GLY B CA 1
ATOM 9505 C C . GLY B 1 463 ? 32.625 27.094 19.391 1 76.25 463 GLY B C 1
ATOM 9506 O O . GLY B 1 463 ? 31.594 26.516 19.75 1 76.25 463 GLY B O 1
ATOM 9507 N N . LYS B 1 464 ? 32.656 28.016 18.531 1 82.88 464 LYS B N 1
ATOM 9508 C CA . LYS B 1 464 ? 31.406 28.438 17.875 1 82.88 464 LYS B CA 1
ATOM 9509 C C . LYS B 1 464 ? 31.359 27.938 16.438 1 82.88 464 LYS B C 1
ATOM 9511 O O . LYS B 1 464 ? 32.25 28.219 15.633 1 82.88 464 LYS B O 1
ATOM 9516 N N . PRO B 1 465 ? 30.375 27.25 16.141 1 91 465 PRO B N 1
ATOM 9517 C CA . PRO B 1 465 ? 30.266 26.766 14.766 1 91 465 PRO B CA 1
ATOM 9518 C C . PRO B 1 465 ? 29.812 27.844 13.789 1 91 465 PRO B C 1
ATOM 9520 O O . PRO B 1 465 ? 28.984 28.688 14.133 1 91 465 PRO B O 1
ATOM 9523 N N . LYS B 1 466 ? 30.359 27.859 12.602 1 92.5 466 LYS B N 1
ATOM 9524 C CA . LYS B 1 466 ? 29.984 28.719 11.484 1 92.5 466 LYS B CA 1
ATOM 9525 C C . LYS B 1 466 ? 29.891 27.938 10.18 1 92.5 466 LYS B C 1
ATOM 9527 O O . LYS B 1 466 ? 30.531 26.891 10.031 1 92.5 466 LYS B O 1
ATOM 9532 N N . LEU B 1 467 ? 29.031 28.406 9.336 1 96.19 467 LEU B N 1
ATOM 9533 C CA . LEU B 1 467 ? 29.047 27.812 8 1 96.19 467 LEU B CA 1
ATOM 9534 C C . LEU B 1 467 ? 30.391 28.016 7.328 1 96.19 467 LEU B C 1
ATOM 9536 O O . LEU B 1 467 ? 30.984 29.094 7.402 1 96.19 467 LEU B O 1
ATOM 9540 N N . SER B 1 468 ? 30.875 27.016 6.668 1 95.44 468 SER B N 1
ATOM 9541 C CA . SER B 1 468 ? 32.188 27.062 6.035 1 95.44 468 SER B CA 1
ATOM 9542 C C . SER B 1 468 ? 32.25 28.156 4.984 1 95.44 468 SER B C 1
ATOM 9544 O O . SER B 1 468 ? 31.359 28.281 4.148 1 95.44 468 SER B O 1
ATOM 9546 N N . PRO B 1 469 ? 33.281 28.938 4.977 1 93.69 469 PRO B N 1
ATOM 9547 C CA . PRO B 1 469 ? 33.469 29.953 3.934 1 93.69 469 PRO B CA 1
ATOM 9548 C C . PRO B 1 469 ? 33.5 29.344 2.529 1 93.69 469 PRO B C 1
ATOM 9550 O O . PRO B 1 469 ? 33.094 30 1.566 1 93.69 469 PRO B O 1
ATOM 9553 N N . VAL B 1 470 ? 34 28.172 2.443 1 95.44 470 VAL B N 1
ATOM 9554 C CA . VAL B 1 470 ? 34.094 27.5 1.152 1 95.44 470 VAL B CA 1
ATOM 9555 C C . VAL B 1 470 ? 32.688 27.234 0.625 1 95.44 470 VAL B C 1
ATOM 9557 O O . VAL B 1 470 ? 32.406 27.375 -0.574 1 95.44 470 VAL B O 1
ATOM 9560 N N . VAL B 1 471 ? 31.766 26.828 1.5 1 97.81 471 VAL B N 1
ATOM 9561 C CA . VAL B 1 471 ? 30.375 26.562 1.123 1 97.81 471 VAL B CA 1
ATOM 9562 C C . VAL B 1 471 ? 29.719 27.859 0.664 1 97.81 471 VAL B C 1
ATOM 9564 O O . VAL B 1 471 ? 29.047 27.891 -0.367 1 97.81 471 VAL B O 1
ATOM 9567 N N . ILE B 1 472 ? 29.969 28.922 1.378 1 97.12 472 ILE B N 1
ATOM 9568 C CA . ILE B 1 472 ? 29.406 30.234 1.038 1 97.12 472 ILE B CA 1
ATOM 9569 C C . ILE B 1 472 ? 29.922 30.672 -0.332 1 97.12 472 ILE B C 1
ATOM 9571 O O . ILE B 1 472 ? 29.156 31.141 -1.171 1 97.12 472 ILE B O 1
ATOM 9575 N N . ALA B 1 473 ? 31.219 30.484 -0.515 1 96 473 ALA B N 1
ATOM 9576 C CA . ALA B 1 473 ? 31.828 30.859 -1.79 1 96 473 ALA B CA 1
ATOM 9577 C C . ALA B 1 473 ? 31.25 30.047 -2.936 1 96 473 ALA B C 1
ATOM 9579 O O . ALA B 1 473 ? 31.047 30.547 -4.039 1 96 473 ALA B O 1
ATOM 9580 N N . TRP B 1 474 ? 31.062 28.812 -2.729 1 97.69 474 TRP B N 1
ATOM 9581 C CA . TRP B 1 474 ? 30.484 27.938 -3.744 1 97.69 474 TRP B CA 1
ATOM 9582 C C . TRP B 1 474 ? 29.078 28.406 -4.113 1 97.69 474 TRP B C 1
ATOM 9584 O O . TRP B 1 474 ? 28.703 28.406 -5.289 1 97.69 474 TRP B O 1
ATOM 9594 N N . TYR B 1 475 ? 28.25 28.75 -3.127 1 98.12 475 TYR B N 1
ATOM 9595 C CA . TYR B 1 475 ? 26.906 29.266 -3.375 1 98.12 475 TYR B CA 1
ATOM 9596 C C . TYR B 1 475 ? 26.938 30.5 -4.262 1 98.12 475 TYR B C 1
ATOM 9598 O O . TYR B 1 475 ? 26.141 30.641 -5.18 1 98.12 475 TYR B O 1
ATOM 9606 N N . GLU B 1 476 ? 27.891 31.328 -3.969 1 96.44 476 GLU B N 1
ATOM 9607 C CA . GLU B 1 476 ? 28.031 32.531 -4.781 1 96.44 476 GLU B CA 1
ATOM 9608 C C . GLU B 1 476 ? 28.375 32.188 -6.227 1 96.44 476 GLU B C 1
ATOM 9610 O O . GLU B 1 476 ? 27.875 32.812 -7.156 1 96.44 476 GLU B O 1
ATOM 9615 N N . LYS B 1 477 ? 29.219 31.25 -6.367 1 95.88 477 LYS B N 1
ATOM 9616 C CA . LYS B 1 477 ? 29.578 30.781 -7.707 1 95.88 477 LYS B CA 1
ATOM 9617 C C . LYS B 1 477 ? 28.344 30.281 -8.453 1 95.88 477 LYS B C 1
ATOM 9619 O O . LYS B 1 477 ? 28.156 30.578 -9.633 1 95.88 477 LYS B O 1
ATOM 9624 N N . LEU B 1 478 ? 27.562 29.469 -7.793 1 97.44 478 LEU B N 1
ATOM 9625 C CA . LEU B 1 478 ? 26.344 28.938 -8.406 1 97.44 478 LEU B CA 1
ATOM 9626 C C . LEU B 1 478 ? 25.391 30.062 -8.789 1 97.44 478 LEU B C 1
ATOM 9628 O O . LEU B 1 478 ? 24.781 30.031 -9.859 1 97.44 478 LEU B O 1
ATOM 9632 N N . LYS B 1 479 ? 25.219 31.031 -7.879 1 95.69 479 LYS B N 1
ATOM 9633 C CA . LYS B 1 479 ? 24.359 32.188 -8.148 1 95.69 479 LYS B CA 1
ATOM 9634 C C . LYS B 1 479 ? 24.844 32.969 -9.367 1 95.69 479 LYS B C 1
ATOM 9636 O O . LYS B 1 479 ? 24.047 33.375 -10.219 1 95.69 479 LYS B O 1
ATOM 9641 N N . HIS B 1 480 ? 26.109 33.125 -9.445 1 92.75 480 HIS B N 1
ATOM 9642 C CA . HIS B 1 480 ? 26.719 33.844 -10.562 1 92.75 480 HIS B CA 1
ATOM 9643 C C . HIS B 1 480 ? 26.484 33.125 -11.883 1 92.75 480 HIS B C 1
ATOM 9645 O O . HIS B 1 480 ? 26.141 33.75 -12.891 1 92.75 480 HIS B O 1
ATOM 9651 N N . ARG B 1 481 ? 26.641 31.875 -11.891 1 93 481 ARG B N 1
ATOM 9652 C CA . ARG B 1 481 ? 26.453 31.078 -13.094 1 93 481 ARG B CA 1
ATOM 9653 C C . ARG B 1 481 ? 24.984 31.078 -13.523 1 93 481 ARG B C 1
ATOM 9655 O O . ARG B 1 481 ? 24.688 31.078 -14.719 1 93 481 ARG B O 1
ATOM 9662 N N . ALA B 1 482 ? 24.156 31.047 -12.562 1 93.62 482 ALA B N 1
ATOM 9663 C CA . ALA B 1 482 ? 22.719 31.031 -12.852 1 93.62 482 ALA B CA 1
ATOM 9664 C C . ALA B 1 482 ? 22.297 32.344 -13.539 1 93.62 482 ALA B C 1
ATOM 9666 O O . ALA B 1 482 ? 21.344 32.344 -14.328 1 93.62 482 ALA B O 1
ATOM 9667 N N . ARG B 1 483 ? 22.984 33.375 -13.281 1 87.94 483 ARG B N 1
ATOM 9668 C CA . ARG B 1 483 ? 22.703 34.656 -13.914 1 87.94 483 ARG B CA 1
ATOM 9669 C C . ARG B 1 483 ? 22.984 34.594 -15.414 1 87.94 483 ARG B C 1
ATOM 9671 O O . ARG B 1 483 ? 22.312 35.281 -16.203 1 87.94 483 ARG B O 1
ATOM 9678 N N . ALA B 1 484 ? 23.906 33.844 -15.742 1 85.81 484 ALA B N 1
ATOM 9679 C CA . ALA B 1 484 ? 24.312 33.719 -17.141 1 85.81 484 ALA B CA 1
ATOM 9680 C C . ALA B 1 484 ? 23.547 32.594 -17.828 1 85.81 484 ALA B C 1
ATOM 9682 O O . ALA B 1 484 ? 23.812 32.281 -19 1 85.81 484 ALA B O 1
ATOM 9683 N N . SER B 1 485 ? 22.656 32.031 -17.172 1 87.38 485 SER B N 1
ATOM 9684 C CA . SER B 1 485 ? 21.906 30.906 -17.688 1 87.38 485 SER B CA 1
ATOM 9685 C C . SER B 1 485 ? 20.969 31.328 -18.812 1 87.38 485 SER B C 1
ATOM 9687 O O . SER B 1 485 ? 20.516 32.469 -18.859 1 87.38 485 SER B O 1
ATOM 9689 N N . SER B 1 486 ? 20.703 30.422 -19.75 1 83.81 486 SER B N 1
ATOM 9690 C CA . SER B 1 486 ? 19.766 30.656 -20.828 1 83.81 486 SER B CA 1
ATOM 9691 C C . SER B 1 486 ? 18.312 30.625 -20.344 1 83.81 486 SER B C 1
ATOM 9693 O O . SER B 1 486 ? 17.406 31.062 -21.047 1 83.81 486 SER B O 1
ATOM 9695 N N . PHE B 1 487 ? 18.141 30.141 -19.172 1 88.88 487 PHE B N 1
ATOM 9696 C CA . PHE B 1 487 ? 16.797 30.094 -18.594 1 88.88 487 PHE B CA 1
ATOM 9697 C C . PHE B 1 487 ? 16.531 31.344 -17.75 1 88.88 487 PHE B C 1
ATOM 9699 O O . PHE B 1 487 ? 17.203 31.562 -16.734 1 88.88 487 PHE B O 1
ATOM 9706 N N . ALA B 1 488 ? 15.586 32.062 -18.156 1 79.44 488 ALA B N 1
ATOM 9707 C CA . ALA B 1 488 ? 15.32 33.375 -17.594 1 79.44 488 ALA B CA 1
ATOM 9708 C C . ALA B 1 488 ? 15.062 33.312 -16.094 1 79.44 488 ALA B C 1
ATOM 9710 O O . ALA B 1 488 ? 15.477 34.188 -15.344 1 79.44 488 ALA B O 1
ATOM 9711 N N . MET B 1 489 ? 14.438 32.25 -15.609 1 89.75 489 MET B N 1
ATOM 9712 C CA . MET B 1 489 ? 14.008 32.188 -14.211 1 89.75 489 MET B CA 1
ATOM 9713 C C . MET B 1 489 ? 15.008 31.422 -13.359 1 89.75 489 MET B C 1
ATOM 9715 O O . MET B 1 489 ? 14.82 31.297 -12.148 1 89.75 489 MET B O 1
ATOM 9719 N N . GLU B 1 490 ? 16.047 30.953 -13.898 1 92.75 490 GLU B N 1
ATOM 9720 C CA . GLU B 1 490 ? 16.969 30.094 -13.188 1 92.75 490 GLU B CA 1
ATOM 9721 C C . GLU B 1 490 ? 17.719 30.844 -12.086 1 92.75 490 GLU B C 1
ATOM 9723 O O . GLU B 1 490 ? 17.984 30.297 -11.016 1 92.75 490 GLU B O 1
ATOM 9728 N N . HIS B 1 491 ? 18.062 32.062 -12.438 1 91.88 491 HIS B N 1
ATOM 9729 C CA . HIS B 1 491 ? 18.75 32.875 -11.445 1 91.88 491 HIS B CA 1
ATOM 9730 C C . HIS B 1 491 ? 17.906 33.031 -10.18 1 91.88 491 HIS B C 1
ATOM 9732 O O . HIS B 1 491 ? 18.422 32.906 -9.07 1 91.88 491 HIS B O 1
ATOM 9738 N N . GLU B 1 492 ? 16.656 33.375 -10.336 1 92.5 492 GLU B N 1
ATOM 9739 C CA . GLU B 1 492 ? 15.766 33.531 -9.195 1 92.5 492 GLU B CA 1
ATOM 9740 C C . GLU B 1 492 ? 15.672 32.219 -8.391 1 92.5 492 GLU B C 1
ATOM 9742 O O . GLU B 1 492 ? 15.734 32.25 -7.164 1 92.5 492 GLU B O 1
ATOM 9747 N N . LEU B 1 493 ? 15.484 31.156 -9.07 1 95.62 493 LEU B N 1
ATOM 9748 C CA . LEU B 1 493 ? 15.391 29.844 -8.445 1 95.62 493 LEU B CA 1
ATOM 9749 C C . LEU B 1 493 ? 16.625 29.547 -7.598 1 95.62 493 LEU B C 1
ATOM 9751 O O . LEU B 1 493 ? 16.5 29.172 -6.434 1 95.62 493 LEU B O 1
ATOM 9755 N N . VAL B 1 494 ? 17.766 29.719 -8.172 1 97.12 494 VAL B N 1
ATOM 9756 C CA . VAL B 1 494 ? 19.031 29.375 -7.527 1 97.12 494 VAL B CA 1
ATOM 9757 C C . VAL B 1 494 ? 19.281 30.328 -6.363 1 97.12 494 VAL B C 1
ATOM 9759 O O . VAL B 1 494 ? 19.656 29.906 -5.266 1 97.12 494 VAL B O 1
ATOM 9762 N N . TYR B 1 495 ? 19.062 31.562 -6.617 1 95.12 495 TYR B N 1
ATOM 9763 C CA . TYR B 1 495 ? 19.312 32.562 -5.586 1 95.12 495 TYR B CA 1
ATOM 9764 C C . TYR B 1 495 ? 18.422 32.312 -4.375 1 95.12 495 TYR B C 1
ATOM 9766 O O . TYR B 1 495 ? 18.906 32.25 -3.242 1 95.12 495 TYR B O 1
ATOM 9774 N N . ARG B 1 496 ? 17.141 32.188 -4.551 1 96.94 496 ARG B N 1
ATOM 9775 C CA . ARG B 1 496 ? 16.219 31.984 -3.447 1 96.94 496 ARG B CA 1
ATOM 9776 C C . ARG B 1 496 ? 16.516 30.703 -2.686 1 96.94 496 ARG B C 1
ATOM 9778 O O . ARG B 1 496 ? 16.453 30.672 -1.454 1 96.94 496 ARG B O 1
ATOM 9785 N N . THR B 1 497 ? 16.781 29.672 -3.395 1 98.38 497 THR B N 1
ATOM 9786 C CA . THR B 1 497 ? 17.062 28.391 -2.766 1 98.38 497 THR B CA 1
ATOM 9787 C C . THR B 1 497 ? 18.312 28.469 -1.899 1 98.38 497 THR B C 1
ATOM 9789 O O . THR B 1 497 ? 18.281 28.109 -0.723 1 98.38 497 THR B O 1
ATOM 9792 N N . LEU B 1 498 ? 19.438 28.984 -2.488 1 98.31 498 LEU B N 1
ATOM 9793 C CA . LEU B 1 498 ? 20.719 28.984 -1.795 1 98.31 498 LEU B CA 1
ATOM 9794 C C . LEU B 1 498 ? 20.719 29.984 -0.648 1 98.31 498 LEU B C 1
ATOM 9796 O O . LEU B 1 498 ? 21.359 29.766 0.383 1 98.31 498 LEU B O 1
ATOM 9800 N N . ASP B 1 499 ? 20.016 31.062 -0.858 1 96.69 499 ASP B N 1
ATOM 9801 C CA . ASP B 1 499 ? 19.859 32 0.232 1 96.69 499 ASP B CA 1
ATOM 9802 C C . ASP B 1 499 ? 19.125 31.391 1.412 1 96.69 499 ASP B C 1
ATOM 9804 O O . ASP B 1 499 ? 19.516 31.562 2.564 1 96.69 499 ASP B O 1
ATOM 9808 N N . PHE B 1 500 ? 18.047 30.766 1.147 1 98 500 PHE B N 1
ATOM 9809 C CA . PHE B 1 500 ? 17.266 30.078 2.168 1 98 500 PHE B CA 1
ATOM 9810 C C . PHE B 1 500 ? 18.109 29.031 2.883 1 98 500 PHE B C 1
ATOM 9812 O O . PHE B 1 500 ? 18.062 28.922 4.109 1 98 500 PHE B O 1
ATOM 9819 N N . LEU B 1 501 ? 18.875 28.219 2.129 1 98.56 501 LEU B N 1
ATOM 9820 C CA . LEU B 1 501 ? 19.734 27.203 2.729 1 98.56 501 LEU B CA 1
ATOM 9821 C C . LEU B 1 501 ? 20.75 27.844 3.664 1 98.56 501 LEU B C 1
ATOM 9823 O O . LEU B 1 501 ? 20.922 27.391 4.801 1 98.56 501 LEU B O 1
ATOM 9827 N N . GLN B 1 502 ? 21.406 28.812 3.156 1 96.94 502 GLN B N 1
ATOM 9828 C CA . GLN B 1 502 ? 22.484 29.453 3.889 1 96.94 502 GLN B CA 1
ATOM 9829 C C . GLN B 1 502 ? 21.984 30.109 5.172 1 96.94 502 GLN B C 1
ATOM 9831 O O . GLN B 1 502 ? 22.594 29.953 6.234 1 96.94 502 GLN B O 1
ATOM 9836 N N . LYS B 1 503 ? 20.859 30.719 5.125 1 95.25 503 LYS B N 1
ATOM 9837 C CA . LYS B 1 503 ? 20.406 31.562 6.223 1 95.25 503 LYS B CA 1
ATOM 9838 C C . LYS B 1 503 ? 19.562 30.766 7.219 1 95.25 503 LYS B C 1
ATOM 9840 O O . LYS B 1 503 ? 19.547 31.078 8.414 1 95.25 503 LYS B O 1
ATOM 9845 N N . SER B 1 504 ? 18.844 29.766 6.73 1 97.38 504 SER B N 1
ATOM 9846 C CA . SER B 1 504 ? 17.812 29.172 7.562 1 97.38 504 SER B CA 1
ATOM 9847 C C . SER B 1 504 ? 18.078 27.688 7.793 1 97.38 504 SER B C 1
ATOM 9849 O O . SER B 1 504 ? 18 27.203 8.922 1 97.38 504 SER B O 1
ATOM 9851 N N . VAL B 1 505 ? 18.406 26.984 6.82 1 98.38 505 VAL B N 1
ATOM 9852 C CA . VAL B 1 505 ? 18.5 25.531 6.906 1 98.38 505 VAL B CA 1
ATOM 9853 C C . VAL B 1 505 ? 19.859 25.125 7.473 1 98.38 505 VAL B C 1
ATOM 9855 O O . VAL B 1 505 ? 19.938 24.234 8.328 1 98.38 505 VAL B O 1
ATOM 9858 N N . LEU B 1 506 ? 20.906 25.766 6.973 1 98.25 506 LEU B N 1
ATOM 9859 C CA . LEU B 1 506 ? 22.266 25.469 7.398 1 98.25 506 LEU B CA 1
ATOM 9860 C C . LEU B 1 506 ? 22.75 26.469 8.43 1 98.25 506 LEU B C 1
ATOM 9862 O O . LEU B 1 506 ? 23.938 26.844 8.438 1 98.25 506 LEU B O 1
ATOM 9866 N N . HIS B 1 507 ? 21.859 26.969 9.203 1 96.12 507 HIS B N 1
ATOM 9867 C CA . HIS B 1 507 ? 22.281 27.812 10.32 1 96.12 507 HIS B CA 1
ATOM 9868 C C . HIS B 1 507 ? 23.125 27.031 11.312 1 96.12 507 HIS B C 1
ATOM 9870 O O . HIS B 1 507 ? 22.734 25.953 11.766 1 96.12 507 HIS B O 1
ATOM 9876 N N . PRO B 1 508 ? 24.266 27.516 11.703 1 93 508 PRO B N 1
ATOM 9877 C CA . PRO B 1 508 ? 25.188 26.734 12.523 1 93 508 PRO B CA 1
ATOM 9878 C C . PRO B 1 508 ? 24.641 26.453 13.93 1 93 508 PRO B C 1
ATOM 9880 O O . PRO B 1 508 ? 25.016 25.453 14.547 1 93 508 PRO B O 1
ATOM 9883 N N . ILE B 1 509 ? 23.797 27.344 14.406 1 88.75 509 ILE B N 1
ATOM 9884 C CA . ILE B 1 509 ? 23.188 27.156 15.719 1 88.75 509 ILE B CA 1
ATOM 9885 C C . ILE B 1 509 ? 21.906 26.312 15.578 1 88.75 509 ILE B C 1
ATOM 9887 O O . ILE B 1 509 ? 20.984 26.703 14.875 1 88.75 509 ILE B O 1
ATOM 9891 N N . ARG B 1 510 ? 21.844 25.312 16.266 1 89.94 510 ARG B N 1
ATOM 9892 C CA . ARG B 1 510 ? 20.812 24.297 16.141 1 89.94 510 ARG B CA 1
ATOM 9893 C C . ARG B 1 510 ? 19.422 24.891 16.328 1 89.94 510 ARG B C 1
ATOM 9895 O O . ARG B 1 510 ? 18.547 24.703 15.477 1 89.94 510 ARG B O 1
ATOM 9902 N N . ASP B 1 511 ? 19.172 25.625 17.359 1 86.81 511 ASP B N 1
ATOM 9903 C CA . ASP B 1 511 ? 17.859 26.109 17.766 1 86.81 511 ASP B CA 1
ATOM 9904 C C . ASP B 1 511 ? 17.391 27.25 16.891 1 86.81 511 ASP B C 1
ATOM 9906 O O . ASP B 1 511 ? 16.25 27.703 16.984 1 86.81 511 ASP B O 1
ATOM 9910 N N . GLN B 1 512 ? 18.297 27.672 15.961 1 90.19 512 GLN B N 1
ATOM 9911 C CA . GLN B 1 512 ? 17.938 28.766 15.055 1 90.19 512 GLN B CA 1
ATOM 9912 C C . GLN B 1 512 ? 17.594 28.219 13.664 1 90.19 512 GLN B C 1
ATOM 9914 O O . GLN B 1 512 ? 17.203 28.984 12.781 1 90.19 512 GLN B O 1
ATOM 9919 N N . ARG B 1 513 ? 17.641 26.984 13.5 1 94.81 513 ARG B N 1
ATOM 9920 C CA . ARG B 1 513 ? 17.297 26.375 12.211 1 94.81 513 ARG B CA 1
ATOM 9921 C C . ARG B 1 513 ? 15.789 26.234 12.055 1 94.81 513 ARG B C 1
ATOM 9923 O O . ARG B 1 513 ? 15.078 26.016 13.031 1 94.81 513 ARG B O 1
ATOM 9930 N N . VAL B 1 514 ? 15.32 26.375 10.859 1 95.62 514 VAL B N 1
ATOM 9931 C CA . VAL B 1 514 ? 13.898 26.203 10.562 1 95.62 514 VAL B CA 1
ATOM 9932 C C . VAL B 1 514 ? 13.523 24.734 10.695 1 95.62 514 VAL B C 1
ATOM 9934 O O . VAL B 1 514 ? 14.398 23.859 10.75 1 95.62 514 VAL B O 1
ATOM 9937 N N . THR B 1 515 ? 12.234 24.438 10.836 1 94.75 515 THR B N 1
ATOM 9938 C CA . THR B 1 515 ? 11.742 23.062 10.906 1 94.75 515 THR B CA 1
ATOM 9939 C C . THR B 1 515 ? 11.727 22.422 9.531 1 94.75 515 THR B C 1
ATOM 9941 O O . THR B 1 515 ? 11.789 23.109 8.508 1 94.75 515 THR B O 1
ATOM 9944 N N . SER B 1 516 ? 11.688 21.141 9.523 1 96.81 516 SER B N 1
ATOM 9945 C CA . SER B 1 516 ? 11.602 20.422 8.258 1 96.81 516 SER B CA 1
ATOM 9946 C C . SER B 1 516 ? 10.32 20.797 7.504 1 96.81 516 SER B C 1
ATOM 9948 O O . SER B 1 516 ? 10.312 20.828 6.27 1 96.81 516 SER B O 1
ATOM 9950 N N . ARG B 1 517 ? 9.242 21.094 8.211 1 93.81 517 ARG B N 1
ATOM 9951 C CA . ARG B 1 517 ? 8.008 21.531 7.57 1 93.81 517 ARG B CA 1
ATOM 9952 C C . ARG B 1 517 ? 8.211 22.859 6.824 1 93.81 517 ARG B C 1
ATOM 9954 O O . ARG B 1 517 ? 7.762 23 5.688 1 93.81 517 ARG B O 1
ATOM 9961 N N . GLU B 1 518 ? 8.875 23.719 7.449 1 94.38 518 GLU B N 1
ATOM 9962 C CA . GLU B 1 518 ? 9.172 25 6.805 1 94.38 518 GLU B CA 1
ATOM 9963 C C . GLU B 1 518 ? 10.07 24.812 5.582 1 94.38 518 GLU B C 1
ATOM 9965 O O . GLU B 1 518 ? 9.922 25.516 4.582 1 94.38 518 GLU B O 1
ATOM 9970 N N . VAL B 1 519 ? 11.008 23.906 5.727 1 97.56 519 VAL B N 1
ATOM 9971 C CA . VAL B 1 519 ? 11.859 23.594 4.586 1 97.56 519 VAL B CA 1
ATOM 9972 C C . VAL B 1 519 ? 11.008 23.141 3.408 1 97.56 519 VAL B C 1
ATOM 9974 O O . VAL B 1 519 ? 11.164 23.625 2.285 1 97.56 519 VAL B O 1
ATOM 9977 N N . GLU B 1 520 ? 10.102 22.234 3.662 1 95.69 520 GLU B N 1
ATOM 9978 C CA . GLU B 1 520 ? 9.219 21.703 2.625 1 95.69 520 GLU B CA 1
ATOM 9979 C C . GLU B 1 520 ? 8.398 22.812 1.983 1 95.69 520 GLU B C 1
ATOM 9981 O O . GLU B 1 520 ? 8.352 22.938 0.757 1 95.69 520 GLU B O 1
ATOM 9986 N N . VAL B 1 521 ? 7.789 23.641 2.768 1 92.69 521 VAL B N 1
ATOM 9987 C CA . VAL B 1 521 ? 6.879 24.672 2.301 1 92.69 521 VAL B CA 1
ATOM 9988 C C . VAL B 1 521 ? 7.648 25.703 1.485 1 92.69 521 VAL B C 1
ATOM 9990 O O . VAL B 1 521 ? 7.207 26.125 0.411 1 92.69 521 VAL B O 1
ATOM 9993 N N . THR B 1 522 ? 8.812 26.078 2.004 1 95.19 522 THR B N 1
ATOM 9994 C CA . THR B 1 522 ? 9.594 27.125 1.344 1 95.19 522 THR B CA 1
ATOM 9995 C C . THR B 1 522 ? 10.141 26.625 0.008 1 95.19 522 THR B C 1
ATOM 9997 O O . THR B 1 522 ? 10.023 27.297 -1.011 1 95.19 522 THR B O 1
ATOM 10000 N N . LEU B 1 523 ? 10.695 25.438 -0.014 1 97 523 LEU B N 1
ATOM 10001 C CA . LEU B 1 523 ? 11.211 24.891 -1.269 1 97 523 LEU B CA 1
ATOM 10002 C C . LEU B 1 523 ? 10.078 24.688 -2.273 1 97 523 LEU B C 1
ATOM 10004 O O . LEU B 1 523 ? 10.266 24.891 -3.475 1 97 523 LEU B O 1
ATOM 10008 N N . ALA B 1 524 ? 8.938 24.234 -1.788 1 93.75 524 ALA B N 1
ATOM 10009 C CA . ALA B 1 524 ? 7.777 24.094 -2.66 1 93.75 524 ALA B CA 1
ATOM 10010 C C . ALA B 1 524 ? 7.359 25.422 -3.256 1 93.75 524 ALA B C 1
ATOM 10012 O O . ALA B 1 524 ? 7.031 25.516 -4.441 1 93.75 524 ALA B O 1
ATOM 10013 N N . SER B 1 525 ? 7.363 26.406 -2.426 1 91 525 SER B N 1
ATOM 10014 C CA . SER B 1 525 ? 7.027 27.734 -2.898 1 91 525 SER B CA 1
ATOM 10015 C C . SER B 1 525 ? 8 28.203 -3.977 1 91 525 SER B C 1
ATOM 10017 O O . SER B 1 525 ? 7.586 28.75 -5 1 91 525 SER B O 1
ATOM 10019 N N . ILE B 1 526 ? 9.266 27.984 -3.777 1 94.62 526 ILE B N 1
ATOM 10020 C CA . ILE B 1 526 ? 10.289 28.375 -4.742 1 94.62 526 ILE B CA 1
ATOM 10021 C C . ILE B 1 526 ? 10.086 27.609 -6.047 1 94.62 526 ILE B C 1
ATOM 10023 O O . ILE B 1 526 ? 10.266 28.172 -7.133 1 94.62 526 ILE B O 1
ATOM 10027 N N . SER B 1 527 ? 9.703 26.375 -5.938 1 94.12 527 SER B N 1
ATOM 10028 C CA . SER B 1 527 ? 9.531 25.531 -7.125 1 94.12 527 SER B CA 1
ATOM 10029 C C . SER B 1 527 ? 8.469 26.109 -8.055 1 94.12 527 SER B C 1
ATOM 10031 O O . SER B 1 527 ? 8.414 25.75 -9.234 1 94.12 527 SER B O 1
ATOM 10033 N N . GLY B 1 528 ? 7.582 26.938 -7.555 1 88.19 528 GLY B N 1
ATOM 10034 C CA . GLY B 1 528 ? 6.602 27.594 -8.398 1 88.19 528 GLY B CA 1
ATOM 10035 C C . GLY B 1 528 ? 7.227 28.359 -9.547 1 88.19 528 GLY B C 1
ATOM 10036 O O . GLY B 1 528 ? 6.574 28.594 -10.57 1 88.19 528 GLY B O 1
ATOM 10037 N N . VAL B 1 529 ? 8.469 28.734 -9.375 1 88.75 529 VAL B N 1
ATOM 10038 C CA . VAL B 1 529 ? 9.219 29.484 -10.375 1 88.75 529 VAL B CA 1
ATOM 10039 C C . VAL B 1 529 ? 9.297 28.672 -11.672 1 88.75 529 VAL B C 1
ATOM 10041 O O . VAL B 1 529 ? 9.281 29.234 -12.766 1 88.75 529 VAL B O 1
ATOM 10044 N N . PHE B 1 530 ? 9.312 27.359 -11.609 1 90.81 530 PHE B N 1
ATOM 10045 C CA . PHE B 1 530 ? 9.414 26.5 -12.781 1 90.81 530 PHE B CA 1
ATOM 10046 C C . PHE B 1 530 ? 8.172 26.641 -13.656 1 90.81 530 PHE B C 1
ATOM 10048 O O . PHE B 1 530 ? 8.211 26.359 -14.852 1 90.81 530 PHE B O 1
ATOM 10055 N N . HIS B 1 531 ? 7.059 26.984 -13.117 1 81.75 531 HIS B N 1
ATOM 10056 C CA . HIS B 1 531 ? 5.789 26.984 -13.836 1 81.75 531 HIS B CA 1
ATOM 10057 C C . HIS B 1 531 ? 5.402 28.391 -14.273 1 81.75 531 HIS B C 1
ATOM 10059 O O . HIS B 1 531 ? 4.371 28.594 -14.922 1 81.75 531 HIS B O 1
ATOM 10065 N N . ARG B 1 532 ? 6.176 29.312 -14 1 70.81 532 ARG B N 1
ATOM 10066 C CA . ARG B 1 532 ? 5.875 30.688 -14.398 1 70.81 532 ARG B CA 1
ATOM 10067 C C . ARG B 1 532 ? 6.168 30.906 -15.875 1 70.81 532 ARG B C 1
ATOM 10069 O O . ARG B 1 532 ? 7.199 30.453 -16.391 1 70.81 532 ARG B O 1
ATOM 10076 N N . ARG B 1 533 ? 5.082 30.75 -16.875 1 52.88 533 ARG B N 1
ATOM 10077 C CA . ARG B 1 533 ? 5.203 31.016 -18.297 1 52.88 533 ARG B CA 1
ATOM 10078 C C . ARG B 1 533 ? 5.922 32.344 -18.531 1 52.88 533 ARG B C 1
ATOM 10080 O O . ARG B 1 533 ? 5.734 33.312 -17.781 1 52.88 533 ARG B O 1
ATOM 10087 N N . LEU B 1 534 ? 6.984 32.312 -19.422 1 42.59 534 LEU B N 1
ATOM 10088 C CA . LEU B 1 534 ? 7.574 33.531 -19.984 1 42.59 534 LEU B CA 1
ATOM 10089 C C . LEU B 1 534 ? 6.504 34.406 -20.594 1 42.59 534 LEU B C 1
ATOM 10091 O O . LEU B 1 534 ? 5.781 34 -21.5 1 42.59 534 LEU B O 1
ATOM 10095 N N . SER B 1 535 ? 5.766 35.094 -20.141 1 34.91 535 SER B N 1
ATOM 10096 C CA . SER B 1 535 ? 5.156 36.156 -20.953 1 34.91 535 SER B CA 1
ATOM 10097 C C . SER B 1 535 ? 6.113 36.656 -22.031 1 34.91 535 SER B C 1
ATOM 10099 O O . SER B 1 535 ? 7.301 36.844 -21.766 1 34.91 535 SER B O 1
ATOM 10101 N N . GLU B 1 536 ? 6.094 36.156 -23.312 1 33.25 536 GLU B N 1
ATOM 10102 C CA . GLU B 1 536 ? 6.531 37.031 -24.406 1 33.25 536 GLU B CA 1
ATOM 10103 C C . GLU B 1 536 ? 6.418 38.5 -24.031 1 33.25 536 GLU B C 1
ATOM 10105 O O . GLU B 1 536 ? 5.324 39 -23.766 1 33.25 536 GLU B O 1
ATOM 10110 N N . THR B 1 537 ? 7.285 39.031 -23.547 1 30.84 537 THR B N 1
ATOM 10111 C CA . THR B 1 537 ? 7.477 40.438 -23.297 1 30.84 537 THR B CA 1
ATOM 10112 C C . THR B 1 537 ? 7.188 41.25 -24.547 1 30.84 537 THR B C 1
ATOM 10114 O O . THR B 1 537 ? 7.312 42.5 -24.547 1 30.84 537 THR B O 1
ATOM 10117 N N . ARG B 1 538 ? 7.211 40.719 -25.844 1 28.72 538 ARG B N 1
ATOM 10118 C CA . ARG B 1 538 ? 7.125 41.812 -26.797 1 28.72 538 ARG B CA 1
ATOM 10119 C C . ARG B 1 538 ? 5.727 42.438 -26.812 1 28.72 538 ARG B C 1
ATOM 10121 O O . ARG B 1 538 ? 5.391 43.219 -27.703 1 28.72 538 ARG B O 1
ATOM 10128 N N . GLY B 1 539 ? 4.797 41.719 -26.688 1 25.3 539 GLY B N 1
ATOM 10129 C CA . GLY B 1 539 ? 3.742 42.719 -26.766 1 25.3 539 GLY B CA 1
ATOM 10130 C C . GLY B 1 539 ? 3.988 43.938 -25.875 1 25.3 539 GLY B C 1
ATOM 10131 O O . GLY B 1 539 ? 4.746 43.844 -24.906 1 25.3 539 GLY B O 1
ATOM 10132 N N . LYS B 1 540 ? 3.793 45.188 -26.594 1 24.39 540 LYS B N 1
ATOM 10133 C CA . LYS B 1 540 ? 3.84 46.562 -26.094 1 24.39 540 LYS B CA 1
ATOM 10134 C C . LYS B 1 540 ? 3.266 46.656 -24.672 1 24.39 540 LYS B C 1
ATOM 10136 O O . LYS B 1 540 ? 2.055 46.531 -24.484 1 24.39 540 LYS B O 1
ATOM 10141 N N . TRP B 1 541 ? 3.66 45.906 -24 1 20.69 541 TRP B N 1
ATOM 10142 C CA . TRP B 1 541 ? 3.334 46.688 -22.797 1 20.69 541 TRP B CA 1
ATOM 10143 C C . TRP B 1 541 ? 3.691 48.156 -22.984 1 20.69 541 TRP B C 1
ATOM 10145 O O . TRP B 1 541 ? 4.871 48.5 -23.094 1 20.69 541 TRP B O 1
ATOM 10155 N N . ARG B 1 542 ? 3.158 48.688 -24.156 1 20.05 542 ARG B N 1
ATOM 10156 C CA . ARG B 1 542 ? 2.926 50.125 -23.891 1 20.05 542 ARG B CA 1
ATOM 10157 C C . ARG B 1 542 ? 2.76 50.375 -22.406 1 20.05 542 ARG B C 1
ATOM 10159 O O . ARG B 1 542 ? 1.864 49.812 -21.766 1 20.05 542 ARG B O 1
ATOM 10166 N N . LEU B 1 543 ? 3.801 50.281 -21.953 1 21.89 543 LEU B N 1
ATOM 10167 C CA . LEU B 1 543 ? 4 51.094 -20.75 1 21.89 543 LEU B CA 1
ATOM 10168 C C . LEU B 1 543 ? 3.029 52.281 -20.719 1 21.89 543 LEU B C 1
ATOM 10170 O O . LEU B 1 543 ? 3.258 53.281 -21.375 1 21.89 543 LEU B O 1
ATOM 10174 N N . ARG B 1 544 ? 1.835 52 -21.281 1 21.83 544 ARG B N 1
ATOM 10175 C CA . ARG B 1 544 ? 1.22 53.281 -21 1 21.83 544 ARG B CA 1
ATOM 10176 C C . ARG B 1 544 ? 1.727 53.844 -19.672 1 21.83 544 ARG B C 1
ATOM 10178 O O . ARG B 1 544 ? 1.667 53.188 -18.641 1 21.83 544 ARG B O 1
ATOM 10185 N N . ARG B 1 545 ? 2.709 54.562 -19.859 1 22.84 545 ARG B N 1
ATOM 10186 C CA . ARG B 1 545 ? 3.17 55.562 -18.922 1 22.84 545 ARG B CA 1
ATOM 10187 C C . ARG B 1 545 ? 2.049 56 -17.984 1 22.84 545 ARG B C 1
ATOM 10189 O O . ARG B 1 545 ? 0.999 56.469 -18.422 1 22.84 545 ARG B O 1
ATOM 10196 N N . PRO B 1 546 ? 1.57 55.219 -17.078 1 23.66 546 PRO B N 1
ATOM 10197 C CA . PRO B 1 546 ? 0.576 56.219 -16.719 1 23.66 546 PRO B CA 1
ATOM 10198 C C . PRO B 1 546 ? 1.097 57.656 -16.906 1 23.66 546 PRO B C 1
ATOM 10200 O O . PRO B 1 546 ? 2.273 57.906 -16.641 1 23.66 546 PRO B O 1
ATOM 10203 N N . SER B 1 547 ? 1.029 58.062 -17.984 1 22.61 547 SER B N 1
ATOM 10204 C CA . SER B 1 547 ? 1.355 59.5 -18 1 22.61 547 SER B CA 1
ATOM 10205 C C . SER B 1 547 ? 1.283 60.094 -16.594 1 22.61 547 SER B C 1
ATOM 10207 O O . SER B 1 547 ? 0.217 60.094 -15.977 1 22.61 547 SER B O 1
ATOM 10209 N N . PHE B 1 548 ? 2.283 59.688 -15.82 1 23.25 548 PHE B N 1
ATOM 10210 C CA . PHE B 1 548 ? 2.43 60.656 -14.719 1 23.25 548 PHE B CA 1
ATOM 10211 C C . PHE B 1 548 ? 2.17 62.062 -15.203 1 23.25 548 PHE B C 1
ATOM 10213 O O . PHE B 1 548 ? 3.08 62.75 -15.688 1 23.25 548 PHE B O 1
ATOM 10220 N N . SER B 1 549 ? 1.203 62.156 -16.062 1 25.53 549 SER B N 1
ATOM 10221 C CA . SER B 1 549 ? 1.105 63.625 -16.203 1 25.53 549 SER B CA 1
ATOM 10222 C C . SER B 1 549 ? 1.388 64.312 -14.867 1 25.53 549 SER B C 1
ATOM 10224 O O . SER B 1 549 ? 1.334 63.688 -13.812 1 25.53 549 SER B O 1
ATOM 10226 N N . SER B 1 550 ? 1.635 65.375 -14.664 1 26.95 550 SER B N 1
ATOM 10227 C CA . SER B 1 550 ? 1.781 66.125 -13.43 1 26.95 550 SER B CA 1
ATOM 10228 C C . SER B 1 550 ? 0.996 65.5 -12.289 1 26.95 550 SER B C 1
ATOM 10230 O O . SER B 1 550 ? 1.527 65.312 -11.195 1 26.95 550 SER B O 1
ATOM 10232 N N . ALA B 1 551 ? -0.434 65.5 -12.25 1 24.8 551 ALA B N 1
ATOM 10233 C CA . ALA B 1 551 ? -1.484 65.5 -11.242 1 24.8 551 ALA B CA 1
ATOM 10234 C C . ALA B 1 551 ? -1.994 64.125 -10.898 1 24.8 551 ALA B C 1
ATOM 10236 O O . ALA B 1 551 ? -3.172 63.812 -11.102 1 24.8 551 ALA B O 1
ATOM 10237 N N . TYR B 1 552 ? -1.561 63.188 -11.188 1 25.69 552 TYR B N 1
ATOM 10238 C CA . TYR B 1 552 ? -2.387 62 -10.922 1 25.69 552 TYR B CA 1
ATOM 10239 C C . TYR B 1 552 ? -2.578 61.812 -9.422 1 25.69 552 TYR B C 1
ATOM 10241 O O . TYR B 1 552 ? -1.629 61.469 -8.711 1 25.69 552 TYR B O 1
ATOM 10249 N N . THR B 1 553 ? -3.523 62.219 -8.836 1 27.23 553 THR B N 1
ATOM 10250 C CA . THR B 1 553 ? -3.963 62.25 -7.441 1 27.23 553 THR B CA 1
ATOM 10251 C C . THR B 1 553 ? -4.473 60.875 -7.027 1 27.23 553 THR B C 1
ATOM 10253 O O . THR B 1 553 ? -5.387 60.312 -7.648 1 27.23 553 THR B O 1
ATOM 10256 N N . PRO B 1 554 ? -3.629 59.906 -6.637 1 29 554 PRO B N 1
ATOM 10257 C CA . PRO B 1 554 ? -4.121 58.656 -6.043 1 29 554 PRO B CA 1
ATOM 10258 C C . PRO B 1 554 ? -5.547 58.781 -5.512 1 29 554 PRO B C 1
ATOM 10260 O O . PRO B 1 554 ? -5.898 59.781 -4.91 1 29 554 PRO B O 1
ATOM 10263 N N . SER B 1 555 ? -6.426 58.156 -6.07 1 31.59 555 SER B N 1
ATOM 10264 C CA . SER B 1 555 ? -7.762 58.344 -5.52 1 31.59 555 SER B CA 1
ATOM 10265 C C . SER B 1 555 ? -7.91 57.688 -4.16 1 31.59 555 SER B C 1
ATOM 10267 O O . SER B 1 555 ? -7.543 56.531 -3.99 1 31.59 555 SER B O 1
ATOM 10269 N N . TYR B 1 556 ? -7.516 58.094 -3.035 1 34.38 556 TYR B N 1
ATOM 10270 C CA . TYR B 1 556 ? -7.723 57.719 -1.634 1 34.38 556 TYR B CA 1
ATOM 10271 C C . TYR B 1 556 ? -9.211 57.688 -1.3 1 34.38 556 TYR B C 1
ATOM 10273 O O . TYR B 1 556 ? -9.992 58.5 -1.768 1 34.38 556 TYR B O 1
ATOM 10281 N N . GLU B 1 557 ? -9.461 56.344 -1.133 1 46.44 557 GLU B N 1
ATOM 10282 C CA . GLU B 1 557 ? -10.797 56.469 -0.561 1 46.44 557 GLU B CA 1
ATOM 10283 C C . GLU B 1 557 ? -10.734 56.562 0.961 1 46.44 557 GLU B C 1
ATOM 10285 O O . GLU B 1 557 ? -9.945 55.875 1.6 1 46.44 557 GLU B O 1
ATOM 10290 N N . LYS B 1 558 ? -11.102 57.312 1.585 1 52.41 558 LYS B N 1
ATOM 10291 C CA . LYS B 1 558 ? -11.125 57.625 3.016 1 52.41 558 LYS B CA 1
ATOM 10292 C C . LYS B 1 558 ? -12.047 56.656 3.758 1 52.41 558 LYS B C 1
ATOM 10294 O O . LYS B 1 558 ? -13.188 56.438 3.348 1 52.41 558 LYS B O 1
ATOM 10299 N N . LEU B 1 559 ? -11.445 55.75 4.664 1 63.53 559 LEU B N 1
ATOM 10300 C CA . LEU B 1 559 ? -12.328 55 5.547 1 63.53 559 LEU B CA 1
ATOM 10301 C C . LEU B 1 559 ? -13.227 55.938 6.344 1 63.53 559 LEU B C 1
ATOM 10303 O O . LEU B 1 559 ? -12.766 56.969 6.824 1 63.53 559 LEU B O 1
ATOM 10307 N N . PRO B 1 560 ? -14.289 55.625 6.324 1 70.25 560 PRO B N 1
ATOM 10308 C CA . PRO B 1 560 ? -15.203 56.5 7.055 1 70.25 560 PRO B CA 1
ATOM 10309 C C . PRO B 1 560 ? -15.07 56.375 8.57 1 70.25 560 PRO B C 1
ATOM 10311 O O . PRO B 1 560 ? -15.953 55.812 9.219 1 70.25 560 PRO B O 1
ATOM 10314 N N . ILE B 1 561 ? -13.961 56.781 9.055 1 71.31 561 ILE B N 1
ATOM 10315 C CA . ILE B 1 561 ? -13.75 56.781 10.5 1 71.31 561 ILE B CA 1
ATOM 10316 C C . ILE B 1 561 ? -14.461 57.969 11.133 1 71.31 561 ILE B C 1
ATOM 10318 O O . ILE B 1 561 ? -14.391 59.094 10.609 1 71.31 561 ILE B O 1
ATOM 10322 N N . GLU B 1 562 ? -15.117 57.719 12.094 1 74.88 562 GLU B N 1
ATOM 10323 C CA . GLU B 1 562 ? -15.734 58.844 12.805 1 74.88 562 GLU B CA 1
ATOM 10324 C C . GLU B 1 562 ? -14.68 59.656 13.555 1 74.88 562 GLU B C 1
ATOM 10326 O O . GLU B 1 562 ? -14 59.156 14.438 1 74.88 562 GLU B O 1
ATOM 10331 N N . THR B 1 563 ? -14.352 60.844 13.203 1 66.5 563 THR B N 1
ATOM 10332 C CA . THR B 1 563 ? -13.266 61.656 13.75 1 66.5 563 THR B CA 1
ATOM 10333 C C . THR B 1 563 ? -13.805 62.656 14.766 1 66.5 563 THR B C 1
ATOM 10335 O O . THR B 1 563 ? -13.086 63.562 15.18 1 66.5 563 THR B O 1
ATOM 10338 N N . GLY B 1 564 ? -15.07 62.625 15.094 1 68.06 564 GLY B N 1
ATOM 10339 C CA . GLY B 1 564 ? -15.625 63.562 16.062 1 68.06 564 GLY B CA 1
ATOM 10340 C C . GLY B 1 564 ? -15.008 63.438 17.438 1 68.06 564 GLY B C 1
ATOM 10341 O O . GLY B 1 564 ? -15.102 64.375 18.266 1 68.06 564 GLY B O 1
ATOM 10342 N N . VAL B 1 565 ? -14.422 62.25 17.781 1 72.88 565 VAL B N 1
ATOM 10343 C CA . VAL B 1 565 ? -13.742 62 19.062 1 72.88 565 VAL B CA 1
ATOM 10344 C C . VAL B 1 565 ? -12.281 61.625 18.797 1 72.88 565 VAL B C 1
ATOM 10346 O O . VAL B 1 565 ? -11.977 60.969 17.797 1 72.88 565 VAL B O 1
ATOM 10349 N N . PRO B 1 566 ? -11.438 62.156 19.641 1 74.44 566 PRO B N 1
ATOM 10350 C CA . PRO B 1 566 ? -10.016 61.844 19.453 1 74.44 566 PRO B CA 1
ATOM 10351 C C . PRO B 1 566 ? -9.742 60.344 19.453 1 74.44 566 PRO B C 1
ATOM 10353 O O . PRO B 1 566 ? -10.281 59.625 20.297 1 74.44 566 PRO B O 1
ATOM 10356 N N . ILE B 1 567 ? -9.039 59.812 18.516 1 73.88 567 ILE B N 1
ATOM 10357 C CA . ILE B 1 567 ? -8.609 58.406 18.422 1 73.88 567 ILE B CA 1
ATOM 10358 C C . ILE B 1 567 ? -7.344 58.219 19.25 1 73.88 567 ILE B C 1
ATOM 10360 O O . ILE B 1 567 ? -6.324 58.844 19.016 1 73.88 567 ILE B O 1
ATOM 10364 N N . LEU B 1 568 ? -7.375 57.406 20.219 1 72.44 568 LEU B N 1
ATOM 10365 C CA . LEU B 1 568 ? -6.289 57.219 21.172 1 72.44 568 LEU B CA 1
ATOM 10366 C C . LEU B 1 568 ? -5.359 56.094 20.703 1 72.44 568 LEU B C 1
ATOM 10368 O O . LEU B 1 568 ? -4.188 56.062 21.094 1 72.44 568 LEU B O 1
ATOM 10372 N N . GLY B 1 569 ? -5.922 55.188 19.922 1 72.62 569 GLY B N 1
ATOM 10373 C CA . GLY B 1 569 ? -5.09 54.094 19.469 1 72.62 569 GLY B CA 1
ATOM 10374 C C . GLY B 1 569 ? -5.73 53.281 18.359 1 72.62 569 GLY B C 1
ATOM 10375 O O . GLY B 1 569 ? -6.941 53.375 18.141 1 72.62 569 GLY B O 1
ATOM 10376 N N . THR B 1 570 ? -4.902 52.625 17.578 1 71.12 570 THR B N 1
ATOM 10377 C CA . THR B 1 570 ? -5.32 51.656 16.547 1 71.12 570 THR B CA 1
ATOM 10378 C C . THR B 1 570 ? -4.617 50.312 16.734 1 71.12 570 THR B C 1
ATOM 10380 O O . THR B 1 570 ? -3.494 50.281 17.25 1 71.12 570 THR B O 1
ATOM 10383 N N . SER B 1 571 ? -5.379 49.281 16.531 1 72.12 571 SER B N 1
ATOM 10384 C CA . SER B 1 571 ? -4.762 47.969 16.641 1 72.12 571 SER B CA 1
ATOM 10385 C C . SER B 1 571 ? -5.422 46.969 15.688 1 72.12 571 SER B C 1
ATOM 10387 O O . SER B 1 571 ? -6.609 47.094 15.375 1 72.12 571 SER B O 1
ATOM 10389 N N . PHE B 1 572 ? -4.609 46 15.18 1 70.5 572 PHE B N 1
ATOM 10390 C CA . PHE B 1 572 ? -5.109 44.844 14.469 1 70.5 572 PHE B CA 1
ATOM 10391 C C . PHE B 1 572 ? -5.207 43.656 15.398 1 70.5 572 PHE B C 1
ATOM 10393 O O . PHE B 1 572 ? -4.41 43.5 16.328 1 70.5 572 PHE B O 1
ATOM 10400 N N . SER B 1 573 ? -6.113 42.844 15.125 1 71.81 573 SER B N 1
ATOM 10401 C CA . SER B 1 573 ? -6.105 41.531 15.75 1 71.81 573 SER B CA 1
ATOM 10402 C C . SER B 1 573 ? -4.895 40.719 15.32 1 71.81 573 SER B C 1
ATOM 10404 O O . SER B 1 573 ? -4.348 40.938 14.234 1 71.81 573 SER B O 1
ATOM 10406 N N . PRO B 1 574 ? -4.484 39.75 16.172 1 63.84 574 PRO B N 1
ATOM 10407 C CA . PRO B 1 574 ? -3.32 38.938 15.812 1 63.84 574 PRO B CA 1
ATOM 10408 C C . PRO B 1 574 ? -3.488 38.25 14.469 1 63.84 574 PRO B C 1
ATOM 10410 O O . PRO B 1 574 ? -2.516 38.094 13.727 1 63.84 574 PRO B O 1
ATOM 10413 N N . GLY B 1 575 ? -4.613 37.969 14.016 1 58.69 575 GLY B N 1
ATOM 10414 C CA . GLY B 1 575 ? -4.887 37.344 12.734 1 58.69 575 GLY B CA 1
ATOM 10415 C C . GLY B 1 575 ? -5.121 38.344 11.617 1 58.69 575 GLY B C 1
ATOM 10416 O O . GLY B 1 575 ? -5.355 37.969 10.469 1 58.69 575 GLY B O 1
ATOM 10417 N N . GLY B 1 576 ? -5.16 39.594 11.961 1 60.75 576 GLY B N 1
ATOM 10418 C CA . GLY B 1 576 ? -5.355 40.656 11 1 60.75 576 GLY B CA 1
ATOM 10419 C C . GLY B 1 576 ? -6.801 40.812 10.562 1 60.75 576 GLY B C 1
ATOM 10420 O O . GLY B 1 576 ? -7.094 41.562 9.617 1 60.75 576 GLY B O 1
ATOM 10421 N N . ASP B 1 577 ? -7.633 40.312 11.164 1 66.94 577 ASP B N 1
ATOM 10422 C CA . ASP B 1 577 ? -9.016 40.25 10.703 1 66.94 577 ASP B CA 1
ATOM 10423 C C . ASP B 1 577 ? -9.781 41.531 11.102 1 66.94 577 ASP B C 1
ATOM 10425 O O . ASP B 1 577 ? -10.789 41.875 10.477 1 66.94 577 ASP B O 1
ATOM 10429 N N . VAL B 1 578 ? -9.25 42.094 12.156 1 75.38 578 VAL B N 1
ATOM 10430 C CA . VAL B 1 578 ? -10.008 43.188 12.719 1 75.38 578 VAL B CA 1
ATOM 10431 C C . VAL B 1 578 ? -9.094 44.406 12.938 1 75.38 578 VAL B C 1
ATOM 10433 O O . VAL B 1 578 ? -7.977 44.25 13.438 1 75.38 578 VAL B O 1
ATOM 10436 N N . LEU B 1 579 ? -9.555 45.469 12.492 1 77.56 579 LEU B N 1
ATOM 10437 C CA . LEU B 1 579 ? -8.883 46.75 12.734 1 77.56 579 LEU B CA 1
ATOM 10438 C C . LEU B 1 579 ? -9.695 47.594 13.695 1 77.56 579 LEU B C 1
ATOM 10440 O O . LEU B 1 579 ? -10.883 47.844 13.469 1 77.56 579 LEU B O 1
ATOM 10444 N N . LEU B 1 580 ? -9.008 48 14.727 1 80.88 580 LEU B N 1
ATOM 10445 C CA . LEU B 1 580 ? -9.711 48.781 15.75 1 80.88 580 LEU B CA 1
ATOM 10446 C C . LEU B 1 580 ? -9.195 50.219 15.805 1 80.88 580 LEU B C 1
ATOM 10448 O O . LEU B 1 580 ? -7.996 50.438 15.656 1 80.88 580 LEU B O 1
ATOM 10452 N N . PHE B 1 581 ? -10.094 51.156 15.945 1 79.75 581 PHE B N 1
ATOM 10453 C CA . PHE B 1 581 ? -9.812 52.531 16.328 1 79.75 581 PHE B CA 1
ATOM 10454 C C . PHE B 1 581 ? -10.406 52.844 17.688 1 79.75 581 PHE B C 1
ATOM 10456 O O . PHE B 1 581 ? -11.617 52.781 17.875 1 79.75 581 PHE B O 1
ATOM 10463 N N . GLN B 1 582 ? -9.5 53.094 18.594 1 81.94 582 GLN B N 1
ATOM 10464 C CA . GLN B 1 582 ? -9.945 53.281 19.969 1 81.94 582 GLN B CA 1
ATOM 10465 C C . GLN B 1 582 ? -10.031 54.781 20.328 1 81.94 582 GLN B C 1
ATOM 10467 O O . GLN B 1 582 ? -9.117 55.531 20.016 1 81.94 582 GLN B O 1
ATOM 10472 N N . SER B 1 583 ? -11.164 55.219 20.875 1 81 583 SER B N 1
ATOM 10473 C CA . SER B 1 583 ? -11.367 56.531 21.531 1 81 583 SER B CA 1
ATOM 10474 C C . SER B 1 583 ? -11.695 56.344 23 1 81 583 SER B C 1
ATOM 10476 O O . SER B 1 583 ? -11.773 55.219 23.5 1 81 583 SER B O 1
ATOM 10478 N N . GLN B 1 584 ? -11.789 57.469 23.688 1 80.31 584 GLN B N 1
ATOM 10479 C CA . GLN B 1 584 ? -12.055 57.406 25.125 1 80.31 584 GLN B CA 1
ATOM 10480 C C . GLN B 1 584 ? -13.359 56.656 25.406 1 80.31 584 GLN B C 1
ATOM 10482 O O . GLN B 1 584 ? -13.445 55.906 26.375 1 80.31 584 GLN B O 1
ATOM 10487 N N . GLN B 1 585 ? -14.32 56.875 24.625 1 81.62 585 GLN B N 1
ATOM 10488 C CA . GLN B 1 585 ? -15.625 56.312 24.938 1 81.62 585 GLN B CA 1
ATOM 10489 C C . GLN B 1 585 ? -16.172 55.531 23.766 1 81.62 585 GLN B C 1
ATOM 10491 O O . GLN B 1 585 ? -17.344 55.125 23.766 1 81.62 585 GLN B O 1
ATOM 10496 N N . LYS B 1 586 ? -15.367 55.219 22.766 1 82.69 586 LYS B N 1
ATOM 10497 C CA . LYS B 1 586 ? -15.828 54.5 21.578 1 82.69 586 LYS B CA 1
ATOM 10498 C C . LYS B 1 586 ? -14.711 53.656 20.984 1 82.69 586 LYS B C 1
ATOM 10500 O O . LYS B 1 586 ? -13.539 54.031 21.031 1 82.69 586 LYS B O 1
ATOM 10505 N N . VAL B 1 587 ? -15.133 52.469 20.484 1 85.56 587 VAL B N 1
ATOM 10506 C CA . VAL B 1 587 ? -14.242 51.656 19.672 1 85.56 587 VAL B CA 1
ATOM 10507 C C . VAL B 1 587 ? -14.859 51.438 18.297 1 85.56 587 VAL B C 1
ATOM 10509 O O . VAL B 1 587 ? -16.016 51 18.188 1 85.56 587 VAL B O 1
ATOM 10512 N N . GLN B 1 588 ? -14.164 51.844 17.297 1 82.31 588 GLN B N 1
ATOM 10513 C CA . GLN B 1 588 ? -14.578 51.562 15.922 1 82.31 588 GLN B CA 1
ATOM 10514 C C . GLN B 1 588 ? -13.906 50.312 15.383 1 82.31 588 GLN B C 1
ATOM 10516 O O . GLN B 1 588 ? -12.68 50.156 15.469 1 82.31 588 GLN B O 1
ATOM 10521 N N . VAL B 1 589 ? -14.727 49.469 14.898 1 82.06 589 VAL B N 1
ATOM 10522 C CA . VAL B 1 589 ? -14.25 48.188 14.469 1 82.06 589 VAL B CA 1
ATOM 10523 C C . VAL B 1 589 ? -14.422 48.031 12.953 1 82.06 589 VAL B C 1
ATOM 10525 O O . VAL B 1 589 ? -15.523 48.219 12.43 1 82.06 589 VAL B O 1
ATOM 10528 N N . PHE B 1 590 ? -13.359 47.75 12.289 1 77.62 590 PHE B N 1
ATOM 10529 C CA . PHE B 1 590 ? -13.367 47.438 10.875 1 77.62 590 PHE B CA 1
ATOM 10530 C C . PHE B 1 590 ? -12.992 45.969 10.656 1 77.62 590 PHE B C 1
ATOM 10532 O O . PHE B 1 590 ? -12.008 45.5 11.219 1 77.62 590 PHE B O 1
ATOM 10539 N N . PHE B 1 591 ? -13.797 45.438 9.914 1 72.25 591 PHE B N 1
ATOM 10540 C CA . PHE B 1 591 ? -13.453 44.062 9.508 1 72.25 591 PHE B CA 1
ATOM 10541 C C . PHE B 1 591 ? -12.773 44.062 8.141 1 72.25 591 PHE B C 1
ATOM 10543 O O . PHE B 1 591 ? -13.305 44.594 7.172 1 72.25 591 PHE B O 1
ATOM 10550 N N . LEU B 1 592 ? -11.672 43.469 8.07 1 66.88 592 LEU B N 1
ATOM 10551 C CA . LEU B 1 592 ? -10.859 43.531 6.863 1 66.88 592 LEU B CA 1
ATOM 10552 C C . LEU B 1 592 ? -11.57 42.875 5.691 1 66.88 592 LEU B C 1
ATOM 10554 O O . LEU B 1 592 ? -11.516 43.344 4.562 1 66.88 592 LEU B O 1
ATOM 10558 N N . ASP B 1 593 ? -12.188 41.875 5.93 1 63.41 593 ASP B N 1
ATOM 10559 C CA . ASP B 1 593 ? -12.922 41.188 4.875 1 63.41 593 ASP B CA 1
ATOM 10560 C C . ASP B 1 593 ? -13.977 42.094 4.25 1 63.41 593 ASP B C 1
ATOM 10562 O O . ASP B 1 593 ? -14.188 42.062 3.037 1 63.41 593 ASP B O 1
ATOM 10566 N N . GLU B 1 594 ? -14.508 42.875 5.07 1 67.62 594 GLU B N 1
ATOM 10567 C CA . GLU B 1 594 ? -15.523 43.812 4.586 1 67.62 594 GLU B CA 1
ATOM 10568 C C . GLU B 1 594 ? -14.898 44.938 3.766 1 67.62 594 GLU B C 1
ATOM 10570 O O . GLU B 1 594 ? -15.5 45.406 2.803 1 67.62 594 GLU B O 1
ATOM 10575 N N . ILE B 1 595 ? -13.812 45.281 4.152 1 64.44 595 ILE B N 1
ATOM 10576 C CA . ILE B 1 595 ? -13.102 46.344 3.428 1 64.44 595 ILE B CA 1
ATOM 10577 C C . ILE B 1 595 ? -12.68 45.812 2.057 1 64.44 595 ILE B C 1
ATOM 10579 O O . ILE B 1 595 ? -12.852 46.5 1.045 1 64.44 595 ILE B O 1
ATOM 10583 N N . LEU B 1 596 ? -12.289 44.656 2.094 1 59.59 596 LEU B N 1
ATOM 10584 C CA . LEU B 1 596 ? -11.742 44.094 0.866 1 59.59 596 LEU B CA 1
ATOM 10585 C C . LEU B 1 596 ? -12.852 43.75 -0.121 1 59.59 596 LEU B C 1
ATOM 10587 O O . LEU B 1 596 ? -12.648 43.812 -1.336 1 59.59 596 LEU B O 1
ATOM 10591 N N . SER B 1 597 ? -13.938 43.531 0.42 1 57.56 597 SER B N 1
ATOM 10592 C CA . SER B 1 597 ? -15.062 43.125 -0.429 1 57.56 597 SER B CA 1
ATOM 10593 C C . SER B 1 597 ? -15.867 44.344 -0.864 1 57.56 597 SER B C 1
ATOM 10595 O O . SER B 1 597 ? -16.766 44.25 -1.701 1 57.56 597 SER B O 1
ATOM 10597 N N . ALA B 1 598 ? -15.516 45.406 -0.406 1 56.59 598 ALA B N 1
ATOM 10598 C CA . ALA B 1 598 ? -16.312 46.594 -0.702 1 56.59 598 ALA B CA 1
ATOM 10599 C C . ALA B 1 598 ? -16 47.125 -2.1 1 56.59 598 ALA B C 1
ATOM 10601 O O . ALA B 1 598 ? -14.836 47.281 -2.471 1 56.59 598 ALA B O 1
ATOM 10602 N N . GLN B 1 599 ? -16.859 47.156 -3.08 1 55.56 599 GLN B N 1
ATOM 10603 C CA . GLN B 1 599 ? -16.688 47.531 -4.477 1 55.56 599 GLN B CA 1
ATOM 10604 C C . GLN B 1 599 ? -16.531 49.062 -4.617 1 55.56 599 GLN B C 1
ATOM 10606 O O . GLN B 1 599 ? -15.695 49.531 -5.395 1 55.56 599 GLN B O 1
ATOM 10611 N N . GLU B 1 600 ? -17.531 49.906 -4.078 1 60.28 600 GLU B N 1
ATOM 10612 C CA . GLU B 1 600 ? -17.547 51.344 -4.402 1 60.28 600 GLU B CA 1
ATOM 10613 C C . GLU B 1 600 ? -17.156 52.156 -3.186 1 60.28 600 GLU B C 1
ATOM 10615 O O . GLU B 1 600 ? -16.391 53.125 -3.303 1 60.28 600 GLU B O 1
ATOM 10620 N N . GLN B 1 601 ? -17.859 52 -1.943 1 64.12 601 GLN B N 1
ATOM 10621 C CA . GLN B 1 601 ? -17.625 52.781 -0.732 1 64.12 601 GLN B CA 1
ATOM 10622 C C . GLN B 1 601 ? -17.125 51.875 0.409 1 64.12 601 GLN B C 1
ATOM 10624 O O . GLN B 1 601 ? -17.641 50.781 0.595 1 64.12 601 GLN B O 1
ATOM 10629 N N . PRO B 1 602 ? -16.078 52.312 1.006 1 65.38 602 PRO B N 1
ATOM 10630 C CA . PRO B 1 602 ? -15.648 51.531 2.16 1 65.38 602 PRO B CA 1
ATOM 10631 C C . PRO B 1 602 ? -16.75 51.344 3.207 1 65.38 602 PRO B C 1
ATOM 10633 O O . PRO B 1 602 ? -17.578 52.25 3.379 1 65.38 602 PRO B O 1
ATOM 10636 N N . PRO B 1 603 ? -16.75 50.281 3.789 1 74.25 603 PRO B N 1
ATOM 10637 C CA . PRO B 1 603 ? -17.797 50.062 4.785 1 74.25 603 PRO B CA 1
ATOM 10638 C C . PRO B 1 603 ? -17.641 50.938 6.02 1 74.25 603 PRO B C 1
ATOM 10640 O O . PRO B 1 603 ? -16.516 51.312 6.371 1 74.25 603 PRO B O 1
ATOM 10643 N N . LYS B 1 604 ? -18.703 51.281 6.59 1 76.81 604 LYS B N 1
ATOM 10644 C CA . LYS B 1 604 ? -18.688 52.031 7.855 1 76.81 604 LYS B CA 1
ATOM 10645 C C . LYS B 1 604 ? -18.25 51.125 9.008 1 76.81 604 LYS B C 1
ATOM 10647 O O . LYS B 1 604 ? -18.531 49.938 9.008 1 76.81 604 LYS B O 1
ATOM 10652 N N . PRO B 1 605 ? -17.531 51.625 9.898 1 77.62 605 PRO B N 1
ATOM 10653 C CA . PRO B 1 605 ? -17.125 50.812 11.047 1 77.62 605 PRO B CA 1
ATOM 10654 C C . PRO B 1 605 ? -18.312 50.438 11.953 1 77.62 605 PRO B C 1
ATOM 10656 O O . PRO B 1 605 ? -19.281 51.188 12.039 1 77.62 605 PRO B O 1
ATOM 10659 N N . ARG B 1 606 ? -18.172 49.375 12.57 1 81 606 ARG B N 1
ATOM 10660 C CA . ARG B 1 606 ? -19.047 49.062 13.695 1 81 606 ARG B CA 1
ATOM 10661 C C . ARG B 1 606 ? -18.578 49.75 14.969 1 81 606 ARG B C 1
ATOM 10663 O O . ARG B 1 606 ? -17.375 49.781 15.258 1 81 606 ARG B O 1
ATOM 10670 N N . VAL B 1 607 ? -19.484 50.375 15.68 1 80.19 607 VAL B N 1
ATOM 10671 C CA . VAL B 1 607 ? -19.078 51.219 16.812 1 80.19 607 VAL B CA 1
ATOM 10672 C C . VAL B 1 607 ? -19.516 50.562 18.125 1 80.19 607 VAL B C 1
ATOM 10674 O O . VAL B 1 607 ? -20.656 50.094 18.25 1 80.19 607 VAL B O 1
ATOM 10677 N N . ILE B 1 608 ? -18.625 50.375 19 1 80.81 608 ILE B N 1
ATOM 10678 C CA . ILE B 1 608 ? -18.891 50 20.391 1 80.81 608 ILE B CA 1
ATOM 10679 C C . ILE B 1 608 ? -18.828 51.219 21.281 1 80.81 608 ILE B C 1
ATOM 10681 O O . ILE B 1 608 ? -17.797 51.875 21.375 1 80.81 608 ILE B O 1
ATOM 10685 N N . ASN B 1 609 ? -19.953 51.531 21.859 1 78.31 609 ASN B N 1
ATOM 10686 C CA . ASN B 1 609 ? -20.016 52.656 22.781 1 78.31 609 ASN B CA 1
ATOM 10687 C C . ASN B 1 609 ? -19.75 52.188 24.219 1 78.31 609 ASN B C 1
ATOM 10689 O O . ASN B 1 609 ? -20.297 51.188 24.672 1 78.31 609 ASN B O 1
ATOM 10693 N N . ILE B 1 610 ? -18.875 52.844 24.844 1 74 610 ILE B N 1
ATOM 10694 C CA . ILE B 1 610 ? -18.578 52.625 26.25 1 74 610 ILE B CA 1
ATOM 10695 C C . ILE B 1 610 ? -19.25 53.688 27.109 1 74 610 ILE B C 1
ATOM 10697 O O . ILE B 1 610 ? -18.75 54.812 27.219 1 74 610 ILE B O 1
ATOM 10701 N N . PRO B 1 611 ? -20.516 53.688 27.531 1 64.94 611 PRO B N 1
ATOM 10702 C CA . PRO B 1 611 ? -21.344 54.75 28.078 1 64.94 611 PRO B CA 1
ATOM 10703 C C . PRO B 1 611 ? -20.75 55.375 29.328 1 64.94 611 PRO B C 1
ATOM 10705 O O . PRO B 1 611 ? -20.844 56.594 29.5 1 64.94 611 PRO B O 1
ATOM 10708 N N . ARG B 1 612 ? -20.438 54.781 30.453 1 66.81 612 ARG B N 1
ATOM 10709 C CA . ARG B 1 612 ? -20.297 55.375 31.781 1 66.81 612 ARG B CA 1
ATOM 10710 C C . ARG B 1 612 ? -18.828 55.469 32.188 1 66.81 612 ARG B C 1
ATOM 10712 O O . ARG B 1 612 ? -18.484 56.094 33.188 1 66.81 612 ARG B O 1
ATOM 10719 N N . THR B 1 613 ? -17.875 54.906 31.5 1 77.31 613 THR B N 1
ATOM 10720 C CA . THR B 1 613 ? -16.469 54.938 31.891 1 77.31 613 THR B CA 1
ATOM 10721 C C . THR B 1 613 ? -15.57 55.094 30.672 1 77.31 613 THR B C 1
ATOM 10723 O O . THR B 1 613 ? -16.047 55.188 29.547 1 77.31 613 THR B O 1
ATOM 10726 N N . SER B 1 614 ? -14.352 55.438 31 1 81.94 614 SER B N 1
ATOM 10727 C CA . SER B 1 614 ? -13.375 55.531 29.922 1 81.94 614 SER B CA 1
ATOM 10728 C C . SER B 1 614 ? -12.719 54.188 29.641 1 81.94 614 SER B C 1
ATOM 10730 O O . SER B 1 614 ? -12.672 53.312 30.516 1 81.94 614 SER B O 1
ATOM 10732 N N . LEU B 1 615 ? -12.414 54 28.422 1 84.81 615 LEU B N 1
ATOM 10733 C CA . LEU B 1 615 ? -11.703 52.812 27.984 1 84.81 615 LEU B CA 1
ATOM 10734 C C . LEU B 1 615 ? -10.234 52.844 28.406 1 84.81 615 LEU B C 1
ATOM 10736 O O . LEU B 1 615 ? -9.57 53.875 28.25 1 84.81 615 LEU B O 1
ATOM 10740 N N . GLU B 1 616 ? -9.727 51.812 29.094 1 83.19 616 GLU B N 1
ATOM 10741 C CA . GLU B 1 616 ? -8.32 51.719 29.453 1 83.19 616 GLU B CA 1
ATOM 10742 C C . GLU B 1 616 ? -7.508 51.094 28.328 1 83.19 616 GLU B C 1
ATOM 10744 O O . GLU B 1 616 ? -6.457 51.594 27.938 1 83.19 616 GLU B O 1
ATOM 10749 N N . CYS B 1 617 ? -7.957 49.969 27.891 1 82.62 617 CYS B N 1
ATOM 10750 C CA . CYS B 1 617 ? -7.305 49.25 26.797 1 82.62 617 CYS B CA 1
ATOM 10751 C C . CYS B 1 617 ? -8.273 48.281 26.125 1 82.62 617 CYS B C 1
ATOM 10753 O O . CYS B 1 617 ? -9.352 48 26.656 1 82.62 617 CYS B O 1
ATOM 10755 N N . VAL B 1 618 ? -7.945 47.906 24.875 1 84.5 618 VAL B N 1
ATOM 10756 C CA . VAL B 1 618 ? -8.766 46.969 24.094 1 84.5 618 VAL B CA 1
ATOM 10757 C C . VAL B 1 618 ? -7.871 45.938 23.406 1 84.5 618 VAL B C 1
ATOM 10759 O O . VAL B 1 618 ? -6.738 46.25 23.031 1 84.5 618 VAL B O 1
ATOM 10762 N N . ALA B 1 619 ? -8.359 44.75 23.375 1 83.06 619 ALA B N 1
ATOM 10763 C CA . ALA B 1 619 ? -7.746 43.688 22.609 1 83.06 619 ALA B CA 1
ATOM 10764 C C . ALA B 1 619 ? -8.773 43 21.703 1 83.06 619 ALA B C 1
ATOM 10766 O O . ALA B 1 619 ? -9.969 42.969 22.016 1 83.06 619 ALA B O 1
ATOM 10767 N N . SER B 1 620 ? -8.234 42.531 20.578 1 81.81 620 SER B N 1
ATOM 10768 C CA . SER B 1 620 ? -9.141 41.844 19.672 1 81.81 620 SER B CA 1
ATOM 10769 C C . SER B 1 620 ? -8.531 40.531 19.156 1 81.81 620 SER B C 1
ATOM 10771 O O . SER B 1 620 ? -7.316 40.344 19.219 1 81.81 620 SER B O 1
ATOM 10773 N N . SER B 1 621 ? -9.359 39.75 18.797 1 75.69 621 SER B N 1
ATOM 10774 C CA . SER B 1 621 ? -9.078 38.469 18.125 1 75.69 621 SER B CA 1
ATOM 10775 C C . SER B 1 621 ? -10.016 38.25 16.953 1 75.69 621 SER B C 1
ATOM 10777 O O . SER B 1 621 ? -10.805 39.125 16.594 1 75.69 621 SER B O 1
ATOM 10779 N N . SER B 1 622 ? -9.898 37.062 16.312 1 70.31 622 SER B N 1
ATOM 10780 C CA . SER B 1 622 ? -10.797 36.719 15.219 1 70.31 622 SER B CA 1
ATOM 10781 C C . SER B 1 622 ? -12.227 36.562 15.719 1 70.31 622 SER B C 1
ATOM 10783 O O . SER B 1 622 ? -13.18 36.781 14.969 1 70.31 622 SER B O 1
ATOM 10785 N N . GLY B 1 623 ? -12.391 36.344 16.984 1 71.69 623 GLY B N 1
ATOM 10786 C CA . GLY B 1 623 ? -13.719 36 17.484 1 71.69 623 GLY B CA 1
ATOM 10787 C C . GLY B 1 623 ? -14.211 36.938 18.562 1 71.69 623 GLY B C 1
ATOM 10788 O O . GLY B 1 623 ? -15.414 37 18.828 1 71.69 623 GLY B O 1
ATOM 10789 N N . PHE B 1 624 ? -13.266 37.562 19.234 1 78 624 PHE B N 1
ATOM 10790 C CA . PHE B 1 624 ? -13.688 38.375 20.375 1 78 624 PHE B CA 1
ATOM 10791 C C . PHE B 1 624 ? -12.953 39.688 20.391 1 78 624 PHE B C 1
ATOM 10793 O O . PHE B 1 624 ? -11.828 39.812 19.891 1 78 624 PHE B O 1
ATOM 10800 N N . LEU B 1 625 ? -13.625 40.594 20.906 1 84.44 625 LEU B N 1
ATOM 10801 C CA . LEU B 1 625 ? -13.039 41.844 21.297 1 84.44 625 LEU B CA 1
ATOM 10802 C C . LEU B 1 625 ? -13.219 42.094 22.781 1 84.44 625 LEU B C 1
ATOM 10804 O O . LEU B 1 625 ? -14.305 41.875 23.328 1 84.44 625 LEU B O 1
ATOM 10808 N N . CYS B 1 626 ? -12.141 42.406 23.422 1 85.31 626 CYS B N 1
ATOM 10809 C CA . CYS B 1 626 ? -12.203 42.688 24.844 1 85.31 626 CYS B CA 1
ATOM 10810 C C . CYS B 1 626 ? -11.938 44.188 25.109 1 85.31 626 CYS B C 1
ATOM 10812 O O . CYS B 1 626 ? -10.844 44.688 24.828 1 85.31 626 CYS B O 1
ATOM 10814 N N . ALA B 1 627 ? -12.891 44.812 25.641 1 85.62 627 ALA B N 1
ATOM 10815 C CA . ALA B 1 627 ? -12.766 46.219 26.031 1 85.62 627 ALA B CA 1
ATOM 10816 C C . ALA B 1 627 ? -12.609 46.375 27.547 1 85.62 627 ALA B C 1
ATOM 10818 O O . ALA B 1 627 ? -13.523 46.031 28.297 1 85.62 627 ALA B O 1
ATOM 10819 N N . CYS B 1 628 ? -11.477 46.781 27.938 1 85.88 628 CYS B N 1
ATOM 10820 C CA . CYS B 1 628 ? -11.219 46.969 29.359 1 85.88 628 CYS B CA 1
ATOM 10821 C C . CYS B 1 628 ? -11.531 48.375 29.781 1 85.88 628 CYS B C 1
ATOM 10823 O O . CYS B 1 628 ? -11.086 49.344 29.141 1 85.88 628 CYS B O 1
ATOM 10825 N N . LEU B 1 629 ? -12.227 48.531 30.859 1 84.25 629 LEU B N 1
ATOM 10826 C CA . LEU B 1 629 ? -12.711 49.844 31.297 1 84.25 629 LEU B CA 1
ATOM 10827 C C . LEU B 1 629 ? -11.773 50.469 32.344 1 84.25 629 LEU B C 1
ATOM 10829 O O . LEU B 1 629 ? -11.148 49.719 33.125 1 84.25 629 LEU B O 1
ATOM 10833 N N . ALA B 1 630 ? -11.656 51.75 32.281 1 84.31 630 ALA B N 1
ATOM 10834 C CA . ALA B 1 630 ? -10.82 52.5 33.25 1 84.31 630 ALA B CA 1
ATOM 10835 C C . ALA B 1 630 ? -11.531 52.688 34.594 1 84.31 630 ALA B C 1
ATOM 10837 O O . ALA B 1 630 ? -12.031 53.75 34.875 1 84.31 630 ALA B O 1
ATOM 10838 N N . THR B 1 631 ? -11.695 51.688 35.344 1 81.25 631 THR B N 1
ATOM 10839 C CA . THR B 1 631 ? -12.281 51.688 36.656 1 81.25 631 THR B CA 1
ATOM 10840 C C . THR B 1 631 ? -11.273 51.219 37.719 1 81.25 631 THR B C 1
ATOM 10842 O O . THR B 1 631 ? -10.172 50.781 37.344 1 81.25 631 THR B O 1
ATOM 10845 N N . GLY B 1 632 ? -11.508 51.406 38.906 1 77.69 632 GLY B N 1
ATOM 10846 C CA . GLY B 1 632 ? -10.641 51 40 1 77.69 632 GLY B CA 1
ATOM 10847 C C . GLY B 1 632 ? -10.672 49.5 40.25 1 77.69 632 GLY B C 1
ATOM 10848 O O . GLY B 1 632 ? -9.969 49 41.125 1 77.69 632 GLY B O 1
ATOM 10849 N N . CYS B 1 633 ? -11.492 48.781 39.562 1 79.88 633 CYS B N 1
ATOM 10850 C CA . CYS B 1 633 ? -11.617 47.344 39.719 1 79.88 633 CYS B CA 1
ATOM 10851 C C . CYS B 1 633 ? -11.445 46.625 38.375 1 79.88 633 CYS B C 1
ATOM 10853 O O . CYS B 1 633 ? -11.227 47.281 37.344 1 79.88 633 CYS B O 1
ATOM 10855 N N . PHE B 1 634 ? -11.398 45.312 38.406 1 80.81 634 PHE B N 1
ATOM 10856 C CA . PHE B 1 634 ? -11.344 44.5 37.219 1 80.81 634 PHE B CA 1
ATOM 10857 C C . PHE B 1 634 ? -12.68 44.5 36.5 1 80.81 634 PHE B C 1
ATOM 10859 O O . PHE B 1 634 ? -13.664 43.938 36.969 1 80.81 634 PHE B O 1
ATOM 10866 N N . GLU B 1 635 ? -12.656 45.281 35.406 1 83.44 635 GLU B N 1
ATOM 10867 C CA . GLU B 1 635 ? -13.883 45.375 34.625 1 83.44 635 GLU B CA 1
ATOM 10868 C C . GLU B 1 635 ? -13.57 45.406 33.125 1 83.44 635 GLU B C 1
ATOM 10870 O O . GLU B 1 635 ? -12.805 46.25 32.656 1 83.44 635 GLU B O 1
ATOM 10875 N N . CYS B 1 636 ? -14.102 44.438 32.469 1 85.31 636 CYS B N 1
ATOM 10876 C CA . CYS B 1 636 ? -13.969 44.406 31.016 1 85.31 636 CYS B CA 1
ATOM 10877 C C . CYS B 1 636 ? -15.227 43.844 30.359 1 85.31 636 CYS B C 1
ATOM 10879 O O . CYS B 1 636 ? -16.062 43.219 31.031 1 85.31 636 CYS B O 1
ATOM 10881 N N . VAL B 1 637 ? -15.414 44.125 29.125 1 82.38 637 VAL B N 1
ATOM 10882 C CA . VAL B 1 637 ? -16.547 43.656 28.344 1 82.38 637 VAL B CA 1
ATOM 10883 C C . VAL B 1 637 ? -16.047 42.906 27.109 1 82.38 637 VAL B C 1
ATOM 10885 O O . VAL B 1 637 ? -15.219 43.406 26.359 1 82.38 637 VAL B O 1
ATOM 10888 N N . PHE B 1 638 ? -16.484 41.75 27 1 82.12 638 PHE B N 1
ATOM 10889 C CA . PHE B 1 638 ? -16.156 40.938 25.828 1 82.12 638 PHE B CA 1
ATOM 10890 C C . PHE B 1 638 ? -17.266 41.062 24.781 1 82.12 638 PHE B C 1
ATOM 10892 O O . PHE B 1 638 ? -18.438 40.938 25.094 1 82.12 638 PHE B O 1
ATOM 10899 N N . TYR B 1 639 ? -16.828 41.375 23.609 1 80.06 639 TYR B N 1
ATOM 10900 C CA . TYR B 1 639 ? -17.734 41.406 22.469 1 80.06 639 TYR B CA 1
ATOM 10901 C C . TYR B 1 639 ? -17.422 40.281 21.484 1 80.06 639 TYR B C 1
ATOM 10903 O O . TYR B 1 639 ? -16.25 40.031 21.203 1 80.06 639 TYR B O 1
ATOM 10911 N N . GLU B 1 640 ? -18.359 39.688 21.062 1 71.44 640 GLU B N 1
ATOM 10912 C CA . GLU B 1 640 ? -18.156 38.719 20 1 71.44 640 GLU B CA 1
ATOM 10913 C C . GLU B 1 640 ? -18.094 39.375 18.625 1 71.44 640 GLU B C 1
ATOM 10915 O O . GLU B 1 640 ? -18.922 40.219 18.297 1 71.44 640 GLU B O 1
ATOM 10920 N N . THR B 1 641 ? -17.031 39.219 17.891 1 65.56 641 THR B N 1
ATOM 10921 C CA . THR B 1 641 ? -16.812 39.906 16.609 1 65.56 641 THR B CA 1
ATOM 10922 C C . THR B 1 641 ? -17.375 39.062 15.461 1 65.56 641 THR B C 1
ATOM 10924 O O . THR B 1 641 ? -17.125 39.344 14.289 1 65.56 641 THR B O 1
ATOM 10927 N N . THR B 1 642 ? -18.109 38.125 15.477 1 53.09 642 THR B N 1
ATOM 10928 C CA . THR B 1 642 ? -18.578 37.344 14.336 1 53.09 642 THR B CA 1
ATOM 10929 C C . THR B 1 642 ? -19.438 38.219 13.422 1 53.09 642 THR B C 1
ATOM 10931 O O . THR B 1 642 ? -20.219 39.062 13.891 1 53.09 642 THR B O 1
ATOM 10934 N N . SER B 1 643 ? -19.109 38.312 12.133 1 43.78 643 SER B N 1
ATOM 10935 C CA . SER B 1 643 ? -19.812 39.031 11.07 1 43.78 643 SER B CA 1
ATOM 10936 C C . SER B 1 643 ? -21.297 38.656 11.055 1 43.78 643 SER B C 1
ATOM 10938 O O . SER B 1 643 ? -21.672 37.625 10.484 1 43.78 643 SER B O 1
ATOM 10940 N N . SER B 1 644 ? -22 38.438 11.961 1 37.59 644 SER B N 1
ATOM 10941 C CA . SER B 1 644 ? -23.391 38.156 11.656 1 37.59 644 SER B CA 1
ATOM 10942 C C . SER B 1 644 ? -24 39.25 10.773 1 37.59 644 SER B C 1
ATOM 10944 O O . SER B 1 644 ? -23.812 40.438 11.039 1 37.59 644 SER B O 1
ATOM 10946 N N . SER B 1 645 ? -24.266 38.906 9.484 1 36.56 645 SER B N 1
ATOM 10947 C CA . SER B 1 645 ? -25.047 39.688 8.547 1 36.56 645 SER B CA 1
ATOM 10948 C C . SER B 1 645 ? -26.172 40.438 9.25 1 36.56 645 SER B C 1
ATOM 10950 O O . SER B 1 645 ? -26.75 41.375 8.703 1 36.56 645 SER B O 1
ATOM 10952 N N . GLU B 1 646 ? -26.922 39.719 10.078 1 36.22 646 GLU B N 1
ATOM 10953 C CA . GLU B 1 646 ? -28.203 40.344 10.398 1 36.22 646 GLU B CA 1
ATOM 10954 C C . GLU B 1 646 ? -28.031 41.562 11.289 1 36.22 646 GLU B C 1
ATOM 10956 O O . GLU B 1 646 ? -29.016 42.156 11.758 1 36.22 646 GLU B O 1
ATOM 10961 N N . SER B 1 647 ? -26.922 41.688 12.055 1 35.97 647 SER B N 1
ATOM 10962 C CA . SER B 1 647 ? -27.141 42.875 12.867 1 35.97 647 SER B CA 1
ATOM 10963 C C . SER B 1 647 ? -27.188 44.156 12.008 1 35.97 647 SER B C 1
ATOM 10965 O O . SER B 1 647 ? -26.219 44.469 11.32 1 35.97 647 SER B O 1
ATOM 10967 N N . GLN B 1 648 ? -28.266 44.406 11.508 1 37.34 648 GLN B N 1
ATOM 10968 C CA . GLN B 1 648 ? -28.578 45.688 10.883 1 37.34 648 GLN B CA 1
ATOM 10969 C C . GLN B 1 648 ? -27.703 46.812 11.43 1 37.34 648 GLN B C 1
ATOM 10971 O O . GLN B 1 648 ? -27.406 47.781 10.727 1 37.34 648 GLN B O 1
ATOM 10976 N N . GLY B 1 649 ? -28.031 47.188 12.781 1 37.34 649 GLY B N 1
ATOM 10977 C CA . GLY B 1 649 ? -27.484 48.469 13.258 1 37.34 649 GLY B CA 1
ATOM 10978 C C . GLY B 1 649 ? -25.984 48.438 13.469 1 37.34 649 GLY B C 1
ATOM 10979 O O . GLY B 1 649 ? -25.391 47.375 13.539 1 37.34 649 GLY B O 1
ATOM 10980 N N . ASN B 1 650 ? -25.172 49.5 13.117 1 41.97 650 ASN B N 1
ATOM 10981 C CA . ASN B 1 650 ? -23.781 49.938 13.172 1 41.97 650 ASN B CA 1
ATOM 10982 C C . ASN B 1 650 ? -23.094 49.5 14.453 1 41.97 650 ASN B C 1
ATOM 10984 O O . ASN B 1 650 ? -21.953 49.844 14.711 1 41.97 650 ASN B O 1
ATOM 10988 N N . SER B 1 651 ? -23.766 49.094 15.594 1 45.66 651 SER B N 1
ATOM 10989 C CA . SER B 1 651 ? -23.125 48.938 16.891 1 45.66 651 SER B CA 1
ATOM 10990 C C . SER B 1 651 ? -22.906 47.469 17.219 1 45.66 651 SER B C 1
ATOM 10992 O O . SER B 1 651 ? -23.719 46.594 16.875 1 45.66 651 SER B O 1
ATOM 10994 N N . ILE B 1 652 ? -21.812 46.812 17.25 1 52.66 652 ILE B N 1
ATOM 10995 C CA . ILE B 1 652 ? -21.422 45.531 17.812 1 52.66 652 ILE B CA 1
ATOM 10996 C C . ILE B 1 652 ? -22.062 45.344 19.188 1 52.66 652 ILE B C 1
ATOM 10998 O O . ILE B 1 652 ? -21.734 46.031 20.141 1 52.66 652 ILE B O 1
ATOM 11002 N N . LEU B 1 653 ? -23.438 45.281 19.422 1 49.28 653 LEU B N 1
ATOM 11003 C CA . LEU B 1 653 ? -24.234 45.531 20.609 1 49.28 653 LEU B CA 1
ATOM 11004 C C . LEU B 1 653 ? -23.797 44.594 21.75 1 49.28 653 LEU B C 1
ATOM 11006 O O . LEU B 1 653 ? -23.672 45.031 22.891 1 49.28 653 LEU B O 1
ATOM 11010 N N . GLN B 1 654 ? -24.062 43.188 21.766 1 58.44 654 GLN B N 1
ATOM 11011 C CA . GLN B 1 654 ? -24.25 42.594 23.078 1 58.44 654 GLN B CA 1
ATOM 11012 C C . GLN B 1 654 ? -22.922 42.125 23.672 1 58.44 654 GLN B C 1
ATOM 11014 O O . GLN B 1 654 ? -22.234 41.281 23.078 1 58.44 654 GLN B O 1
ATOM 11019 N N . GLY B 1 655 ? -22.25 42.812 24.562 1 67.62 655 GLY B N 1
ATOM 11020 C CA . GLY B 1 655 ? -21 42.5 25.25 1 67.62 655 GLY B CA 1
ATOM 11021 C C . GLY B 1 655 ? -21.219 41.812 26.578 1 67.62 655 GLY B C 1
ATOM 11022 O O . GLY B 1 655 ? -22.281 41.938 27.188 1 67.62 655 GLY B O 1
ATOM 11023 N N . SER B 1 656 ? -20.469 40.844 26.922 1 76.25 656 SER B N 1
ATOM 11024 C CA . SER B 1 656 ? -20.453 40.219 28.25 1 76.25 656 SER B CA 1
ATOM 11025 C C . SER B 1 656 ? -19.5 40.938 29.188 1 76.25 656 SER B C 1
ATOM 11027 O O . SER B 1 656 ? -18.297 41 28.938 1 76.25 656 SER B O 1
ATOM 11029 N N . ARG B 1 657 ? -20.125 41.469 30.266 1 79.38 657 ARG B N 1
ATOM 11030 C CA . ARG B 1 657 ? -19.344 42.219 31.25 1 79.38 657 ARG B CA 1
ATOM 11031 C C . ARG B 1 657 ? -18.703 41.281 32.281 1 79.38 657 ARG B C 1
ATOM 11033 O O . ARG B 1 657 ? -19.375 40.406 32.812 1 79.38 657 ARG B O 1
ATOM 11040 N N . ILE B 1 658 ? -17.5 41.438 32.438 1 79 658 ILE B N 1
ATOM 11041 C CA . ILE B 1 658 ? -16.781 40.719 33.5 1 79 658 ILE B CA 1
ATOM 11042 C C . ILE B 1 658 ? -16.297 41.719 34.531 1 79 658 ILE B C 1
ATOM 11044 O O . ILE B 1 658 ? -15.602 42.688 34.219 1 79 658 ILE B O 1
ATOM 11048 N N . TYR B 1 659 ? -16.688 41.5 35.781 1 78.56 659 TYR B N 1
ATOM 11049 C CA . TYR B 1 659 ? -16.438 42.438 36.875 1 78.56 659 TYR B CA 1
ATOM 11050 C C . TYR B 1 659 ? -15.953 41.75 38.125 1 78.56 659 TYR B C 1
ATOM 11052 O O . TYR B 1 659 ? -16.609 40.844 38.625 1 78.56 659 TYR B O 1
ATOM 11060 N N . TYR B 1 660 ? -14.789 42.062 38.531 1 75 660 TYR B N 1
ATOM 11061 C CA . TYR B 1 660 ? -14.242 41.625 39.812 1 75 660 TYR B CA 1
ATOM 11062 C C . TYR B 1 660 ? -13.812 42.812 40.656 1 75 660 TYR B C 1
ATOM 11064 O O . TYR B 1 660 ? -12.734 43.375 40.469 1 75 660 TYR B O 1
ATOM 11072 N N . PRO B 1 661 ? -14.539 43.188 41.625 1 73 661 PRO B N 1
ATOM 11073 C CA . PRO B 1 661 ? -14.273 44.406 42.406 1 73 661 PRO B CA 1
ATOM 11074 C C . PRO B 1 661 ? -13 44.281 43.25 1 73 661 PRO B C 1
ATOM 11076 O O . PRO B 1 661 ? -12.406 45.312 43.625 1 73 661 PRO B O 1
ATOM 11079 N N . HIS B 1 662 ? -12.547 43.094 43.562 1 69.31 662 HIS B N 1
ATOM 11080 C CA . HIS B 1 662 ? -11.43 42.969 44.5 1 69.31 662 HIS B CA 1
ATOM 11081 C C . HIS B 1 662 ? -10.125 42.688 43.75 1 69.31 662 HIS B C 1
ATOM 11083 O O . HIS B 1 662 ? -9.086 42.469 44.375 1 69.31 662 HIS B O 1
ATOM 11089 N N . MET B 1 663 ? -10.055 42.688 42.438 1 71 663 MET B N 1
ATOM 11090 C CA . MET B 1 663 ? -8.859 42.25 41.688 1 71 663 MET B CA 1
ATOM 11091 C C . MET B 1 663 ? -8.047 43.438 41.219 1 71 663 MET B C 1
ATOM 11093 O O . MET B 1 663 ? -6.969 43.281 40.656 1 71 663 MET B O 1
ATOM 11097 N N . GLY B 1 664 ? -8.43 44.594 41.5 1 76.12 664 GLY B N 1
ATOM 11098 C CA . GLY B 1 664 ? -7.734 45.781 41.031 1 76.12 664 GLY B CA 1
ATOM 11099 C C . GLY B 1 664 ? -8.164 46.219 39.625 1 76.12 664 GLY B C 1
ATOM 11100 O O . GLY B 1 664 ? -9.094 45.625 39.062 1 76.12 664 GLY B O 1
ATOM 11101 N N . SER B 1 665 ? -7.312 47.125 39.094 1 80.5 665 SER B N 1
ATOM 11102 C CA . SER B 1 665 ? -7.688 47.688 37.812 1 80.5 665 SER B CA 1
ATOM 11103 C C . SER B 1 665 ? -6.883 47.062 36.656 1 80.5 665 SER B C 1
ATOM 11105 O O . SER B 1 665 ? -5.695 46.781 36.844 1 80.5 665 SER B O 1
ATOM 11107 N N . ILE B 1 666 ? -7.547 46.875 35.531 1 81.62 666 ILE B N 1
ATOM 11108 C CA . ILE B 1 666 ? -6.879 46.375 34.344 1 81.62 666 ILE B CA 1
ATOM 11109 C C . ILE B 1 666 ? -6.066 47.469 33.688 1 81.62 666 ILE B C 1
ATOM 11111 O O . ILE B 1 666 ? -6.59 48.562 33.406 1 81.62 666 ILE B O 1
ATOM 11115 N N . LYS B 1 667 ? -4.844 47.156 33.344 1 77.31 667 LYS B N 1
ATOM 11116 C CA . LYS B 1 667 ? -4.008 48.156 32.688 1 77.31 667 LYS B CA 1
ATOM 11117 C C . LYS B 1 667 ? -3.717 47.75 31.234 1 77.31 667 LYS B C 1
ATOM 11119 O O . LYS B 1 667 ? -3.547 48.625 30.375 1 77.31 667 LYS B O 1
ATOM 11124 N N . LYS B 1 668 ? -3.623 46.406 31.094 1 77.19 668 LYS B N 1
ATOM 11125 C CA . LYS B 1 668 ? -3.387 45.906 29.75 1 77.19 668 LYS B CA 1
ATOM 11126 C C . LYS B 1 668 ? -4.121 44.562 29.531 1 77.19 668 LYS B C 1
ATOM 11128 O O . LYS B 1 668 ? -4.348 43.812 30.484 1 77.19 668 LYS B O 1
ATOM 11133 N N . VAL B 1 669 ? -4.523 44.375 28.234 1 80.56 669 VAL B N 1
ATOM 11134 C CA . VAL B 1 669 ? -5.145 43.094 27.844 1 80.56 669 VAL B CA 1
ATOM 11135 C C . VAL B 1 669 ? -4.543 42.594 26.531 1 80.56 669 VAL B C 1
ATOM 11137 O O . VAL B 1 669 ? -4.176 43.406 25.672 1 80.56 669 VAL B O 1
ATOM 11140 N N . ALA B 1 670 ? -4.398 41.281 26.469 1 75.06 670 ALA B N 1
ATOM 11141 C CA . ALA B 1 670 ? -4.004 40.625 25.234 1 75.06 670 ALA B CA 1
ATOM 11142 C C . ALA B 1 670 ? -4.82 39.375 24.984 1 75.06 670 ALA B C 1
ATOM 11144 O O . ALA B 1 670 ? -5.195 38.688 25.938 1 75.06 670 ALA B O 1
ATOM 11145 N N . MET B 1 671 ? -5.125 39.156 23.688 1 74.88 671 MET B N 1
ATOM 11146 C CA . MET B 1 671 ? -5.855 37.938 23.312 1 74.88 671 MET B CA 1
ATOM 11147 C C . MET B 1 671 ? -5.078 37.156 22.266 1 74.88 671 MET B C 1
ATOM 11149 O O . MET B 1 671 ? -4.371 37.719 21.438 1 74.88 671 MET B O 1
ATOM 11153 N N . SER B 1 672 ? -5.305 35.812 22.391 1 67.94 672 SER B N 1
ATOM 11154 C CA . SER B 1 672 ? -4.758 34.969 21.344 1 67.94 672 SER B CA 1
ATOM 11155 C C . SER B 1 672 ? -5.477 35.188 20.016 1 67.94 672 SER B C 1
ATOM 11157 O O . SER B 1 672 ? -6.605 35.688 20 1 67.94 672 SER B O 1
ATOM 11159 N N . GLY B 1 673 ? -4.777 34.844 18.953 1 65.88 673 GLY B N 1
ATOM 11160 C CA . GLY B 1 673 ? -5.363 35.062 17.641 1 65.88 673 GLY B CA 1
ATOM 11161 C C . GLY B 1 673 ? -6.73 34.438 17.484 1 65.88 673 GLY B C 1
ATOM 11162 O O . GLY B 1 673 ? -7.629 35 16.875 1 65.88 673 GLY B O 1
ATOM 11163 N N . ASP B 1 674 ? -6.781 33.375 18.047 1 61.34 674 ASP B N 1
ATOM 11164 C CA . ASP B 1 674 ? -8.039 32.656 17.938 1 61.34 674 ASP B CA 1
ATOM 11165 C C . ASP B 1 674 ? -9.016 33.094 19.031 1 61.34 674 ASP B C 1
ATOM 11167 O O . ASP B 1 674 ? -10.172 32.656 19.047 1 61.34 674 ASP B O 1
ATOM 11171 N N . GLY B 1 675 ? -8.625 33.844 19.922 1 64.44 675 GLY B N 1
ATOM 11172 C CA . GLY B 1 675 ? -9.469 34.344 20.984 1 64.44 675 GLY B CA 1
ATOM 11173 C C . GLY B 1 675 ? -9.648 33.375 22.141 1 64.44 675 GLY B C 1
ATOM 11174 O O . GLY B 1 675 ? -10.461 33.625 23.031 1 64.44 675 GLY B O 1
ATOM 11175 N N . LEU B 1 676 ? -8.891 32.344 22.156 1 66.19 676 LEU B N 1
ATOM 11176 C CA . LEU B 1 676 ? -9.102 31.344 23.188 1 66.19 676 LEU B CA 1
ATOM 11177 C C . LEU B 1 676 ? -8.477 31.766 24.516 1 66.19 676 LEU B C 1
ATOM 11179 O O . LEU B 1 676 ? -9 31.438 25.578 1 66.19 676 LEU B O 1
ATOM 11183 N N . LEU B 1 677 ? -7.414 32.469 24.359 1 67.75 677 LEU B N 1
ATOM 11184 C CA . LEU B 1 677 ? -6.711 32.906 25.562 1 67.75 677 LEU B CA 1
ATOM 11185 C C . LEU B 1 677 ? -6.742 34.438 25.688 1 67.75 677 LEU B C 1
ATOM 11187 O O . LEU B 1 677 ? -6.625 35.156 24.703 1 67.75 677 LEU B O 1
ATOM 11191 N N . THR B 1 678 ? -6.965 34.844 26.922 1 74.75 678 THR B N 1
ATOM 11192 C CA . THR B 1 678 ? -6.895 36.25 27.25 1 74.75 678 THR B CA 1
ATOM 11193 C C . THR B 1 678 ? -6 36.469 28.453 1 74.75 678 THR B C 1
ATOM 11195 O O . THR B 1 678 ? -6.102 35.781 29.453 1 74.75 678 THR B O 1
ATOM 11198 N N . ALA B 1 679 ? -5.125 37.375 28.328 1 75.69 679 ALA B N 1
ATOM 11199 C CA . ALA B 1 679 ? -4.246 37.781 29.422 1 75.69 679 ALA B CA 1
ATOM 11200 C C . ALA B 1 679 ? -4.492 39.219 29.828 1 75.69 679 ALA B C 1
ATOM 11202 O O . ALA B 1 679 ? -4.75 40.094 28.984 1 75.69 679 ALA B O 1
ATOM 11203 N N . PHE B 1 680 ? -4.418 39.469 31.219 1 76.69 680 PHE B N 1
ATOM 11204 C CA . PHE B 1 680 ? -4.621 40.812 31.766 1 76.69 680 PHE B CA 1
ATOM 11205 C C . PHE B 1 680 ? -3.445 41.219 32.625 1 76.69 680 PHE B C 1
ATOM 11207 O O . PHE B 1 680 ? -2.893 40.406 33.375 1 76.69 680 PHE B O 1
ATOM 11214 N N . VAL B 1 681 ? -3.043 42.438 32.5 1 73.62 681 VAL B N 1
ATOM 11215 C CA . VAL B 1 681 ? -2.205 43.062 33.531 1 73.62 681 VAL B CA 1
ATOM 11216 C C . VAL B 1 681 ? -3.074 43.875 34.5 1 73.62 681 VAL B C 1
ATOM 11218 O O . VAL B 1 681 ? -3.801 44.781 34.062 1 73.62 681 VAL B O 1
ATOM 11221 N N . ILE B 1 682 ? -3.062 43.5 35.781 1 74.69 682 ILE B N 1
ATOM 11222 C CA . ILE B 1 682 ? -3.93 44.094 36.781 1 74.69 682 ILE B CA 1
ATOM 11223 C C . ILE B 1 682 ? -3.084 44.844 37.812 1 74.69 682 ILE B C 1
ATOM 11225 O O . ILE B 1 682 ? -2.059 44.344 38.281 1 74.69 682 ILE B O 1
ATOM 11229 N N . ALA B 1 683 ? -3.453 46.094 38.125 1 73 683 ALA B N 1
ATOM 11230 C CA . ALA B 1 683 ? -2.787 46.906 39.156 1 73 683 ALA B CA 1
ATOM 11231 C C . ALA B 1 683 ? -3.67 47.062 40.375 1 73 683 ALA B C 1
ATOM 11233 O O . ALA B 1 683 ? -4.859 47.375 40.281 1 73 683 ALA B O 1
ATOM 11234 N N . ARG B 1 684 ? -3.43 46.688 41.5 1 61.44 684 ARG B N 1
ATOM 11235 C CA . ARG B 1 684 ? -4.246 46.812 42.719 1 61.44 684 ARG B CA 1
ATOM 11236 C C . ARG B 1 684 ? -4.34 48.25 43.188 1 61.44 684 ARG B C 1
ATOM 11238 O O . ARG B 1 684 ? -5.422 48.719 43.531 1 61.44 684 ARG B O 1
ATOM 11245 N N . ASN B 1 685 ? -3.275 48.844 44.031 1 52.34 685 ASN B N 1
ATOM 11246 C CA . ASN B 1 685 ? -3.445 50.125 44.719 1 52.34 685 ASN B CA 1
ATOM 11247 C C . ASN B 1 685 ? -3.027 51.281 43.812 1 52.34 685 ASN B C 1
ATOM 11249 O O . ASN B 1 685 ? -1.86 51.406 43.438 1 52.34 685 ASN B O 1
ATOM 11253 N N . PRO B 1 686 ? -3.912 51.938 43.094 1 46 686 PRO B N 1
ATOM 11254 C CA . PRO B 1 686 ? -3.516 53.031 42.188 1 46 686 PRO B CA 1
ATOM 11255 C C . PRO B 1 686 ? -2.557 54.031 42.844 1 46 686 PRO B C 1
ATOM 11257 O O . PRO B 1 686 ? -1.887 54.781 42.125 1 46 686 PRO B O 1
ATOM 11260 N N . GLY B 1 687 ? -2.766 54.5 44.062 1 41.69 687 GLY B N 1
ATOM 11261 C CA . GLY B 1 687 ? -2.045 55.625 44.625 1 41.69 687 GLY B CA 1
ATOM 11262 C C . GLY B 1 687 ? -0.578 55.344 44.875 1 41.69 687 GLY B C 1
ATOM 11263 O O . GLY B 1 687 ? 0.186 56.219 45.25 1 41.69 687 GLY B O 1
ATOM 11264 N N . SER B 1 688 ? -0.192 54.188 45.562 1 40.25 688 SER B N 1
ATOM 11265 C CA . SER B 1 688 ? 1.174 54.125 46.062 1 40.25 688 SER B CA 1
ATOM 11266 C C . SER B 1 688 ? 2.158 53.75 44.969 1 40.25 688 SER B C 1
ATOM 11268 O O . SER B 1 688 ? 1.773 53.156 43.969 1 40.25 688 SER B O 1
ATOM 11270 N N . SER B 1 689 ? 3.418 54.438 44.906 1 40.66 689 SER B N 1
ATOM 11271 C CA . SER B 1 689 ? 4.547 54.344 44 1 40.66 689 SER B CA 1
ATOM 11272 C C . SER B 1 689 ? 4.75 52.906 43.5 1 40.66 689 SER B C 1
ATOM 11274 O O . SER B 1 689 ? 5.348 52.688 42.438 1 40.66 689 SER B O 1
ATOM 11276 N N . ASN B 1 690 ? 4.809 51.875 44.406 1 39.53 690 ASN B N 1
ATOM 11277 C CA . ASN B 1 690 ? 5.18 50.5 44.125 1 39.53 690 ASN B CA 1
ATOM 11278 C C . ASN B 1 690 ? 4.004 49.719 43.531 1 39.53 690 ASN B C 1
ATOM 11280 O O . ASN B 1 690 ? 3.252 49.094 44.281 1 39.53 690 ASN B O 1
ATOM 11284 N N . SER B 1 691 ? 3.213 50.094 42.656 1 44.88 691 SER B N 1
ATOM 11285 C CA . SER B 1 691 ? 2.002 49.469 42.156 1 44.88 691 SER B CA 1
ATOM 11286 C C . SER B 1 691 ? 2.299 48.062 41.562 1 44.88 691 SER B C 1
ATOM 11288 O O . SER B 1 691 ? 3.121 47.938 40.656 1 44.88 691 SER B O 1
ATOM 11290 N N . ASP B 1 692 ? 2.197 47.094 42.375 1 53.97 692 ASP B N 1
ATOM 11291 C CA . ASP B 1 692 ? 2.334 45.688 42 1 53.97 692 ASP B CA 1
ATOM 11292 C C . ASP B 1 692 ? 1.363 45.344 40.875 1 53.97 692 ASP B C 1
ATOM 11294 O O . ASP B 1 692 ? 0.196 45.719 40.906 1 53.97 692 ASP B O 1
ATOM 11298 N N . ALA B 1 693 ? 1.827 45.094 39.656 1 59.09 693 ALA B N 1
ATOM 11299 C CA . ALA B 1 693 ? 1.029 44.594 38.531 1 59.09 693 ALA B CA 1
ATOM 11300 C C . ALA B 1 693 ? 1.042 43.094 38.469 1 59.09 693 ALA B C 1
ATOM 11302 O O . ALA B 1 693 ? 2.055 42.438 38.781 1 59.09 693 ALA B O 1
ATOM 11303 N N . PHE B 1 694 ? -0.122 42.531 38.406 1 62.03 694 PHE B N 1
ATOM 11304 C CA . PHE B 1 694 ? -0.285 41.062 38.25 1 62.03 694 PHE B CA 1
ATOM 11305 C C . PHE B 1 694 ? -0.648 40.719 36.812 1 62.03 694 PHE B C 1
ATOM 11307 O O . PHE B 1 694 ? -1.389 41.469 36.156 1 62.03 694 PHE B O 1
ATOM 11314 N N . LEU B 1 695 ? -0.006 39.656 36.344 1 62.97 695 LEU B N 1
ATOM 11315 C CA . LEU B 1 695 ? -0.389 39.125 35.031 1 62.97 695 LEU B CA 1
ATOM 11316 C C . LEU B 1 695 ? -1.372 37.969 35.219 1 62.97 695 LEU B C 1
ATOM 11318 O O . LEU B 1 695 ? -1.097 37 35.938 1 62.97 695 LEU B O 1
ATOM 11322 N N . TYR B 1 696 ? -2.479 38.094 34.594 1 65.88 696 TYR B N 1
ATOM 11323 C CA . TYR B 1 696 ? -3.531 37.094 34.625 1 65.88 696 TYR B CA 1
ATOM 11324 C C . TYR B 1 696 ? -3.771 36.5 33.25 1 65.88 696 TYR B C 1
ATOM 11326 O O . TYR B 1 696 ? -3.996 37.25 32.281 1 65.88 696 TYR B O 1
ATOM 11334 N N . LEU B 1 697 ? -3.641 35.188 33.156 1 65.94 697 LEU B N 1
ATOM 11335 C CA . LEU B 1 697 ? -3.934 34.469 31.906 1 65.94 697 LEU B CA 1
ATOM 11336 C C . LEU B 1 697 ? -5.105 33.531 32.094 1 65.94 697 LEU B C 1
ATOM 11338 O O . LEU B 1 697 ? -5.152 32.75 33.062 1 65.94 697 LEU B O 1
ATOM 11342 N N . SER B 1 698 ? -6.105 33.562 31.234 1 67.31 698 SER B N 1
ATOM 11343 C CA . SER B 1 698 ? -7.266 32.688 31.266 1 67.31 698 SER B CA 1
ATOM 11344 C C . SER B 1 698 ? -7.766 32.375 29.859 1 67.31 698 SER B C 1
ATOM 11346 O O . SER B 1 698 ? -7.461 33.094 28.922 1 67.31 698 SER B O 1
ATOM 11348 N N . THR B 1 699 ? -8.461 31.312 29.828 1 67.44 699 THR B N 1
ATOM 11349 C CA . THR B 1 699 ? -9.203 31.125 28.594 1 67.44 699 THR B CA 1
ATOM 11350 C C . THR B 1 699 ? -10.359 32.125 28.516 1 67.44 699 THR B C 1
ATOM 11352 O O . THR B 1 699 ? -10.977 32.469 29.516 1 67.44 699 THR B O 1
ATOM 11355 N N . THR B 1 700 ? -10.672 32.469 27.422 1 72.88 700 THR B N 1
ATOM 11356 C CA . THR B 1 700 ? -11.742 33.438 27.219 1 72.88 700 THR B CA 1
ATOM 11357 C C . THR B 1 700 ? -13.086 32.844 27.641 1 72.88 700 THR B C 1
ATOM 11359 O O . THR B 1 700 ? -13.898 33.562 28.266 1 72.88 700 THR B O 1
ATOM 11362 N N . GLN B 1 701 ? -13.211 31.656 27.406 1 67.69 701 GLN B N 1
ATOM 11363 C CA . GLN B 1 701 ? -14.461 31 27.766 1 67.69 701 GLN B CA 1
ATOM 11364 C C . GLN B 1 701 ? -14.648 30.953 29.281 1 67.69 701 GLN B C 1
ATOM 11366 O O . GLN B 1 701 ? -15.758 31.172 29.781 1 67.69 701 GLN B O 1
ATOM 11371 N N . ASN B 1 702 ? -13.578 30.672 29.938 1 66.38 702 ASN B N 1
ATOM 11372 C CA . ASN B 1 702 ? -13.664 30.672 31.406 1 66.38 702 ASN B CA 1
ATOM 11373 C C . ASN B 1 702 ? -14.039 32.062 31.938 1 66.38 702 ASN B C 1
ATOM 11375 O O . ASN B 1 702 ? -14.805 32.156 32.906 1 66.38 702 ASN B O 1
ATOM 11379 N N . LEU B 1 703 ? -13.617 33 31.344 1 69.06 703 LEU B N 1
ATOM 11380 C CA . LEU B 1 703 ? -13.93 34.375 31.734 1 69.06 703 LEU B CA 1
ATOM 11381 C C . LEU B 1 703 ? -15.398 34.688 31.453 1 69.06 703 LEU B C 1
ATOM 11383 O O . LEU B 1 703 ? -16.078 35.312 32.281 1 69.06 703 LEU B O 1
ATOM 11387 N N . LEU B 1 704 ? -15.875 34.219 30.438 1 71.31 704 LEU B N 1
ATOM 11388 C CA . LEU B 1 704 ? -17.25 34.5 30.031 1 71.31 704 LEU B CA 1
ATOM 11389 C C . LEU B 1 704 ? -18.25 33.719 30.859 1 71.31 704 LEU B C 1
ATOM 11391 O O . LEU B 1 704 ? -19.328 34.188 31.188 1 71.31 704 LEU B O 1
ATOM 11395 N N . ASN B 1 705 ? -17.984 32.5 31.219 1 62.78 705 ASN B N 1
ATOM 11396 C CA . ASN B 1 705 ? -18.875 31.656 32 1 62.78 705 ASN B CA 1
ATOM 11397 C C . ASN B 1 705 ? -18.969 32.156 33.469 1 62.78 705 ASN B C 1
ATOM 11399 O O . ASN B 1 705 ? -20.016 32.031 34.094 1 62.78 705 ASN B O 1
ATOM 11403 N N . ASN B 1 706 ? -18 32.531 33.938 1 53.16 706 ASN B N 1
ATOM 11404 C CA . ASN B 1 706 ? -18.016 33 35.344 1 53.16 706 ASN B CA 1
ATOM 11405 C C . ASN B 1 706 ? -18.625 34.406 35.438 1 53.16 706 ASN B C 1
ATOM 11407 O O . ASN B 1 706 ? -18.906 34.875 36.562 1 53.16 706 ASN B O 1
ATOM 11411 N N . ALA B 1 707 ? -18.719 35.031 34.469 1 50.38 707 ALA B N 1
ATOM 11412 C CA . ALA B 1 707 ? -19.375 36.344 34.469 1 50.38 707 ALA B CA 1
ATOM 11413 C C . ALA B 1 707 ? -20.859 36.219 34.781 1 50.38 707 ALA B C 1
ATOM 11415 O O . ALA B 1 707 ? -21.438 37.094 35.406 1 50.38 707 ALA B O 1
ATOM 11416 N N . SER B 1 708 ? -21.641 35.219 34.406 1 42.56 708 SER B N 1
ATOM 11417 C CA . SER B 1 708 ? -23.078 35.125 34.656 1 42.56 708 SER B CA 1
ATOM 11418 C C . SER B 1 708 ? -23.344 34.781 36.125 1 42.56 708 SER B C 1
ATOM 11420 O O . SER B 1 708 ? -24.484 34.875 36.594 1 42.56 708 SER B O 1
ATOM 11422 N N . GLU B 1 709 ? -22.672 33.75 36.781 1 37.47 709 GLU B N 1
ATOM 11423 C CA . GLU B 1 709 ? -23.125 33.469 38.125 1 37.47 709 GLU B CA 1
ATOM 11424 C C . GLU B 1 709 ? -22.844 34.656 39.062 1 37.47 709 GLU B C 1
ATOM 11426 O O . GLU B 1 709 ? -21.797 35.281 38.969 1 37.47 709 GLU B O 1
ATOM 11431 N N . GLY B 1 710 ? -23.781 35.469 39.562 1 32.81 710 GLY B N 1
ATOM 11432 C CA . GLY B 1 710 ? -23.797 36.469 40.594 1 32.81 710 GLY B CA 1
ATOM 11433 C C . GLY B 1 710 ? -22.625 36.375 41.562 1 32.81 710 GLY B C 1
ATOM 11434 O O . GLY B 1 710 ? -22.469 37.219 42.469 1 32.81 710 GLY B O 1
ATOM 11435 N N . SER B 1 711 ? -22.469 35.094 42.25 1 30.58 711 SER B N 1
ATOM 11436 C CA . SER B 1 711 ? -21.625 34.969 43.406 1 30.58 711 SER B CA 1
ATOM 11437 C C . SER B 1 711 ? -20.172 35.312 43.094 1 30.58 711 SER B C 1
ATOM 11439 O O . SER B 1 711 ? -19.641 34.906 42.062 1 30.58 711 SER B O 1
ATOM 11441 N N . LEU B 1 712 ? -19.641 36.406 43.656 1 30.14 712 LEU B N 1
ATOM 11442 C CA . LEU B 1 712 ? -18.422 37.188 43.812 1 30.14 712 LEU B CA 1
ATOM 11443 C C . LEU B 1 712 ? -17.219 36.281 44 1 30.14 712 LEU B C 1
ATOM 11445 O O . LEU B 1 712 ? -16.203 36.688 44.562 1 30.14 712 LEU B O 1
ATOM 11449 N N . LYS B 1 713 ? -17.516 34.938 44.062 1 30.75 713 LYS B N 1
ATOM 11450 C CA . LYS B 1 713 ? -16.328 34.281 44.594 1 30.75 713 LYS B CA 1
ATOM 11451 C C . LYS B 1 713 ? -15.141 34.438 43.656 1 30.75 713 LYS B C 1
ATOM 11453 O O . LYS B 1 713 ? -15.297 34.375 42.438 1 30.75 713 LYS B O 1
ATOM 11458 N N . PRO B 1 714 ? -14.031 34.969 44.156 1 28.48 714 PRO B N 1
ATOM 11459 C CA . PRO B 1 714 ? -12.766 35.188 43.438 1 28.48 714 PRO B CA 1
ATOM 11460 C C . PRO B 1 714 ? -12.305 33.969 42.656 1 28.48 714 PRO B C 1
ATOM 11462 O O . PRO B 1 714 ? -12.367 32.844 43.188 1 28.48 714 PRO B O 1
ATOM 11465 N N . ILE B 1 715 ? -12.797 33.75 41.531 1 30.72 715 ILE B N 1
ATOM 11466 C CA . ILE B 1 715 ? -12.305 32.656 40.719 1 30.72 715 ILE B CA 1
ATOM 11467 C C . ILE B 1 715 ? -10.781 32.594 40.812 1 30.72 715 ILE B C 1
ATOM 11469 O O . ILE B 1 715 ? -10.094 33.594 40.594 1 30.72 715 ILE B O 1
ATOM 11473 N N . LYS B 1 716 ? -10.352 31.75 41.625 1 29.14 716 LYS B N 1
ATOM 11474 C CA . LYS B 1 716 ? -8.914 31.547 41.75 1 29.14 716 LYS B CA 1
ATOM 11475 C C . LYS B 1 716 ? -8.297 31.219 40.375 1 29.14 716 LYS B C 1
ATOM 11477 O O . LYS B 1 716 ? -8.727 30.281 39.719 1 29.14 716 LYS B O 1
ATOM 11482 N N . LEU B 1 717 ? -8.117 32.312 39.5 1 29.23 717 LEU B N 1
ATOM 11483 C CA . LEU B 1 717 ? -7.367 32.219 38.25 1 29.23 717 LEU B CA 1
ATOM 11484 C C . LEU B 1 717 ? -6.176 31.281 38.406 1 29.23 717 LEU B C 1
ATOM 11486 O O . LEU B 1 717 ? -5.289 31.516 39.219 1 29.23 717 LEU B O 1
ATOM 11490 N N . SER B 1 718 ? -6.324 30.125 38.438 1 26.59 718 SER B N 1
ATOM 11491 C CA . SER B 1 718 ? -5.359 29.031 38.375 1 26.59 718 SER B CA 1
ATOM 11492 C C . SER B 1 718 ? -4.598 29.031 37.062 1 26.59 718 SER B C 1
ATOM 11494 O O . SER B 1 718 ? -5.203 29.047 36 1 26.59 718 SER B O 1
ATOM 11496 N N . GLY B 1 719 ? -3.24 29.812 37.031 1 30.73 719 GLY B N 1
ATOM 11497 C CA . GLY B 1 719 ? -2.146 30.062 36.094 1 30.73 719 GLY B CA 1
ATOM 11498 C C . GLY B 1 719 ? -1.643 31.484 36.125 1 30.73 719 GLY B C 1
ATOM 11499 O O . GLY B 1 719 ? -1.142 31.984 35.125 1 30.73 719 GLY B O 1
ATOM 11500 N N . ILE B 1 720 ? -1.995 32.188 37.062 1 30.81 720 ILE B N 1
ATOM 11501 C CA . ILE B 1 720 ? -1.541 33.562 37.312 1 30.81 720 ILE B CA 1
ATOM 11502 C C . ILE B 1 720 ? -0.016 33.594 37.375 1 30.81 720 ILE B C 1
ATOM 11504 O O . ILE B 1 720 ? 0.593 32.875 38.156 1 30.81 720 ILE B O 1
ATOM 11508 N N . LEU B 1 721 ? 0.591 33.906 36.312 1 30.09 721 LEU B N 1
ATOM 11509 C CA . LEU B 1 721 ? 2.01 34.156 36.531 1 30.09 721 LEU B CA 1
ATOM 11510 C C . LEU B 1 721 ? 2.203 35.219 37.625 1 30.09 721 LEU B C 1
ATOM 11512 O O . LEU B 1 721 ? 1.365 36.094 37.781 1 30.09 721 LEU B O 1
ATOM 11516 N N . PRO B 1 722 ? 2.986 34.875 38.625 1 25.81 722 PRO B N 1
ATOM 11517 C CA . PRO B 1 722 ? 3.217 35.719 39.812 1 25.81 722 PRO B CA 1
ATOM 11518 C C . PRO B 1 722 ? 3.217 37.219 39.469 1 25.81 722 PRO B C 1
ATOM 11520 O O . PRO B 1 722 ? 3.412 37.594 38.312 1 25.81 722 PRO B O 1
ATOM 11523 N N . ARG B 1 723 ? 2.9 38.062 40.562 1 24.19 723 ARG B N 1
ATOM 11524 C CA . ARG B 1 723 ? 2.877 39.5 40.719 1 24.19 723 ARG B CA 1
ATOM 11525 C C . ARG B 1 723 ? 4.102 40.156 40.094 1 24.19 723 ARG B C 1
ATOM 11527 O O . ARG B 1 723 ? 5.234 39.719 40.344 1 24.19 723 ARG B O 1
ATOM 11534 N N . LEU B 1 724 ? 4.109 40.438 38.906 1 23.08 724 LEU B N 1
ATOM 11535 C CA . LEU B 1 724 ? 5.203 41.281 38.469 1 23.08 724 LEU B CA 1
ATOM 11536 C C . LEU B 1 724 ? 5.281 42.562 39.312 1 23.08 724 LEU B C 1
ATOM 11538 O O . LEU B 1 724 ? 4.328 43.344 39.344 1 23.08 724 LEU B O 1
ATOM 11542 N N . ARG B 1 725 ? 5.746 42.406 40.625 1 20.89 725 ARG B N 1
ATOM 11543 C CA . ARG B 1 725 ? 6.102 43.656 41.312 1 20.89 725 ARG B CA 1
ATOM 11544 C C . ARG B 1 725 ? 7.043 44.469 40.438 1 20.89 725 ARG B C 1
ATOM 11546 O O . ARG B 1 725 ? 8.016 43.938 39.875 1 20.89 725 ARG B O 1
#

Radius of gyration: 39.74 Å; Cα contacts (8 Å, |Δi|>4): 2599; chains: 2; bounding box: 95×143×114 Å

InterPro domains:
  IPR000719 Protein kinase domain [PF00069] (183-431)
  IPR000719 Protein kinase domain [PS50011] (182-534)
  IPR000719 Protein kinase domain [SM00220] (182-494)
  IPR008271 Serine/threonine-protein kinase, active site [PS00108] (328-340)
  IPR011009 Protein kinase-like domain superfamily [SSF56112] (181-519)

Organism: Aspergillus parasiticus (NCBI:txid5067)